Protein AF-0000000075197963 (afdb_homodimer)

Organism: Armillaria gallica (NCBI:txid47427)

Radius of gyration: 35.3 Å; Cα contacts (8 Å, |Δi|>4): 2672; chains: 2; bounding box: 124×117×90 Å

Structure (mmCIF, N/CA/C/O backbone):
data_AF-0000000075197963-model_v1
#
loop_
_entity.id
_entity.type
_entity.pdbx_description
1 polymer 'Beta-lactamase/transpeptidase-like protein'
#
loop_
_atom_site.group_PDB
_atom_site.id
_atom_site.type_symbol
_atom_site.label_atom_id
_atom_site.label_alt_id
_atom_site.label_comp_id
_atom_site.label_asym_id
_atom_site.label_entity_id
_atom_site.label_seq_id
_atom_site.pdbx_PDB_ins_code
_atom_site.Cartn_x
_atom_site.Cartn_y
_atom_site.Cartn_z
_atom_site.occupancy
_atom_site.B_iso_or_equiv
_atom_site.auth_seq_id
_atom_site.auth_comp_id
_atom_site.auth_asym_id
_atom_site.auth_atom_id
_atom_site.pdbx_PDB_model_num
ATOM 1 N N . MET A 1 1 ? -40.312 59.906 -47.188 1 19.64 1 MET A N 1
ATOM 2 C CA . MET A 1 1 ? -40.656 59.656 -48.594 1 19.64 1 MET A CA 1
ATOM 3 C C . MET A 1 1 ? -39.938 58.406 -49.094 1 19.64 1 MET A C 1
ATOM 5 O O . MET A 1 1 ? -40.5 57.625 -49.875 1 19.64 1 MET A O 1
ATOM 9 N N . VAL A 1 2 ? -38.625 58.688 -49.25 1 20 2 VAL A N 1
ATOM 10 C CA . VAL A 1 2 ? -37.906 58.031 -50.312 1 20 2 VAL A CA 1
ATOM 11 C C . VAL A 1 2 ? -38 56.5 -50.188 1 20 2 VAL A C 1
ATOM 13 O O . VAL A 1 2 ? -37.844 55.969 -49.094 1 20 2 VAL A O 1
ATOM 16 N N . GLY A 1 3 ? -38.219 55.844 -51.25 1 18.95 3 GLY A N 1
ATOM 17 C CA . GLY A 1 3 ? -38.781 54.75 -52 1 18.95 3 GLY A CA 1
ATOM 18 C C . GLY A 1 3 ? -37.969 53.469 -51.812 1 18.95 3 GLY A C 1
ATOM 19 O O . GLY A 1 3 ? -38.531 52.438 -51.375 1 18.95 3 GLY A O 1
ATOM 20 N N . GLY A 1 4 ? -37.25 53.125 -52.844 1 19.05 4 GLY A N 1
ATOM 21 C CA . GLY A 1 4 ? -37.375 52.031 -53.812 1 19.05 4 GLY A CA 1
ATOM 22 C C . GLY A 1 4 ? -36.656 50.781 -53.375 1 19.05 4 GLY A C 1
ATOM 23 O O . GLY A 1 4 ? -35.938 50.75 -52.375 1 19.05 4 GLY A O 1
ATOM 24 N N . LEU A 1 5 ? -36.031 50 -54.438 1 20.33 5 LEU A N 1
ATOM 25 C CA . LEU A 1 5 ? -36 48.75 -55.156 1 20.33 5 LEU A CA 1
ATOM 26 C C . LEU A 1 5 ? -34.906 47.844 -54.656 1 20.33 5 LEU A C 1
ATOM 28 O O . LEU A 1 5 ? -34.938 46.625 -54.875 1 20.33 5 LEU A O 1
ATOM 32 N N . VAL A 1 6 ? -33.656 48.312 -54.312 1 21.59 6 VAL A N 1
ATOM 33 C CA . VAL A 1 6 ? -32.531 47.562 -54.844 1 21.59 6 VAL A CA 1
ATOM 34 C C . VAL A 1 6 ? -32.5 46.188 -54.25 1 21.59 6 VAL A C 1
ATOM 36 O O . VAL A 1 6 ? -32.125 46.031 -53.062 1 21.59 6 VAL A O 1
ATOM 39 N N . ALA A 1 7 ? -33.531 45.25 -54.375 1 22.14 7 ALA A N 1
ATOM 40 C CA . ALA A 1 7 ? -33.719 43.875 -53.906 1 22.14 7 ALA A CA 1
ATOM 41 C C . ALA A 1 7 ? -32.625 42.969 -54.469 1 22.14 7 ALA A C 1
ATOM 43 O O . ALA A 1 7 ? -32.625 41.781 -54.156 1 22.14 7 ALA A O 1
ATOM 44 N N . PHE A 1 8 ? -32.094 43.406 -55.625 1 21.67 8 PHE A N 1
ATOM 45 C CA . PHE A 1 8 ? -31.797 42.344 -56.562 1 21.67 8 PHE A CA 1
ATOM 46 C C . PHE A 1 8 ? -30.938 41.281 -55.938 1 21.67 8 PHE A C 1
ATOM 48 O O . PHE A 1 8 ? -31.281 40.094 -55.969 1 21.67 8 PHE A O 1
ATOM 55 N N . PHE A 1 9 ? -29.703 41.062 -56.531 1 22.41 9 PHE A N 1
ATOM 56 C CA . PHE A 1 9 ? -29.062 40.031 -57.312 1 22.41 9 PHE A CA 1
ATOM 57 C C . PHE A 1 9 ? -28.266 39.094 -56.406 1 22.41 9 PHE A C 1
ATOM 59 O O . PHE A 1 9 ? -27.75 38.062 -56.844 1 22.41 9 PHE A O 1
ATOM 66 N N . LEU A 1 10 ? -27.703 39.531 -55.281 1 23.09 10 LEU A N 1
ATOM 67 C CA . LEU A 1 10 ? -26.422 38.844 -55.125 1 23.09 10 LEU A CA 1
ATOM 68 C C . LEU A 1 10 ? -26.641 37.344 -54.844 1 23.09 10 LEU A C 1
ATOM 70 O O . LEU A 1 10 ? -27.125 37 -53.75 1 23.09 10 LEU A O 1
ATOM 74 N N . VAL A 1 11 ? -27.031 36.5 -55.875 1 27.14 11 VAL A N 1
ATOM 75 C CA . VAL A 1 11 ? -27.109 35.062 -56 1 27.14 11 VAL A CA 1
ATOM 76 C C . VAL A 1 11 ? -25.766 34.438 -55.656 1 27.14 11 VAL A C 1
ATOM 78 O O . VAL A 1 11 ? -25.453 33.312 -56.062 1 27.14 11 VAL A O 1
ATOM 81 N N . TYR A 1 12 ? -24.781 35.156 -55.125 1 24.55 12 TYR A N 1
ATOM 82 C CA . TYR A 1 12 ? -23.5 34.438 -55.125 1 24.55 12 TYR A CA 1
ATOM 83 C C . TYR A 1 12 ? -23.672 33 -54.688 1 24.55 12 TYR A C 1
ATOM 85 O O . TYR A 1 12 ? -24.531 32.688 -53.844 1 24.55 12 TYR A O 1
ATOM 93 N N . LEU A 1 13 ? -22.938 32.062 -55.438 1 24.8 13 LEU A N 1
ATOM 94 C CA . LEU A 1 13 ? -22.5 30.672 -55.688 1 24.8 13 LEU A CA 1
ATOM 95 C C . LEU A 1 13 ? -22.047 30.016 -54.375 1 24.8 13 LEU A C 1
ATOM 97 O O . LEU A 1 13 ? -21.094 30.453 -53.75 1 24.8 13 LEU A O 1
ATOM 101 N N . CYS A 1 14 ? -22.969 29.422 -53.656 1 27.36 14 CYS A N 1
ATOM 102 C CA . CYS A 1 14 ? -22.859 28.391 -52.625 1 27.36 14 CYS A CA 1
ATOM 103 C C . CYS A 1 14 ? -21.969 27.25 -53.062 1 27.36 14 CYS A C 1
ATOM 105 O O . CYS A 1 14 ? -22.438 26.281 -53.656 1 27.36 14 CYS A O 1
ATOM 107 N N . ALA A 1 15 ? -20.891 27.531 -53.875 1 27.16 15 ALA A N 1
ATOM 108 C CA . ALA A 1 15 ? -20.094 26.328 -54.188 1 27.16 15 ALA A CA 1
ATOM 109 C C . ALA A 1 15 ? -19.875 25.5 -52.906 1 27.16 15 ALA A C 1
ATOM 111 O O . ALA A 1 15 ? -19.359 26.016 -51.906 1 27.16 15 ALA A O 1
ATOM 112 N N . LEU A 1 16 ? -20.656 24.453 -52.781 1 28.91 16 LEU A N 1
ATOM 113 C CA . LEU A 1 16 ? -20.562 23.266 -51.969 1 28.91 16 LEU A CA 1
ATOM 114 C C . LEU A 1 16 ? -19.141 22.688 -52 1 28.91 16 LEU A C 1
ATOM 116 O O . LEU A 1 16 ? -18.781 22.016 -53 1 28.91 16 LEU A O 1
ATOM 120 N N . ALA A 1 17 ? -18.031 23.391 -51.844 1 30.03 17 ALA A N 1
ATOM 121 C CA . ALA A 1 17 ? -16.781 22.656 -51.656 1 30.03 17 ALA A CA 1
ATOM 122 C C . ALA A 1 17 ? -16.984 21.453 -50.75 1 30.03 17 ALA A C 1
ATOM 124 O O . ALA A 1 17 ? -17.266 21.609 -49.562 1 30.03 17 ALA A O 1
ATOM 125 N N . SER A 1 18 ? -17.5 20.422 -51.344 1 29.03 18 SER A N 1
ATOM 126 C CA . SER A 1 18 ? -17.391 19.109 -50.719 1 29.03 18 SER A CA 1
ATOM 127 C C . SER A 1 18 ? -15.977 18.875 -50.156 1 29.03 18 SER A C 1
ATOM 129 O O . SER A 1 18 ? -15.023 18.734 -50.938 1 29.03 18 SER A O 1
ATOM 131 N N . ALA A 1 19 ? -15.461 19.641 -49.25 1 30.55 19 ALA A N 1
ATOM 132 C CA . ALA A 1 19 ? -14.281 19.141 -48.562 1 30.55 19 ALA A CA 1
ATOM 133 C C . ALA A 1 19 ? -14.336 17.609 -48.438 1 30.55 19 ALA A C 1
ATOM 135 O O . ALA A 1 19 ? -15.18 17.078 -47.719 1 30.55 19 ALA A O 1
ATOM 136 N N . GLU A 1 20 ? -14.172 16.938 -49.562 1 29.53 20 GLU A N 1
ATOM 137 C CA . GLU A 1 20 ? -13.719 15.578 -49.281 1 29.53 20 GLU A CA 1
ATOM 138 C C . GLU A 1 20 ? -12.75 15.555 -48.094 1 29.53 20 GLU A C 1
ATOM 140 O O . GLU A 1 20 ? -11.625 16.047 -48.219 1 29.53 20 GLU A O 1
ATOM 145 N N . GLN A 1 21 ? -13.211 15.789 -47 1 32.78 21 GLN A N 1
ATOM 146 C CA . GLN A 1 21 ? -12.406 15.336 -45.875 1 32.78 21 GLN A CA 1
ATOM 147 C C . GLN A 1 21 ? -11.641 14.062 -46.219 1 32.78 21 GLN A C 1
ATOM 149 O O . GLN A 1 21 ? -12.242 13 -46.375 1 32.78 21 GLN A O 1
ATOM 154 N N . ALA A 1 22 ? -10.711 14.156 -47.094 1 31.47 22 ALA A N 1
ATOM 155 C CA . ALA A 1 22 ? -9.789 13.023 -47.094 1 31.47 22 ALA A CA 1
ATOM 156 C C . ALA A 1 22 ? -9.656 12.422 -45.719 1 31.47 22 ALA A C 1
ATOM 158 O O . ALA A 1 22 ? -9.25 13.102 -44.781 1 31.47 22 ALA A O 1
ATOM 159 N N . LEU A 1 23 ? -10.57 11.57 -45.375 1 34.41 23 LEU A N 1
ATOM 160 C CA . LEU A 1 23 ? -10.195 10.578 -44.406 1 34.41 23 LEU A CA 1
ATOM 161 C C . LEU A 1 23 ? -8.727 10.172 -44.562 1 34.41 23 LEU A C 1
ATOM 163 O O . LEU A 1 23 ? -8.406 9.336 -45.406 1 34.41 23 LEU A O 1
ATOM 167 N N . LEU A 1 24 ? -7.883 11.07 -44.844 1 35.81 24 LEU A N 1
ATOM 168 C CA . LEU A 1 24 ? -6.512 10.609 -44.656 1 35.81 24 LEU A CA 1
ATOM 169 C C . LEU A 1 24 ? -6.445 9.562 -43.562 1 35.81 24 LEU A C 1
ATOM 171 O O . LEU A 1 24 ? -6.695 9.867 -42.375 1 35.81 24 LEU A O 1
ATOM 175 N N . GLY A 1 25 ? -6.895 8.438 -43.812 1 37.91 25 GLY A N 1
ATOM 176 C CA . GLY A 1 25 ? -6.625 7.293 -42.969 1 37.91 25 GLY A CA 1
ATOM 177 C C . GLY A 1 25 ? -5.281 7.371 -42.281 1 37.91 25 GLY A C 1
ATOM 178 O O . GLY A 1 25 ? -4.234 7.309 -42.938 1 37.91 25 GLY A O 1
ATOM 179 N N . LEU A 1 26 ? -4.91 8.211 -41.438 1 41.75 26 LEU A N 1
ATOM 180 C CA . LEU A 1 26 ? -3.736 8.109 -40.594 1 41.75 26 LEU A CA 1
ATOM 181 C C . LEU A 1 26 ? -3.285 6.664 -40.438 1 41.75 26 LEU A C 1
ATOM 183 O O . LEU A 1 26 ? -4.012 5.836 -39.875 1 41.75 26 LEU A O 1
ATOM 187 N N . THR A 1 27 ? -2.801 6.012 -41.438 1 46.75 27 THR A N 1
ATOM 188 C CA . THR A 1 27 ? -2.193 4.688 -41.344 1 46.75 27 THR A CA 1
ATOM 189 C C . THR A 1 27 ? -1.477 4.504 -40 1 46.75 27 THR A C 1
ATOM 191 O O . THR A 1 27 ? -0.467 5.164 -39.75 1 46.75 27 THR A O 1
ATOM 194 N N . ARG A 1 28 ? -2.145 4.172 -38.969 1 71 28 ARG A N 1
ATOM 195 C CA . ARG A 1 28 ? -1.627 3.838 -37.656 1 71 28 ARG A CA 1
ATOM 196 C C . ARG A 1 28 ? -0.656 2.664 -37.719 1 71 28 ARG A C 1
ATOM 198 O O . ARG A 1 28 ? -1.022 1.575 -38.188 1 71 28 ARG A O 1
ATOM 205 N N . ASN A 1 29 ? 0.62 2.881 -37.625 1 81.31 29 ASN A N 1
ATOM 206 C CA . ASN A 1 29 ? 1.65 1.849 -37.625 1 81.31 29 ASN A CA 1
ATOM 207 C C . ASN A 1 29 ? 1.387 0.767 -36.594 1 81.31 29 ASN A C 1
ATOM 209 O O . ASN A 1 29 ? 1.137 1.071 -35.438 1 81.31 29 ASN A O 1
ATOM 213 N N . PRO A 1 30 ? 1.293 -0.489 -37.188 1 92.88 30 PRO A N 1
ATOM 214 C CA . PRO A 1 30 ? 1.071 -1.576 -36.25 1 92.88 30 PRO A CA 1
ATOM 215 C C . PRO A 1 30 ? 2.207 -1.713 -35.219 1 92.88 30 PRO A C 1
ATOM 217 O O . PRO A 1 30 ? 3.363 -1.434 -35.562 1 92.88 30 PRO A O 1
ATOM 220 N N . VAL A 1 31 ? 1.819 -2.061 -34.062 1 96.62 31 VAL A N 1
ATOM 221 C CA . VAL A 1 31 ? 2.826 -2.391 -33.031 1 96.62 31 VAL A CA 1
ATOM 222 C C . VAL A 1 31 ? 3.537 -3.686 -33.438 1 96.62 31 VAL A C 1
ATOM 224 O O . VAL A 1 31 ? 4.766 -3.766 -33.375 1 96.62 31 VAL A O 1
ATOM 227 N N . LEU A 1 32 ? 2.764 -4.691 -33.844 1 98.06 32 LEU A N 1
ATOM 228 C CA . LEU A 1 32 ? 3.33 -5.961 -34.281 1 98.06 32 LEU A CA 1
ATOM 229 C C . LEU A 1 32 ? 3.855 -5.855 -35.719 1 98.06 32 LEU A C 1
ATOM 231 O O . LEU A 1 32 ? 3.365 -6.543 -36.625 1 98.06 32 LEU A O 1
ATOM 235 N N . SER A 1 33 ? 4.906 -5.109 -35.906 1 97.31 33 SER A N 1
ATOM 236 C CA . SER A 1 33 ? 5.602 -4.898 -37.156 1 97.31 33 SER A CA 1
ATOM 237 C C . SER A 1 33 ? 6.574 -6.035 -37.469 1 97.31 33 SER A C 1
ATOM 239 O O . SER A 1 33 ? 6.844 -6.867 -36.594 1 97.31 33 SER A O 1
ATOM 241 N N . PRO A 1 34 ? 7.121 -6.074 -38.656 1 96.75 34 PRO A N 1
ATOM 242 C CA . PRO A 1 34 ? 8.117 -7.102 -38.969 1 96.75 34 PRO A CA 1
ATOM 243 C C . PRO A 1 34 ? 9.328 -7.051 -38.031 1 96.75 34 PRO A C 1
ATOM 245 O O . PRO A 1 34 ? 9.914 -8.094 -37.719 1 96.75 34 PRO A O 1
ATOM 248 N N . HIS A 1 35 ? 9.633 -5.832 -37.656 1 96.5 35 HIS A N 1
ATOM 249 C CA . HIS A 1 35 ? 10.75 -5.695 -36.719 1 96.5 35 HIS A CA 1
ATOM 250 C C . HIS A 1 35 ? 10.414 -6.32 -35.375 1 96.5 35 HIS A C 1
ATOM 252 O O . HIS A 1 35 ? 11.266 -6.945 -34.75 1 96.5 35 HIS A O 1
ATOM 258 N N . VAL A 1 36 ? 9.227 -6.09 -34.969 1 98.12 36 VAL A N 1
ATOM 259 C CA . VAL A 1 36 ? 8.773 -6.684 -33.719 1 98.12 36 VAL A CA 1
ATOM 260 C C . VAL A 1 36 ? 8.688 -8.203 -33.844 1 98.12 36 VAL A C 1
ATOM 262 O O . VAL A 1 36 ? 9.078 -8.945 -32.938 1 98.12 36 VAL A O 1
ATOM 265 N N . ASP A 1 37 ? 8.25 -8.656 -35 1 98.25 37 ASP A N 1
ATOM 266 C CA . ASP A 1 37 ? 8.211 -10.094 -35.281 1 98.25 37 ASP A CA 1
ATOM 267 C C . ASP A 1 37 ? 9.594 -10.719 -35.156 1 98.25 37 ASP A C 1
ATOM 269 O O . ASP A 1 37 ? 9.75 -11.789 -34.562 1 98.25 37 ASP A O 1
ATOM 273 N N . ALA A 1 38 ? 10.531 -10.031 -35.75 1 98.06 38 ALA A N 1
ATOM 274 C CA . ALA A 1 38 ? 11.898 -10.531 -35.719 1 98.06 38 ALA A CA 1
ATOM 275 C C . ALA A 1 38 ? 12.438 -10.586 -34.281 1 98.06 38 ALA A C 1
ATOM 277 O O . ALA A 1 38 ? 13.117 -11.539 -33.906 1 98.06 38 ALA A O 1
ATOM 278 N N . PHE A 1 39 ? 12.164 -9.547 -33.562 1 98.19 39 PHE A N 1
ATOM 279 C CA . PHE A 1 39 ? 12.609 -9.5 -32.188 1 98.19 39 PHE A CA 1
ATOM 280 C C . PHE A 1 39 ? 12.062 -10.688 -31.406 1 98.19 39 PHE A C 1
ATOM 282 O O . PHE A 1 39 ? 12.805 -11.367 -30.703 1 98.19 39 PHE A O 1
ATOM 289 N N . ILE A 1 40 ? 10.734 -10.922 -31.484 1 98.81 40 ILE A N 1
ATOM 290 C CA . ILE A 1 40 ? 10.094 -11.992 -30.719 1 98.81 40 ILE A CA 1
ATOM 291 C C . ILE A 1 40 ? 10.656 -13.344 -31.141 1 98.81 40 ILE A C 1
ATOM 293 O O . ILE A 1 40 ? 10.984 -14.18 -30.297 1 98.81 40 ILE A O 1
ATOM 297 N N . SER A 1 41 ? 10.828 -13.531 -32.406 1 98.44 41 SER A N 1
ATOM 298 C CA . SER A 1 41 ? 11.391 -14.781 -32.906 1 98.44 41 SER A CA 1
ATOM 299 C C . SER A 1 41 ? 12.812 -15 -32.406 1 98.44 41 SER A C 1
ATOM 301 O O . SER A 1 41 ? 13.188 -16.109 -32.062 1 98.44 41 SER A O 1
ATOM 303 N N . ASP A 1 42 ? 13.578 -13.938 -32.406 1 98.31 42 ASP A N 1
ATOM 304 C CA . ASP A 1 42 ? 14.945 -14.016 -31.906 1 98.31 42 ASP A CA 1
ATOM 305 C C . ASP A 1 42 ? 14.984 -14.398 -30.422 1 98.31 42 ASP A C 1
ATOM 307 O O . ASP A 1 42 ? 15.828 -15.188 -30 1 98.31 42 ASP A O 1
ATOM 311 N N . ILE A 1 43 ? 14.102 -13.773 -29.656 1 98.62 43 ILE A N 1
ATOM 312 C CA . ILE A 1 43 ? 14.039 -14.07 -28.234 1 98.62 43 ILE A CA 1
ATOM 313 C C . ILE A 1 43 ? 13.703 -15.547 -28.016 1 98.62 43 ILE A C 1
ATOM 315 O O . ILE A 1 43 ? 14.328 -16.219 -27.188 1 98.62 43 ILE A O 1
ATOM 319 N N . LEU A 1 44 ? 12.727 -16.062 -28.781 1 98.44 44 LEU A N 1
ATOM 320 C CA . LEU A 1 44 ? 12.352 -17.469 -28.656 1 98.44 44 LEU A CA 1
ATOM 321 C C . LEU A 1 44 ? 13.523 -18.391 -29 1 98.44 44 LEU A C 1
ATOM 323 O O . LEU A 1 44 ? 13.758 -19.391 -28.312 1 98.44 44 LEU A O 1
ATOM 327 N N . ALA A 1 45 ? 14.273 -18.016 -29.969 1 97.69 45 ALA A N 1
ATOM 328 C CA . ALA A 1 45 ? 15.43 -18.797 -30.391 1 97.69 45 ALA A CA 1
ATOM 329 C C . ALA A 1 45 ? 16.531 -18.75 -29.344 1 97.69 45 ALA A C 1
ATOM 331 O O . ALA A 1 45 ? 17.141 -19.781 -29.031 1 97.69 45 ALA A O 1
ATOM 332 N N . GLU A 1 46 ? 16.75 -17.594 -28.828 1 97 46 GLU A N 1
ATOM 333 C CA . GLU A 1 46 ? 17.828 -17.391 -27.859 1 97 46 GLU A CA 1
ATOM 334 C C . GLU A 1 46 ? 17.562 -18.172 -26.578 1 97 46 GLU A C 1
ATOM 336 O O . GLU A 1 46 ? 18.5 -18.656 -25.938 1 97 46 GLU A O 1
ATOM 341 N N . TRP A 1 47 ? 16.328 -18.297 -26.25 1 97.88 47 TRP A N 1
ATOM 342 C CA . TRP A 1 47 ? 15.977 -19 -25.016 1 97.88 47 TRP A CA 1
ATOM 343 C C . TRP A 1 47 ? 15.719 -20.484 -25.281 1 97.88 47 TRP A C 1
ATOM 345 O O . TRP A 1 47 ? 15.375 -21.234 -24.375 1 97.88 47 TRP A O 1
ATOM 355 N N . ASN A 1 48 ? 15.852 -20.891 -26.531 1 97.31 48 ASN A N 1
ATOM 356 C CA . ASN A 1 48 ? 15.672 -22.281 -26.969 1 97.31 48 ASN A CA 1
ATOM 357 C C . ASN A 1 48 ? 14.32 -22.844 -26.516 1 97.31 48 ASN A C 1
ATOM 359 O O . ASN A 1 48 ? 14.25 -23.953 -25.984 1 97.31 48 ASN A O 1
ATOM 363 N N . THR A 1 49 ? 13.289 -22.078 -26.641 1 97.19 49 THR A N 1
ATOM 364 C CA . THR A 1 49 ? 11.992 -22.547 -26.188 1 97.19 49 THR A CA 1
ATOM 365 C C . THR A 1 49 ? 11.438 -23.609 -27.125 1 97.19 49 THR A C 1
ATOM 367 O O . THR A 1 49 ? 11.469 -23.438 -28.344 1 97.19 49 THR A O 1
ATOM 370 N N . PRO A 1 50 ? 10.969 -24.719 -26.594 1 96.19 50 PRO A N 1
ATOM 371 C CA . PRO A 1 50 ? 10.258 -25.672 -27.453 1 96.19 50 PRO A CA 1
ATOM 372 C C . PRO A 1 50 ? 8.859 -25.203 -27.828 1 96.19 50 PRO A C 1
ATOM 374 O O . PRO A 1 50 ? 8.242 -25.75 -28.75 1 96.19 50 PRO A O 1
ATOM 377 N N . GLY A 1 51 ? 8.312 -24.312 -27.109 1 97.5 51 GLY A N 1
ATOM 378 C CA . GLY A 1 51 ? 6.984 -23.766 -27.344 1 97.5 51 GLY A CA 1
ATOM 379 C C . GLY A 1 51 ? 7.004 -22.438 -28.062 1 97.5 51 GLY A C 1
ATOM 380 O O . GLY A 1 51 ? 7.703 -22.281 -29.062 1 97.5 51 GLY A O 1
ATOM 381 N N . GLY A 1 52 ? 6.176 -21.594 -27.578 1 98.44 52 GLY A N 1
ATOM 382 C CA . GLY A 1 52 ? 6.059 -20.266 -28.188 1 98.44 52 GLY A CA 1
ATOM 383 C C . GLY A 1 52 ? 5.234 -19.312 -27.344 1 98.44 52 GLY A C 1
ATOM 384 O O . GLY A 1 52 ? 5.156 -19.438 -26.125 1 98.44 52 GLY A O 1
ATOM 385 N N . VAL A 1 53 ? 4.828 -18.172 -28.109 1 98.88 53 VAL A N 1
ATOM 386 C CA . VAL A 1 53 ? 4.02 -17.156 -27.453 1 98.88 53 VAL A CA 1
ATOM 387 C C . VAL A 1 53 ? 2.887 -16.719 -28.375 1 98.88 53 VAL A C 1
ATOM 389 O O . VAL A 1 53 ? 3.018 -16.766 -29.594 1 98.88 53 VAL A O 1
ATOM 392 N N . SER A 1 54 ? 1.781 -16.438 -27.812 1 98.88 54 SER A N 1
ATOM 393 C CA . SER A 1 54 ? 0.668 -15.734 -28.438 1 98.88 54 SER A CA 1
ATOM 394 C C . SER A 1 54 ? 0.486 -14.344 -27.828 1 98.88 54 SER A C 1
ATOM 396 O O . SER A 1 54 ? 0.544 -14.18 -26.609 1 98.88 54 SER A O 1
ATOM 398 N N . VAL A 1 55 ? 0.329 -13.328 -28.719 1 98.88 55 VAL A N 1
ATOM 399 C CA . VAL A 1 55 ? 0.377 -11.945 -28.25 1 98.88 55 VAL A CA 1
ATOM 400 C C . VAL A 1 55 ? -0.875 -11.203 -28.703 1 98.88 55 VAL A C 1
ATOM 402 O O . VAL A 1 55 ? -1.412 -11.477 -29.781 1 98.88 55 VAL A O 1
ATOM 405 N N . ALA A 1 56 ? -1.337 -10.297 -27.875 1 98.88 56 ALA A N 1
ATOM 406 C CA . ALA A 1 56 ? -2.381 -9.336 -28.203 1 98.88 56 ALA A CA 1
ATOM 407 C C . ALA A 1 56 ? -1.961 -7.914 -27.828 1 98.88 56 ALA A C 1
ATOM 409 O O . ALA A 1 56 ? -1.354 -7.699 -26.781 1 98.88 56 ALA A O 1
ATOM 410 N N . VAL A 1 57 ? -2.188 -6.957 -28.703 1 98.81 57 VAL A N 1
ATOM 411 C CA . VAL A 1 57 ? -2.025 -5.531 -28.453 1 98.81 57 VAL A CA 1
ATOM 412 C C . VAL A 1 57 ? -3.295 -4.785 -28.859 1 98.81 57 VAL A C 1
ATOM 414 O O . VAL A 1 57 ? -3.783 -4.941 -29.984 1 98.81 57 VAL A O 1
ATOM 417 N N . VAL A 1 58 ? -3.854 -4.027 -27.938 1 98.75 58 VAL A N 1
ATOM 418 C CA . VAL A 1 58 ? -5.004 -3.191 -28.266 1 98.75 58 VAL A CA 1
ATOM 419 C C . VAL A 1 58 ? -4.707 -1.737 -27.906 1 98.75 58 VAL A C 1
ATOM 421 O O . VAL A 1 58 ? -4.027 -1.463 -26.922 1 98.75 58 VAL A O 1
ATOM 424 N N . LYS A 1 59 ? -5.172 -0.814 -28.688 1 97.94 59 LYS A N 1
ATOM 425 C CA . LYS A 1 59 ? -5.027 0.62 -28.453 1 97.94 59 LYS A CA 1
ATOM 426 C C . LYS A 1 59 ? -6.285 1.375 -28.875 1 97.94 59 LYS A C 1
ATOM 428 O O . LYS A 1 59 ? -6.797 1.18 -29.984 1 97.94 59 LYS A O 1
ATOM 433 N N . LYS A 1 60 ? -6.758 2.164 -27.969 1 96.75 60 LYS A N 1
ATOM 434 C CA . LYS A 1 60 ? -7.883 3.037 -28.297 1 96.75 60 LYS A CA 1
ATOM 435 C C . LYS A 1 60 ? -7.398 4.406 -28.766 1 96.75 60 LYS A C 1
ATOM 437 O O . LYS A 1 60 ? -6.523 5.012 -28.141 1 96.75 60 LYS A O 1
ATOM 442 N N . HIS A 1 61 ? -8.055 4.875 -29.828 1 94.38 61 HIS A N 1
ATOM 443 C CA . HIS A 1 61 ? -7.656 6.156 -30.406 1 94.38 61 HIS A CA 1
ATOM 444 C C . HIS A 1 61 ? -8.617 7.266 -30 1 94.38 61 HIS A C 1
ATOM 446 O O . HIS A 1 61 ? -9.703 6.992 -29.484 1 94.38 61 HIS A O 1
ATOM 452 N N . SER A 1 62 ? -8.195 8.5 -30.203 1 92.06 62 SER A N 1
ATOM 453 C CA . SER A 1 62 ? -8.938 9.68 -29.766 1 92.06 62 SER A CA 1
ATOM 454 C C . SER A 1 62 ? -10.32 9.727 -30.422 1 92.06 62 SER A C 1
ATOM 456 O O . SER A 1 62 ? -11.25 10.305 -29.859 1 92.06 62 SER A O 1
ATOM 458 N N . ASP A 1 63 ? -10.469 9.055 -31.594 1 92.88 63 ASP A N 1
ATOM 459 C CA . ASP A 1 63 ? -11.75 9.07 -32.281 1 92.88 63 ASP A CA 1
ATOM 460 C C . ASP A 1 63 ? -12.656 7.945 -31.797 1 92.88 63 ASP A C 1
ATOM 462 O O . ASP A 1 63 ? -13.75 7.734 -32.344 1 92.88 63 ASP A O 1
ATOM 466 N N . GLY A 1 64 ? -12.133 7.258 -30.844 1 90.88 64 GLY A N 1
ATOM 467 C CA . GLY A 1 64 ? -12.953 6.223 -30.234 1 90.88 64 GLY A CA 1
ATOM 468 C C . GLY A 1 64 ? -12.766 4.859 -30.875 1 90.88 64 GLY A C 1
ATOM 469 O O . GLY A 1 64 ? -13.266 3.855 -30.359 1 90.88 64 GLY A O 1
ATOM 470 N N . THR A 1 65 ? -11.977 4.742 -31.938 1 94.31 65 THR A N 1
ATOM 471 C CA . THR A 1 65 ? -11.75 3.473 -32.625 1 94.31 65 THR A CA 1
ATOM 472 C C . THR A 1 65 ? -10.625 2.689 -31.953 1 94.31 65 THR A C 1
ATOM 474 O O . THR A 1 65 ? -9.844 3.25 -31.188 1 94.31 65 THR A O 1
ATOM 477 N N . TRP A 1 66 ? -10.609 1.346 -32.312 1 96.06 66 TRP A N 1
ATOM 478 C CA . TRP A 1 66 ? -9.602 0.461 -31.719 1 96.06 66 TRP A CA 1
ATOM 479 C C . TRP A 1 66 ? -8.672 -0.086 -32.812 1 96.06 66 TRP A C 1
ATOM 481 O O . TRP A 1 66 ? -9.109 -0.401 -33.906 1 96.06 66 TRP A O 1
ATOM 491 N N . THR A 1 67 ? -7.398 -0.129 -32.5 1 97.19 67 THR A N 1
ATOM 492 C CA . THR A 1 67 ? -6.488 -1.049 -33.188 1 97.19 67 THR A CA 1
ATOM 493 C C . THR A 1 67 ? -6.293 -2.318 -32.344 1 97.19 67 THR A C 1
ATOM 495 O O . THR A 1 67 ? -5.969 -2.25 -31.156 1 97.19 67 THR A O 1
ATOM 498 N N . VAL A 1 68 ? -6.586 -3.445 -32.969 1 98.12 68 VAL A N 1
ATOM 499 C CA . VAL A 1 68 ? -6.445 -4.738 -32.312 1 98.12 68 VAL A CA 1
ATOM 500 C C . VAL A 1 68 ? -5.535 -5.645 -33.156 1 98.12 68 VAL A C 1
ATOM 502 O O . VAL A 1 68 ? -5.801 -5.895 -34.312 1 98.12 68 VAL A O 1
ATOM 505 N N . GLU A 1 69 ? -4.426 -6.078 -32.531 1 98.62 69 GLU A N 1
ATOM 506 C CA . GLU A 1 69 ? -3.465 -6.965 -33.188 1 98.62 69 GLU A CA 1
ATOM 507 C C . GLU A 1 69 ? -3.236 -8.227 -32.344 1 98.62 69 GLU A C 1
ATOM 509 O O . GLU A 1 69 ? -3.021 -8.156 -31.141 1 98.62 69 GLU A O 1
ATOM 514 N N . THR A 1 70 ? -3.342 -9.375 -32.969 1 98.62 70 THR A N 1
ATOM 515 C CA . THR A 1 70 ? -2.992 -10.648 -32.344 1 98.62 70 THR A CA 1
ATOM 516 C C . THR A 1 70 ? -2.123 -11.492 -33.281 1 98.62 70 THR A C 1
ATOM 518 O O . THR A 1 70 ? -2.316 -11.469 -34.5 1 98.62 70 THR A O 1
ATOM 521 N N . LYS A 1 71 ? 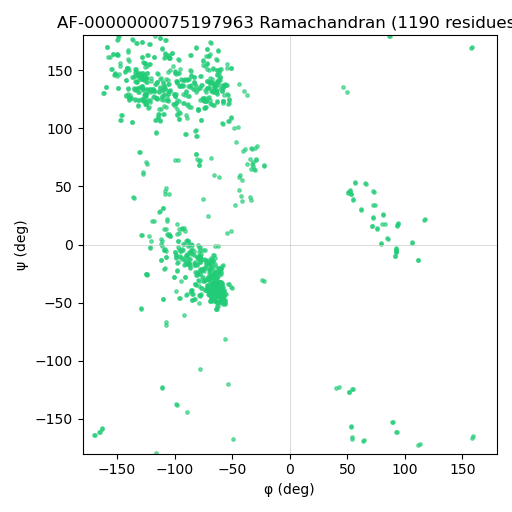-1.168 -12.141 -32.75 1 98.62 71 LYS A N 1
ATOM 522 C CA . LYS A 1 71 ? -0.257 -12.961 -33.531 1 98.62 71 LYS A CA 1
ATOM 523 C C . LYS A 1 71 ? 0.363 -14.062 -32.656 1 98.62 71 LYS A C 1
ATOM 525 O O . LYS A 1 71 ? 0.425 -13.945 -31.438 1 98.62 71 LYS A O 1
ATOM 530 N N . GLY A 1 72 ? 0.702 -15.172 -33.281 1 98.75 72 GLY A N 1
ATOM 531 C CA . GLY A 1 72 ? 1.417 -16.266 -32.625 1 98.75 72 GLY A CA 1
ATOM 532 C C . GLY A 1 72 ? 2.809 -16.484 -33.188 1 98.75 72 GLY A C 1
ATOM 533 O O . GLY A 1 72 ? 3.057 -16.219 -34.375 1 98.75 72 GLY A O 1
ATOM 534 N N . TYR A 1 73 ? 3.684 -16.875 -32.344 1 98.81 73 TYR A N 1
ATOM 535 C CA . TYR A 1 73 ? 5.07 -17.172 -32.688 1 98.81 73 TYR A CA 1
ATOM 536 C C . TYR A 1 73 ? 5.516 -18.5 -32.062 1 98.81 73 TYR A C 1
ATOM 538 O O . TYR A 1 73 ? 5.223 -18.766 -30.906 1 98.81 73 TYR A O 1
ATOM 546 N N . GLY A 1 74 ? 6.164 -19.328 -32.844 1 98.56 74 GLY A N 1
ATOM 547 C CA . GLY A 1 74 ? 6.656 -20.594 -32.312 1 98.56 74 GLY A CA 1
ATOM 548 C C . GLY A 1 74 ? 5.641 -21.719 -32.406 1 98.56 74 GLY A C 1
ATOM 549 O O . GLY A 1 74 ? 4.836 -21.75 -33.344 1 98.56 74 GLY A O 1
ATOM 550 N N . ASN A 1 75 ? 5.754 -22.703 -31.484 1 97.88 75 ASN A N 1
ATOM 551 C CA . ASN A 1 75 ? 4.977 -23.922 -31.594 1 97.88 75 ASN A CA 1
ATOM 552 C C . ASN A 1 75 ? 3.902 -24 -30.5 1 97.88 75 ASN A C 1
ATOM 554 O O . ASN A 1 75 ? 4.152 -23.641 -29.344 1 97.88 75 ASN A O 1
ATOM 558 N N . ALA A 1 76 ? 2.709 -24.469 -30.906 1 97.69 76 ALA A N 1
ATOM 559 C CA . ALA A 1 76 ? 1.618 -24.703 -29.953 1 97.69 76 ALA A CA 1
ATOM 560 C C . ALA A 1 76 ? 1.651 -26.125 -29.422 1 97.69 76 ALA A C 1
ATOM 562 O O . ALA A 1 76 ? 1.032 -26.422 -28.391 1 97.69 76 ALA A O 1
ATOM 563 N N . SER A 1 77 ? 2.381 -26.984 -30.109 1 94.44 77 SER A N 1
ATOM 564 C CA . SER A 1 77 ? 2.416 -28.391 -29.703 1 94.44 77 SER A CA 1
ATOM 565 C C . SER A 1 77 ? 3.715 -29.062 -30.141 1 94.44 77 SER A C 1
ATOM 567 O O . SER A 1 77 ? 4.438 -28.531 -30.984 1 94.44 77 SER A O 1
ATOM 569 N N . THR A 1 78 ? 3.943 -30.203 -29.531 1 90.19 78 THR A N 1
ATOM 570 C CA . THR A 1 78 ? 5.172 -30.938 -29.812 1 90.19 78 THR A CA 1
ATOM 571 C C . THR A 1 78 ? 5.145 -31.516 -31.219 1 90.19 78 THR A C 1
ATOM 573 O O . THR A 1 78 ? 6.195 -31.812 -31.797 1 90.19 78 THR A O 1
ATOM 576 N N . ASP A 1 79 ? 3.941 -31.688 -31.781 1 89.25 79 ASP A N 1
ATOM 577 C CA . ASP A 1 79 ? 3.82 -32.281 -33.125 1 89.25 79 ASP A CA 1
ATOM 578 C C . ASP A 1 79 ? 3.99 -31.219 -34.188 1 89.25 79 ASP A C 1
ATOM 580 O O . ASP A 1 79 ? 3.838 -31.516 -35.375 1 89.25 79 ASP A O 1
ATOM 584 N N . GLY A 1 80 ? 4.207 -30 -33.812 1 90.5 80 GLY A N 1
ATOM 585 C CA . GLY A 1 80 ? 4.59 -28.984 -34.781 1 90.5 80 GLY A CA 1
ATOM 586 C C . GLY A 1 80 ? 3.473 -28.016 -35.094 1 90.5 80 GLY A C 1
ATOM 587 O O . GLY A 1 80 ? 3.629 -27.141 -35.938 1 90.5 80 GLY A O 1
ATOM 588 N N . ARG A 1 81 ? 2.312 -28.141 -34.469 1 96.19 81 ARG A N 1
ATOM 589 C CA . ARG A 1 81 ? 1.294 -27.109 -34.688 1 96.19 81 ARG A CA 1
ATOM 590 C C . ARG A 1 81 ? 1.812 -25.734 -34.281 1 96.19 81 ARG A C 1
ATOM 592 O O . ARG A 1 81 ? 2.412 -25.578 -33.219 1 96.19 81 ARG A O 1
ATOM 599 N N . LYS A 1 82 ? 1.554 -24.75 -35.156 1 98.19 82 LYS A N 1
ATOM 600 C CA . LYS A 1 82 ? 2.1 -23.422 -34.938 1 98.19 82 LYS A CA 1
ATOM 601 C C . LYS A 1 82 ? 1.187 -22.594 -34.031 1 98.19 82 LYS A C 1
ATOM 603 O O . LYS A 1 82 ? -0.028 -22.812 -34 1 98.19 82 LYS A O 1
ATOM 608 N N . MET A 1 83 ? 1.806 -21.734 -33.312 1 98.56 83 MET A N 1
ATOM 609 C CA . MET A 1 83 ? 1.092 -20.797 -32.438 1 98.56 83 MET A CA 1
ATOM 610 C C . MET A 1 83 ? 0.333 -19.766 -33.25 1 98.56 83 MET A C 1
ATOM 612 O O . MET A 1 83 ? 0.837 -19.281 -34.281 1 98.56 83 MET A O 1
ATOM 616 N N . THR A 1 84 ? -0.837 -19.438 -32.875 1 98.56 84 THR A N 1
ATOM 617 C CA . THR A 1 84 ? -1.633 -18.375 -33.5 1 98.56 84 THR A CA 1
ATOM 618 C C . THR A 1 84 ? -2.314 -17.531 -32.406 1 98.56 84 THR A C 1
ATOM 620 O O . THR A 1 84 ? -2.203 -17.828 -31.219 1 98.56 84 THR A O 1
ATOM 623 N N . GLY A 1 85 ? -2.998 -16.5 -32.875 1 98.25 85 GLY A N 1
ATOM 624 C CA . GLY A 1 85 ? -3.785 -15.695 -31.938 1 98.25 85 GLY A CA 1
ATOM 625 C C . GLY A 1 85 ? -4.973 -16.453 -31.375 1 98.25 85 GLY A C 1
ATOM 626 O O . GLY A 1 85 ? -5.547 -16.031 -30.359 1 98.25 85 GLY A O 1
ATOM 627 N N . ASP A 1 86 ? -5.32 -17.594 -31.922 1 98.38 86 ASP A N 1
ATOM 628 C CA . ASP A 1 86 ? -6.473 -18.375 -31.5 1 98.38 86 ASP A CA 1
ATOM 629 C C . ASP A 1 86 ? -6.059 -19.516 -30.562 1 98.38 86 ASP A C 1
ATOM 631 O O . ASP A 1 86 ? -6.906 -20.156 -29.938 1 98.38 86 ASP A O 1
ATOM 635 N N . SER A 1 87 ? -4.762 -19.734 -30.484 1 98.62 87 SER A N 1
ATOM 636 C CA . SER A 1 87 ? -4.305 -20.797 -29.594 1 98.62 87 SER A CA 1
ATOM 637 C C . SER A 1 87 ? -4.785 -20.562 -28.156 1 98.62 87 SER A C 1
ATOM 639 O O . SER A 1 87 ? -4.789 -19.438 -27.672 1 98.62 87 SER A O 1
ATOM 641 N N . LEU A 1 88 ? -5.227 -21.688 -27.562 1 97.69 88 LEU A N 1
ATOM 642 C CA . LEU A 1 88 ? -5.801 -21.594 -26.219 1 97.69 88 LEU A CA 1
ATOM 643 C C . LEU A 1 88 ? -4.766 -21.969 -25.156 1 97.69 88 LEU A C 1
ATOM 645 O O . LEU A 1 88 ? -3.98 -22.906 -25.359 1 97.69 88 LEU A O 1
ATOM 649 N N . PHE A 1 89 ? -4.777 -21.219 -24.047 1 96.69 89 PHE A N 1
ATOM 650 C CA . PHE A 1 89 ? -3.869 -21.375 -22.922 1 96.69 89 PHE A CA 1
ATOM 651 C C . PHE A 1 89 ? -4.641 -21.438 -21.609 1 96.69 89 PHE A C 1
ATOM 653 O O . PHE A 1 89 ? -5.645 -20.75 -21.438 1 96.69 89 PHE A O 1
ATOM 660 N N . CYS A 1 90 ? -4.16 -22.297 -20.672 1 94.44 90 CYS A N 1
ATOM 661 C CA . CYS A 1 90 ? -4.555 -22.078 -19.281 1 94.44 90 CYS A CA 1
ATOM 662 C C . CYS A 1 90 ? -3.975 -20.781 -18.75 1 94.44 90 CYS A C 1
ATOM 664 O O . CYS A 1 90 ? -2.756 -20.625 -18.656 1 94.44 90 CYS A O 1
ATOM 666 N N . ILE A 1 91 ? -4.863 -19.891 -18.344 1 96.38 91 ILE A N 1
ATOM 667 C CA . ILE A 1 91 ? -4.32 -18.578 -18 1 96.38 91 ILE A CA 1
ATOM 668 C C . ILE A 1 91 ? -4.102 -18.484 -16.5 1 96.38 91 ILE A C 1
ATOM 670 O O . ILE A 1 91 ? -3.74 -17.422 -15.977 1 96.38 91 ILE A O 1
ATOM 674 N N . ALA A 1 92 ? -4.344 -19.516 -15.797 1 94.31 92 ALA A N 1
ATOM 675 C CA . ALA A 1 92 ? -4.004 -19.641 -14.383 1 94.31 92 ALA A CA 1
ATOM 676 C C . ALA A 1 92 ? -4.527 -18.453 -13.578 1 94.31 92 ALA A C 1
ATOM 678 O O . ALA A 1 92 ? -5.703 -18.094 -13.68 1 94.31 92 ALA A O 1
ATOM 679 N N . SER A 1 93 ? -3.727 -17.766 -12.82 1 96.81 93 SER A N 1
ATOM 680 C CA . SER A 1 93 ? -4.137 -16.75 -11.852 1 96.81 93 SER A CA 1
ATOM 681 C C . SER A 1 93 ? -4.77 -15.555 -12.547 1 96.81 93 SER A C 1
ATOM 683 O O . SER A 1 93 ? -5.434 -14.734 -11.906 1 96.81 93 SER A O 1
ATOM 685 N N . ASN A 1 94 ? -4.574 -15.375 -13.805 1 97.88 94 ASN A N 1
ATOM 686 C CA . ASN A 1 94 ? -5.336 -14.352 -14.508 1 97.88 94 ASN A CA 1
ATOM 687 C C . ASN A 1 94 ? -6.84 -14.586 -14.391 1 97.88 94 ASN A C 1
ATOM 689 O O . ASN A 1 94 ? -7.633 -13.672 -14.625 1 97.88 94 ASN A O 1
ATOM 693 N N . SER A 1 95 ? -7.215 -15.781 -14.023 1 96.81 95 SER A N 1
ATOM 694 C CA . SER A 1 95 ? -8.617 -16.141 -13.812 1 96.81 95 SER A CA 1
ATOM 695 C C . SER A 1 95 ? -9.211 -15.383 -12.641 1 96.81 95 SER A C 1
ATOM 697 O O . SER A 1 95 ? -10.422 -15.141 -12.594 1 96.81 95 SER A O 1
ATOM 699 N N . LYS A 1 96 ? -8.375 -14.961 -11.742 1 98.06 96 LYS A N 1
ATOM 700 C CA . LYS A 1 96 ? -8.844 -14.352 -10.492 1 98.06 96 LYS A CA 1
ATOM 701 C C . LYS A 1 96 ? -9.602 -13.062 -10.766 1 98.06 96 LYS A C 1
ATOM 703 O O . LYS A 1 96 ? -10.523 -12.711 -10.031 1 98.06 96 LYS A O 1
ATOM 708 N N . LEU A 1 97 ? -9.266 -12.406 -11.805 1 98.75 97 LEU A N 1
ATOM 709 C CA . LEU A 1 97 ? -9.977 -11.164 -12.094 1 98.75 97 LEU A CA 1
ATOM 710 C C . LEU A 1 97 ? -11.422 -11.445 -12.477 1 98.75 97 LEU A C 1
ATOM 712 O O . LEU A 1 97 ? -12.328 -10.703 -12.086 1 98.75 97 LEU A O 1
ATOM 716 N N . PHE A 1 98 ? -11.68 -12.523 -13.242 1 98.25 98 PHE A N 1
ATOM 717 C CA . PHE A 1 98 ? -13.062 -12.906 -13.523 1 98.25 98 PHE A CA 1
ATOM 718 C C . PHE A 1 98 ? -13.812 -13.219 -12.242 1 98.25 98 PHE A C 1
ATOM 720 O O . PHE A 1 98 ? -14.984 -12.875 -12.102 1 98.25 98 PHE A O 1
ATOM 727 N N . ASN A 1 99 ? -13.133 -13.828 -11.32 1 97.81 99 ASN A N 1
ATOM 728 C CA . ASN A 1 99 ? -13.703 -14.211 -10.031 1 97.81 99 ASN A CA 1
ATOM 729 C C . ASN A 1 99 ? -14.148 -12.992 -9.234 1 97.81 99 ASN A C 1
ATOM 731 O O . ASN A 1 99 ? -15.312 -12.898 -8.836 1 97.81 99 ASN A O 1
ATOM 735 N N . ILE A 1 100 ? -13.281 -12.039 -9.047 1 98.75 100 ILE A N 1
ATOM 736 C CA . ILE A 1 100 ? -13.602 -10.914 -8.18 1 98.75 100 ILE A CA 1
ATOM 737 C C . ILE A 1 100 ? -14.602 -9.992 -8.875 1 98.75 100 ILE A C 1
ATOM 739 O O . ILE A 1 100 ? -15.445 -9.375 -8.227 1 98.75 100 ILE A O 1
ATOM 743 N N . ILE A 1 101 ? -14.578 -9.898 -10.18 1 98.81 101 ILE A N 1
ATOM 744 C CA . ILE A 1 101 ? -15.586 -9.141 -10.914 1 98.81 101 ILE A CA 1
ATOM 745 C C . ILE A 1 101 ? -16.953 -9.812 -10.766 1 98.81 101 ILE A C 1
ATOM 747 O O . ILE A 1 101 ? -17.969 -9.141 -10.594 1 98.81 101 ILE A O 1
ATOM 751 N N . ALA A 1 102 ? -16.969 -11.156 -10.82 1 98.12 102 ALA A N 1
ATOM 752 C CA . ALA A 1 102 ? -18.203 -11.867 -10.547 1 98.12 102 ALA A CA 1
ATOM 753 C C . ALA A 1 102 ? -18.766 -11.5 -9.172 1 98.12 102 ALA A C 1
ATOM 755 O O . ALA A 1 102 ? -19.969 -11.297 -9.016 1 98.12 102 ALA A O 1
ATOM 756 N N . THR A 1 103 ? -17.906 -11.422 -8.195 1 98.5 103 THR A N 1
ATOM 757 C CA . THR A 1 103 ? -18.312 -10.969 -6.867 1 98.5 103 THR A CA 1
ATOM 758 C C . THR A 1 103 ? -18.859 -9.547 -6.922 1 98.5 103 THR A C 1
ATOM 760 O O . THR A 1 103 ? -19.875 -9.25 -6.289 1 98.5 103 THR A O 1
ATOM 763 N N . GLY A 1 104 ? -18.172 -8.68 -7.691 1 98.75 104 GLY A N 1
ATOM 764 C CA . GLY A 1 104 ? -18.672 -7.328 -7.875 1 98.75 104 GLY A CA 1
ATOM 765 C C . GLY A 1 104 ? -20.047 -7.273 -8.492 1 98.75 104 GLY A C 1
ATOM 766 O O . GLY A 1 104 ? -20.875 -6.43 -8.125 1 98.75 104 GLY A O 1
ATOM 767 N N . LEU A 1 105 ? -20.297 -8.203 -9.445 1 98.56 105 LEU A N 1
ATOM 768 C CA . LEU A 1 105 ? -21.625 -8.281 -10.07 1 98.56 105 LEU A CA 1
ATOM 769 C C . LEU A 1 105 ? -22.688 -8.68 -9.039 1 98.56 105 LEU A C 1
ATOM 771 O O . LEU A 1 105 ? -23.797 -8.156 -9.062 1 98.56 105 LEU A O 1
ATOM 775 N N . LEU A 1 106 ? -22.344 -9.562 -8.125 1 98.5 106 LEU A N 1
ATOM 776 C CA . LEU A 1 106 ? -23.266 -9.938 -7.059 1 98.5 106 LEU A CA 1
ATOM 777 C C . LEU A 1 106 ? -23.547 -8.758 -6.137 1 98.5 106 LEU A C 1
ATOM 779 O O . LEU A 1 106 ? -24.688 -8.539 -5.734 1 98.5 106 LEU A O 1
ATOM 783 N N . ILE A 1 107 ? -22.547 -7.992 -5.805 1 98.38 107 ILE A N 1
ATOM 784 C CA . ILE A 1 107 ? -22.672 -6.828 -4.938 1 98.38 107 ILE A CA 1
ATOM 785 C C . ILE A 1 107 ? -23.578 -5.793 -5.594 1 98.38 107 ILE A C 1
ATOM 787 O O . ILE A 1 107 ? -24.406 -5.164 -4.922 1 98.38 107 ILE A O 1
ATOM 791 N N . SER A 1 108 ? -23.453 -5.672 -6.898 1 97.62 108 SER A N 1
ATOM 792 C CA . SER A 1 108 ? -24.219 -4.684 -7.652 1 97.62 108 SER A CA 1
ATOM 793 C C . SER A 1 108 ? -25.641 -5.16 -7.898 1 97.62 108 SER A C 1
ATOM 795 O O . SER A 1 108 ? -26.5 -4.387 -8.336 1 97.62 108 SER A O 1
ATOM 797 N N . ASN A 1 109 ? -25.875 -6.438 -7.648 1 96 109 ASN A N 1
ATOM 798 C CA . ASN A 1 109 ? -27.203 -7.023 -7.891 1 96 109 ASN A CA 1
ATOM 799 C C . ASN A 1 109 ? -28.188 -6.641 -6.801 1 96 109 ASN A C 1
ATOM 801 O O . ASN A 1 109 ? -28.219 -7.258 -5.73 1 96 109 ASN A O 1
ATOM 805 N N . GLU A 1 110 ? -29.094 -5.812 -7.051 1 94.12 110 GLU A N 1
ATOM 806 C CA . GLU A 1 110 ? -30.031 -5.262 -6.09 1 94.12 110 GLU A CA 1
ATOM 807 C C . GLU A 1 110 ? -31.156 -6.258 -5.781 1 94.12 110 GLU A C 1
ATOM 809 O O . GLU A 1 110 ? -31.891 -6.09 -4.812 1 94.12 110 GLU A O 1
ATOM 814 N N . SER A 1 111 ? -31.25 -7.312 -6.52 1 93 111 SER A N 1
ATOM 815 C CA . SER A 1 111 ? -32.312 -8.281 -6.352 1 93 111 SER A CA 1
ATOM 816 C C . SER A 1 111 ? -31.906 -9.414 -5.426 1 93 111 SER A C 1
ATOM 818 O O . SER A 1 111 ? -32.719 -10.305 -5.129 1 93 111 SER A O 1
ATOM 820 N N . LEU A 1 112 ? -30.703 -9.414 -5.023 1 94.38 112 LEU A N 1
ATOM 821 C CA . LEU A 1 112 ? -30.25 -10.469 -4.121 1 94.38 112 LEU A CA 1
ATOM 822 C C . LEU A 1 112 ? -31.078 -10.477 -2.838 1 94.38 112 LEU A C 1
ATOM 824 O O . LEU A 1 112 ? -31.312 -9.422 -2.24 1 94.38 112 LEU A O 1
ATOM 828 N N . PRO A 1 113 ? -31.547 -11.617 -2.424 1 91.81 113 PRO A N 1
ATOM 829 C CA . PRO A 1 113 ? -32.281 -11.688 -1.159 1 91.81 113 PRO A CA 1
ATOM 830 C C . PRO A 1 113 ? -31.469 -11.188 0.03 1 91.81 113 PRO A C 1
ATOM 832 O O . PRO A 1 113 ? -32 -10.523 0.916 1 91.81 113 PRO A O 1
ATOM 835 N N . ARG A 1 114 ? -30.281 -11.57 0.012 1 93.12 114 ARG A N 1
ATOM 836 C CA . ARG A 1 114 ? -29.344 -11.062 1.003 1 93.12 114 ARG A CA 1
ATOM 837 C C . ARG A 1 114 ? -28.266 -10.211 0.343 1 93.12 114 ARG A C 1
ATOM 839 O O . ARG A 1 114 ? -27.344 -10.75 -0.286 1 93.12 114 ARG A O 1
ATOM 846 N N . ARG A 1 115 ? -28.328 -8.945 0.642 1 95.38 115 ARG A N 1
ATOM 847 C CA . ARG A 1 115 ? -27.359 -8.031 0.03 1 95.38 115 ARG A CA 1
ATOM 848 C C . ARG A 1 115 ? -26 -8.141 0.7 1 95.38 115 ARG A C 1
ATOM 850 O O . ARG A 1 115 ? -25.906 -8.398 1.901 1 95.38 115 ARG A O 1
ATOM 857 N N . ILE A 1 116 ? -25.016 -7.973 -0.156 1 97.44 116 ILE A N 1
ATOM 858 C CA . ILE A 1 116 ? -23.656 -7.91 0.356 1 97.44 116 ILE A CA 1
ATOM 859 C C . ILE A 1 116 ? -22.953 -6.664 -0.181 1 97.44 116 ILE A C 1
ATOM 861 O O . ILE A 1 116 ? -23.453 -6.016 -1.107 1 97.44 116 ILE A O 1
ATOM 865 N N . SER A 1 117 ? -21.891 -6.262 0.461 1 97.38 117 SER A N 1
ATOM 866 C CA . SER A 1 117 ? -21 -5.18 0.054 1 97.38 117 SER A CA 1
ATOM 867 C C . SER A 1 117 ? -19.531 -5.602 0.134 1 97.38 117 SER A C 1
ATOM 869 O O . SER A 1 117 ? -19.234 -6.703 0.592 1 97.38 117 SER A O 1
ATOM 871 N N . TRP A 1 118 ? -18.688 -4.766 -0.329 1 97.94 118 TRP A N 1
ATOM 872 C CA . TRP A 1 118 ? -17.25 -5.051 -0.29 1 97.94 118 TRP A CA 1
ATOM 873 C C . TRP A 1 118 ? -16.766 -5.207 1.147 1 97.94 118 TRP A C 1
ATOM 875 O O . TRP A 1 118 ? -15.742 -5.84 1.397 1 97.94 118 TRP A O 1
ATOM 885 N N . ASP A 1 119 ? -17.516 -4.676 2.133 1 96.31 119 ASP A N 1
ATOM 886 C CA . ASP A 1 119 ? -17.109 -4.672 3.535 1 96.31 119 ASP A CA 1
ATOM 887 C C . ASP A 1 119 ? -17.875 -5.727 4.332 1 96.31 119 ASP A C 1
ATOM 889 O O . ASP A 1 119 ? -17.781 -5.766 5.562 1 96.31 119 ASP A O 1
ATOM 893 N N . THR A 1 120 ? -18.625 -6.527 3.627 1 98 120 THR A N 1
ATOM 894 C CA . THR A 1 120 ? -19.328 -7.617 4.293 1 98 120 THR A CA 1
ATOM 895 C C . THR A 1 120 ? -18.344 -8.602 4.918 1 98 120 THR A C 1
ATOM 897 O O . THR A 1 120 ? -17.375 -9.016 4.273 1 98 120 THR A O 1
ATOM 900 N N . LYS A 1 121 ? -18.547 -8.945 6.23 1 98.56 121 LYS A N 1
ATOM 901 C CA . LYS A 1 121 ? -17.734 -9.953 6.902 1 98.56 121 LYS A CA 1
ATOM 902 C C . LYS A 1 121 ? -17.984 -11.344 6.324 1 98.56 121 LYS A C 1
ATOM 904 O O . LYS A 1 121 ? -19.141 -11.758 6.172 1 98.56 121 LYS A O 1
ATOM 909 N N . ILE A 1 122 ? -17 -12.062 6.027 1 98.62 122 ILE A N 1
ATOM 910 C CA . ILE A 1 122 ? -17.125 -13.367 5.395 1 98.62 122 ILE A CA 1
ATOM 911 C C . ILE A 1 122 ? -17.875 -14.32 6.32 1 98.62 122 ILE A C 1
ATOM 913 O 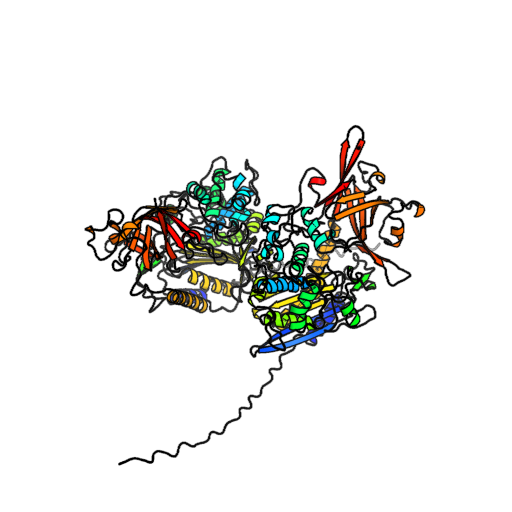O . ILE A 1 122 ? -18.703 -15.109 5.867 1 98.62 122 ILE A O 1
ATOM 917 N N . ALA A 1 123 ? -17.625 -14.25 7.645 1 98.25 123 ALA A N 1
ATOM 918 C CA . ALA A 1 123 ? -18.219 -15.141 8.641 1 98.25 123 ALA A CA 1
ATOM 919 C C . ALA A 1 123 ? -19.734 -15.039 8.625 1 98.25 123 ALA A C 1
ATOM 921 O O . ALA A 1 123 ? -20.438 -15.977 9.023 1 98.25 123 ALA A O 1
ATOM 922 N N . SER A 1 124 ? -20.25 -13.969 8.102 1 97.5 124 SER A N 1
ATOM 923 C CA . SER A 1 124 ? -21.703 -13.766 8.102 1 97.5 124 SER A CA 1
ATOM 924 C C . SER A 1 124 ? -22.344 -14.406 6.879 1 97.5 124 SER A C 1
ATOM 926 O O . SER A 1 124 ? -23.562 -14.586 6.84 1 97.5 124 SER A O 1
ATOM 928 N N . VAL A 1 125 ? -21.562 -14.812 5.898 1 97 125 VAL A N 1
ATOM 929 C CA . VAL A 1 125 ? -22.172 -15.227 4.645 1 97 125 VAL A CA 1
ATOM 930 C C . VAL A 1 125 ? -21.734 -16.641 4.289 1 97 125 VAL A C 1
ATOM 932 O O . VAL A 1 125 ? -22.453 -17.359 3.588 1 97 125 VAL A O 1
ATOM 935 N N . VAL A 1 126 ? -20.578 -17.078 4.766 1 97.12 126 VAL A N 1
ATOM 936 C CA . VAL A 1 126 ? -20.047 -18.391 4.426 1 97.12 126 VAL A CA 1
ATOM 937 C C . VAL A 1 126 ? -19.953 -19.25 5.684 1 97.12 126 VAL A C 1
ATOM 939 O O . VAL A 1 126 ? -18.984 -19.141 6.453 1 97.12 126 VAL A O 1
ATOM 942 N N . PRO A 1 127 ? -20.75 -20.172 5.855 1 95 127 PRO A N 1
ATOM 943 C CA . PRO A 1 127 ? -20.828 -20.969 7.086 1 95 127 PRO A CA 1
ATOM 944 C C . PRO A 1 127 ? -19.562 -21.797 7.32 1 95 127 PRO A C 1
ATOM 946 O O . PRO A 1 127 ? -19.172 -22.031 8.469 1 95 127 PRO A O 1
ATOM 949 N N . GLU A 1 128 ? -18.922 -22.203 6.254 1 95.62 128 GLU A N 1
ATOM 950 C CA . GLU A 1 128 ? -17.75 -23.078 6.352 1 95.62 128 GLU A CA 1
ATOM 951 C C . GLU A 1 128 ? -16.516 -22.266 6.734 1 95.62 128 GLU A C 1
ATOM 953 O O . GLU A 1 128 ? -15.477 -22.844 7.082 1 95.62 128 GLU A O 1
ATOM 958 N N . TRP A 1 129 ? -16.641 -20.984 6.711 1 97.5 129 TRP A N 1
ATOM 959 C CA . TRP A 1 129 ? -15.492 -20.094 6.887 1 97.5 129 TRP A CA 1
ATOM 960 C C . TRP A 1 129 ? -15.031 -20.094 8.344 1 97.5 129 TRP A C 1
ATOM 962 O O . TRP A 1 129 ? -15.82 -19.797 9.25 1 97.5 129 TRP A O 1
ATOM 972 N N . GLU A 1 130 ? -13.828 -20.406 8.57 1 98.31 130 GLU A N 1
ATOM 973 C CA . GLU A 1 130 ? -13.125 -20.266 9.844 1 98.31 130 GLU A CA 1
ATOM 974 C C . GLU A 1 130 ? -11.609 -20.312 9.641 1 98.31 130 GLU A C 1
ATOM 976 O O . GLU A 1 130 ? -11.109 -21.125 8.859 1 98.31 130 GLU A O 1
ATOM 981 N N . LEU A 1 131 ? -10.938 -19.391 10.188 1 98.62 131 LEU A N 1
ATOM 982 C CA . LEU A 1 131 ? -9.477 -19.422 10.219 1 98.62 131 LEU A CA 1
ATOM 983 C C . LEU A 1 131 ? -8.969 -19.703 11.633 1 98.62 131 LEU A C 1
ATOM 985 O O . LEU A 1 131 ? -9.711 -19.531 12.609 1 98.62 131 LEU A O 1
ATOM 989 N N . LYS A 1 132 ? -7.754 -20.125 11.695 1 98.12 132 LYS A N 1
ATOM 990 C CA . LYS A 1 132 ? -7.137 -20.391 12.984 1 98.12 132 LYS A CA 1
ATOM 991 C C . LYS A 1 132 ? -7.008 -19.125 13.812 1 98.12 132 LYS A C 1
ATOM 993 O O . LYS A 1 132 ? -7.211 -19.125 15.023 1 98.12 132 LYS A O 1
ATOM 998 N N . ASP A 1 133 ? -6.648 -18.016 13.195 1 97.88 133 ASP A N 1
ATOM 999 C CA . ASP A 1 133 ? -6.598 -16.719 13.859 1 97.88 133 ASP A CA 1
ATOM 1000 C C . ASP A 1 133 ? -8 -16.172 14.117 1 97.88 133 ASP A C 1
ATOM 1002 O O . ASP A 1 133 ? -8.742 -15.883 13.172 1 97.88 133 ASP A O 1
ATOM 1006 N N . PRO A 1 134 ? -8.328 -15.977 15.359 1 97.94 134 PRO A N 1
ATOM 1007 C CA . PRO A 1 134 ? -9.711 -15.594 15.656 1 97.94 134 PRO A CA 1
ATOM 1008 C C . PRO A 1 134 ? -10.062 -14.203 15.125 1 97.94 134 PRO A C 1
ATOM 1010 O O . PRO A 1 134 ? -11.211 -13.961 14.742 1 97.94 134 PRO A O 1
ATOM 1013 N N . ILE A 1 135 ? -9.141 -13.289 15.094 1 97.88 135 ILE A N 1
ATOM 1014 C CA . ILE A 1 135 ? -9.398 -11.945 14.586 1 97.88 135 ILE A CA 1
ATOM 1015 C C . ILE A 1 135 ? -9.664 -12.008 13.086 1 97.88 135 ILE A C 1
ATOM 1017 O O . ILE A 1 135 ? -10.672 -11.477 12.602 1 97.88 135 ILE A O 1
ATOM 1021 N N . ALA A 1 136 ? -8.82 -12.695 12.367 1 98.5 136 ALA A N 1
ATOM 1022 C CA . ALA A 1 136 ? -9.016 -12.844 10.922 1 98.5 136 ALA A CA 1
ATOM 1023 C C . ALA A 1 136 ? -10.32 -13.57 10.625 1 98.5 136 ALA A C 1
ATOM 1025 O O . ALA A 1 136 ? -11.039 -13.203 9.688 1 98.5 136 ALA A O 1
ATOM 1026 N N . SER A 1 137 ? -10.578 -14.586 11.398 1 98.56 137 SER A N 1
ATOM 1027 C CA . SER A 1 137 ? -11.789 -15.375 11.203 1 98.56 137 SER A CA 1
ATOM 1028 C C . SER A 1 137 ? -13.039 -14.516 11.32 1 98.56 137 SER A C 1
ATOM 1030 O O . SER A 1 137 ? -13.977 -14.648 10.531 1 98.56 137 SER A O 1
ATOM 1032 N N . SER A 1 138 ? -13.023 -13.609 12.258 1 98 138 SER A N 1
ATOM 1033 C CA . SER A 1 138 ? -14.234 -12.852 12.555 1 98 138 SER A CA 1
ATOM 1034 C C . SER A 1 138 ? -14.297 -11.57 11.727 1 98 138 SER A C 1
ATOM 1036 O O . SER A 1 138 ? -15.383 -11.094 11.398 1 98 138 SER A O 1
ATOM 1038 N N . GLN A 1 139 ? -13.141 -10.992 11.32 1 98.12 139 GLN A N 1
ATOM 1039 C CA . GLN A 1 139 ? -13.133 -9.617 10.844 1 98.12 139 GLN A CA 1
ATOM 1040 C C . GLN A 1 139 ? -12.938 -9.562 9.328 1 98.12 139 GLN A C 1
ATOM 1042 O O . GLN A 1 139 ? -13.156 -8.523 8.711 1 98.12 139 GLN A O 1
ATOM 1047 N N . SER A 1 140 ? -12.594 -10.641 8.688 1 98.75 140 SER A N 1
ATOM 1048 C CA . SER A 1 140 ? -12.273 -10.602 7.266 1 98.75 140 SER A CA 1
ATOM 1049 C C . SER A 1 140 ? -13.492 -10.203 6.438 1 98.75 140 SER A C 1
ATOM 1051 O O . SER A 1 140 ? -14.578 -10.75 6.625 1 98.75 140 SER A O 1
ATOM 1053 N N . THR A 1 141 ? -13.25 -9.258 5.539 1 98.69 141 THR A N 1
ATOM 1054 C CA . THR A 1 141 ? -14.258 -8.805 4.586 1 98.69 141 THR A CA 1
ATOM 1055 C C . THR A 1 141 ? -13.922 -9.289 3.178 1 98.69 141 THR A C 1
ATOM 1057 O O . THR A 1 141 ? -12.867 -9.891 2.955 1 98.69 141 THR A O 1
ATOM 1060 N N . ILE A 1 142 ? -14.805 -9.016 2.234 1 98.69 142 ILE A N 1
ATOM 1061 C CA . ILE A 1 142 ? -14.539 -9.328 0.834 1 98.69 142 ILE A CA 1
ATOM 1062 C C . ILE A 1 142 ? -13.312 -8.562 0.353 1 98.69 142 ILE A C 1
ATOM 1064 O O . ILE A 1 142 ? -12.477 -9.109 -0.369 1 98.69 142 ILE A O 1
ATOM 1068 N N . THR A 1 143 ? -13.133 -7.297 0.82 1 98.56 143 THR A N 1
ATOM 1069 C CA . THR A 1 143 ? -11.969 -6.504 0.458 1 98.56 143 THR A CA 1
ATOM 1070 C C . THR A 1 143 ? -10.688 -7.145 0.997 1 98.56 143 THR A C 1
ATOM 1072 O O . THR A 1 143 ? -9.672 -7.195 0.302 1 98.56 143 THR A O 1
ATOM 1075 N N . ASP A 1 144 ? -10.766 -7.68 2.201 1 98.69 144 ASP A N 1
ATOM 1076 C CA . ASP A 1 144 ? -9.594 -8.336 2.781 1 98.69 144 ASP A CA 1
ATOM 1077 C C . ASP A 1 144 ? -9.211 -9.578 1.99 1 98.69 144 ASP A C 1
ATOM 1079 O O . ASP A 1 144 ? -8.031 -9.812 1.723 1 98.69 144 ASP A O 1
ATOM 1083 N N . ILE A 1 145 ? -10.211 -10.281 1.576 1 97.75 145 ILE A N 1
ATOM 1084 C CA . ILE A 1 145 ? -10.039 -11.555 0.889 1 97.75 145 ILE A CA 1
ATOM 1085 C C . ILE A 1 145 ? -9.445 -11.32 -0.5 1 97.75 145 ILE A C 1
ATOM 1087 O O . ILE A 1 145 ? -8.5 -11.992 -0.904 1 97.75 145 ILE A O 1
ATOM 1091 N N . MET A 1 146 ? -9.914 -10.367 -1.141 1 98.38 146 MET A N 1
ATOM 1092 C CA . MET A 1 146 ? -9.469 -10.156 -2.516 1 98.38 146 MET A CA 1
ATOM 1093 C C . MET A 1 146 ? -8.078 -9.539 -2.553 1 98.38 146 MET A C 1
ATOM 1095 O O . MET A 1 146 ? -7.375 -9.648 -3.561 1 98.38 146 MET A O 1
ATOM 1099 N N . SER A 1 147 ? -7.66 -8.898 -1.45 1 98.38 147 SER A N 1
ATOM 1100 C CA . SER A 1 147 ? -6.418 -8.133 -1.468 1 98.38 147 SER A CA 1
ATOM 1101 C C . SER A 1 147 ? -5.309 -8.859 -0.719 1 98.38 147 SER A C 1
ATOM 1103 O O . SER A 1 147 ? -4.258 -8.281 -0.435 1 98.38 147 SER A O 1
ATOM 1105 N N . HIS A 1 148 ? -5.48 -10.078 -0.301 1 98.19 148 HIS A N 1
ATOM 1106 C CA . HIS A 1 148 ? -4.453 -10.992 0.19 1 98.19 148 HIS A CA 1
ATOM 1107 C C . HIS A 1 148 ? -3.85 -10.484 1.496 1 98.19 148 HIS A C 1
ATOM 1109 O O . HIS A 1 148 ? -2.627 -10.445 1.645 1 98.19 148 HIS A O 1
ATOM 1115 N N . ARG A 1 149 ? -4.734 -10.188 2.449 1 98.19 149 ARG A N 1
ATOM 1116 C CA . ARG A 1 149 ? -4.176 -9.664 3.691 1 98.19 149 ARG A CA 1
ATOM 1117 C C . ARG A 1 149 ? -4.828 -10.312 4.906 1 98.19 149 ARG A C 1
ATOM 1119 O O . ARG A 1 149 ? -5.082 -9.656 5.914 1 98.19 149 ARG A O 1
ATOM 1126 N N . THR A 1 150 ? -5.09 -11.609 4.91 1 98.12 150 THR A N 1
ATOM 1127 C CA . THR A 1 150 ? -5.742 -12.305 6.016 1 98.12 150 THR A CA 1
ATOM 1128 C C . THR A 1 150 ? -4.715 -12.773 7.043 1 98.12 150 THR A C 1
ATOM 1130 O O . THR A 1 150 ? -5.078 -13.164 8.156 1 98.12 150 THR A O 1
ATOM 1133 N N . GLY A 1 151 ? -3.453 -12.805 6.652 1 97.94 151 GLY A N 1
ATOM 1134 C CA . GLY A 1 151 ? -2.418 -13.336 7.523 1 97.94 151 GLY A CA 1
ATOM 1135 C C . GLY A 1 151 ? -2.156 -14.812 7.305 1 97.94 151 GLY A C 1
ATOM 1136 O O . GLY A 1 151 ? -1.206 -15.367 7.859 1 97.94 151 GLY A O 1
ATOM 1137 N N . LEU A 1 152 ? -2.943 -15.445 6.496 1 98.19 152 LEU A N 1
ATOM 1138 C CA . LEU A 1 152 ? -2.785 -16.859 6.184 1 98.19 152 LEU A CA 1
ATOM 1139 C C . LEU A 1 152 ? -1.917 -17.047 4.945 1 98.19 152 LEU A C 1
ATOM 1141 O O . LEU A 1 152 ? -2.225 -16.516 3.879 1 98.19 152 LEU A O 1
ATOM 1145 N N . PRO A 1 153 ? -0.818 -17.781 5.133 1 96.44 153 PRO A N 1
ATOM 1146 C CA . PRO A 1 153 ? -0.074 -18.141 3.926 1 96.44 153 PRO A CA 1
ATOM 1147 C C . PRO A 1 153 ? -0.89 -19.016 2.971 1 96.44 153 PRO A C 1
ATOM 1149 O O . PRO A 1 153 ? -1.939 -19.531 3.352 1 96.44 153 PRO A O 1
ATOM 1152 N N . ARG A 1 154 ? -0.426 -19.172 1.754 1 95.31 154 ARG A N 1
ATOM 1153 C CA . ARG A 1 154 ? -1.256 -19.75 0.708 1 95.31 154 ARG A CA 1
ATOM 1154 C C . ARG A 1 154 ? -1.464 -21.25 0.948 1 95.31 154 ARG A C 1
ATOM 1156 O O . ARG A 1 154 ? -2.525 -21.781 0.638 1 95.31 154 ARG A O 1
ATOM 1163 N N . HIS A 1 155 ? -0.438 -22.047 1.504 1 96.06 155 HIS A N 1
ATOM 1164 C CA . HIS A 1 155 ? -0.554 -23.469 1.773 1 96.06 155 HIS A CA 1
ATOM 1165 C C . HIS A 1 155 ? -1.068 -24.234 0.551 1 96.06 155 HIS A C 1
ATOM 1167 O O . HIS A 1 155 ? -1.958 -25.078 0.667 1 96.06 155 HIS A O 1
ATOM 1173 N N . ASP A 1 156 ? -0.574 -23.953 -0.558 1 91.88 156 ASP A N 1
ATOM 1174 C CA . ASP A 1 156 ? -1.077 -24.516 -1.801 1 91.88 156 ASP A CA 1
ATOM 1175 C C . ASP A 1 156 ? -0.894 -26.047 -1.816 1 91.88 156 ASP A C 1
ATOM 1177 O O . ASP A 1 156 ? -1.655 -26.75 -2.471 1 91.88 156 ASP A O 1
ATOM 1181 N N . LEU A 1 157 ? 0.042 -26.516 -1.068 1 91.38 157 LEU A N 1
ATOM 1182 C CA . LEU A 1 157 ? 0.336 -27.938 -1.089 1 91.38 157 LEU A CA 1
ATOM 1183 C C . LEU A 1 157 ? -0.745 -28.734 -0.357 1 91.38 157 LEU A C 1
ATOM 1185 O O . LEU A 1 157 ? -0.784 -29.969 -0.437 1 91.38 157 LEU A O 1
ATOM 1189 N N . MET A 1 158 ? -1.667 -28.109 0.232 1 93.69 158 MET A N 1
ATOM 1190 C CA . MET A 1 158 ? -2.73 -28.812 0.943 1 93.69 158 MET A CA 1
ATOM 1191 C C . MET A 1 158 ? -3.797 -29.312 -0.027 1 93.69 158 MET A C 1
ATOM 1193 O O . MET A 1 158 ? -4.602 -30.172 0.321 1 93.69 158 MET A O 1
ATOM 1197 N N . TYR A 1 159 ? -3.852 -28.797 -1.204 1 91.25 159 TYR A N 1
ATOM 1198 C CA . TYR A 1 159 ? -4.914 -29.141 -2.146 1 91.25 159 TYR A CA 1
ATOM 1199 C C . TYR A 1 159 ? -4.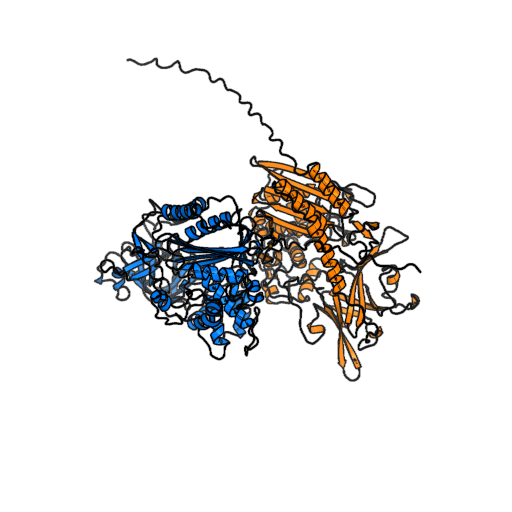828 -30.594 -2.568 1 91.25 159 TYR A C 1
ATOM 1201 O O . TYR A 1 159 ? -3.77 -31.062 -2.99 1 91.25 159 TYR A O 1
ATOM 1209 N N . GLY A 1 160 ? -5.914 -31.219 -2.488 1 87.81 160 GLY A N 1
ATOM 1210 C CA . GLY A 1 160 ? -6.055 -32.562 -3.029 1 87.81 160 GLY A CA 1
ATOM 1211 C C . GLY A 1 160 ? -6.664 -32.594 -4.418 1 87.81 160 GLY A C 1
ATOM 1212 O O . GLY A 1 160 ? -7.379 -31.656 -4.805 1 87.81 160 GLY A O 1
ATOM 1213 N N . ARG A 1 161 ? -6.461 -33.625 -5.094 1 81.44 161 ARG A N 1
ATOM 1214 C CA . ARG A 1 161 ? -6.957 -33.75 -6.457 1 81.44 161 ARG A CA 1
ATOM 1215 C C . ARG A 1 161 ? -8.484 -33.844 -6.48 1 81.44 161 ARG A C 1
ATOM 1217 O O . ARG A 1 161 ? -9.109 -33.375 -7.445 1 81.44 161 ARG A O 1
ATOM 1224 N N . THR A 1 162 ? -9.047 -34.312 -5.422 1 81.31 162 THR A N 1
ATOM 1225 C CA . THR A 1 162 ? -10.492 -34.5 -5.414 1 81.31 162 THR A CA 1
ATOM 1226 C C . THR A 1 162 ? -11.188 -33.438 -4.562 1 81.31 162 THR A C 1
ATOM 1228 O O . THR A 1 162 ? -12.375 -33.562 -4.254 1 81.31 162 THR A O 1
ATOM 1231 N N . ASP A 1 163 ? -10.438 -32.5 -4.176 1 87.75 163 ASP A N 1
ATOM 1232 C CA . ASP A 1 163 ? -11.008 -31.453 -3.348 1 87.75 163 ASP A CA 1
ATOM 1233 C C . ASP A 1 163 ? -12.094 -30.688 -4.105 1 87.75 163 ASP A C 1
ATOM 1235 O O . ASP A 1 163 ? -12.062 -30.625 -5.336 1 87.75 163 ASP A O 1
ATOM 1239 N N . ASN A 1 164 ? -13.102 -30.266 -3.371 1 86.12 164 ASN A N 1
ATOM 1240 C CA . ASN A 1 164 ? -14.016 -29.219 -3.803 1 86.12 164 ASN A CA 1
ATOM 1241 C C . ASN A 1 164 ? -13.93 -27.984 -2.904 1 86.12 164 ASN A C 1
ATOM 1243 O O . ASN A 1 164 ? -13.141 -27.953 -1.963 1 86.12 164 ASN A O 1
ATOM 1247 N N . VAL A 1 165 ? -14.711 -27.016 -3.219 1 90.06 165 VAL A N 1
ATOM 1248 C CA . VAL A 1 165 ? -14.594 -25.734 -2.514 1 90.06 165 VAL A CA 1
ATOM 1249 C C . VAL A 1 165 ? -14.898 -25.938 -1.03 1 90.06 165 VAL A C 1
ATOM 1251 O O . VAL A 1 165 ? -14.172 -25.438 -0.17 1 90.06 165 VAL A O 1
ATOM 1254 N N . THR A 1 166 ? -15.898 -26.703 -0.685 1 92 166 THR A N 1
ATOM 1255 C CA . THR A 1 166 ? -16.312 -26.875 0.704 1 92 166 THR A CA 1
ATOM 1256 C C . THR A 1 166 ? -15.25 -27.656 1.486 1 92 166 THR A C 1
ATOM 1258 O O . THR A 1 166 ? -14.969 -27.328 2.641 1 92 166 THR A O 1
ATOM 1261 N N . SER A 1 167 ? -14.695 -28.672 0.83 1 92.38 167 SER A N 1
ATOM 1262 C CA . SER A 1 167 ? -13.656 -29.422 1.519 1 92.38 167 SER A CA 1
ATOM 1263 C C . SER A 1 167 ? -12.43 -28.562 1.794 1 92.38 167 SER A C 1
ATOM 1265 O O . SER A 1 167 ? -11.773 -28.719 2.828 1 92.38 167 SER A O 1
ATOM 1267 N N . ILE A 1 168 ? -12.109 -27.703 0.875 1 93.94 168 ILE A N 1
ATOM 1268 C CA . ILE A 1 168 ? -10.977 -26.797 1.044 1 93.94 168 ILE A CA 1
ATOM 1269 C C . ILE A 1 168 ? -11.258 -25.812 2.186 1 93.94 168 ILE A C 1
ATOM 1271 O O . ILE A 1 168 ? -10.438 -25.656 3.094 1 93.94 168 ILE A O 1
ATOM 1275 N N . LEU A 1 169 ? -12.461 -25.219 2.188 1 95.62 169 LEU A N 1
ATOM 1276 C CA . LEU A 1 169 ? -12.812 -24.219 3.186 1 95.62 169 LEU A CA 1
ATOM 1277 C C . LEU A 1 169 ? -12.844 -24.828 4.582 1 95.62 169 LEU A C 1
ATOM 1279 O O . LEU A 1 169 ? -12.422 -24.188 5.551 1 95.62 169 LEU A O 1
ATOM 1283 N N . ASN A 1 170 ? -13.25 -26.062 4.699 1 96.31 170 ASN A N 1
ATOM 1284 C CA . ASN A 1 170 ? -13.359 -26.734 5.992 1 96.31 170 ASN A CA 1
ATOM 1285 C C . ASN A 1 170 ? -11.992 -26.984 6.617 1 96.31 170 ASN A C 1
ATOM 1287 O O . ASN A 1 170 ? -11.883 -27.172 7.828 1 96.31 170 ASN A O 1
ATOM 1291 N N . ARG A 1 171 ? -10.969 -26.922 5.867 1 96.75 171 ARG A N 1
ATOM 1292 C CA . ARG A 1 171 ? -9.641 -27.234 6.379 1 96.75 171 ARG A CA 1
ATOM 1293 C C . ARG A 1 171 ? -8.867 -25.969 6.738 1 96.75 171 ARG A C 1
ATOM 1295 O O . ARG A 1 171 ? -7.82 -26.031 7.387 1 96.75 171 ARG A O 1
ATOM 1302 N N . LEU A 1 172 ? -9.391 -24.812 6.375 1 98 172 LEU A N 1
ATOM 1303 C CA . LEU A 1 172 ? -8.672 -23.562 6.578 1 98 172 LEU A CA 1
ATOM 1304 C C . LEU A 1 172 ? -8.383 -23.328 8.055 1 98 172 LEU A C 1
ATOM 1306 O O . LEU A 1 172 ? -7.336 -22.781 8.414 1 98 172 LEU A O 1
ATOM 1310 N N . LYS A 1 173 ? -9.25 -23.781 8.922 1 98.12 173 LYS A N 1
ATOM 1311 C CA . LYS A 1 173 ? -9.133 -23.547 10.359 1 98.12 173 LYS A CA 1
ATOM 1312 C C . LYS A 1 173 ? -7.918 -24.281 10.93 1 98.12 173 LYS A C 1
ATOM 1314 O O . LYS A 1 173 ? -7.477 -24 12.039 1 98.12 173 LYS A O 1
ATOM 1319 N N . HIS A 1 174 ? -7.367 -25.219 10.141 1 98 174 HIS A N 1
ATOM 1320 C CA . HIS A 1 174 ? -6.262 -26.047 10.633 1 98 174 HIS A CA 1
ATOM 1321 C C . HIS A 1 174 ? -4.922 -25.516 10.117 1 98 174 HIS A C 1
ATOM 1323 O O . HIS A 1 174 ? -3.865 -26 10.516 1 98 174 HIS A O 1
ATOM 1329 N N . LEU A 1 175 ? -4.949 -24.547 9.258 1 97.94 175 LEU A N 1
ATOM 1330 C CA . LEU A 1 175 ? -3.725 -24.031 8.648 1 97.94 175 LEU A CA 1
ATOM 1331 C C . LEU A 1 175 ? -3.1 -22.953 9.516 1 97.94 175 LEU A C 1
ATOM 1333 O O . LEU A 1 175 ? -3.799 -22.047 9.992 1 97.94 175 LEU A O 1
ATOM 1337 N N . GLU A 1 176 ? -1.812 -23.031 9.688 1 96.81 176 GLU A N 1
ATOM 1338 C CA . GLU A 1 176 ? -1.087 -22.078 10.531 1 96.81 176 GLU A CA 1
ATOM 1339 C C . GLU A 1 176 ? -0.919 -20.734 9.844 1 96.81 176 GLU A C 1
ATOM 1341 O O . GLU A 1 176 ? -0.449 -20.672 8.703 1 96.81 176 GLU A O 1
ATOM 1346 N N . PRO A 1 177 ? -1.35 -19.594 10.531 1 97 177 PRO A N 1
ATOM 1347 C CA . PRO A 1 177 ? -1.02 -18.266 9.992 1 97 177 PRO A CA 1
ATOM 1348 C C . PRO A 1 177 ? 0.46 -17.922 10.148 1 97 177 PRO A C 1
ATOM 1350 O O . PRO A 1 177 ? 1.154 -18.531 10.977 1 97 177 PRO A O 1
ATOM 1353 N N . SER A 1 178 ? 0.942 -17.047 9.32 1 97 178 SER A N 1
ATOM 1354 C CA . SER A 1 178 ? 2.346 -16.656 9.383 1 97 178 SER A CA 1
ATOM 1355 C C . SER A 1 178 ? 2.484 -15.148 9.609 1 97 178 SER A C 1
ATOM 1357 O O . SER A 1 178 ? 3.598 -14.641 9.766 1 97 178 SER A O 1
ATOM 1359 N N . ALA A 1 179 ? 1.409 -14.406 9.648 1 96.94 179 ALA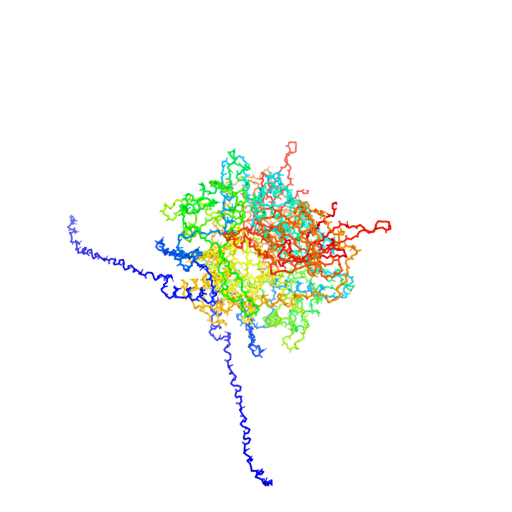 A N 1
ATOM 1360 C CA . ALA A 1 179 ? 1.379 -12.969 9.906 1 96.94 179 ALA A CA 1
ATOM 1361 C C . ALA A 1 179 ? 0.086 -12.562 10.609 1 96.94 179 ALA A C 1
ATOM 1363 O O . ALA A 1 179 ? -0.87 -13.344 10.656 1 96.94 179 ALA A O 1
ATOM 1364 N N . GLU A 1 180 ? 0.119 -11.406 11.172 1 96.94 180 GLU A N 1
ATOM 1365 C CA . GLU A 1 180 ? -1.101 -10.883 11.781 1 96.94 180 GLU A CA 1
ATOM 1366 C C . GLU A 1 180 ? -2.08 -10.391 10.719 1 96.94 180 GLU A C 1
ATOM 1368 O O . GLU A 1 180 ? -1.686 -10.109 9.586 1 96.94 180 GLU A O 1
ATOM 1373 N N . PHE A 1 181 ? -3.383 -10.328 11.133 1 97.81 181 PHE A N 1
ATOM 1374 C CA . PHE A 1 181 ? -4.465 -9.914 10.25 1 97.81 181 PHE A CA 1
ATOM 1375 C C . PHE A 1 181 ? -4.207 -8.516 9.703 1 97.81 181 PHE A C 1
ATOM 1377 O O . PHE A 1 181 ? -3.918 -7.586 10.461 1 97.81 181 PHE A O 1
ATOM 1384 N N . ARG A 1 182 ? -4.176 -8.297 8.305 1 98.44 182 ARG A N 1
ATOM 1385 C CA . ARG A 1 182 ? -4.07 -7.066 7.527 1 98.44 182 ARG A CA 1
ATOM 1386 C C . ARG A 1 182 ? -2.67 -6.469 7.637 1 98.44 182 ARG A C 1
ATOM 1388 O O . ARG A 1 182 ? -2.457 -5.309 7.285 1 98.44 182 ARG A O 1
ATOM 1395 N N . ASP A 1 183 ? -1.703 -7.25 8.094 1 97.12 183 ASP A N 1
ATOM 1396 C CA . ASP A 1 183 ? -0.371 -6.715 8.359 1 97.12 183 ASP A CA 1
ATOM 1397 C C . ASP A 1 183 ? 0.455 -6.641 7.074 1 97.12 183 ASP A C 1
ATOM 1399 O O . ASP A 1 183 ? 1.092 -5.621 6.801 1 97.12 183 ASP A O 1
ATOM 1403 N N . ILE A 1 184 ? 0.426 -7.727 6.34 1 96.56 184 ILE A N 1
ATOM 1404 C CA . ILE A 1 184 ? 1.253 -7.777 5.137 1 96.56 184 ILE A CA 1
ATOM 1405 C C . ILE A 1 184 ? 0.485 -8.469 4.012 1 96.56 184 ILE A C 1
ATOM 1407 O O . ILE A 1 184 ? -0.552 -9.086 4.25 1 96.56 184 ILE A O 1
ATOM 1411 N N . TYR A 1 185 ? 0.998 -8.328 2.797 1 97.56 185 TYR A N 1
ATOM 1412 C CA . TYR A 1 185 ? 0.514 -9.039 1.618 1 97.56 185 TYR A CA 1
ATOM 1413 C C . TYR A 1 185 ? 0.989 -10.484 1.622 1 97.56 185 TYR A C 1
ATOM 1415 O O . TYR A 1 185 ? 2.189 -10.75 1.71 1 97.56 185 TYR A O 1
ATOM 1423 N N . GLN A 1 186 ? 0.051 -11.391 1.521 1 97.38 186 GLN A N 1
ATOM 1424 C CA . GLN A 1 186 ? 0.356 -12.805 1.318 1 97.38 186 GLN A CA 1
ATOM 1425 C C . GLN A 1 186 ? -0.575 -13.422 0.281 1 97.38 186 GLN A C 1
ATOM 1427 O O . GLN A 1 186 ? -1.727 -13.742 0.584 1 97.38 186 GLN A O 1
ATOM 1432 N N . TYR A 1 187 ? -0.029 -13.648 -0.869 1 96.94 187 TYR A N 1
ATOM 1433 C CA . TYR A 1 187 ? -0.822 -14.227 -1.949 1 96.94 187 TYR A CA 1
ATOM 1434 C C . TYR A 1 187 ? -1.479 -15.531 -1.507 1 96.94 187 TYR A C 1
ATOM 1436 O O . TYR A 1 187 ? -0.818 -16.406 -0.95 1 96.94 187 TYR A O 1
ATOM 1444 N N . ASN A 1 188 ? -2.824 -15.68 -1.729 1 97.06 188 ASN A N 1
ATOM 1445 C CA . ASN A 1 188 ? -3.539 -16.828 -1.182 1 97.06 188 ASN A CA 1
ATOM 1446 C C . ASN A 1 188 ? -4.664 -17.281 -2.109 1 97.06 188 ASN A C 1
ATOM 1448 O O . ASN A 1 188 ? -5.691 -16.609 -2.223 1 97.06 188 ASN A O 1
ATOM 1452 N N . ASN A 1 189 ? -4.516 -18.422 -2.699 1 96.06 189 ASN A N 1
ATOM 1453 C CA . ASN A 1 189 ? -5.5 -18.984 -3.621 1 96.06 189 ASN A CA 1
ATOM 1454 C C . ASN A 1 189 ? -6.773 -19.406 -2.895 1 96.06 189 ASN A C 1
ATOM 1456 O O . ASN A 1 189 ? -7.859 -19.375 -3.473 1 96.06 189 ASN A O 1
ATOM 1460 N N . ASN A 1 190 ? -6.691 -19.766 -1.606 1 96.38 190 ASN A N 1
ATOM 1461 C CA . ASN A 1 190 ? -7.855 -20.219 -0.844 1 96.38 190 ASN A CA 1
ATOM 1462 C C . ASN A 1 190 ? -8.922 -19.125 -0.768 1 96.38 190 ASN A C 1
ATOM 1464 O O . ASN A 1 190 ? -10.117 -19.406 -0.752 1 96.38 190 ASN A O 1
ATOM 1468 N N . MET A 1 191 ? -8.469 -17.938 -0.743 1 97.56 191 MET A N 1
ATOM 1469 C CA . MET A 1 191 ? -9.398 -16.812 -0.643 1 97.56 191 MET A CA 1
ATOM 1470 C C . MET A 1 191 ? -10.211 -16.656 -1.924 1 97.56 191 MET A C 1
ATOM 1472 O O . MET A 1 191 ? -11.383 -16.297 -1.877 1 97.56 191 MET A O 1
ATOM 1476 N N . TYR A 1 192 ? -9.664 -16.938 -2.996 1 96.75 192 TYR A N 1
ATOM 1477 C CA . TYR A 1 192 ? -10.391 -16.875 -4.258 1 96.75 192 TYR A CA 1
ATOM 1478 C C . TYR A 1 192 ? -11.242 -18.125 -4.465 1 96.75 192 TYR A C 1
ATOM 1480 O O . TYR A 1 192 ? -12.273 -18.078 -5.141 1 96.75 192 TYR A O 1
ATOM 1488 N N . MET A 1 193 ? -10.812 -19.234 -3.846 1 95.19 193 MET A N 1
ATOM 1489 C CA . MET A 1 193 ? -11.727 -20.375 -3.795 1 95.19 193 MET A CA 1
ATOM 1490 C C . MET A 1 193 ? -13 -20.016 -3.035 1 95.19 193 MET A C 1
ATOM 1492 O O . MET A 1 193 ? -14.109 -20.344 -3.471 1 95.19 193 MET A O 1
ATOM 1496 N N . LEU A 1 194 ? -12.812 -19.359 -1.996 1 96.56 194 LEU A N 1
ATOM 1497 C CA . LEU A 1 194 ? -13.938 -18.906 -1.191 1 96.56 194 LEU A CA 1
ATOM 1498 C C . LEU A 1 194 ? -14.859 -18 -2.006 1 96.56 194 LEU A C 1
ATOM 1500 O O . LEU A 1 194 ? -16.078 -18.188 -2.002 1 96.56 194 LEU A O 1
ATOM 1504 N N . LEU A 1 195 ? -14.297 -17.016 -2.695 1 97.19 195 LEU A N 1
ATOM 1505 C CA . LEU A 1 195 ? -15.086 -16.062 -3.48 1 97.19 195 LEU A CA 1
ATOM 1506 C C . LEU A 1 195 ? -15.875 -16.797 -4.566 1 97.19 195 LEU A C 1
ATOM 1508 O O . LEU A 1 195 ? -16.984 -16.375 -4.906 1 97.19 195 LEU A O 1
ATOM 1512 N N . SER A 1 196 ? -15.32 -17.844 -5.078 1 95.62 196 SER A N 1
ATOM 1513 C CA . SER A 1 196 ? -15.992 -18.609 -6.129 1 95.62 196 SER A CA 1
ATOM 1514 C C . SER A 1 196 ? -17.219 -19.328 -5.586 1 95.62 196 SER A C 1
ATOM 1516 O O . SER A 1 196 ? -18.062 -19.781 -6.355 1 95.62 196 SER A O 1
ATOM 1518 N N . TYR A 1 197 ? -17.359 -19.422 -4.289 1 94.94 197 TYR A N 1
ATOM 1519 C CA . TYR A 1 197 ? -18.469 -20.109 -3.629 1 94.94 197 TYR A CA 1
ATOM 1520 C C . TYR A 1 197 ? -19.688 -19.203 -3.537 1 94.94 197 TYR A C 1
ATOM 1522 O O . TYR A 1 197 ? -20.797 -19.672 -3.322 1 94.94 197 TYR A O 1
ATOM 1530 N N . LEU A 1 198 ? -19.547 -17.938 -3.689 1 96.19 198 LEU A N 1
ATOM 1531 C CA . LEU A 1 198 ? -20.547 -16.938 -3.338 1 96.19 198 LEU A CA 1
ATOM 1532 C C . LEU A 1 198 ? -21.781 -17.062 -4.23 1 96.19 198 LEU A C 1
ATOM 1534 O O . LEU A 1 198 ? -22.906 -16.953 -3.75 1 96.19 198 LEU A O 1
ATOM 1538 N N . PRO A 1 199 ? -21.609 -17.297 -5.586 1 94.94 199 PRO A N 1
ATOM 1539 C CA . PRO A 1 199 ? -22.812 -17.453 -6.395 1 94.94 199 PRO A CA 1
ATOM 1540 C C . PRO A 1 199 ? -23.719 -18.578 -5.895 1 94.94 199 PRO A C 1
ATOM 1542 O O . PRO A 1 199 ? -24.938 -18.438 -5.859 1 94.94 199 PRO A O 1
ATOM 1545 N N . GLU A 1 200 ? -23.109 -19.656 -5.5 1 92.88 200 GLU A N 1
ATOM 1546 C CA . GLU A 1 200 ? -23.859 -20.797 -5.016 1 92.88 200 GLU A CA 1
ATOM 1547 C C . GLU A 1 200 ? -24.578 -20.484 -3.699 1 92.88 200 GLU A C 1
ATOM 1549 O O . GLU A 1 200 ? -25.703 -20.922 -3.473 1 92.88 200 GLU A O 1
ATOM 1554 N N . ILE A 1 201 ? -23.984 -19.688 -2.861 1 93.81 201 ILE A N 1
ATOM 1555 C CA . ILE A 1 201 ? -24.5 -19.406 -1.527 1 93.81 201 ILE A CA 1
ATOM 1556 C C . ILE A 1 201 ? -25.578 -18.328 -1.607 1 93.81 201 ILE A C 1
ATOM 1558 O O . ILE A 1 201 ? -26.531 -18.344 -0.834 1 93.81 201 ILE A O 1
ATOM 1562 N N . LEU A 1 202 ? -25.453 -17.406 -2.49 1 96.25 202 LEU A N 1
ATOM 1563 C CA . LEU A 1 202 ? -26.234 -16.172 -2.416 1 96.25 202 LEU A CA 1
ATOM 1564 C C . LEU A 1 202 ? -27.422 -16.234 -3.375 1 96.25 202 LEU A C 1
ATOM 1566 O O . LEU A 1 202 ? -28.422 -15.539 -3.176 1 96.25 202 LEU A O 1
ATOM 1570 N N . LEU A 1 203 ? -27.234 -17.016 -4.449 1 96.38 203 LEU A N 1
ATOM 1571 C CA . LEU A 1 203 ? -28.281 -17.047 -5.449 1 96.38 203 LEU A CA 1
ATOM 1572 C C . LEU A 1 203 ? -29.25 -18.203 -5.203 1 96.38 203 LEU A C 1
ATOM 1574 O O . LEU A 1 203 ? -28.812 -19.312 -4.855 1 96.38 203 LEU A O 1
ATOM 1578 N N . PRO A 1 204 ? -30.516 -18 -5.426 1 95 204 PRO A N 1
ATOM 1579 C CA . PRO A 1 204 ? -31.516 -19.031 -5.113 1 95 204 PRO A CA 1
ATOM 1580 C C . PRO A 1 204 ? -31.344 -20.297 -5.941 1 95 204 PRO A C 1
ATOM 1582 O O . PRO A 1 204 ? -31.594 -21.406 -5.449 1 95 204 PRO A O 1
ATOM 1585 N N . HIS A 1 205 ? -30.953 -20.203 -7.152 1 94.38 205 HIS A N 1
ATOM 1586 C CA . HIS A 1 205 ? -30.812 -21.375 -8.016 1 94.38 205 HIS A CA 1
ATOM 1587 C C . HIS A 1 205 ? -29.438 -22.016 -7.863 1 94.38 205 HIS A C 1
ATOM 1589 O O . HIS A 1 205 ? -29.172 -23.062 -8.477 1 94.38 205 HIS A O 1
ATOM 1595 N N . LYS A 1 206 ? -28.531 -21.484 -7.172 1 93.75 206 LYS A N 1
ATOM 1596 C CA . LYS A 1 206 ? -27.25 -22.016 -6.738 1 93.75 206 LYS A CA 1
ATOM 1597 C C . LYS A 1 206 ? -26.406 -22.469 -7.93 1 93.75 206 LYS A C 1
ATOM 1599 O O . LYS A 1 206 ? -25.922 -23.609 -7.953 1 93.75 206 LYS A O 1
ATOM 1604 N N . PRO A 1 207 ? -26.203 -21.656 -8.883 1 92.44 207 PRO A N 1
ATOM 1605 C CA . PRO A 1 207 ? -25.406 -22.062 -10.047 1 92.44 207 PRO A CA 1
ATOM 1606 C C . PRO A 1 207 ? -23.953 -22.391 -9.688 1 92.44 207 PRO A C 1
ATOM 1608 O O . PRO A 1 207 ? -23.391 -21.781 -8.781 1 92.44 207 PRO A O 1
ATOM 1611 N N . PRO A 1 208 ? -23.359 -23.344 -10.5 1 90.62 208 PRO A N 1
ATOM 1612 C CA . PRO A 1 208 ? -21.906 -23.469 -10.391 1 90.62 208 PRO A CA 1
ATOM 1613 C C . PRO A 1 208 ? -21.172 -22.188 -10.773 1 90.62 208 PRO A C 1
ATOM 1615 O O . PRO A 1 208 ? -21.641 -21.453 -11.648 1 90.62 208 PRO A O 1
ATOM 1618 N N . PHE A 1 209 ? -20.141 -22 -10.156 1 94 209 PHE A N 1
ATOM 1619 C CA . PHE A 1 209 ? -19.391 -20.766 -10.344 1 94 209 PHE A CA 1
ATOM 1620 C C . PHE A 1 209 ? -19.031 -20.578 -11.82 1 94 209 PHE A C 1
ATOM 1622 O O . PHE A 1 209 ? -19.25 -19.484 -12.367 1 94 209 PHE A O 1
ATOM 1629 N N . ALA A 1 210 ? -18.516 -21.594 -12.445 1 92.94 210 ALA A N 1
ATOM 1630 C CA . ALA A 1 210 ? -18.094 -21.5 -13.844 1 92.94 210 ALA A CA 1
ATOM 1631 C C . ALA A 1 210 ? -19.266 -21.094 -14.734 1 92.94 210 ALA A C 1
ATOM 1633 O O . ALA A 1 210 ? -19.094 -20.312 -15.68 1 92.94 210 ALA A O 1
ATOM 1634 N N . ARG A 1 211 ? -20.438 -21.578 -14.453 1 93.44 211 ARG A N 1
ATOM 1635 C CA . ARG A 1 211 ? -21.625 -21.219 -15.227 1 93.44 211 ARG A CA 1
ATOM 1636 C C . ARG A 1 211 ? -22 -19.75 -15.008 1 93.44 211 ARG A C 1
ATOM 1638 O O . ARG A 1 211 ? -22.375 -19.062 -15.961 1 93.44 211 ARG A O 1
ATOM 1645 N N . TYR A 1 212 ? -21.922 -19.375 -13.781 1 95.38 212 TYR A N 1
ATOM 1646 C CA . TYR A 1 212 ? -22.234 -17.969 -13.484 1 95.38 212 TYR A CA 1
ATOM 1647 C C . TYR A 1 212 ? -21.312 -17.031 -14.258 1 95.38 212 TYR A C 1
ATOM 1649 O O . TYR A 1 212 ? -21.781 -16.062 -14.844 1 95.38 212 TYR A O 1
ATOM 1657 N N . VAL A 1 213 ? -20.031 -17.312 -14.305 1 96.81 213 VAL A N 1
ATOM 1658 C CA . VAL A 1 213 ? -19.062 -16.469 -14.992 1 96.81 213 VAL A CA 1
ATOM 1659 C C . VAL A 1 213 ? -19.328 -16.5 -16.5 1 96.81 213 VAL A C 1
ATOM 1661 O O . VAL A 1 213 ? -19.281 -15.469 -17.172 1 96.81 213 VAL A O 1
ATOM 1664 N N . LYS A 1 214 ? -19.562 -17.656 -17 1 95.81 214 LYS A N 1
ATOM 1665 C CA . LYS A 1 214 ? -19.859 -17.797 -18.422 1 95.81 214 LYS A CA 1
ATOM 1666 C C . LYS A 1 214 ? -21.062 -16.953 -18.828 1 95.81 214 LYS A C 1
ATOM 1668 O O . LYS A 1 214 ? -21 -16.172 -19.781 1 95.81 214 LYS A O 1
ATOM 1673 N N . GLU A 1 215 ? -22.094 -16.984 -18.047 1 96.44 215 GLU A N 1
ATOM 1674 C CA . GLU A 1 215 ? -23.359 -16.359 -18.391 1 96.44 215 GLU A CA 1
ATOM 1675 C C . GLU A 1 215 ? -23.312 -14.859 -18.172 1 96.44 215 GLU A C 1
ATOM 1677 O O . GLU A 1 215 ? -24.016 -14.102 -18.844 1 96.44 215 GLU A O 1
ATOM 1682 N N . HIS A 1 216 ? -22.453 -14.422 -17.281 1 98 216 HIS A N 1
ATOM 1683 C CA . HIS A 1 216 ? -22.547 -13.023 -16.891 1 98 216 HIS A CA 1
ATOM 1684 C C . HIS A 1 216 ? -21.328 -12.234 -17.375 1 98 216 HIS A C 1
ATOM 1686 O O . HIS A 1 216 ? -21.344 -11 -17.375 1 98 216 HIS A O 1
ATOM 1692 N N . ILE A 1 217 ? -20.281 -12.93 -17.812 1 98.44 217 ILE A N 1
ATOM 1693 C CA . ILE A 1 217 ? -19.094 -12.203 -18.234 1 98.44 217 ILE A CA 1
ATOM 1694 C C . ILE A 1 217 ? -18.656 -12.68 -19.609 1 98.44 217 ILE A C 1
ATOM 1696 O O . ILE A 1 217 ? -18.656 -11.914 -20.578 1 98.44 217 ILE A O 1
ATOM 1700 N N . PHE A 1 218 ? -18.422 -13.992 -19.828 1 98 218 PHE A N 1
ATOM 1701 C CA . PHE A 1 218 ? -17.859 -14.484 -21.078 1 98 218 PHE A CA 1
ATOM 1702 C C . PHE A 1 218 ? -18.812 -14.211 -22.234 1 98 218 PHE A C 1
ATOM 1704 O O . PHE A 1 218 ? -18.453 -13.531 -23.203 1 98 218 PHE A O 1
ATOM 1711 N N . GLU A 1 219 ? -20.016 -14.672 -22.109 1 98.06 219 GLU A N 1
ATOM 1712 C CA . GLU A 1 219 ? -20.969 -14.602 -23.219 1 98.06 219 GLU A CA 1
ATOM 1713 C C . GLU A 1 219 ? -21.359 -13.156 -23.5 1 98.06 219 GLU A C 1
ATOM 1715 O O . GLU A 1 219 ? -21.297 -12.711 -24.656 1 98.06 219 GLU A O 1
ATOM 1720 N N . PRO A 1 220 ? -21.672 -12.438 -22.5 1 98.62 220 PRO A N 1
ATOM 1721 C CA . PRO A 1 220 ? -22.062 -11.055 -22.781 1 98.62 220 PRO A CA 1
ATOM 1722 C C . PRO A 1 220 ? -20.938 -10.242 -23.406 1 98.62 220 PRO A C 1
ATOM 1724 O O . PRO A 1 220 ? -21.188 -9.32 -24.188 1 98.62 220 PRO A O 1
ATOM 1727 N N . LEU A 1 221 ? -19.672 -10.562 -23.141 1 98.62 221 LEU A N 1
ATOM 1728 C CA . LEU A 1 221 ? -18.562 -9.812 -23.688 1 98.62 221 LEU A CA 1
ATOM 1729 C C . LEU A 1 221 ? -18.125 -10.383 -25.031 1 98.62 221 LEU A C 1
ATOM 1731 O O . LEU A 1 221 ? -17.281 -9.797 -25.719 1 98.62 221 LEU A O 1
ATOM 1735 N N . GLY A 1 222 ? -18.656 -11.516 -25.359 1 98.12 222 GLY A N 1
ATOM 1736 C CA . GLY A 1 222 ? -18.281 -12.148 -26.609 1 98.12 222 GLY A CA 1
ATOM 1737 C C . GLY A 1 222 ? -16.969 -12.906 -26.531 1 98.12 222 GLY A C 1
ATOM 1738 O O . GLY A 1 222 ? -16.266 -13.039 -27.531 1 98.12 222 GLY A O 1
ATOM 1739 N N . LEU A 1 223 ? -16.578 -13.367 -25.359 1 98.44 223 LEU A N 1
ATOM 1740 C CA . LEU A 1 223 ? -15.383 -14.195 -25.219 1 98.44 223 LEU A CA 1
ATOM 1741 C C . LEU A 1 223 ? -15.688 -15.648 -25.562 1 98.44 223 LEU A C 1
ATOM 1743 O O . LEU A 1 223 ? -15.656 -16.516 -24.688 1 98.44 223 LEU A O 1
ATOM 1747 N N . THR A 1 224 ? -15.773 -15.93 -26.734 1 94.69 224 THR A N 1
ATOM 1748 C CA . THR A 1 224 ? -16.406 -17.156 -27.203 1 94.69 224 THR A CA 1
ATOM 1749 C C . THR A 1 224 ? -15.445 -18.344 -27.078 1 94.69 224 THR A C 1
ATOM 1751 O O . THR A 1 224 ? -15.867 -19.5 -27.062 1 94.69 224 THR A O 1
ATOM 1754 N N . SER A 1 225 ? -14.164 -18.062 -27.078 1 96.88 225 SER A N 1
ATOM 1755 C CA . SER A 1 225 ? -13.203 -19.156 -26.953 1 96.88 225 SER A CA 1
ATOM 1756 C C . SER A 1 225 ? -12.82 -19.391 -25.484 1 96.88 225 SER A C 1
ATOM 1758 O O . SER A 1 225 ? -12.156 -20.375 -25.172 1 96.88 225 SER A O 1
ATOM 1760 N N . THR A 1 226 ? -13.18 -18.484 -24.625 1 97 226 THR A N 1
ATOM 1761 C CA . THR A 1 226 ? -12.812 -18.547 -23.219 1 97 226 THR A CA 1
ATOM 1762 C C . THR A 1 226 ? -13.75 -19.5 -22.469 1 97 226 THR A C 1
ATOM 1764 O O . THR A 1 226 ? -14.969 -19.422 -22.609 1 97 226 THR A O 1
ATOM 1767 N N . THR A 1 227 ? -13.164 -20.391 -21.656 1 94.12 227 THR A N 1
ATOM 1768 C CA . THR A 1 227 ? -13.961 -21.406 -20.984 1 94.12 227 THR A CA 1
ATOM 1769 C C . THR A 1 227 ? -13.242 -21.922 -19.75 1 94.12 227 THR A C 1
ATOM 1771 O O . THR A 1 227 ? -12.023 -21.75 -19.609 1 94.12 227 THR A O 1
ATOM 1774 N N . TYR A 1 228 ? -14.008 -22.562 -18.844 1 92.06 228 TYR A N 1
ATOM 1775 C CA . TYR A 1 228 ? -13.445 -23.312 -17.734 1 92.06 228 TYR A CA 1
ATOM 1776 C C . TYR A 1 228 ? -13.32 -24.797 -18.078 1 92.06 228 TYR A C 1
ATOM 1778 O O . TYR A 1 228 ? -12.734 -25.562 -17.312 1 92.06 228 TYR A O 1
ATOM 1786 N N . SER A 1 229 ? -13.805 -25.156 -19.188 1 90 229 SER A N 1
ATOM 1787 C CA . SER A 1 229 ? -13.906 -26.578 -19.547 1 90 229 SER A CA 1
ATOM 1788 C C . SER A 1 229 ? -12.758 -27 -20.453 1 90 229 SER A C 1
ATOM 1790 O O . SER A 1 229 ? -12.68 -26.578 -21.609 1 90 229 SER A O 1
ATOM 1792 N N . VAL A 1 230 ? -12.055 -27.953 -20 1 87.62 230 VAL A N 1
ATOM 1793 C CA . VAL A 1 230 ? -10.969 -28.484 -20.812 1 87.62 230 VAL A CA 1
ATOM 1794 C C . VAL A 1 230 ? -11.547 -29.266 -21.984 1 87.62 230 VAL A C 1
ATOM 1796 O O . VAL A 1 230 ? -10.977 -29.25 -23.078 1 87.62 230 VAL A O 1
ATOM 1799 N N . ASP A 1 231 ? -12.695 -29.828 -21.75 1 87.31 231 ASP A N 1
ATOM 1800 C CA . ASP A 1 231 ? -13.344 -30.562 -22.828 1 87.31 231 ASP A CA 1
ATOM 1801 C C . ASP A 1 231 ? -13.719 -29.641 -23.984 1 87.31 231 ASP A C 1
ATOM 1803 O O . ASP A 1 231 ? -13.484 -29.984 -25.141 1 87.31 231 ASP A O 1
ATOM 1807 N N . VAL A 1 232 ? -14.219 -28.578 -23.625 1 90.25 232 VAL A N 1
ATOM 1808 C CA . VAL A 1 232 ? -14.602 -27.594 -24.641 1 90.25 232 VAL A CA 1
ATOM 1809 C C . VAL A 1 232 ? -13.359 -27.062 -25.344 1 90.25 232 VAL A C 1
ATOM 1811 O O . VAL A 1 232 ? -13.336 -26.938 -26.578 1 90.25 232 VAL A O 1
ATOM 1814 N N . ALA A 1 233 ? -12.328 -26.75 -24.656 1 92.25 233 ALA A N 1
ATOM 1815 C CA . ALA A 1 233 ? -11.086 -26.234 -25.234 1 92.25 233 ALA A CA 1
ATOM 1816 C C . ALA A 1 233 ? -10.445 -27.25 -26.172 1 92.25 233 ALA A C 1
ATOM 1818 O O . ALA A 1 233 ? -9.984 -26.891 -27.25 1 92.25 233 ALA A O 1
ATOM 1819 N N . GLN A 1 234 ? -10.438 -28.5 -25.766 1 89.44 234 GLN A N 1
ATOM 1820 C CA . GLN A 1 234 ? -9.852 -29.562 -26.578 1 89.44 234 GLN A CA 1
ATOM 1821 C C . GLN A 1 234 ? -10.648 -29.766 -27.875 1 89.44 234 GLN A C 1
ATOM 1823 O O . GLN A 1 234 ? -10.062 -29.969 -28.938 1 89.44 234 GLN A O 1
ATOM 1828 N N . ALA A 1 235 ? -11.906 -29.719 -27.734 1 91.31 235 ALA A N 1
ATOM 1829 C CA . ALA A 1 235 ? -12.781 -29.953 -28.891 1 91.31 235 ALA A CA 1
ATOM 1830 C C . ALA A 1 235 ? -12.602 -28.859 -29.938 1 91.31 235 ALA A C 1
ATOM 1832 O O . ALA A 1 235 ? -12.852 -29.078 -31.125 1 91.31 235 ALA A O 1
ATOM 1833 N N . SER A 1 236 ? -12.133 -27.734 -29.516 1 94.69 236 SER A N 1
ATOM 1834 C CA . SER A 1 236 ? -11.938 -26.625 -30.438 1 94.69 236 SER A CA 1
ATOM 1835 C C . SER A 1 236 ? -10.773 -26.891 -31.391 1 94.69 236 SER A C 1
ATOM 1837 O O . SER A 1 236 ? -10.672 -26.281 -32.438 1 94.69 236 SER A O 1
ATOM 1839 N N . GLY A 1 237 ? -9.836 -27.672 -30.953 1 94.44 237 GLY A N 1
ATOM 1840 C CA . GLY A 1 237 ? -8.641 -27.938 -31.734 1 94.44 237 GLY A CA 1
ATOM 1841 C C . GLY A 1 237 ? -7.562 -26.891 -31.547 1 94.44 237 GLY A C 1
ATOM 1842 O O . GLY A 1 237 ? -6.492 -26.969 -32.156 1 94.44 237 GLY A O 1
ATOM 1843 N N . ASN A 1 238 ? -7.785 -25.953 -30.656 1 96.94 238 ASN A N 1
ATOM 1844 C CA . ASN A 1 238 ? -6.867 -24.828 -30.547 1 96.94 238 ASN A CA 1
ATOM 1845 C C . ASN A 1 238 ? -6.094 -24.875 -29.234 1 96.94 238 ASN A C 1
ATOM 1847 O O . ASN A 1 238 ? -5.254 -24.016 -28.969 1 96.94 238 ASN A O 1
ATOM 1851 N N . LEU A 1 239 ? -6.344 -25.891 -28.406 1 95 239 LEU A N 1
ATOM 1852 C CA . LEU A 1 239 ? -5.672 -25.953 -27.109 1 95 239 LEU A CA 1
ATOM 1853 C C . LEU A 1 239 ? -4.184 -26.234 -27.297 1 95 239 LEU A C 1
ATOM 1855 O O . LEU A 1 239 ? -3.805 -27.266 -27.859 1 95 239 LEU A O 1
ATOM 1859 N N . ALA A 1 240 ? -3.402 -25.344 -26.797 1 95.81 240 ALA A N 1
ATOM 1860 C CA . ALA A 1 240 ? -1.957 -25.547 -26.844 1 95.81 240 ALA A CA 1
ATOM 1861 C C . ALA A 1 240 ? -1.519 -26.578 -25.812 1 95.81 240 ALA A C 1
ATOM 1863 O O . ALA A 1 240 ? -2.213 -26.812 -24.828 1 95.81 240 ALA A O 1
ATOM 1864 N N . GLN A 1 241 ? -0.42 -27.188 -26.125 1 92.31 241 GLN A N 1
ATOM 1865 C CA . GLN A 1 241 ? 0.22 -28.078 -25.156 1 92.31 241 GLN A CA 1
ATOM 1866 C C . GLN A 1 241 ? 1.224 -27.297 -24.297 1 92.31 241 GLN A C 1
ATOM 1868 O O . GLN A 1 241 ? 1.98 -26.484 -24.812 1 92.31 241 GLN A O 1
ATOM 1873 N N . GLY A 1 242 ? 1.09 -27.516 -22.969 1 92.56 242 GLY A N 1
ATOM 1874 C CA . GLY A 1 242 ? 2.254 -27.109 -22.188 1 92.56 242 GLY A CA 1
ATOM 1875 C C . GLY A 1 242 ? 3.51 -27.875 -22.562 1 92.56 242 GLY A C 1
ATOM 1876 O O . GLY A 1 242 ? 3.457 -29.078 -22.812 1 92.56 242 GLY A O 1
ATOM 1877 N N . MET A 1 243 ? 4.633 -27.141 -22.594 1 92.19 243 MET A N 1
ATOM 1878 C CA . MET A 1 243 ? 5.84 -27.797 -23.078 1 92.19 243 MET A CA 1
ATOM 1879 C C . MET A 1 243 ? 6.984 -27.656 -22.078 1 92.19 243 MET A C 1
ATOM 1881 O O . MET A 1 243 ? 7.281 -26.562 -21.625 1 92.19 243 MET A O 1
ATOM 1885 N N . ALA A 1 244 ? 7.57 -28.75 -21.75 1 88.62 244 ALA A N 1
ATOM 1886 C CA . ALA A 1 244 ? 8.789 -28.812 -20.953 1 88.62 244 ALA A CA 1
ATOM 1887 C C . ALA A 1 244 ? 9.977 -29.281 -21.781 1 88.62 244 ALA A C 1
ATOM 1889 O O . ALA A 1 244 ? 9.828 -29.578 -22.969 1 88.62 244 ALA A O 1
ATOM 1890 N N . ARG A 1 245 ? 11.141 -29.141 -21.203 1 89.56 245 ARG A N 1
ATOM 1891 C CA . ARG A 1 245 ? 12.359 -29.641 -21.828 1 89.56 245 ARG A CA 1
ATOM 1892 C C . ARG A 1 245 ? 13.062 -30.656 -20.922 1 89.56 245 ARG A C 1
ATOM 1894 O O . ARG A 1 245 ? 13.453 -30.328 -19.797 1 89.56 245 ARG A O 1
ATOM 1901 N N . ASP A 1 246 ? 13.266 -31.75 -21.438 1 83.56 246 ASP A N 1
ATOM 1902 C CA . ASP A 1 246 ? 13.914 -32.812 -20.672 1 83.56 246 ASP A CA 1
ATOM 1903 C C . ASP A 1 246 ? 15.406 -32.906 -21.016 1 83.56 246 ASP A C 1
ATOM 1905 O O . ASP A 1 246 ? 15.805 -32.625 -22.141 1 83.56 246 ASP A O 1
ATOM 1909 N N . GLY A 1 247 ? 16.125 -33.281 -20.031 1 85.12 247 GLY A N 1
ATOM 1910 C CA . GLY A 1 247 ? 17.516 -33.688 -20.25 1 85.12 247 GLY A CA 1
ATOM 1911 C C . GLY A 1 247 ? 18.453 -32.5 -20.375 1 85.12 247 GLY A C 1
ATOM 1912 O O . GLY A 1 247 ? 19.531 -32.625 -20.953 1 85.12 247 GLY A O 1
ATOM 1913 N N . VAL A 1 248 ? 18.062 -31.344 -19.953 1 89.88 248 VAL A N 1
ATOM 1914 C CA . VAL A 1 248 ? 18.953 -30.188 -20 1 89.88 248 VAL A CA 1
ATOM 1915 C C . VAL A 1 248 ? 20 -30.312 -18.891 1 89.88 248 VAL A C 1
ATOM 1917 O O . VAL A 1 248 ? 19.656 -30.516 -17.719 1 89.88 248 VAL A O 1
ATOM 1920 N N . ASN A 1 249 ? 21.297 -30.266 -19.25 1 91.94 249 ASN A N 1
ATOM 1921 C CA . ASN A 1 249 ? 22.359 -30.125 -18.281 1 91.94 249 ASN A CA 1
ATOM 1922 C C . ASN A 1 249 ? 22.547 -28.672 -17.859 1 91.94 249 ASN A C 1
ATOM 1924 O O . ASN A 1 249 ? 23.359 -27.953 -18.438 1 91.94 249 ASN A O 1
ATOM 1928 N N . LYS A 1 250 ? 21.953 -28.297 -16.859 1 89.12 250 LYS A N 1
ATOM 1929 C CA . LYS A 1 250 ? 21.859 -26.891 -16.469 1 89.12 250 LYS A CA 1
ATOM 1930 C C . LYS A 1 250 ? 23.203 -26.359 -15.984 1 89.12 250 LYS A C 1
ATOM 1932 O O . LYS A 1 250 ? 23.484 -25.156 -16.078 1 89.12 250 LYS A O 1
ATOM 1937 N N . THR A 1 251 ? 24.062 -27.219 -15.406 1 89.56 251 THR A N 1
ATOM 1938 C CA . THR A 1 251 ? 25.375 -26.766 -14.961 1 89.56 251 THR A CA 1
ATOM 1939 C C . THR A 1 251 ? 26.219 -26.297 -16.141 1 89.56 251 THR A C 1
ATOM 1941 O O . THR A 1 251 ? 27.016 -25.375 -16.016 1 89.56 251 THR A O 1
ATOM 1944 N N . GLU A 1 252 ? 25.984 -27 -17.188 1 92.62 252 GLU A N 1
ATOM 1945 C CA . GLU A 1 252 ? 26.75 -26.656 -18.391 1 92.62 252 GLU A CA 1
ATOM 1946 C C . GLU A 1 252 ? 26.078 -25.516 -19.156 1 92.62 252 GLU A C 1
ATOM 1948 O O . GLU A 1 252 ? 26.75 -24.578 -19.609 1 92.62 252 GLU A O 1
ATOM 1953 N N . ASN A 1 253 ? 24.828 -25.688 -19.328 1 93.94 253 ASN A N 1
ATOM 1954 C CA . ASN A 1 253 ? 24.047 -24.672 -20.031 1 93.94 253 ASN A CA 1
ATOM 1955 C C . ASN A 1 253 ? 22.625 -24.578 -19.484 1 93.94 253 ASN A C 1
ATOM 1957 O O . ASN A 1 253 ? 21.734 -25.328 -19.891 1 93.94 253 ASN A O 1
ATOM 1961 N N . LEU A 1 254 ? 22.391 -23.516 -18.781 1 91.94 254 LEU A N 1
ATOM 1962 C CA . LEU A 1 254 ? 21.109 -23.312 -18.094 1 91.94 254 LEU A CA 1
ATOM 1963 C C . LEU A 1 254 ? 19.984 -23.156 -19.109 1 91.94 254 LEU A C 1
ATOM 1965 O O . LEU A 1 254 ? 18.828 -23.469 -18.812 1 91.94 254 LEU A O 1
ATOM 1969 N N . PHE A 1 255 ? 20.297 -22.734 -20.266 1 94.75 255 PHE A N 1
ATOM 1970 C CA . PHE A 1 255 ? 19.281 -22.438 -21.266 1 94.75 255 PHE A CA 1
ATOM 1971 C C . PHE A 1 255 ? 19.359 -23.422 -22.422 1 94.75 255 PHE A C 1
ATOM 1973 O O . PHE A 1 255 ? 19.016 -23.078 -23.562 1 94.75 255 PHE A O 1
ATOM 1980 N N . GLY A 1 256 ? 19.812 -24.625 -22.125 1 95.25 256 GLY A N 1
ATOM 1981 C CA . GLY A 1 256 ? 19.938 -25.641 -23.141 1 95.25 256 GLY A CA 1
ATOM 1982 C C . GLY A 1 256 ? 18.609 -26.047 -23.75 1 95.25 256 GLY A C 1
ATOM 1983 O O . GLY A 1 256 ? 17.547 -25.812 -23.156 1 95.25 256 GLY A O 1
ATOM 1984 N N . MET A 1 257 ? 18.609 -26.625 -24.922 1 93.44 257 MET A N 1
ATOM 1985 C CA . MET A 1 257 ? 17.406 -26.938 -25.703 1 93.44 257 MET A CA 1
ATOM 1986 C C . MET A 1 257 ? 16.672 -28.125 -25.094 1 93.44 257 MET A C 1
ATOM 1988 O O . MET A 1 257 ? 15.438 -28.156 -25.062 1 93.44 257 MET A O 1
ATOM 1992 N N . GLY A 1 258 ? 17.469 -29.156 -24.609 1 92.56 258 GLY A N 1
ATOM 1993 C CA . GLY A 1 258 ? 16.859 -30.391 -24.125 1 92.56 258 GLY A CA 1
ATOM 1994 C C . GLY A 1 258 ? 15.938 -31.031 -25.141 1 92.56 258 GLY A C 1
ATOM 1995 O O . GLY A 1 258 ? 16.047 -30.781 -26.344 1 92.56 258 GLY A O 1
ATOM 1996 N N . THR A 1 259 ? 15.109 -32 -24.688 1 90.25 259 THR A N 1
ATOM 1997 C CA . THR A 1 259 ? 14.102 -32.656 -25.516 1 90.25 259 THR A CA 1
ATOM 1998 C C . THR A 1 259 ? 12.703 -32.188 -25.125 1 90.25 259 THR A C 1
ATOM 2000 O O . THR A 1 259 ? 12.289 -32.312 -23.984 1 90.25 259 THR A O 1
ATOM 2003 N N . PRO A 1 260 ? 11.977 -31.672 -26.156 1 90.62 260 PRO A N 1
ATOM 2004 C CA . PRO A 1 260 ? 10.633 -31.203 -25.844 1 90.62 260 PRO A CA 1
ATOM 2005 C C . PRO A 1 260 ? 9.719 -32.312 -25.344 1 90.62 260 PRO A C 1
ATOM 2007 O O . PRO A 1 260 ? 9.766 -33.438 -25.859 1 90.62 260 PRO A O 1
ATOM 2010 N N . ARG A 1 261 ? 8.922 -31.938 -24.359 1 85.38 261 ARG A N 1
ATOM 2011 C CA . ARG A 1 261 ? 7.934 -32.875 -23.812 1 85.38 261 ARG A CA 1
ATOM 2012 C C . ARG A 1 261 ? 6.621 -32.156 -23.516 1 85.38 261 ARG A C 1
ATOM 2014 O O . ARG A 1 261 ? 6.609 -31.094 -22.859 1 85.38 261 ARG A O 1
ATOM 2021 N N . ALA A 1 262 ? 5.551 -32.75 -24.031 1 86.94 262 ALA A N 1
ATOM 2022 C CA . ALA A 1 262 ? 4.23 -32.219 -23.719 1 86.94 262 ALA A CA 1
ATOM 2023 C C . ALA A 1 262 ? 3.865 -32.469 -22.266 1 86.94 262 ALA A C 1
ATOM 2025 O O . ALA A 1 262 ? 4.148 -33.562 -21.734 1 86.94 262 ALA A O 1
ATOM 2026 N N . MET A 1 263 ? 3.336 -31.469 -21.672 1 81.25 263 MET A N 1
ATOM 2027 C CA . MET A 1 263 ? 2.852 -31.609 -20.297 1 81.25 263 MET A CA 1
ATOM 2028 C C . MET A 1 263 ? 1.328 -31.656 -20.25 1 81.25 263 MET A C 1
ATOM 2030 O O . MET A 1 263 ? 0.663 -31.109 -21.141 1 81.25 263 MET A O 1
ATOM 2034 N N . ARG A 1 264 ? 0.836 -32.344 -19.344 1 70.44 264 ARG A N 1
ATOM 2035 C CA . ARG A 1 264 ? -0.601 -32.344 -19.094 1 70.44 264 ARG A CA 1
ATOM 2036 C C . ARG A 1 264 ? -0.913 -31.641 -17.766 1 70.44 264 ARG A C 1
ATOM 2038 O O . ARG A 1 264 ? -0.289 -31.938 -16.734 1 70.44 264 ARG A O 1
ATOM 2045 N N . HIS A 1 265 ? -1.791 -30.641 -17.922 1 68.5 265 HIS A N 1
ATOM 2046 C CA . HIS A 1 265 ? -2.209 -30 -16.688 1 68.5 265 HIS A CA 1
ATOM 2047 C C . HIS A 1 265 ? -2.922 -30.984 -15.758 1 68.5 265 HIS A C 1
ATOM 2049 O O . HIS A 1 265 ? -3.754 -31.766 -16.219 1 68.5 265 HIS A O 1
ATOM 2055 N N . PRO A 1 266 ? -2.67 -30.844 -14.5 1 61.91 266 PRO A N 1
ATOM 2056 C CA . PRO A 1 266 ? -3.188 -31.859 -13.578 1 61.91 266 PRO A CA 1
ATOM 2057 C C . PRO A 1 266 ? -4.715 -31.906 -13.547 1 61.91 266 PRO A C 1
ATOM 2059 O O . PRO A 1 266 ? -5.297 -33 -13.406 1 61.91 266 PRO A O 1
ATOM 2062 N N . ASN A 1 267 ? -5.25 -30.781 -13.68 1 62.09 267 ASN A N 1
ATOM 2063 C CA . ASN A 1 267 ? -6.703 -30.734 -13.555 1 62.09 267 ASN A CA 1
ATOM 2064 C C . ASN A 1 267 ? -7.387 -31.25 -14.82 1 62.09 267 ASN A C 1
ATOM 2066 O O . ASN A 1 267 ? -8.609 -31.438 -14.844 1 62.09 267 ASN A O 1
ATOM 2070 N N . TRP A 1 268 ? -6.637 -31.469 -15.766 1 58.12 268 TRP A N 1
ATOM 2071 C CA . TRP A 1 268 ? -7.223 -31.891 -17.031 1 58.12 268 TRP A CA 1
ATOM 2072 C C . TRP A 1 268 ? -7.602 -33.375 -16.984 1 58.12 268 TRP A C 1
ATOM 2074 O O . TRP A 1 268 ? -8.32 -33.844 -17.859 1 58.12 268 TRP A O 1
ATOM 2084 N N . PHE A 1 269 ? -7.227 -33.844 -15.922 1 53.88 269 PHE A N 1
ATOM 2085 C CA . PHE A 1 269 ? -7.57 -35.25 -15.773 1 53.88 269 PHE A CA 1
ATOM 2086 C C . PHE A 1 269 ? -8.945 -35.406 -15.133 1 53.88 269 PHE A C 1
ATOM 2088 O O . PHE A 1 269 ? -9.484 -36.5 -15.07 1 53.88 269 PHE A O 1
ATOM 2095 N N . LEU A 1 270 ? -9.406 -34.281 -14.719 1 57.62 270 LEU A N 1
ATOM 2096 C CA . LEU A 1 270 ? -10.703 -34.375 -14.062 1 57.62 270 LEU A CA 1
ATOM 2097 C C . LEU A 1 270 ? -11.828 -34.031 -15.031 1 57.62 270 LEU A C 1
ATOM 2099 O O . LEU A 1 270 ? -11.703 -33.094 -15.828 1 57.62 270 LEU A O 1
ATOM 2103 N N . ALA A 1 271 ? -12.664 -35.062 -15.391 1 58.16 271 ALA A N 1
ATOM 2104 C CA . ALA A 1 271 ? -13.828 -34.781 -16.219 1 58.16 271 ALA A CA 1
ATOM 2105 C C . ALA A 1 271 ? -14.656 -33.625 -15.648 1 58.16 271 ALA A C 1
ATOM 2107 O O . ALA A 1 271 ? -14.93 -33.594 -14.445 1 58.16 271 ALA A O 1
ATOM 2108 N N . GLY A 1 272 ? -14.688 -32.438 -16.25 1 62.88 272 GLY A N 1
ATOM 2109 C CA . GLY A 1 272 ? -15.461 -31.359 -15.648 1 62.88 272 GLY A CA 1
ATOM 2110 C C . GLY A 1 272 ? -16.688 -30.969 -16.469 1 62.88 272 GLY A C 1
ATOM 2111 O O . GLY A 1 272 ? -17.484 -30.141 -16.031 1 62.88 272 GLY A O 1
ATOM 2112 N N . GLY A 1 273 ? -16.953 -31.688 -17.531 1 69 273 GLY A N 1
ATOM 2113 C CA . GLY A 1 273 ? -18.078 -31.312 -18.375 1 69 273 GLY A CA 1
ATOM 2114 C C . GLY A 1 273 ? -18.031 -29.859 -18.828 1 69 273 GLY A C 1
ATOM 2115 O O . GLY A 1 273 ? -16.953 -29.281 -18.953 1 69 273 GLY A O 1
ATOM 2116 N N . GLU A 1 274 ? -19.203 -29.375 -19.156 1 71.31 274 GLU A N 1
ATOM 2117 C CA . GLU A 1 274 ? -19.297 -28.031 -19.703 1 71.31 274 GLU A CA 1
ATOM 2118 C C . GLU A 1 274 ? -18.922 -26.984 -18.656 1 71.31 274 GLU A C 1
ATOM 2120 O O . GLU A 1 274 ? -18.422 -25.906 -19 1 71.31 274 GLU A O 1
ATOM 2125 N N . ASP A 1 275 ? -19.156 -27.375 -17.469 1 72 275 ASP A N 1
ATOM 2126 C CA . ASP A 1 275 ? -18.922 -26.391 -16.422 1 72 275 ASP A CA 1
ATOM 2127 C C . ASP A 1 275 ? -17.547 -26.562 -15.789 1 72 275 ASP A C 1
ATOM 2129 O O . ASP A 1 275 ? -17.172 -25.828 -14.875 1 72 275 ASP A O 1
ATOM 2133 N N . GLY A 1 276 ? -16.828 -27.359 -16.406 1 64.44 276 GLY A N 1
ATOM 2134 C CA . GLY A 1 276 ? -15.492 -27.547 -15.859 1 64.44 276 GLY A CA 1
ATOM 2135 C C . GLY A 1 276 ? -15.5 -28.156 -14.469 1 64.44 276 GLY A C 1
ATOM 2136 O O . GLY A 1 276 ? -16.469 -28.812 -14.078 1 64.44 276 GLY A O 1
ATOM 2137 N N . ASN A 1 277 ? -14.266 -28.078 -13.922 1 61.91 277 ASN A N 1
ATOM 2138 C CA . ASN A 1 277 ? -14.141 -28.703 -12.617 1 61.91 277 ASN A CA 1
ATOM 2139 C C . ASN A 1 277 ? -14.312 -27.688 -11.484 1 61.91 277 ASN A C 1
ATOM 2141 O O . ASN A 1 277 ? -14.141 -26.484 -11.695 1 61.91 277 ASN A O 1
ATOM 2145 N N . TYR A 1 278 ? -14.797 -28.078 -10.297 1 56.62 278 TYR A N 1
ATOM 2146 C CA . TYR A 1 278 ? -15.273 -27.344 -9.117 1 56.62 278 TYR A CA 1
ATOM 2147 C C . TYR A 1 278 ? -14.156 -26.5 -8.516 1 56.62 278 TYR A C 1
ATOM 2149 O O . TYR A 1 278 ? -14.414 -25.656 -7.645 1 56.62 278 TYR A O 1
ATOM 2157 N N . LYS A 1 279 ? -12.977 -26.469 -8.969 1 64.38 279 LYS A N 1
ATOM 2158 C CA . LYS A 1 279 ? -11.906 -25.766 -8.273 1 64.38 279 LYS A CA 1
ATOM 2159 C C . LYS A 1 279 ? -11.508 -24.5 -9.031 1 64.38 279 LYS A C 1
ATOM 2161 O O . LYS A 1 279 ? -10.328 -24.125 -9.062 1 64.38 279 LYS A O 1
ATOM 2166 N N . SER A 1 280 ? -12.555 -23.812 -9.469 1 73.38 280 SER A N 1
ATOM 2167 C CA . SER A 1 280 ? -12.18 -22.828 -10.469 1 73.38 280 SER A CA 1
ATOM 2168 C C . SER A 1 280 ? -12.023 -21.453 -9.859 1 73.38 280 SER A C 1
ATOM 2170 O O . SER A 1 280 ? -11.922 -20.453 -10.57 1 73.38 280 SER A O 1
ATOM 2172 N N . GLY A 1 281 ? -11.883 -21.297 -8.656 1 85.75 281 GLY A N 1
ATOM 2173 C CA . GLY A 1 281 ? -11.875 -19.969 -8.102 1 85.75 281 GLY A CA 1
ATOM 2174 C C . GLY A 1 281 ? -10.555 -19.234 -8.289 1 85.75 281 GLY A C 1
ATOM 2175 O O . GLY A 1 281 ? -10.516 -18.141 -8.852 1 85.75 281 GLY A O 1
ATOM 2176 N N . ALA A 1 282 ? -9.453 -19.922 -8.055 1 92.5 282 ALA A N 1
ATOM 2177 C CA . ALA A 1 282 ? -8.133 -19.312 -8.086 1 92.5 282 ALA A CA 1
ATOM 2178 C C . ALA A 1 282 ? -7.523 -19.391 -9.484 1 92.5 282 ALA A C 1
ATOM 2180 O O . ALA A 1 282 ? -6.547 -18.703 -9.789 1 92.5 282 ALA A O 1
ATOM 2181 N N . GLY A 1 283 ? -8.086 -20.203 -10.344 1 92.12 283 GLY A N 1
ATOM 2182 C CA . GLY A 1 283 ? -7.637 -20.453 -11.703 1 92.12 283 GLY A CA 1
ATOM 2183 C C . GLY A 1 283 ? -8.68 -21.141 -12.555 1 92.12 283 GLY A C 1
ATOM 2184 O O . GLY A 1 283 ? -9.883 -20.922 -12.383 1 92.12 283 GLY A O 1
ATOM 2185 N N . GLY A 1 284 ? -8.266 -21.703 -13.594 1 89.94 284 GLY A N 1
ATOM 2186 C CA . GLY A 1 284 ? -9.109 -22.625 -14.336 1 89.94 284 GLY A CA 1
ATOM 2187 C C . GLY A 1 284 ? -9.539 -22.094 -15.688 1 89.94 284 GLY A C 1
ATOM 2188 O O . GLY A 1 284 ? -9.977 -22.859 -16.562 1 89.94 284 GLY A O 1
ATOM 2189 N N . VAL A 1 285 ? -9.352 -20.844 -15.891 1 94.69 285 VAL A N 1
ATOM 2190 C CA . VAL A 1 285 ? -9.805 -20.297 -17.156 1 94.69 285 VAL A CA 1
ATOM 2191 C C . VAL A 1 285 ? -8.805 -20.641 -18.266 1 94.69 285 VAL A C 1
ATOM 2193 O O . VAL A 1 285 ? -7.594 -20.594 -18.062 1 94.69 285 VAL A O 1
ATOM 2196 N N . ILE A 1 286 ? -9.352 -21.062 -19.359 1 94.88 286 ILE A N 1
ATOM 2197 C CA . ILE A 1 286 ? -8.625 -21.25 -20.609 1 94.88 286 ILE A CA 1
ATOM 2198 C C . ILE A 1 286 ? -9.039 -20.188 -21.625 1 94.88 286 ILE A C 1
ATOM 2200 O O . ILE A 1 286 ? -10.234 -19.938 -21.828 1 94.88 286 ILE A O 1
ATOM 2204 N N . SER A 1 287 ? -8.062 -19.531 -22.203 1 97.88 287 SER A N 1
ATOM 2205 C CA . SER A 1 287 ? -8.383 -18.422 -23.094 1 97.88 287 SER A CA 1
ATOM 2206 C C . SER A 1 287 ? -7.328 -18.281 -24.188 1 97.88 287 SER A C 1
ATOM 2208 O O . SER A 1 287 ? -6.418 -19.094 -24.297 1 97.88 287 SER A O 1
ATOM 2210 N N . SER A 1 288 ? -7.574 -17.281 -25.141 1 98.81 288 SER A N 1
ATOM 2211 C CA . SER A 1 288 ? -6.684 -16.984 -26.25 1 98.81 288 SER A CA 1
ATOM 2212 C C . SER A 1 288 ? -6.254 -15.523 -26.25 1 98.81 288 SER A C 1
ATOM 2214 O O . SER A 1 288 ? -6.844 -14.703 -25.547 1 98.81 288 SER A O 1
ATOM 2216 N N . ALA A 1 289 ? -5.191 -15.281 -27 1 98.81 289 ALA A N 1
ATOM 2217 C CA . ALA A 1 289 ? -4.773 -13.891 -27.156 1 98.81 289 ALA A CA 1
ATOM 2218 C C . ALA A 1 289 ? -5.887 -13.055 -27.766 1 98.81 289 ALA A C 1
ATOM 2220 O O . ALA A 1 289 ? -6.066 -11.883 -27.422 1 98.81 289 ALA A O 1
ATOM 2221 N N . LYS A 1 290 ? -6.652 -13.633 -28.672 1 98.69 290 LYS A N 1
ATOM 2222 C CA . LYS A 1 290 ? -7.754 -12.914 -29.312 1 98.69 290 LYS A CA 1
ATOM 2223 C C . LYS A 1 290 ? -8.82 -12.523 -28.281 1 98.69 290 LYS A C 1
ATOM 2225 O O . LYS A 1 290 ? -9.281 -11.383 -28.266 1 98.69 290 LYS A O 1
ATOM 2230 N N . ASP A 1 291 ? -9.227 -13.469 -27.469 1 98.88 291 ASP A N 1
ATOM 2231 C CA . ASP A 1 291 ? -10.203 -13.148 -26.438 1 98.88 291 ASP A CA 1
ATOM 2232 C C . ASP A 1 291 ? -9.609 -12.195 -25.406 1 98.88 291 ASP A C 1
ATOM 2234 O O . ASP A 1 291 ? -10.32 -11.352 -24.844 1 98.88 291 ASP A O 1
ATOM 2238 N N . ALA A 1 292 ? -8.289 -12.359 -25.141 1 98.88 292 ALA A N 1
ATOM 2239 C CA . ALA A 1 292 ? -7.641 -11.438 -24.219 1 98.88 292 ALA A CA 1
ATOM 2240 C C . ALA A 1 292 ? -7.703 -10.008 -24.75 1 98.88 292 ALA A C 1
ATOM 2242 O O . ALA A 1 292 ? -7.824 -9.055 -23.969 1 98.88 292 ALA A O 1
ATOM 2243 N N . ALA A 1 293 ? -7.586 -9.836 -26.016 1 98.81 293 ALA A N 1
ATOM 2244 C CA . ALA A 1 293 ? -7.723 -8.516 -26.609 1 98.81 293 ALA A CA 1
ATOM 2245 C C . ALA A 1 293 ? -9.094 -7.918 -26.312 1 98.81 293 ALA A C 1
ATOM 2247 O O . ALA A 1 293 ? -9.203 -6.758 -25.906 1 98.81 293 ALA A O 1
ATOM 2248 N N . THR A 1 294 ? -10.117 -8.711 -26.484 1 98.81 294 THR A N 1
ATOM 2249 C CA . THR A 1 294 ? -11.477 -8.266 -26.188 1 98.81 294 THR A CA 1
ATOM 2250 C C . THR A 1 294 ? -11.633 -7.934 -24.719 1 98.81 294 THR A C 1
ATOM 2252 O O . THR A 1 294 ? -12.25 -6.926 -24.359 1 98.81 294 THR A O 1
ATOM 2255 N N . TRP A 1 295 ? -11.094 -8.805 -23.906 1 98.88 295 TRP A N 1
ATOM 2256 C CA . TRP A 1 295 ? -11.125 -8.609 -22.453 1 98.88 295 TRP A CA 1
ATOM 2257 C C . TRP A 1 295 ? -10.453 -7.293 -22.078 1 98.88 295 TRP A C 1
ATOM 2259 O O . TRP A 1 295 ? -11.008 -6.52 -21.281 1 98.88 295 TRP A O 1
ATOM 2269 N N . LEU A 1 296 ? -9.32 -6.984 -22.656 1 98.88 296 LEU A N 1
ATOM 2270 C CA . LEU A 1 296 ? -8.586 -5.754 -22.406 1 98.88 296 LEU A CA 1
ATOM 2271 C C . LEU A 1 296 ? -9.375 -4.539 -22.875 1 98.88 296 LEU A C 1
ATOM 2273 O O . LEU A 1 296 ? -9.414 -3.514 -22.188 1 98.88 296 LEU A O 1
ATOM 2277 N N . GLN A 1 297 ? -10.023 -4.625 -24.031 1 98.75 297 GLN A N 1
ATOM 2278 C CA . GLN A 1 297 ? -10.875 -3.539 -24.5 1 98.75 297 GLN A CA 1
ATOM 2279 C C . GLN A 1 297 ? -12 -3.242 -23.516 1 98.75 297 GLN A C 1
ATOM 2281 O O . GLN A 1 297 ? -12.258 -2.082 -23.188 1 98.75 297 GLN A O 1
ATOM 2286 N N . ALA A 1 298 ? -12.594 -4.281 -23.031 1 98.75 298 ALA A N 1
ATOM 2287 C CA . ALA A 1 298 ? -13.688 -4.121 -22.078 1 98.75 298 ALA A CA 1
ATOM 2288 C C . ALA A 1 298 ? -13.219 -3.441 -20.797 1 98.75 298 ALA A C 1
ATOM 2290 O O . ALA A 1 298 ? -13.883 -2.541 -20.281 1 98.75 298 ALA A O 1
ATOM 2291 N N . LEU A 1 299 ? -12.086 -3.834 -20.297 1 98.69 299 LEU A N 1
ATOM 2292 C CA . LEU A 1 299 ? -11.555 -3.27 -19.062 1 98.69 299 LEU A CA 1
ATOM 2293 C C . LEU A 1 299 ? -11.172 -1.806 -19.266 1 98.69 299 LEU A C 1
ATOM 2295 O O . LEU A 1 299 ? -11.32 -0.998 -18.344 1 98.69 299 LEU A O 1
ATOM 2299 N N . LEU A 1 300 ? -10.68 -1.464 -20.406 1 98.31 300 LEU A N 1
ATOM 2300 C CA . LEU A 1 300 ? -10.25 -0.101 -20.703 1 98.31 300 LEU A CA 1
ATOM 2301 C C . LEU A 1 300 ? -11.445 0.794 -21 1 98.31 300 LEU A C 1
ATOM 2303 O O . LEU A 1 300 ? -11.359 2.018 -20.875 1 98.31 300 LEU A O 1
ATOM 2307 N N . ASP A 1 301 ? -12.555 0.125 -21.391 1 96.81 301 ASP A N 1
ATOM 2308 C CA . ASP A 1 301 ? -13.719 0.9 -21.812 1 96.81 301 ASP A CA 1
ATOM 2309 C C . ASP A 1 301 ? -14.852 0.788 -20.812 1 96.81 301 ASP A C 1
ATOM 2311 O O . ASP A 1 301 ? -16.031 0.747 -21.188 1 96.81 301 ASP A O 1
ATOM 2315 N N . GLY A 1 302 ? -14.578 0.636 -19.609 1 96 302 GLY A N 1
ATOM 2316 C CA . GLY A 1 302 ? -15.547 0.73 -18.531 1 96 302 GLY A CA 1
ATOM 2317 C C . GLY A 1 302 ? -16.5 -0.45 -18.469 1 96 302 GLY A C 1
ATOM 2318 O O . GLY A 1 302 ? -17.656 -0.3 -18.094 1 96 302 GLY A O 1
ATOM 2319 N N . GLY A 1 303 ? -16.109 -1.621 -19.031 1 98.19 303 GLY A N 1
ATOM 2320 C CA . GLY A 1 303 ? -16.859 -2.857 -18.859 1 98.19 303 GLY A CA 1
ATOM 2321 C C . GLY A 1 303 ? -17.844 -3.117 -19.984 1 98.19 303 GLY A C 1
ATOM 2322 O O . GLY A 1 303 ? -18.75 -3.941 -19.844 1 98.19 303 GLY A O 1
ATOM 2323 N N . ARG A 1 304 ? -17.656 -2.453 -21.094 1 97.75 304 ARG A N 1
ATOM 2324 C CA . ARG A 1 304 ? -18.578 -2.578 -22.219 1 97.75 304 ARG A CA 1
ATOM 2325 C C . ARG A 1 304 ? -18.078 -3.598 -23.234 1 97.75 304 ARG A C 1
ATOM 2327 O O . ARG A 1 304 ? -16.875 -3.795 -23.375 1 97.75 304 ARG A O 1
ATOM 2334 N N . ASN A 1 305 ? -19.016 -4.262 -23.859 1 98 305 ASN A N 1
ATOM 2335 C CA . ASN A 1 305 ? -18.672 -5.055 -25.047 1 98 305 ASN A CA 1
ATOM 2336 C C . ASN A 1 305 ? -18.156 -4.176 -26.188 1 98 305 ASN A C 1
ATOM 2338 O O . ASN A 1 305 ? -18.859 -3.271 -26.641 1 98 305 ASN A O 1
ATOM 2342 N N . PRO A 1 306 ? -17 -4.473 -26.641 1 95.81 306 PRO A N 1
ATOM 2343 C CA . PRO A 1 306 ? -16.391 -3.553 -27.609 1 95.81 306 PRO A CA 1
ATOM 2344 C C . PRO A 1 306 ? -17.094 -3.586 -28.969 1 95.81 306 PRO A C 1
ATOM 2346 O O . PRO A 1 306 ? -16.922 -2.676 -29.781 1 95.81 306 PRO A O 1
ATOM 2349 N N . VAL A 1 307 ? -17.906 -4.57 -29.234 1 95.31 307 VAL A N 1
ATOM 2350 C CA . VAL A 1 307 ? -18.594 -4.703 -30.516 1 95.31 307 VAL A CA 1
ATOM 2351 C C . VAL A 1 307 ? -20 -4.113 -30.406 1 95.31 307 VAL A C 1
ATOM 2353 O O . VAL A 1 307 ? -20.375 -3.248 -31.203 1 95.31 307 VAL A O 1
ATOM 2356 N N . THR A 1 308 ? -20.703 -4.441 -29.359 1 96.56 308 THR A N 1
ATOM 2357 C CA . THR A 1 308 ? -22.109 -4.047 -29.25 1 96.56 308 THR A CA 1
ATOM 2358 C C . THR A 1 308 ? -22.25 -2.793 -28.391 1 96.56 308 THR A C 1
ATOM 2360 O O . THR A 1 308 ? -23.312 -2.154 -28.391 1 96.56 308 THR A O 1
ATOM 2363 N N . ASN A 1 309 ? -21.312 -2.49 -27.531 1 95.69 309 ASN A N 1
ATOM 2364 C CA . ASN A 1 309 ? -21.281 -1.35 -26.625 1 95.69 309 ASN A CA 1
ATOM 2365 C C . ASN A 1 309 ? -22.219 -1.562 -25.438 1 95.69 309 ASN A C 1
ATOM 2367 O O . ASN A 1 309 ? -22.516 -0.622 -24.703 1 95.69 309 ASN A O 1
ATOM 2371 N N . ASP A 1 310 ? -22.641 -2.76 -25.266 1 97.44 310 ASP A N 1
ATOM 2372 C CA . ASP A 1 310 ? -23.484 -3.072 -24.109 1 97.44 310 ASP A CA 1
ATOM 2373 C C . ASP A 1 310 ? -22.688 -3.01 -22.812 1 97.44 310 ASP A C 1
ATOM 2375 O O . ASP A 1 310 ? -21.531 -3.428 -22.766 1 97.44 310 ASP A O 1
ATOM 2379 N N . SER A 1 311 ? -23.359 -2.451 -21.781 1 97.69 311 SER A N 1
ATOM 2380 C CA . SER A 1 311 ? -22.75 -2.467 -20.453 1 97.69 311 SER A CA 1
ATOM 2381 C C . SER A 1 311 ? -22.812 -3.857 -19.844 1 97.69 311 SER A C 1
ATOM 2383 O O . SER A 1 311 ? -23.906 -4.402 -19.641 1 97.69 311 SER A O 1
ATOM 2385 N N . VAL A 1 312 ? -21.703 -4.461 -19.578 1 98.5 312 VAL A N 1
ATOM 2386 C CA . VAL A 1 312 ? -21.641 -5.816 -19.031 1 98.5 312 VAL A CA 1
ATOM 2387 C C . VAL A 1 312 ? -21.156 -5.777 -17.594 1 98.5 312 VAL A C 1
ATOM 2389 O O . VAL A 1 312 ? -21.75 -6.398 -16.703 1 98.5 312 VAL A O 1
ATOM 2392 N N . ILE A 1 313 ? -20.125 -5.07 -17.312 1 98.75 313 ILE A N 1
ATOM 2393 C CA . ILE A 1 313 ? -19.562 -4.895 -15.977 1 98.75 313 ILE A CA 1
ATOM 2394 C C . ILE A 1 313 ? -19.688 -3.438 -15.547 1 98.75 313 ILE A C 1
ATOM 2396 O O . ILE A 1 313 ? -19.25 -2.529 -16.266 1 98.75 313 ILE A O 1
ATOM 2400 N N . PRO A 1 314 ? -20.281 -3.172 -14.391 1 98.44 314 PRO A N 1
ATOM 2401 C CA . PRO A 1 314 ? -20.359 -1.783 -13.93 1 98.44 314 PRO A CA 1
ATOM 2402 C C . PRO A 1 314 ? -18.984 -1.143 -13.766 1 98.44 314 PRO A C 1
ATOM 2404 O O . PRO A 1 314 ? -18.078 -1.758 -13.195 1 98.44 314 PRO A O 1
ATOM 2407 N N . PRO A 1 315 ? -18.875 0.101 -14.219 1 97.94 315 PRO A N 1
ATOM 2408 C CA . PRO A 1 315 ? -17.562 0.769 -14.125 1 97.94 315 PRO A CA 1
ATOM 2409 C C . PRO A 1 315 ? -17.062 0.881 -12.688 1 97.94 315 PRO A C 1
ATOM 2411 O O . PRO A 1 315 ? -15.852 0.844 -12.453 1 97.94 315 PRO A O 1
ATOM 2414 N N . ASP A 1 316 ? -17.922 1.031 -11.727 1 97.56 316 ASP A N 1
ATOM 2415 C CA . ASP A 1 316 ? -17.516 1.154 -10.336 1 97.56 316 ASP A CA 1
ATOM 2416 C C . ASP A 1 316 ? -16.875 -0.138 -9.828 1 97.56 316 ASP A C 1
ATOM 2418 O O . ASP A 1 316 ? -16 -0.108 -8.961 1 97.56 316 ASP A O 1
ATOM 2422 N N . VAL A 1 317 ? -17.344 -1.277 -10.336 1 98.56 317 VAL A N 1
ATOM 2423 C CA . VAL A 1 317 ? -16.734 -2.559 -9.984 1 98.56 317 VAL A CA 1
ATOM 2424 C C . VAL A 1 317 ? -15.312 -2.633 -10.531 1 98.56 317 VAL A C 1
ATOM 2426 O O . VAL A 1 317 ? -14.391 -3.031 -9.82 1 98.56 317 VAL A O 1
ATOM 2429 N N . ILE A 1 318 ? -15.125 -2.217 -11.773 1 98.5 318 ILE A N 1
ATOM 2430 C CA . ILE A 1 318 ? -13.805 -2.227 -12.406 1 98.5 318 ILE A CA 1
ATOM 2431 C C . ILE A 1 318 ? -12.852 -1.324 -11.625 1 98.5 318 ILE A C 1
ATOM 2433 O O . ILE A 1 318 ? -11.719 -1.706 -11.352 1 98.5 318 ILE A O 1
ATOM 2437 N N . GLN A 1 319 ? -13.352 -0.18 -11.242 1 97.62 319 GLN A N 1
ATOM 2438 C CA . GLN A 1 319 ? -12.523 0.765 -10.492 1 97.62 319 GLN A CA 1
ATOM 2439 C C . GLN A 1 319 ? -12.164 0.216 -9.117 1 97.62 319 GLN A C 1
ATOM 2441 O O . GLN A 1 319 ? -11.016 0.315 -8.68 1 97.62 319 GLN A O 1
ATOM 2446 N N . LYS A 1 320 ? -13.125 -0.357 -8.453 1 97.88 320 LYS A N 1
ATOM 2447 C CA . LYS A 1 320 ? -12.906 -0.885 -7.113 1 97.88 320 LYS A CA 1
ATOM 2448 C C . LYS A 1 320 ? -11.82 -1.955 -7.117 1 97.88 320 LYS A C 1
ATOM 2450 O O . LYS A 1 320 ? -10.891 -1.909 -6.301 1 97.88 320 LYS A O 1
ATOM 2455 N N . VAL A 1 321 ? -11.898 -2.869 -8.031 1 98.62 321 VAL A N 1
ATOM 2456 C CA . VAL A 1 321 ? -10.977 -4 -7.996 1 98.62 321 VAL A CA 1
ATOM 2457 C C . VAL A 1 321 ? -9.602 -3.561 -8.484 1 98.62 321 VAL A C 1
ATOM 2459 O O . VAL A 1 321 ? -8.578 -4.141 -8.102 1 98.62 321 VAL A O 1
ATOM 2462 N N . ALA A 1 322 ? -9.531 -2.467 -9.258 1 98.5 322 ALA A N 1
ATOM 2463 C CA . ALA A 1 322 ? -8.266 -1.972 -9.797 1 98.5 322 ALA A CA 1
ATOM 2464 C C . ALA A 1 322 ? -7.574 -1.039 -8.805 1 98.5 322 ALA A C 1
ATOM 2466 O O . ALA A 1 322 ? -6.445 -0.602 -9.039 1 98.5 322 ALA A O 1
ATOM 2467 N N . THR A 1 323 ? -8.219 -0.695 -7.754 1 98.12 323 THR A N 1
ATOM 2468 C CA . THR A 1 323 ? -7.641 0.2 -6.754 1 98.12 323 THR A CA 1
ATOM 2469 C C . THR A 1 323 ? -6.832 -0.585 -5.727 1 98.12 323 THR A C 1
ATOM 2471 O O . THR A 1 323 ? -7.336 -1.542 -5.133 1 98.12 323 THR A O 1
ATOM 2474 N N . GLY A 1 324 ? -5.566 -0.154 -5.512 1 98.38 324 GLY A N 1
ATOM 2475 C CA . GLY A 1 324 ? -4.703 -0.829 -4.555 1 98.38 324 GLY A CA 1
ATOM 2476 C C . GLY A 1 324 ? -5.203 -0.729 -3.125 1 98.38 324 GLY A C 1
ATOM 2477 O O . GLY A 1 324 ? -5.664 0.33 -2.695 1 98.38 324 GLY A O 1
ATOM 2478 N N . LYS A 1 325 ? -5.121 -1.874 -2.381 1 98.19 325 LYS A N 1
ATOM 2479 C CA . LYS A 1 325 ? -5.574 -1.941 -0.994 1 98.19 325 LYS A CA 1
ATOM 2480 C C . LYS A 1 325 ? -4.461 -2.43 -0.075 1 98.19 325 LYS A C 1
ATOM 2482 O O . LYS A 1 325 ? -4.453 -2.127 1.12 1 98.19 325 LYS A O 1
ATOM 2487 N N . THR A 1 326 ? -3.531 -3.178 -0.629 1 98.38 326 THR A N 1
ATOM 2488 C CA . THR A 1 326 ? -2.412 -3.744 0.115 1 98.38 326 THR A CA 1
ATOM 2489 C C . THR A 1 326 ? -1.087 -3.424 -0.572 1 98.38 326 THR A C 1
ATOM 2491 O O . THR A 1 326 ? -1.011 -3.398 -1.803 1 98.38 326 THR A O 1
ATOM 2494 N N . VAL A 1 327 ? -0.098 -3.168 0.213 1 98.38 327 VAL A N 1
ATOM 2495 C CA . VAL A 1 327 ? 1.234 -2.93 -0.332 1 98.38 327 VAL A CA 1
ATOM 2496 C C . VAL A 1 327 ? 1.897 -4.262 -0.678 1 98.38 327 VAL A C 1
ATOM 2498 O O . VAL A 1 327 ? 2.119 -5.098 0.2 1 98.38 327 VAL A O 1
ATOM 2501 N N . GLN A 1 328 ? 2.158 -4.465 -1.896 1 97.81 328 GLN A N 1
ATOM 2502 C CA . GLN A 1 328 ? 2.875 -5.668 -2.314 1 97.81 328 GLN A CA 1
ATOM 2503 C C . GLN A 1 328 ? 4.383 -5.434 -2.318 1 97.81 328 GLN A C 1
ATOM 2505 O O . GLN A 1 328 ? 5.152 -6.301 -1.903 1 97.81 328 GLN A O 1
ATOM 2510 N N . ALA A 1 329 ? 4.801 -4.312 -2.816 1 97.06 329 ALA A N 1
ATOM 2511 C CA . ALA A 1 329 ? 6.176 -3.828 -2.73 1 97.06 329 ALA A CA 1
ATOM 2512 C C . ALA A 1 329 ? 6.219 -2.377 -2.256 1 97.06 329 ALA A C 1
ATOM 2514 O O . ALA A 1 329 ? 5.66 -1.489 -2.902 1 97.06 329 ALA A O 1
ATOM 2515 N N . GLY A 1 330 ? 6.961 -2.152 -1.174 1 96.88 330 GLY A N 1
ATOM 2516 C CA . GLY A 1 330 ? 6.949 -0.838 -0.549 1 96.88 330 GLY A CA 1
ATOM 2517 C C . GLY A 1 330 ? 7.98 0.109 -1.138 1 96.88 330 GLY A C 1
ATOM 2518 O O . GLY A 1 330 ? 8.125 1.242 -0.674 1 96.88 330 GLY A O 1
ATOM 2519 N N . PHE A 1 331 ? 8.742 -0.371 -2.094 1 94.69 331 PHE A N 1
ATOM 2520 C CA . PHE A 1 331 ? 9.727 0.384 -2.855 1 94.69 331 PHE A CA 1
ATOM 2521 C C . PHE A 1 331 ? 9.875 -0.181 -4.266 1 94.69 331 PHE A C 1
ATOM 2523 O O . PHE A 1 331 ? 9.406 -1.285 -4.547 1 94.69 331 PHE A O 1
ATOM 2530 N N . ALA A 1 332 ? 10.461 0.554 -5.184 1 93.38 332 ALA A N 1
ATOM 2531 C CA . ALA A 1 332 ? 10.648 0.096 -6.559 1 93.38 332 ALA A CA 1
ATOM 2532 C C . ALA A 1 332 ? 11.695 -1.016 -6.629 1 93.38 332 ALA A C 1
ATOM 2534 O O . ALA A 1 332 ? 12.836 -0.829 -6.207 1 93.38 332 ALA A O 1
ATOM 2535 N N . LEU A 1 333 ? 11.328 -2.084 -7.223 1 88 333 LEU A N 1
ATOM 2536 C CA . LEU A 1 333 ? 12.234 -3.223 -7.332 1 88 333 LEU A CA 1
ATOM 2537 C C . LEU A 1 333 ? 13.305 -2.969 -8.398 1 88 333 LEU A C 1
ATOM 2539 O O . LEU A 1 333 ? 14.375 -3.568 -8.359 1 88 333 LEU A O 1
ATOM 2543 N N . TYR A 1 334 ? 12.93 -2.207 -9.414 1 88.25 334 TYR A N 1
ATOM 2544 C CA . TYR A 1 334 ? 13.828 -1.674 -10.438 1 88.25 334 TYR A CA 1
ATOM 2545 C C . TYR A 1 334 ? 13.664 -0.165 -10.578 1 88.25 334 TYR A C 1
ATOM 2547 O O . TYR A 1 334 ? 12.602 0.381 -10.258 1 88.25 334 TYR A O 1
ATOM 2555 N N . PRO A 1 335 ? 14.68 0.473 -11.078 1 88.25 335 PRO A N 1
ATOM 2556 C CA . PRO A 1 335 ? 14.586 1.93 -11.203 1 88.25 335 PRO A CA 1
ATOM 2557 C C . PRO A 1 335 ? 13.461 2.365 -12.141 1 88.25 335 PRO A C 1
ATOM 2559 O O . PRO A 1 335 ? 12.977 3.498 -12.047 1 88.25 335 PRO A O 1
ATOM 2562 N N . GLU A 1 336 ? 13.031 1.445 -13 1 91.5 336 GLU A N 1
ATOM 2563 C CA . GLU A 1 336 ? 12.008 1.763 -13.992 1 91.5 336 GLU A CA 1
ATOM 2564 C C . GLU A 1 336 ? 10.609 1.629 -13.398 1 91.5 336 GLU A C 1
ATOM 2566 O O . GLU A 1 336 ? 9.625 2.061 -14.008 1 91.5 336 GLU A O 1
ATOM 2571 N N . LEU A 1 337 ? 10.562 1.098 -12.203 1 94.94 337 LEU A N 1
ATOM 2572 C CA . LEU A 1 337 ? 9.266 0.756 -11.617 1 94.94 337 LEU A CA 1
ATOM 2573 C C . LEU A 1 337 ? 8.961 1.638 -10.414 1 94.94 337 LEU A C 1
ATOM 2575 O O . LEU A 1 337 ? 9.68 2.609 -10.156 1 94.94 337 LEU A O 1
ATOM 2579 N N . SER A 1 338 ? 7.832 1.527 -9.758 1 97.19 338 SER A N 1
ATOM 2580 C CA . SER A 1 338 ? 7.395 2.189 -8.531 1 97.19 338 SER A CA 1
ATOM 2581 C C . SER A 1 338 ? 7.043 1.175 -7.449 1 97.19 338 SER A C 1
ATOM 2583 O O . SER A 1 338 ? 7.102 -0.034 -7.684 1 97.19 338 SER A O 1
ATOM 2585 N N . PRO A 1 339 ? 6.777 1.676 -6.238 1 96.81 339 PRO A N 1
ATOM 2586 C CA . PRO A 1 339 ? 6.086 0.742 -5.344 1 96.81 339 PRO A CA 1
ATOM 2587 C C . PRO A 1 339 ? 4.852 0.117 -5.988 1 96.81 339 PRO A C 1
ATOM 2589 O O . PRO A 1 339 ? 4.289 0.68 -6.934 1 96.81 339 PRO A O 1
ATOM 2592 N N . MET A 1 340 ? 4.57 -1.035 -5.527 1 98.19 340 MET A N 1
ATOM 2593 C CA . MET A 1 340 ? 3.482 -1.806 -6.125 1 98.19 340 MET A CA 1
ATOM 2594 C C . MET A 1 340 ? 2.4 -2.107 -5.094 1 98.19 340 MET A C 1
ATOM 2596 O O . MET A 1 340 ? 2.705 -2.488 -3.961 1 98.19 340 MET A O 1
ATOM 2600 N N . VAL A 1 341 ? 1.153 -1.873 -5.473 1 98.62 341 VAL A N 1
ATOM 2601 C CA . VAL A 1 341 ? 0.013 -2.172 -4.609 1 98.62 341 VAL A CA 1
ATOM 2602 C C . VAL A 1 341 ? -0.881 -3.213 -5.281 1 98.62 341 VAL A C 1
ATOM 2604 O O . VAL A 1 341 ? -0.739 -3.484 -6.477 1 98.62 341 VAL A O 1
ATOM 2607 N N . TYR A 1 342 ? -1.722 -3.85 -4.445 1 98.62 342 TYR A N 1
ATOM 2608 C CA . TYR A 1 342 ? -2.611 -4.902 -4.93 1 98.62 342 TYR A CA 1
ATOM 2609 C C . TYR A 1 342 ? -4.051 -4.625 -4.52 1 98.62 342 TYR A C 1
ATOM 2611 O O . TYR A 1 342 ? -4.312 -4.191 -3.395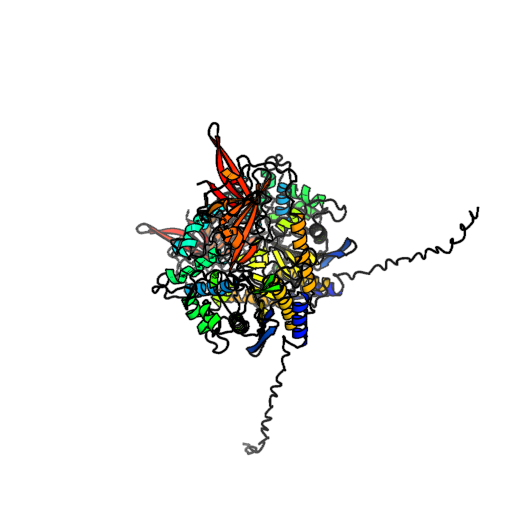 1 98.62 342 TYR A O 1
ATOM 2619 N N . GLY A 1 343 ? -5 -4.77 -5.512 1 98.25 343 GLY A N 1
ATOM 2620 C CA . GLY A 1 343 ? -6.434 -4.695 -5.266 1 98.25 343 GLY A CA 1
ATOM 2621 C C . GLY A 1 343 ? -7.141 -6.023 -5.441 1 98.25 343 GLY A C 1
ATOM 2622 O O . GLY A 1 343 ? -6.789 -7.012 -4.793 1 98.25 343 GLY A O 1
ATOM 2623 N N . GLY A 1 344 ? -8.086 -6.008 -6.301 1 98.44 344 GLY A N 1
ATOM 2624 C CA . GLY A 1 344 ? -8.766 -7.242 -6.652 1 98.44 344 GLY A CA 1
ATOM 2625 C C . GLY A 1 344 ? -8.141 -7.961 -7.828 1 98.44 344 GLY A C 1
ATOM 2626 O O . GLY A 1 344 ? -8.492 -7.699 -8.984 1 98.44 344 GLY A O 1
ATOM 2627 N N . ALA A 1 345 ? -7.32 -8.852 -7.504 1 98.38 345 ALA A N 1
ATOM 2628 C CA . ALA A 1 345 ? -6.672 -9.719 -8.484 1 98.38 345 ALA A CA 1
ATOM 2629 C C . ALA A 1 345 ? -5.816 -8.906 -9.453 1 98.38 345 ALA A C 1
ATOM 2631 O O . ALA A 1 345 ? -5.688 -9.266 -10.625 1 98.38 345 ALA A O 1
ATOM 2632 N N . GLN A 1 346 ? -5.293 -7.789 -8.977 1 97.88 346 GLN A N 1
ATOM 2633 C CA . GLN A 1 346 ? -4.512 -6.957 -9.883 1 97.88 346 GLN A CA 1
ATOM 2634 C C . GLN A 1 346 ? -3.414 -6.207 -9.133 1 97.88 346 GLN A C 1
ATOM 2636 O O . GLN A 1 346 ? -3.67 -5.605 -8.086 1 97.88 346 GLN A O 1
ATOM 2641 N N . PHE A 1 347 ? -2.248 -6.262 -9.758 1 98.5 347 PHE A N 1
ATOM 2642 C CA . PHE A 1 347 ? -1.148 -5.387 -9.367 1 98.5 347 PHE A CA 1
ATOM 2643 C C . PHE A 1 347 ? -1.286 -4.02 -10.016 1 98.5 347 PHE A C 1
ATOM 2645 O O . PHE A 1 347 ? -1.733 -3.914 -11.164 1 98.5 347 PHE A O 1
ATOM 2652 N N . ARG A 1 348 ? -0.896 -3.004 -9.289 1 98.62 348 ARG A N 1
ATOM 2653 C CA . ARG A 1 348 ? -0.909 -1.656 -9.844 1 98.62 348 ARG A CA 1
ATOM 2654 C C . ARG A 1 348 ? 0.347 -0.888 -9.445 1 98.62 348 ARG A C 1
ATOM 2656 O O . ARG A 1 348 ? 0.697 -0.83 -8.266 1 98.62 348 ARG A O 1
ATOM 2663 N N . TYR A 1 349 ? 1.051 -0.347 -10.414 1 98.25 349 TYR A N 1
ATOM 2664 C CA . TYR A 1 349 ? 2.301 0.394 -10.281 1 98.25 349 TYR A CA 1
ATOM 2665 C C . TYR A 1 349 ? 2.596 1.195 -11.539 1 98.25 349 TYR A C 1
ATOM 2667 O O . TYR A 1 349 ? 1.678 1.585 -12.266 1 98.25 349 TYR A O 1
ATOM 2675 N N . THR A 1 350 ? 3.885 1.578 -11.789 1 97.75 350 THR A N 1
ATOM 2676 C CA . THR A 1 350 ? 4.227 2.264 -13.031 1 97.75 350 THR A CA 1
ATOM 2677 C C . THR A 1 350 ? 5.453 1.627 -13.68 1 97.75 350 THR A C 1
ATOM 2679 O O . THR A 1 350 ? 6.262 0.989 -13 1 97.75 350 THR A O 1
ATOM 2682 N N . TYR A 1 351 ? 5.5 1.642 -14.914 1 97.06 351 TYR A N 1
ATOM 2683 C CA . TYR A 1 351 ? 6.668 1.355 -15.734 1 97.06 351 TYR A CA 1
ATOM 2684 C C . TYR A 1 351 ? 7.109 2.596 -16.5 1 97.06 351 TYR A C 1
ATOM 2686 O O . TYR A 1 351 ? 6.41 3.053 -17.406 1 97.06 351 TYR A O 1
ATOM 2694 N N . ARG A 1 352 ? 8.273 3.146 -16.094 1 95.06 352 ARG A N 1
ATOM 2695 C CA . ARG A 1 352 ? 8.852 4.332 -16.719 1 95.06 352 ARG A CA 1
ATOM 2696 C C . ARG A 1 352 ? 7.859 5.488 -16.719 1 95.06 352 ARG A C 1
ATOM 2698 O O . ARG A 1 352 ? 7.703 6.168 -17.734 1 95.06 352 ARG A O 1
ATOM 2705 N N . GLY A 1 353 ? 7.133 5.594 -15.664 1 95.19 353 GLY A N 1
ATOM 2706 C CA . GLY A 1 353 ? 6.238 6.719 -15.453 1 95.19 353 GLY A CA 1
ATOM 2707 C C . GLY A 1 353 ? 4.828 6.469 -15.961 1 95.19 353 GLY A C 1
ATOM 2708 O O . GLY A 1 353 ? 3.936 7.297 -15.766 1 95.19 353 GLY A O 1
ATOM 2709 N N . HIS A 1 354 ? 4.543 5.352 -16.609 1 96.94 354 HIS A N 1
ATOM 2710 C CA . HIS A 1 354 ? 3.211 5.008 -17.094 1 96.94 354 HIS A CA 1
ATOM 2711 C C . HIS A 1 354 ? 2.531 4.008 -16.156 1 96.94 354 HIS A C 1
ATOM 2713 O O . HIS A 1 354 ? 3.049 2.912 -15.93 1 96.94 354 HIS A O 1
ATOM 2719 N N . GLU A 1 355 ? 1.423 4.379 -15.648 1 97.44 355 GLU A N 1
ATOM 2720 C CA . GLU A 1 355 ? 0.715 3.496 -14.727 1 97.44 355 GLU A CA 1
ATOM 2721 C C . GLU A 1 355 ? 0.249 2.225 -15.43 1 97.44 355 GLU A C 1
ATOM 2723 O O . GLU A 1 355 ? -0.271 2.279 -16.547 1 97.44 355 GLU A O 1
ATOM 2728 N N . ILE A 1 356 ? 0.435 1.08 -14.805 1 98.31 356 ILE A N 1
ATOM 2729 C CA . ILE A 1 356 ? 0.093 -0.23 -15.344 1 98.31 356 ILE A CA 1
ATOM 2730 C C . ILE A 1 356 ? -0.746 -1.005 -14.336 1 98.31 356 ILE A C 1
ATOM 2732 O O . ILE A 1 356 ? -0.508 -0.919 -13.125 1 98.31 356 ILE A O 1
ATOM 2736 N N . ILE A 1 357 ? -1.774 -1.655 -14.781 1 98.75 357 ILE A N 1
ATOM 2737 C CA . ILE A 1 357 ? -2.594 -2.615 -14.047 1 98.75 357 ILE A CA 1
ATOM 2738 C C . ILE A 1 357 ? -2.471 -3.994 -14.688 1 98.75 357 ILE A C 1
ATOM 2740 O O . ILE A 1 357 ? -2.711 -4.152 -15.891 1 98.75 357 ILE A O 1
ATOM 2744 N N . GLU A 1 358 ? -2.098 -4.992 -13.844 1 98.75 358 GLU A N 1
ATOM 2745 C CA . GLU A 1 358 ? -1.872 -6.277 -14.5 1 98.75 358 GLU A CA 1
ATOM 2746 C C . GLU A 1 358 ? -1.984 -7.43 -13.508 1 98.75 358 GLU A C 1
ATOM 2748 O O . GLU A 1 358 ? -2.139 -7.207 -12.305 1 98.75 358 GLU A O 1
ATOM 2753 N N . HIS A 1 359 ? -2 -8.586 -14.039 1 98.69 359 HIS A N 1
ATOM 2754 C CA . HIS A 1 359 ? -1.839 -9.836 -13.312 1 98.69 359 HIS A CA 1
ATOM 2755 C C . HIS A 1 359 ? -1.219 -10.914 -14.195 1 98.69 359 HIS A C 1
ATOM 2757 O O . HIS A 1 359 ? -1.464 -10.945 -15.398 1 98.69 359 HIS A O 1
ATOM 2763 N N . GLY A 1 360 ? -0.447 -11.75 -13.609 1 98.31 360 GLY A N 1
ATOM 2764 C CA . GLY A 1 360 ? 0.12 -12.891 -14.297 1 98.31 360 GLY A CA 1
ATOM 2765 C C . GLY A 1 360 ? -0.548 -14.203 -13.93 1 98.31 360 GLY A C 1
ATOM 2766 O O . GLY A 1 360 ? -1.354 -14.258 -13 1 98.31 360 GLY A O 1
ATOM 2767 N N . GLY A 1 361 ? -0.306 -15.164 -14.766 1 97.19 361 GLY A N 1
ATOM 2768 C CA . GLY A 1 361 ? -0.735 -16.531 -14.523 1 97.19 361 GLY A CA 1
ATOM 2769 C C . GLY A 1 361 ? 0.364 -17.562 -14.758 1 97.19 361 GLY A C 1
ATOM 2770 O O . GLY A 1 361 ? 1.132 -17.438 -15.711 1 97.19 361 GLY A O 1
ATOM 2771 N N . SER A 1 362 ? 0.431 -18.469 -13.805 1 94.5 362 SER A N 1
ATOM 2772 C CA . SER A 1 362 ? 1.4 -19.547 -13.945 1 94.5 362 SER A CA 1
ATOM 2773 C C . SER A 1 362 ? 0.812 -20.875 -13.484 1 94.5 362 SER A C 1
ATOM 2775 O O . SER A 1 362 ? 0.229 -20.969 -12.398 1 94.5 362 SER A O 1
ATOM 2777 N N . THR A 1 363 ? 0.861 -21.797 -14.305 1 90.44 363 THR A N 1
ATOM 2778 C CA . THR A 1 363 ? 0.52 -23.172 -14.008 1 90.44 363 THR A CA 1
ATOM 2779 C C . THR A 1 363 ? 1.339 -24.141 -14.867 1 90.44 363 THR A C 1
ATOM 2781 O O . THR A 1 363 ? 2.23 -23.703 -15.602 1 90.44 363 THR A O 1
ATOM 2784 N N . THR A 1 364 ? 1.145 -25.391 -14.695 1 86.44 364 THR A N 1
ATOM 2785 C CA . THR A 1 364 ? 1.921 -26.406 -15.391 1 86.44 364 THR A CA 1
ATOM 2786 C C . THR A 1 364 ? 1.886 -26.172 -16.891 1 86.44 364 THR A C 1
ATOM 2788 O O . THR A 1 364 ? 0.838 -26.328 -17.531 1 86.44 364 THR A O 1
ATOM 2791 N N . GLY A 1 365 ? 2.998 -25.703 -17.422 1 90.25 365 GLY A N 1
ATOM 2792 C CA . GLY A 1 365 ? 3.174 -25.609 -18.859 1 90.25 365 GLY A CA 1
ATOM 2793 C C . GLY A 1 365 ? 2.754 -24.266 -19.438 1 90.25 365 GLY A C 1
ATOM 2794 O O . GLY A 1 365 ? 3.016 -23.984 -20.594 1 90.25 365 GLY A O 1
ATOM 2795 N N . PHE A 1 366 ? 2.109 -23.438 -18.656 1 94.88 366 PHE A N 1
ATOM 2796 C CA . PHE A 1 366 ? 1.567 -22.203 -19.203 1 94.88 366 PHE A CA 1
ATOM 2797 C C . PHE A 1 366 ? 1.948 -21.016 -18.312 1 94.88 366 PHE A C 1
ATOM 2799 O O . PHE A 1 366 ? 1.897 -21.109 -17.094 1 94.88 366 PHE A O 1
ATOM 2806 N N . MET A 1 367 ? 2.449 -19.969 -18.922 1 97.88 367 MET A N 1
ATOM 2807 C CA . MET A 1 367 ? 2.754 -18.672 -18.312 1 97.88 367 MET A CA 1
ATOM 2808 C C . MET A 1 367 ? 2.1 -17.531 -19.094 1 97.88 367 MET A C 1
ATOM 2810 O O . MET A 1 367 ? 2.326 -17.391 -20.297 1 97.88 367 MET A O 1
ATOM 2814 N N . THR A 1 368 ? 1.268 -16.719 -18.375 1 98.69 368 THR A N 1
ATOM 2815 C CA . THR A 1 368 ? 0.492 -15.711 -19.078 1 98.69 368 THR A CA 1
ATOM 2816 C C . THR A 1 368 ? 0.564 -14.375 -18.359 1 98.69 368 THR A C 1
ATOM 2818 O O . THR A 1 368 ? 0.798 -14.328 -17.141 1 98.69 368 THR A O 1
ATOM 2821 N N . GLN A 1 369 ? 0.457 -13.32 -19.078 1 98.88 369 GLN A N 1
ATOM 2822 C CA . GLN A 1 369 ? 0.457 -11.953 -18.562 1 98.88 369 GLN A CA 1
ATOM 2823 C C . GLN A 1 369 ? -0.579 -11.102 -19.297 1 98.88 369 GLN A C 1
ATOM 2825 O O . GLN A 1 369 ? -0.655 -11.117 -20.531 1 98.88 369 GLN A O 1
ATOM 2830 N N . ILE A 1 370 ? -1.438 -10.453 -18.562 1 98.94 370 ILE A N 1
ATOM 2831 C CA . ILE A 1 370 ? -2.406 -9.508 -19.094 1 98.94 370 ILE A CA 1
ATOM 2832 C C . ILE A 1 370 ? -2.23 -8.148 -18.422 1 98.94 370 ILE A C 1
ATOM 2834 O O . ILE A 1 370 ? -2.377 -8.031 -17.203 1 98.94 370 ILE A O 1
ATOM 2838 N N . SER A 1 371 ? -1.883 -7.141 -19.234 1 98.88 371 SER A N 1
ATOM 2839 C CA . SER A 1 371 ? -1.531 -5.816 -18.734 1 98.88 371 SER A CA 1
ATOM 2840 C C . SER A 1 371 ? -2.297 -4.723 -19.469 1 98.88 371 SER A C 1
ATOM 2842 O O . SER A 1 371 ? -2.561 -4.844 -20.672 1 98.88 371 SER A O 1
ATOM 2844 N N . ARG A 1 372 ? -2.639 -3.654 -18.734 1 98.69 372 ARG A N 1
ATOM 2845 C CA . ARG A 1 372 ? -3.205 -2.49 -19.406 1 98.69 372 ARG A CA 1
ATOM 2846 C C . ARG A 1 372 ? -2.684 -1.195 -18.797 1 98.69 372 ARG A C 1
ATOM 2848 O O . ARG A 1 372 ? -2.305 -1.164 -17.625 1 98.69 372 ARG A O 1
ATOM 2855 N N . PHE A 1 373 ? -2.643 -0.167 -19.625 1 98 373 PHE A N 1
ATOM 2856 C CA . PHE A 1 373 ? -2.223 1.193 -19.312 1 98 373 PHE A CA 1
ATOM 2857 C C . PHE A 1 373 ? -3.381 2.17 -19.469 1 98 373 PHE A C 1
ATOM 2859 O O . PHE A 1 373 ? -3.57 2.74 -20.547 1 98 373 PHE A O 1
ATOM 2866 N N . PRO A 1 374 ? -4.051 2.471 -18.344 1 96.31 374 PRO A N 1
ATOM 2867 C CA . PRO A 1 374 ? -5.301 3.221 -18.469 1 96.31 374 PRO A CA 1
ATOM 2868 C C . PRO A 1 374 ? -5.094 4.617 -19.062 1 96.31 374 PRO A C 1
ATOM 2870 O O . PRO A 1 374 ? -5.895 5.07 -19.875 1 96.31 374 PRO A O 1
ATOM 2873 N N . SER A 1 375 ? -4.027 5.301 -18.656 1 94.81 375 SER A N 1
ATOM 2874 C CA . SER A 1 375 ? -3.814 6.668 -19.125 1 94.81 375 SER A CA 1
ATOM 2875 C C . SER A 1 375 ? -3.355 6.699 -20.578 1 94.81 375 SER A C 1
ATOM 2877 O O . SER A 1 375 ? -3.385 7.75 -21.219 1 94.81 375 SER A O 1
ATOM 2879 N N . ASN A 1 376 ? -2.951 5.562 -21.125 1 96.31 376 ASN A N 1
ATOM 2880 C CA . ASN A 1 376 ? -2.477 5.477 -22.5 1 96.31 376 ASN A CA 1
ATOM 2881 C C . ASN A 1 376 ? -3.479 4.75 -23.391 1 96.31 376 ASN A C 1
ATOM 2883 O O . ASN A 1 376 ? -3.256 4.613 -24.594 1 96.31 376 ASN A O 1
ATOM 2887 N N . ASP A 1 377 ? -4.551 4.234 -22.812 1 97.25 377 ASP A N 1
ATOM 2888 C CA . ASP A 1 377 ? -5.543 3.432 -23.531 1 97.25 377 ASP A CA 1
ATOM 2889 C C . ASP A 1 377 ? -4.879 2.289 -24.297 1 97.25 377 ASP A C 1
ATOM 2891 O O . ASP A 1 377 ? -5.148 2.096 -25.484 1 97.25 377 ASP A O 1
ATOM 2895 N N . LEU A 1 378 ? -4 1.612 -23.625 1 98.38 378 LEU A N 1
ATOM 2896 C CA . LEU A 1 378 ? -3.193 0.54 -24.203 1 98.38 378 LEU A CA 1
ATOM 2897 C C . LEU A 1 378 ? -3.357 -0.749 -23.406 1 98.38 378 LEU A C 1
ATOM 2899 O O . LEU A 1 378 ? -3.375 -0.723 -22.172 1 98.38 378 LEU A O 1
ATOM 2903 N N . GLY A 1 379 ? -3.562 -1.866 -24.078 1 98.81 379 GLY A N 1
ATOM 2904 C CA . GLY A 1 379 ? -3.574 -3.191 -23.484 1 98.81 379 GLY A CA 1
ATOM 2905 C C . GLY A 1 379 ? -2.658 -4.172 -24.188 1 98.81 379 GLY A C 1
ATOM 2906 O O . GLY A 1 379 ? -2.527 -4.137 -25.406 1 98.81 379 GLY A O 1
ATOM 2907 N N . ILE A 1 380 ? -2.002 -5.066 -23.422 1 98.88 380 ILE A N 1
ATOM 2908 C CA . ILE A 1 380 ? -1.081 -6.066 -23.953 1 98.88 380 ILE A CA 1
ATOM 2909 C C . ILE A 1 380 ? -1.274 -7.387 -23.203 1 98.88 380 ILE A C 1
ATOM 2911 O O . ILE A 1 380 ? -1.356 -7.414 -21.984 1 98.88 380 ILE A O 1
ATOM 2915 N N . ALA A 1 381 ? -1.339 -8.453 -23.922 1 98.94 381 ALA A N 1
ATOM 2916 C CA . ALA A 1 381 ? -1.329 -9.805 -23.375 1 98.94 381 ALA A CA 1
ATOM 2917 C C . ALA A 1 381 ? -0.271 -10.664 -24.062 1 98.94 381 ALA A C 1
ATOM 2919 O O . ALA A 1 381 ? -0.084 -10.586 -25.266 1 98.94 381 ALA A O 1
ATOM 2920 N N . VAL A 1 382 ? 0.474 -11.406 -23.281 1 98.94 382 VAL A N 1
ATOM 2921 C CA . VAL A 1 382 ? 1.459 -12.352 -23.797 1 98.94 382 VAL A CA 1
ATOM 2922 C C . VAL A 1 382 ? 1.288 -13.695 -23.094 1 98.94 382 VAL A C 1
ATOM 2924 O O . VAL A 1 382 ? 1.413 -13.789 -21.859 1 98.94 382 VAL A O 1
ATOM 2927 N N . PHE A 1 383 ? 0.994 -14.734 -23.859 1 98.88 383 PHE A N 1
ATOM 2928 C CA . PHE A 1 383 ? 0.795 -16.094 -23.359 1 98.88 383 PHE A CA 1
ATOM 2929 C C . PHE A 1 383 ? 1.892 -17.016 -23.875 1 98.88 383 PHE A C 1
ATOM 2931 O O . PHE A 1 383 ? 2.199 -17.031 -25.062 1 98.88 383 PHE A O 1
ATOM 2938 N N . SER A 1 384 ? 2.467 -17.781 -22.953 1 98.81 384 SER A N 1
ATOM 2939 C CA . SER A 1 384 ? 3.502 -18.734 -23.328 1 98.81 384 SER A CA 1
ATOM 2940 C C . SER A 1 384 ? 3.152 -20.141 -22.844 1 98.81 384 SER A C 1
ATOM 2942 O O . SER A 1 384 ? 2.551 -20.297 -21.781 1 98.81 384 SER A O 1
ATOM 2944 N N . ASN A 1 385 ? 3.506 -21.125 -23.656 1 97.25 385 ASN A N 1
ATOM 2945 C CA . ASN A 1 385 ? 3.324 -22.516 -23.25 1 97.25 385 ASN A CA 1
ATOM 2946 C C . ASN A 1 385 ? 4.656 -23.188 -22.906 1 97.25 385 ASN A C 1
ATOM 2948 O O . ASN A 1 385 ? 4.797 -24.406 -23.031 1 97.25 385 ASN A O 1
ATOM 2952 N N . ASP A 1 386 ? 5.668 -22.344 -22.609 1 96.81 386 ASP A N 1
ATOM 2953 C CA . ASP A 1 386 ? 6.945 -22.828 -22.094 1 96.81 386 ASP A CA 1
ATOM 2954 C C . ASP A 1 386 ? 6.93 -22.938 -20.578 1 96.81 386 ASP A C 1
ATOM 2956 O O . ASP A 1 386 ? 6.828 -21.938 -19.875 1 96.81 386 ASP A O 1
ATOM 2960 N N . ASN A 1 387 ? 7.156 -24.125 -20.094 1 92.06 387 ASN A N 1
ATOM 2961 C CA . ASN A 1 387 ? 7.055 -24.391 -18.656 1 92.06 387 ASN A CA 1
ATOM 2962 C C . ASN A 1 387 ? 8.219 -23.766 -17.891 1 92.06 387 ASN A C 1
ATOM 2964 O O . ASN A 1 387 ? 8.047 -23.266 -16.781 1 92.06 387 ASN A O 1
ATOM 2968 N N . GLU A 1 388 ? 9.406 -23.781 -18.438 1 92.12 388 GLU A N 1
ATOM 2969 C CA . GLU A 1 388 ? 10.617 -23.422 -17.703 1 92.12 388 GLU A CA 1
ATOM 2970 C C . GLU A 1 388 ? 10.836 -21.906 -17.719 1 92.12 388 GLU A C 1
ATOM 2972 O O . GLU A 1 388 ? 11.141 -21.312 -16.688 1 92.12 388 GLU A O 1
ATOM 2977 N N . TYR A 1 389 ? 10.617 -21.328 -18.891 1 96.25 389 TYR A N 1
ATOM 2978 C CA . TYR A 1 389 ? 11.055 -19.938 -19 1 96.25 389 TYR A CA 1
ATOM 2979 C C . TYR A 1 389 ? 9.93 -19.062 -19.531 1 96.25 389 TYR A C 1
ATOM 2981 O O . TYR A 1 389 ? 10.156 -17.891 -19.859 1 96.25 389 TYR A O 1
ATOM 2989 N N . GLY A 1 390 ? 8.727 -19.625 -19.641 1 97.75 390 GLY A N 1
ATOM 2990 C CA . GLY A 1 390 ? 7.609 -18.844 -20.156 1 97.75 390 GLY A CA 1
ATOM 2991 C C . GLY A 1 390 ? 7.398 -17.531 -19.406 1 97.75 390 GLY A C 1
ATOM 2992 O O . GLY A 1 390 ? 6.977 -16.547 -20 1 97.75 390 GLY A O 1
ATOM 2993 N N . GLY A 1 391 ? 7.672 -17.547 -18.094 1 97.75 391 GLY A N 1
ATOM 2994 C CA . GLY A 1 391 ? 7.543 -16.328 -17.297 1 97.75 391 GLY A CA 1
ATOM 2995 C C . GLY A 1 391 ? 8.508 -15.234 -17.719 1 97.75 391 GLY A C 1
ATOM 2996 O O . GLY A 1 391 ? 8.141 -14.062 -17.766 1 97.75 391 GLY A O 1
ATOM 2997 N N . MET A 1 392 ? 9.703 -15.547 -18.016 1 97.56 392 MET A N 1
ATOM 2998 C CA . MET A 1 392 ? 10.695 -14.578 -18.484 1 97.56 392 MET A CA 1
ATOM 2999 C C . MET A 1 392 ? 10.359 -14.102 -19.906 1 97.56 392 MET A C 1
ATOM 3001 O O . MET A 1 392 ? 10.477 -12.914 -20.203 1 97.56 392 MET A O 1
ATOM 3005 N N . LEU A 1 393 ? 9.914 -15.055 -20.703 1 98.25 393 LEU A N 1
ATOM 3006 C CA . LEU A 1 393 ? 9.594 -14.742 -22.094 1 98.25 393 LEU A CA 1
ATOM 3007 C C . LEU A 1 393 ? 8.477 -13.703 -22.172 1 98.25 393 LEU A C 1
ATOM 3009 O O . LEU A 1 393 ? 8.602 -12.711 -22.891 1 98.25 393 LEU A O 1
ATOM 3013 N N . HIS A 1 394 ? 7.41 -13.969 -21.422 1 98.44 394 HIS A N 1
ATOM 3014 C CA . HIS A 1 394 ? 6.309 -13.023 -21.562 1 98.44 394 HIS A CA 1
ATOM 3015 C C . HIS A 1 394 ? 6.672 -11.664 -20.984 1 98.44 394 HIS A C 1
ATOM 3017 O O . HIS A 1 394 ? 6.191 -10.633 -21.453 1 98.44 394 HIS A O 1
ATOM 3023 N N . GLU A 1 395 ? 7.57 -11.602 -19.984 1 98.12 395 GLU A N 1
ATOM 3024 C CA . GLU A 1 395 ? 7.996 -10.312 -19.438 1 98.12 395 GLU A CA 1
ATOM 3025 C C . GLU A 1 395 ? 8.836 -9.539 -20.453 1 98.12 395 GLU A C 1
ATOM 3027 O O . GLU A 1 395 ? 8.609 -8.344 -20.672 1 98.12 395 GLU A O 1
ATOM 3032 N N . ILE A 1 396 ? 9.82 -10.18 -21.047 1 98.44 396 ILE A N 1
ATOM 3033 C CA . ILE A 1 396 ? 10.695 -9.547 -22.031 1 98.44 396 ILE A CA 1
ATOM 3034 C C . ILE A 1 396 ? 9.867 -9 -23.188 1 98.44 396 ILE A C 1
ATOM 3036 O O . ILE A 1 396 ? 10.023 -7.84 -23.578 1 98.44 396 ILE A O 1
ATOM 3040 N N . ILE A 1 397 ? 8.992 -9.82 -23.641 1 98.81 397 ILE A N 1
ATOM 3041 C CA . ILE A 1 397 ? 8.195 -9.469 -24.812 1 98.81 397 ILE A CA 1
ATOM 3042 C C . ILE A 1 397 ? 7.211 -8.359 -24.453 1 98.81 397 ILE A C 1
ATOM 3044 O O . ILE A 1 397 ? 7.031 -7.402 -25.203 1 98.81 397 ILE A O 1
ATOM 3048 N N . LYS A 1 398 ? 6.578 -8.469 -23.312 1 98.75 398 LYS A N 1
ATOM 3049 C CA . LYS A 1 398 ? 5.637 -7.445 -22.859 1 98.75 398 LYS A CA 1
ATOM 3050 C C . LYS A 1 398 ? 6.301 -6.074 -22.812 1 98.75 398 LYS A C 1
ATOM 3052 O O . LYS A 1 398 ? 5.773 -5.102 -23.359 1 98.75 398 LYS A O 1
ATOM 3057 N N . TRP A 1 399 ? 7.441 -6.008 -22.188 1 98.38 399 TRP A N 1
ATOM 3058 C CA . TRP A 1 399 ? 8.094 -4.711 -22.031 1 98.38 399 TRP A CA 1
ATOM 3059 C C . TRP A 1 399 ? 8.531 -4.16 -23.391 1 98.38 399 TRP A C 1
ATOM 3061 O O . TRP A 1 399 ? 8.461 -2.951 -23.625 1 98.38 399 TRP A O 1
ATOM 3071 N N . TYR A 1 400 ? 8.984 -5.012 -24.281 1 98.44 400 TYR A N 1
ATOM 3072 C CA . TYR A 1 400 ? 9.352 -4.566 -25.609 1 98.44 400 TYR A CA 1
ATOM 3073 C C . TYR A 1 400 ? 8.148 -4.004 -26.359 1 98.44 400 TYR A C 1
ATOM 3075 O O . TYR A 1 400 ? 8.242 -2.973 -27.016 1 98.44 400 TYR A O 1
ATOM 3083 N N . LEU A 1 401 ? 7.023 -4.672 -26.234 1 98.69 401 LEU A N 1
ATOM 3084 C CA . LEU A 1 401 ? 5.797 -4.219 -26.891 1 98.69 401 LEU A CA 1
ATOM 3085 C C . LEU A 1 401 ? 5.332 -2.891 -26.297 1 98.69 401 LEU A C 1
ATOM 3087 O O . LEU A 1 401 ? 4.871 -2.01 -27.031 1 98.69 401 LEU A O 1
ATOM 3091 N N . VAL A 1 402 ? 5.449 -2.717 -25 1 98.25 402 VAL A N 1
ATOM 3092 C CA . VAL A 1 402 ? 5.074 -1.479 -24.328 1 98.25 402 VAL A CA 1
ATOM 3093 C C . VAL A 1 402 ? 5.945 -0.331 -24.828 1 98.25 402 VAL A C 1
ATOM 3095 O O . VAL A 1 402 ? 5.434 0.727 -25.203 1 98.25 402 VAL A O 1
ATOM 3098 N N . ASP A 1 403 ? 7.254 -0.57 -24.812 1 97.56 403 ASP A N 1
ATOM 3099 C CA . ASP A 1 403 ? 8.18 0.461 -25.281 1 97.56 403 ASP A CA 1
ATOM 3100 C C . ASP A 1 403 ? 7.883 0.854 -26.734 1 97.56 403 ASP A C 1
ATOM 3102 O O . ASP A 1 403 ? 7.895 2.039 -27.062 1 97.56 403 ASP A O 1
ATOM 3106 N N . THR A 1 404 ? 7.594 -0.126 -27.547 1 97.56 404 THR A N 1
ATOM 3107 C CA . THR A 1 404 ? 7.281 0.114 -28.938 1 97.56 404 THR A CA 1
ATOM 3108 C C . THR A 1 404 ? 5.984 0.908 -29.078 1 97.56 404 THR A C 1
ATOM 3110 O O . THR A 1 404 ? 5.934 1.907 -29.797 1 97.56 404 THR A O 1
ATOM 3113 N N . ALA A 1 405 ? 4.98 0.488 -28.391 1 97.44 405 ALA A N 1
ATOM 3114 C CA . ALA A 1 405 ? 3.666 1.118 -28.484 1 97.44 405 ALA A CA 1
ATOM 3115 C C . ALA A 1 405 ? 3.711 2.559 -27.984 1 97.44 405 ALA A C 1
ATOM 3117 O O . ALA A 1 405 ? 2.994 3.422 -28.5 1 97.44 405 ALA A O 1
ATOM 3118 N N . LEU A 1 406 ? 4.551 2.822 -27 1 95.56 406 LEU A N 1
ATOM 3119 C CA . LEU A 1 406 ? 4.605 4.145 -26.375 1 95.56 406 LEU A CA 1
ATOM 3120 C C . LEU A 1 406 ? 5.711 4.988 -27 1 95.56 406 LEU A C 1
ATOM 3122 O O . LEU A 1 406 ? 5.922 6.137 -26.594 1 95.56 406 LEU A O 1
ATOM 3126 N N . GLY A 1 407 ? 6.492 4.434 -27.922 1 95.25 407 GLY A N 1
ATOM 3127 C CA . GLY A 1 407 ? 7.559 5.156 -28.609 1 95.25 407 GLY A CA 1
ATOM 3128 C C . GLY A 1 407 ? 8.766 5.398 -27.719 1 95.25 407 GLY A C 1
ATOM 3129 O O . GLY A 1 407 ? 9.406 6.453 -27.812 1 95.25 407 GLY A O 1
ATOM 3130 N N . LEU A 1 408 ? 9.062 4.48 -26.828 1 95.25 408 LEU A N 1
ATOM 3131 C CA . LEU A 1 408 ? 10.195 4.578 -25.922 1 95.25 408 LEU A CA 1
ATOM 3132 C C . LEU A 1 408 ? 11.375 3.754 -26.422 1 95.25 408 LEU A C 1
ATOM 3134 O O . LEU A 1 408 ? 11.18 2.721 -27.078 1 95.25 408 LEU A O 1
ATOM 3138 N N . PRO A 1 409 ? 12.648 4.227 -26.109 1 95 409 PRO A N 1
ATOM 3139 C CA . PRO A 1 409 ? 13.773 3.355 -26.438 1 95 409 PRO A CA 1
ATOM 3140 C C . PRO A 1 409 ? 13.742 2.029 -25.688 1 95 409 PRO A C 1
ATOM 3142 O O . PRO A 1 409 ? 13.453 2.006 -24.484 1 95 409 PRO A O 1
ATOM 3145 N N . PRO A 1 410 ? 14.031 0.986 -26.391 1 94 410 PRO A N 1
ATOM 3146 C CA . PRO A 1 410 ? 13.93 -0.317 -25.734 1 94 410 PRO A CA 1
ATOM 3147 C C . PRO A 1 410 ? 14.984 -0.505 -24.641 1 94 410 PRO A C 1
ATOM 3149 O O . PRO A 1 410 ? 16.125 -0.056 -24.797 1 94 410 PRO A O 1
ATOM 3152 N N . ILE A 1 411 ? 14.609 -1.127 -23.594 1 95 411 ILE A N 1
ATOM 3153 C CA . ILE A 1 411 ? 15.5 -1.58 -22.516 1 95 411 ILE A CA 1
ATOM 3154 C C . ILE A 1 411 ? 15.836 -3.055 -22.719 1 95 411 ILE A C 1
ATOM 3156 O O . ILE A 1 411 ? 14.969 -3.852 -23.094 1 95 411 ILE A O 1
ATOM 3160 N N . ASP A 1 412 ? 17.062 -3.5 -22.469 1 96.12 412 ASP A N 1
ATOM 3161 C CA . ASP A 1 412 ? 17.5 -4.875 -22.672 1 96.12 412 ASP A CA 1
ATOM 3162 C C . ASP A 1 412 ? 17.031 -5.777 -21.547 1 96.12 412 ASP A C 1
ATOM 3164 O O . ASP A 1 412 ? 17.844 -6.297 -20.766 1 96.12 412 ASP A O 1
ATOM 3168 N N . TRP A 1 413 ? 15.805 -6.031 -21.531 1 97 413 TRP A N 1
ATOM 3169 C CA . TRP A 1 413 ? 15.219 -6.895 -20.516 1 97 413 TRP A CA 1
ATOM 3170 C C . TRP A 1 413 ? 15.656 -8.344 -20.703 1 97 413 TRP A C 1
ATOM 3172 O O . TRP A 1 413 ? 15.641 -9.133 -19.766 1 97 413 TRP A O 1
ATOM 3182 N N . ASN A 1 414 ? 16.016 -8.711 -21.906 1 97.19 414 ASN A N 1
ATOM 3183 C CA . ASN A 1 414 ? 16.516 -10.055 -22.172 1 97.19 414 ASN A CA 1
ATOM 3184 C C . ASN A 1 414 ? 17.75 -10.383 -21.344 1 97.19 414 ASN A C 1
ATOM 3186 O O . ASN A 1 414 ? 17.766 -11.383 -20.625 1 97.19 414 ASN A O 1
ATOM 3190 N N . THR A 1 415 ? 18.703 -9.508 -21.375 1 96.25 415 THR A N 1
ATOM 3191 C CA . THR A 1 415 ? 19.922 -9.695 -20.609 1 96.25 415 THR A CA 1
ATOM 3192 C C . THR A 1 415 ? 19.625 -9.656 -19.109 1 96.25 415 THR A C 1
ATOM 3194 O O . THR A 1 415 ? 20.172 -10.453 -18.344 1 96.25 415 THR A O 1
ATOM 3197 N N . LYS A 1 416 ? 18.781 -8.727 -18.734 1 93.94 416 LYS A N 1
ATOM 3198 C CA . LYS A 1 416 ? 18.422 -8.609 -17.328 1 93.94 416 LYS A CA 1
ATOM 3199 C C . LYS A 1 416 ? 17.797 -9.891 -16.797 1 93.94 416 LYS A C 1
ATOM 3201 O O . LYS A 1 416 ? 18.141 -10.367 -15.719 1 93.94 416 LYS A O 1
ATOM 3206 N N . MET A 1 417 ? 16.859 -10.453 -17.578 1 95.88 417 MET A N 1
ATOM 3207 C CA . MET A 1 417 ? 16.141 -11.656 -17.141 1 95.88 417 MET A CA 1
ATOM 3208 C C . MET A 1 417 ? 17.062 -12.867 -17.141 1 95.88 417 MET A C 1
ATOM 3210 O O . MET A 1 417 ? 17 -13.703 -16.234 1 95.88 417 MET A O 1
ATOM 3214 N N . LYS A 1 418 ? 17.938 -13 -18.125 1 95.69 418 LYS A N 1
ATOM 3215 C CA . LYS A 1 418 ? 18.891 -14.102 -18.141 1 95.69 418 LYS A CA 1
ATOM 3216 C C . LYS A 1 418 ? 19.844 -14.031 -16.938 1 95.69 418 LYS A C 1
ATOM 3218 O O . LYS A 1 418 ? 20.156 -15.062 -16.344 1 95.69 418 LYS A O 1
ATOM 3223 N N . SER A 1 419 ? 20.234 -12.812 -16.641 1 94.94 419 SER A N 1
ATOM 3224 C CA . SER A 1 419 ? 21.109 -12.617 -15.492 1 94.94 419 SER A CA 1
ATOM 3225 C C . SER A 1 419 ? 20.406 -13.016 -14.195 1 94.94 419 SER A C 1
ATOM 3227 O O . SER A 1 419 ? 21.031 -13.602 -13.305 1 94.94 419 SER A O 1
ATOM 3229 N N . GLU A 1 420 ? 19.203 -12.703 -14.156 1 93.12 420 GLU A N 1
ATOM 3230 C CA . GLU A 1 420 ? 18.453 -13.039 -12.961 1 93.12 420 GLU A CA 1
ATOM 3231 C C . GLU A 1 420 ? 18.297 -14.555 -12.805 1 93.12 420 GLU A C 1
ATOM 3233 O O . GLU A 1 420 ? 18.469 -15.086 -11.711 1 93.12 420 GLU A O 1
ATOM 3238 N N . VAL A 1 421 ? 17.953 -15.219 -13.883 1 93.62 421 VAL A N 1
ATOM 3239 C CA . VAL A 1 421 ? 17.812 -16.672 -13.859 1 93.62 421 VAL A CA 1
ATOM 3240 C C . VAL A 1 421 ? 19.141 -17.312 -13.461 1 93.62 421 VAL A C 1
ATOM 3242 O O . VAL A 1 421 ? 19.172 -18.219 -12.625 1 93.62 421 VAL A O 1
ATOM 3245 N N . THR A 1 422 ? 20.203 -16.797 -13.977 1 94.06 422 THR A N 1
ATOM 3246 C CA . THR A 1 422 ? 21.547 -17.312 -13.695 1 94.06 422 THR A CA 1
ATOM 3247 C C . THR A 1 422 ? 21.906 -17.094 -12.227 1 94.06 422 THR A C 1
ATOM 3249 O O . THR A 1 422 ? 22.391 -18.016 -11.562 1 94.06 422 THR A O 1
ATOM 3252 N N . ARG A 1 423 ? 21.656 -15.938 -11.805 1 93.38 423 ARG A N 1
ATOM 3253 C CA . ARG A 1 423 ? 21.969 -15.609 -10.414 1 93.38 423 ARG A CA 1
ATOM 3254 C C . ARG A 1 423 ? 21.188 -16.516 -9.461 1 93.38 423 ARG A C 1
ATOM 3256 O O . ARG A 1 423 ? 21.75 -17.016 -8.484 1 93.38 423 ARG A O 1
ATOM 3263 N N . GLN A 1 424 ? 19.953 -16.703 -9.734 1 91 424 GLN A N 1
ATOM 3264 C CA . GLN A 1 424 ? 19.125 -17.531 -8.867 1 91 424 GLN A CA 1
ATOM 3265 C C . GLN A 1 424 ? 19.594 -18.969 -8.859 1 91 424 GLN A C 1
ATOM 3267 O O . GLN A 1 424 ? 19.625 -19.625 -7.805 1 91 424 GLN A O 1
ATOM 3272 N N . TYR A 1 425 ? 19.922 -19.453 -9.992 1 90.12 425 TYR A N 1
ATOM 3273 C CA . TYR A 1 425 ? 20.406 -20.828 -10.102 1 90.12 425 TYR A CA 1
ATOM 3274 C C . TYR A 1 425 ? 21.672 -21.031 -9.281 1 90.12 425 TYR A C 1
ATOM 3276 O O . TYR A 1 425 ? 21.766 -21.984 -8.508 1 90.12 425 TYR A O 1
ATOM 3284 N N . TRP A 1 426 ? 22.547 -20.141 -9.352 1 90.62 426 TRP A N 1
ATOM 3285 C CA . TRP A 1 426 ? 23.828 -20.312 -8.68 1 90.62 426 TRP A CA 1
ATOM 3286 C C . TRP A 1 426 ? 23.719 -20.016 -7.191 1 90.62 426 TRP A C 1
ATOM 3288 O O . TRP A 1 426 ? 24.438 -20.578 -6.375 1 90.62 426 TRP A O 1
ATOM 3298 N N . ALA A 1 427 ? 22.828 -19.125 -6.914 1 90.25 427 ALA A N 1
ATOM 3299 C CA . ALA A 1 427 ? 22.578 -18.875 -5.496 1 90.25 427 ALA A CA 1
ATOM 3300 C C . ALA A 1 427 ? 22.047 -20.141 -4.812 1 90.25 427 ALA A C 1
ATOM 3302 O O . ALA A 1 427 ? 22.469 -20.469 -3.701 1 90.25 427 ALA A O 1
ATOM 3303 N N . LEU A 1 428 ? 21.172 -20.781 -5.418 1 88.06 428 LEU A N 1
ATOM 3304 C CA . LEU A 1 428 ? 20.625 -22.016 -4.875 1 88.06 428 LEU A CA 1
ATOM 3305 C C . LEU A 1 428 ? 21.703 -23.078 -4.754 1 88.06 428 LEU A C 1
ATOM 3307 O O . LEU A 1 428 ? 21.766 -23.812 -3.762 1 88.06 428 LEU A O 1
ATOM 3311 N N . ALA A 1 429 ? 22.516 -23.156 -5.742 1 85.75 429 ALA A N 1
ATOM 3312 C CA . ALA A 1 429 ? 23.625 -24.125 -5.727 1 85.75 429 ALA A CA 1
ATOM 3313 C C . ALA A 1 429 ? 24.578 -23.844 -4.566 1 85.75 429 ALA A C 1
ATOM 3315 O O . ALA A 1 429 ? 25.047 -24.781 -3.922 1 85.75 429 ALA A O 1
ATOM 3316 N N . ARG A 1 430 ? 24.734 -22.625 -4.34 1 87.38 430 ARG A N 1
ATOM 3317 C CA . ARG A 1 430 ? 25.625 -22.234 -3.26 1 87.38 430 ARG A CA 1
ATOM 3318 C C . ARG A 1 430 ? 25.016 -22.547 -1.897 1 87.38 430 ARG A C 1
ATOM 3320 O O . ARG A 1 430 ? 25.734 -22.969 -0.98 1 87.38 430 ARG A O 1
ATOM 3327 N N . ASP A 1 431 ? 23.781 -22.391 -1.819 1 86.38 431 ASP A N 1
ATOM 3328 C CA . ASP A 1 431 ? 23.109 -22.531 -0.532 1 86.38 431 ASP A CA 1
ATOM 3329 C C . ASP A 1 431 ? 22.812 -24 -0.235 1 86.38 431 ASP A C 1
ATOM 3331 O O . ASP A 1 431 ? 22.516 -24.375 0.904 1 86.38 431 ASP A O 1
ATOM 3335 N N . SER A 1 432 ? 22.906 -24.766 -1.266 1 84.88 432 SER A N 1
ATOM 3336 C CA . SER A 1 432 ? 22.688 -26.203 -1.086 1 84.88 432 SER A CA 1
ATOM 3337 C C . SER A 1 432 ? 23.938 -26.875 -0.523 1 84.88 432 SER A C 1
ATOM 3339 O O . SER A 1 432 ? 25.016 -26.766 -1.098 1 84.88 432 SER A O 1
ATOM 3341 N N . HIS A 1 433 ? 23.766 -27.375 0.625 1 84.56 433 HIS A N 1
ATOM 3342 C CA . HIS A 1 433 ? 24.859 -28.094 1.254 1 84.56 433 HIS A CA 1
ATOM 3343 C C . HIS A 1 433 ? 24.766 -29.594 0.981 1 84.56 433 HIS A C 1
ATOM 3345 O O . HIS A 1 433 ? 23.688 -30.172 1.089 1 84.56 433 HIS A O 1
ATOM 3351 N N . PRO A 1 434 ? 25.938 -30.109 0.664 1 87.25 434 PRO A N 1
ATOM 3352 C CA . PRO A 1 434 ? 25.922 -31.578 0.485 1 87.25 434 PRO A CA 1
ATOM 3353 C C . PRO A 1 434 ? 25.734 -32.312 1.801 1 87.25 434 PRO A C 1
ATOM 3355 O O . PRO A 1 434 ? 26.047 -31.797 2.869 1 87.25 434 PRO A O 1
ATOM 3358 N N . ARG A 1 435 ? 25.094 -33.469 1.576 1 91.81 435 ARG A N 1
ATOM 3359 C CA . ARG A 1 435 ? 25.047 -34.375 2.717 1 91.81 435 ARG A CA 1
ATOM 3360 C C . ARG A 1 435 ? 26.438 -34.656 3.26 1 91.81 435 ARG A C 1
ATOM 3362 O O . ARG A 1 435 ? 27.375 -34.906 2.492 1 91.81 435 ARG A O 1
ATOM 3369 N N . PRO A 1 436 ? 26.578 -34.656 4.598 1 93.5 436 PRO A N 1
ATOM 3370 C CA . PRO A 1 436 ? 27.891 -34.969 5.176 1 93.5 436 PRO A CA 1
ATOM 3371 C C . PRO A 1 436 ? 28.406 -36.344 4.805 1 93.5 436 PRO A C 1
ATOM 3373 O O . PRO A 1 436 ? 27.609 -37.281 4.609 1 93.5 436 PRO A O 1
ATOM 3376 N N . SER A 1 437 ? 29.734 -36.469 4.762 1 92.69 437 SER A N 1
ATOM 3377 C CA . SER A 1 437 ? 30.375 -37.719 4.43 1 92.69 437 SER A CA 1
ATOM 3378 C C . SER A 1 437 ? 30.109 -38.781 5.516 1 92.69 437 SER A C 1
ATOM 3380 O O . SER A 1 437 ? 30 -39.969 5.227 1 92.69 437 SER A O 1
ATOM 3382 N N . ASN A 1 438 ? 30.016 -38.312 6.719 1 94 438 ASN A N 1
ATOM 3383 C CA . ASN A 1 438 ? 29.688 -39.188 7.855 1 94 438 ASN A CA 1
ATOM 3384 C C . ASN A 1 438 ? 28.453 -38.656 8.602 1 94 438 ASN A C 1
ATOM 3386 O O . ASN A 1 438 ? 28.562 -38.25 9.75 1 94 438 ASN A O 1
ATOM 3390 N N . PRO A 1 439 ? 27.281 -38.812 7.898 1 95.94 439 PRO A N 1
ATOM 3391 C CA . PRO A 1 439 ? 26.078 -38.281 8.547 1 95.94 439 PRO A CA 1
ATOM 3392 C C . PRO A 1 439 ? 25.734 -39.031 9.828 1 95.94 439 PRO A C 1
ATOM 3394 O O . PRO A 1 439 ? 25.891 -40.25 9.891 1 95.94 439 PRO A O 1
ATOM 3397 N N . ARG A 1 440 ? 25.391 -38.281 10.859 1 94.25 440 ARG A N 1
ATOM 3398 C CA . ARG A 1 440 ? 24.891 -38.906 12.086 1 94.25 440 ARG A CA 1
ATOM 3399 C C . ARG A 1 440 ? 23.484 -39.469 11.891 1 94.25 440 ARG A C 1
ATOM 3401 O O . ARG A 1 440 ? 22.656 -38.844 11.234 1 94.25 440 ARG A O 1
ATOM 3408 N N . PRO A 1 441 ? 23.156 -40.625 12.445 1 94.5 441 PRO A N 1
ATOM 3409 C CA . PRO A 1 441 ? 21.812 -41.219 12.305 1 94.5 441 PRO A CA 1
ATOM 3410 C C . PRO A 1 441 ? 20.766 -40.469 13.125 1 94.5 441 PRO A C 1
ATOM 3412 O O . PRO A 1 441 ? 21.109 -39.719 14.047 1 94.5 441 PRO A O 1
ATOM 3415 N N . PRO A 1 442 ? 19.516 -40.75 12.711 1 95.62 442 PRO A N 1
ATOM 3416 C CA . PRO A 1 442 ? 18.438 -40.188 13.539 1 95.62 442 PRO A CA 1
ATOM 3417 C C . PRO A 1 442 ? 18.359 -40.844 14.922 1 95.62 442 PRO A C 1
ATOM 3419 O O . PRO A 1 442 ? 19.062 -41.812 15.195 1 95.62 442 PRO A O 1
ATOM 3422 N N . SER A 1 443 ? 17.484 -40.25 15.727 1 93.56 443 SER A N 1
ATOM 3423 C CA . SER A 1 443 ? 17.375 -40.656 17.125 1 93.56 443 SER A CA 1
ATOM 3424 C C . SER A 1 443 ? 16.734 -42.031 17.234 1 93.56 443 SER A C 1
ATOM 3426 O O . SER A 1 443 ? 16.797 -42.688 18.297 1 93.56 443 SER A O 1
ATOM 3428 N N . VAL A 1 444 ? 16.109 -42.5 16.219 1 93.81 444 VAL A N 1
ATOM 3429 C CA . VAL A 1 444 ? 15.57 -43.844 16.109 1 93.81 444 VAL A CA 1
ATOM 3430 C C . VAL A 1 444 ? 16.047 -44.5 14.812 1 93.81 444 VAL A C 1
ATOM 3432 O O . VAL A 1 444 ? 16.672 -43.844 13.977 1 93.81 444 VAL A O 1
ATOM 3435 N N . SER A 1 445 ? 15.68 -45.781 14.719 1 92.5 445 SER A N 1
ATOM 3436 C CA . SER A 1 445 ? 16.047 -46.438 13.469 1 92.5 445 SER A CA 1
ATOM 3437 C C . SER A 1 445 ? 15.289 -45.844 12.289 1 92.5 445 SER A C 1
ATOM 3439 O O . SER A 1 445 ? 14.172 -45.344 12.453 1 92.5 445 SER A O 1
ATOM 3441 N N . PHE A 1 446 ? 15.875 -45.906 11.156 1 93.62 446 PHE A N 1
ATOM 3442 C CA . PHE A 1 446 ? 15.219 -45.406 9.953 1 93.62 446 PHE A CA 1
ATOM 3443 C C . PHE A 1 446 ? 13.898 -46.125 9.711 1 93.62 446 PHE A C 1
ATOM 3445 O O . PHE A 1 446 ? 12.922 -45.531 9.266 1 93.62 446 PHE A O 1
ATOM 3452 N N . GLU A 1 447 ? 13.875 -47.375 9.992 1 91.69 447 GLU A N 1
ATOM 3453 C CA . GLU A 1 447 ? 12.672 -48.188 9.82 1 91.69 447 GLU A CA 1
ATOM 3454 C C . GLU A 1 447 ? 11.555 -47.688 10.734 1 91.69 447 GLU A C 1
ATOM 3456 O O . GLU A 1 447 ? 10.383 -47.719 10.352 1 91.69 447 GLU A O 1
ATOM 3461 N N . ALA A 1 448 ? 11.945 -47.281 11.781 1 92.75 448 ALA A N 1
ATOM 3462 C CA . ALA A 1 448 ? 10.953 -46.812 12.758 1 92.75 448 ALA A CA 1
ATOM 3463 C C . ALA A 1 448 ? 10.281 -45.531 12.289 1 92.75 448 ALA A C 1
ATOM 3465 O O . ALA A 1 448 ? 9.18 -45.219 12.734 1 92.75 448 ALA A O 1
ATOM 3466 N N . LEU A 1 449 ? 10.906 -44.844 11.422 1 95.56 449 LEU A N 1
ATOM 3467 C CA . LEU A 1 449 ? 10.367 -43.562 10.922 1 95.56 449 LEU A CA 1
ATOM 3468 C C . LEU A 1 449 ? 9.258 -43.812 9.906 1 95.56 449 LEU A C 1
ATOM 3470 O O . LEU A 1 449 ? 8.508 -42.906 9.562 1 95.56 449 LEU A O 1
ATOM 3474 N N . SER A 1 450 ? 9.102 -45 9.422 1 94.06 450 SER A N 1
ATOM 3475 C CA . SER A 1 450 ? 8.062 -45.344 8.453 1 94.06 450 SER A CA 1
ATOM 3476 C C . SER A 1 450 ? 6.68 -45.312 9.102 1 94.06 450 SER A C 1
ATOM 3478 O O . SER A 1 450 ? 6.562 -45.281 10.328 1 94.06 450 SER A O 1
ATOM 3480 N N . GLY A 1 451 ? 5.637 -45.25 8.219 1 94.12 451 GLY A N 1
ATOM 3481 C CA . GLY A 1 451 ? 4.266 -45.312 8.703 1 94.12 451 GLY A CA 1
ATOM 3482 C C . GLY A 1 451 ? 3.521 -44 8.492 1 94.12 451 GLY A C 1
ATOM 3483 O O . GLY A 1 451 ? 4.004 -43.094 7.789 1 94.12 451 GLY A O 1
ATOM 3484 N N . PRO A 1 452 ? 2.338 -43.906 9.055 1 95.81 452 PRO A N 1
ATOM 3485 C CA . PRO A 1 452 ? 1.46 -42.781 8.781 1 95.81 452 PRO A CA 1
ATOM 3486 C C . PRO A 1 452 ? 1.737 -41.594 9.695 1 95.81 452 PRO A C 1
ATOM 3488 O O . PRO A 1 452 ? 1.99 -41.75 10.883 1 95.81 452 PRO A O 1
ATOM 3491 N N . TYR A 1 453 ? 1.767 -40.469 9.203 1 97.5 453 TYR A N 1
ATOM 3492 C CA . TYR A 1 453 ? 1.769 -39.156 9.852 1 97.5 453 TYR A CA 1
ATOM 3493 C C . TYR A 1 453 ? 0.614 -38.281 9.344 1 97.5 453 TYR A C 1
ATOM 3495 O O . TYR A 1 453 ? 0.24 -38.375 8.172 1 97.5 453 TYR A O 1
ATOM 3503 N N . GLU A 1 454 ? 0.074 -37.406 10.242 1 97.5 454 GLU A N 1
ATOM 3504 C CA . GLU A 1 454 ? -1.143 -36.688 9.852 1 97.5 454 GLU A CA 1
ATOM 3505 C C . GLU A 1 454 ? -1.041 -35.219 10.172 1 97.5 454 GLU A C 1
ATOM 3507 O O . GLU A 1 454 ? -0.482 -34.812 11.195 1 97.5 454 GLU A O 1
ATOM 3512 N N . ASN A 1 455 ? -1.51 -34.406 9.328 1 97.5 455 ASN A N 1
ATOM 3513 C CA . ASN A 1 455 ? -1.844 -33 9.477 1 97.5 455 ASN A CA 1
ATOM 3514 C C . ASN A 1 455 ? -3.277 -32.719 9.039 1 97.5 455 ASN A C 1
ATOM 3516 O O . ASN A 1 455 ? -3.645 -32.969 7.895 1 97.5 455 ASN A O 1
ATOM 3520 N N . PRO A 1 456 ? -4.062 -32.156 9.883 1 96.81 456 PRO A N 1
ATOM 3521 C CA . PRO A 1 456 ? -5.48 -32 9.547 1 96.81 456 PRO A CA 1
ATOM 3522 C C . PRO A 1 456 ? -5.703 -31.125 8.312 1 96.81 456 PRO A C 1
ATOM 3524 O O . PRO A 1 456 ? -6.742 -31.25 7.652 1 96.81 456 PRO A O 1
ATOM 3527 N N . GLY A 1 457 ? -4.859 -30.312 8.008 1 96.5 457 GLY A N 1
ATOM 3528 C CA . GLY A 1 457 ? -4.961 -29.5 6.809 1 96.5 457 GLY A CA 1
ATOM 3529 C C . GLY A 1 457 ? -4.406 -30.172 5.574 1 96.5 457 GLY A C 1
ATOM 3530 O O . GLY A 1 457 ? -5.059 -30.219 4.531 1 96.5 457 GLY A O 1
ATOM 3531 N N . TYR A 1 458 ? -3.295 -30.859 5.691 1 96.31 458 TYR A N 1
ATOM 3532 C CA . TYR A 1 458 ? -2.561 -31.422 4.566 1 96.31 458 TYR A CA 1
ATOM 3533 C C . TYR A 1 458 ? -2.912 -32.906 4.367 1 96.31 458 TYR A C 1
ATOM 3535 O O . TYR A 1 458 ? -2.609 -33.469 3.324 1 96.31 458 TYR A O 1
ATOM 3543 N N . GLY A 1 459 ? -3.527 -33.5 5.371 1 95.06 459 GLY A N 1
ATOM 3544 C CA . GLY A 1 459 ? -3.893 -34.906 5.246 1 95.06 459 GLY A CA 1
ATOM 3545 C C . GLY A 1 459 ? -2.836 -35.844 5.789 1 95.06 459 GLY A C 1
ATOM 3546 O O . GLY A 1 459 ? -2.006 -35.438 6.609 1 95.06 459 GLY A O 1
ATOM 3547 N N . THR A 1 460 ? -2.939 -37.094 5.352 1 95.19 460 THR A N 1
ATOM 3548 C CA . THR A 1 460 ? -2.084 -38.156 5.895 1 95.19 460 THR A CA 1
ATOM 3549 C C . THR A 1 460 ? -0.994 -38.531 4.895 1 95.19 460 THR A C 1
ATOM 3551 O O . THR A 1 460 ? -1.25 -38.625 3.691 1 95.19 460 THR A O 1
ATOM 3554 N N . VAL A 1 461 ? 0.182 -38.719 5.422 1 95 461 VAL A N 1
ATOM 3555 C CA . VAL A 1 461 ? 1.305 -39.25 4.66 1 95 461 VAL A CA 1
ATOM 3556 C C . VAL A 1 461 ? 1.759 -40.562 5.273 1 95 461 VAL A C 1
ATOM 3558 O O . VAL A 1 461 ? 1.99 -40.656 6.48 1 95 461 VAL A O 1
ATOM 3561 N N . ASN A 1 462 ? 1.842 -41.562 4.465 1 94.88 462 ASN A N 1
ATOM 3562 C CA . ASN A 1 462 ? 2.297 -42.875 4.91 1 94.88 462 ASN A CA 1
ATOM 3563 C C . ASN A 1 462 ? 3.648 -43.25 4.301 1 94.88 462 ASN A C 1
ATOM 3565 O O . ASN A 1 462 ? 3.711 -43.719 3.168 1 94.88 462 ASN A O 1
ATOM 3569 N N . PHE A 1 463 ? 4.703 -43.219 5.117 1 95 463 PHE A N 1
ATOM 3570 C CA . PHE A 1 463 ? 6.062 -43.344 4.602 1 95 463 PHE A CA 1
ATOM 3571 C C . PHE A 1 463 ? 6.473 -44.812 4.516 1 95 463 PHE A C 1
ATOM 3573 O O . PHE A 1 463 ? 6.156 -45.594 5.402 1 95 463 PHE A O 1
ATOM 3580 N N . CYS A 1 464 ? 7.195 -45.094 3.475 1 92.75 464 CYS A N 1
ATOM 3581 C CA . CYS A 1 464 ? 7.98 -46.312 3.35 1 92.75 464 CYS A CA 1
ATOM 3582 C C . CYS A 1 464 ? 9.477 -46 3.375 1 92.75 464 CYS A C 1
ATOM 3584 O O . CYS A 1 464 ? 9.914 -45 2.812 1 92.75 464 CYS A O 1
ATOM 3586 N N . PHE A 1 465 ? 10.211 -46.844 3.977 1 92 465 PHE A N 1
ATOM 3587 C CA . PHE A 1 465 ? 11.656 -46.656 4.066 1 92 465 PHE A CA 1
ATOM 3588 C C . PHE A 1 465 ? 12.359 -47.375 2.914 1 92 465 PHE A C 1
ATOM 3590 O O . PHE A 1 465 ? 12.094 -48.562 2.646 1 92 465 PHE A O 1
ATOM 3597 N N . ILE A 1 466 ? 13.211 -46.625 2.248 1 89.44 466 ILE A N 1
ATOM 3598 C CA . ILE A 1 466 ? 13.977 -47.125 1.121 1 89.44 466 ILE A CA 1
ATOM 3599 C C . ILE A 1 466 ? 15.469 -46.906 1.363 1 89.44 466 ILE A C 1
ATOM 3601 O O . ILE A 1 466 ? 15.906 -45.781 1.59 1 89.44 466 ILE A O 1
ATOM 3605 N N . PHE A 1 467 ? 16.219 -47.938 1.365 1 87.5 467 PHE A N 1
ATOM 3606 C CA . PHE A 1 467 ? 17.672 -47.875 1.483 1 87.5 467 PHE A CA 1
ATOM 3607 C C . PHE A 1 467 ? 18.312 -49.094 0.803 1 87.5 467 PHE A C 1
ATOM 3609 O O . PHE A 1 467 ? 17.844 -50.219 0.937 1 87.5 467 PHE A O 1
ATOM 3616 N N . LYS A 1 468 ? 19.562 -48.781 0.203 1 76 468 LYS A N 1
ATOM 3617 C CA . LYS A 1 468 ? 20.391 -49.781 -0.465 1 76 468 LYS A CA 1
ATOM 3618 C C . LYS A 1 468 ? 19.562 -50.594 -1.456 1 76 468 LYS A C 1
ATOM 3620 O O . LYS A 1 468 ? 18.328 -50.688 -1.327 1 76 468 LYS A O 1
ATOM 3625 N N . ASN A 1 469 ? 20.047 -50.781 -2.75 1 58.28 469 ASN A N 1
ATOM 3626 C CA . ASN A 1 469 ? 19.391 -51.469 -3.846 1 58.28 469 ASN A CA 1
ATOM 3627 C C . ASN A 1 469 ? 18.719 -52.75 -3.369 1 58.28 469 ASN A C 1
ATOM 3629 O O . ASN A 1 469 ? 19.328 -53.812 -3.426 1 58.28 469 ASN A O 1
ATOM 3633 N N . LYS A 1 470 ? 18.094 -52.688 -2.252 1 53.16 470 LYS A N 1
ATOM 3634 C CA . LYS A 1 470 ? 17.422 -53.938 -2.014 1 53.16 470 LYS A CA 1
ATOM 3635 C C . LYS A 1 470 ? 16.391 -54.25 -3.113 1 53.16 470 LYS A C 1
ATOM 3637 O O . LYS A 1 470 ? 15.852 -53.312 -3.721 1 53.16 470 LYS A O 1
ATOM 3642 N N . SER A 1 471 ? 16.375 -55.375 -3.586 1 47.88 471 SER A N 1
ATOM 3643 C CA . SER A 1 471 ? 15.469 -55.875 -4.613 1 47.88 471 SER A CA 1
ATOM 3644 C C . SER A 1 471 ? 14.047 -55.344 -4.398 1 47.88 471 SER A C 1
ATOM 3646 O O . SER A 1 471 ? 13.656 -55.031 -3.271 1 47.88 471 SER A O 1
ATOM 3648 N N . THR A 1 472 ? 13.406 -54.812 -5.484 1 49 472 THR A N 1
ATOM 3649 C CA . THR A 1 472 ? 12 -54.438 -5.566 1 49 472 THR A CA 1
ATOM 3650 C C . THR A 1 472 ? 11.164 -55.219 -4.555 1 49 472 THR A C 1
ATOM 3652 O O . THR A 1 472 ? 10.109 -54.75 -4.129 1 49 472 THR A O 1
ATOM 3655 N N . SER A 1 473 ? 11.688 -56.406 -4.34 1 47.91 473 SER A N 1
ATOM 3656 C CA . SER A 1 473 ? 10.875 -57.344 -3.584 1 47.91 473 SER A CA 1
ATOM 3657 C C . SER A 1 473 ? 10.805 -56.969 -2.109 1 47.91 473 SER A C 1
ATOM 3659 O O . SER A 1 473 ? 9.93 -57.438 -1.379 1 47.91 473 SER A O 1
ATOM 3661 N N . ASP A 1 474 ? 11.695 -56.062 -1.765 1 50.75 474 ASP A N 1
ATOM 3662 C CA . ASP A 1 474 ? 11.742 -55.844 -0.324 1 50.75 474 ASP A CA 1
ATOM 3663 C C . ASP A 1 474 ? 11.133 -54.469 0.04 1 50.75 474 ASP A C 1
ATOM 3665 O O . ASP A 1 474 ? 11.234 -54.031 1.187 1 50.75 474 ASP A O 1
ATOM 3669 N N . ILE A 1 475 ? 10.781 -53.75 -0.964 1 54.53 475 ILE A N 1
ATOM 3670 C CA . ILE A 1 475 ? 10.117 -52.5 -0.643 1 54.53 475 ILE A CA 1
ATOM 3671 C C . ILE A 1 475 ? 8.695 -52.781 -0.161 1 54.53 475 ILE A C 1
ATOM 3673 O O . ILE A 1 475 ? 7.945 -53.5 -0.809 1 54.53 475 ILE A O 1
ATOM 3677 N N . PRO A 1 476 ? 8.383 -52.281 0.973 1 57.31 476 PRO A N 1
ATOM 3678 C CA . PRO A 1 476 ? 7.023 -52.5 1.467 1 57.31 476 PRO A CA 1
ATOM 3679 C C . PRO A 1 476 ? 5.953 -52.062 0.474 1 57.31 476 PRO A C 1
ATOM 3681 O O . PRO A 1 476 ? 6.191 -51.188 -0.342 1 57.31 476 PRO A O 1
ATOM 3684 N N . SER A 1 477 ? 4.789 -52.656 0.498 1 56.28 477 SER A N 1
ATOM 3685 C CA . SER A 1 477 ? 3.619 -52.656 -0.376 1 56.28 477 SER A CA 1
ATOM 3686 C C . SER A 1 477 ? 3.184 -51.219 -0.695 1 56.28 477 SER A C 1
ATOM 3688 O O . SER A 1 477 ? 2.959 -50.875 -1.858 1 56.28 477 SER A O 1
ATOM 3690 N N . PRO A 1 478 ? 3.238 -50.281 0.185 1 59.41 478 PRO A N 1
ATOM 3691 C CA . PRO A 1 478 ? 2.639 -49 -0.175 1 59.41 478 PRO A CA 1
ATOM 3692 C C . PRO A 1 478 ? 3.467 -48.219 -1.199 1 59.41 478 PRO A C 1
ATOM 3694 O O . PRO A 1 478 ? 2.957 -47.312 -1.843 1 59.41 478 PRO A O 1
ATOM 3697 N N . CYS A 1 479 ? 4.699 -48.625 -1.322 1 69.56 479 CYS A N 1
ATOM 3698 C CA . CYS A 1 479 ? 5.555 -47.875 -2.242 1 69.56 479 CYS A CA 1
ATOM 3699 C C . CYS A 1 479 ? 6.078 -48.781 -3.352 1 69.56 479 CYS A C 1
ATOM 3701 O O . CYS A 1 479 ? 7.047 -48.438 -4.035 1 69.56 479 CYS A O 1
ATOM 3703 N N . ASP A 1 480 ? 5.41 -49.875 -3.555 1 66.94 480 ASP A N 1
ATOM 3704 C CA . ASP A 1 480 ? 5.895 -50.938 -4.441 1 66.94 480 ASP A CA 1
ATOM 3705 C C . ASP A 1 480 ? 6.039 -50.438 -5.875 1 66.94 480 ASP A C 1
ATOM 3707 O O . ASP A 1 480 ? 7.008 -50.75 -6.562 1 66.94 480 ASP A O 1
ATOM 3711 N N . ASP A 1 481 ? 5.129 -49.594 -6.297 1 74.06 481 ASP A N 1
ATOM 3712 C CA . ASP A 1 481 ? 5.152 -49.188 -7.703 1 74.06 481 ASP A CA 1
ATOM 3713 C C . ASP A 1 481 ? 5.98 -47.938 -7.906 1 74.06 481 ASP A C 1
ATOM 3715 O O . ASP A 1 481 ? 6.031 -47.375 -9.008 1 74.06 481 ASP A O 1
ATOM 3719 N N . SER A 1 482 ? 6.719 -47.562 -6.91 1 72.06 482 SER A N 1
ATOM 3720 C CA . SER A 1 482 ? 7.367 -46.25 -6.969 1 72.06 482 SER A CA 1
ATOM 3721 C C . SER A 1 482 ? 8.555 -46.281 -7.922 1 72.06 482 SER A C 1
ATOM 3723 O O . SER A 1 482 ? 8.898 -45.25 -8.516 1 72.06 482 SER A O 1
ATOM 3725 N N . TRP A 1 483 ? 9.125 -47.344 -8.07 1 66.69 483 TRP A N 1
ATOM 3726 C CA . TRP A 1 483 ? 10.25 -47.438 -9 1 66.69 483 TRP A CA 1
ATOM 3727 C C . TRP A 1 483 ? 9.789 -47.188 -10.43 1 66.69 483 TRP A C 1
ATOM 3729 O O . TRP A 1 483 ? 10.539 -46.594 -11.227 1 66.69 483 TRP A O 1
ATOM 3739 N N . THR A 1 484 ? 8.648 -47.625 -10.594 1 67.44 484 THR A N 1
ATOM 3740 C CA . THR A 1 484 ? 8.094 -47.438 -11.93 1 67.44 484 THR A CA 1
ATOM 3741 C C . THR A 1 484 ? 7.531 -46.031 -12.078 1 67.44 484 THR A C 1
ATOM 3743 O O . THR A 1 484 ? 7.715 -45.375 -13.125 1 67.44 484 THR A O 1
ATOM 3746 N N . THR A 1 485 ? 7.027 -45.562 -11.086 1 78.69 485 THR A N 1
ATOM 3747 C CA . THR A 1 485 ? 6.297 -44.312 -11.203 1 78.69 485 THR A CA 1
ATOM 3748 C C . THR A 1 485 ? 7.23 -43.125 -11.008 1 78.69 485 THR A C 1
ATOM 3750 O O . THR A 1 485 ? 6.891 -42 -11.375 1 78.69 485 THR A O 1
ATOM 3753 N N . LEU A 1 486 ? 8.375 -43.438 -10.438 1 84.75 486 LEU A N 1
ATOM 3754 C CA . LEU A 1 486 ? 9.344 -42.344 -10.203 1 84.75 486 LEU A CA 1
ATOM 3755 C C . LEU A 1 486 ? 10.703 -42.719 -10.797 1 84.75 486 LEU A C 1
ATOM 3757 O O . LEU A 1 486 ? 11.711 -42.719 -10.094 1 84.75 486 LEU A O 1
ATOM 3761 N N . PRO A 1 487 ? 10.656 -42.875 -12.047 1 76.12 487 PRO A N 1
ATOM 3762 C CA . PRO A 1 487 ? 11.922 -43.312 -12.641 1 76.12 487 PRO A CA 1
ATOM 3763 C C . PRO A 1 487 ? 13.062 -42.344 -12.367 1 76.12 487 PRO A C 1
ATOM 3765 O O . PRO A 1 487 ? 12.961 -41.156 -12.703 1 76.12 487 PRO A O 1
ATOM 3768 N N . GLY A 1 488 ? 14.125 -42.875 -11.758 1 77.12 488 GLY A N 1
ATOM 3769 C CA . GLY A 1 488 ? 15.367 -42.156 -11.602 1 77.12 488 GLY A CA 1
ATOM 3770 C C . GLY A 1 488 ? 15.328 -41.156 -10.461 1 77.12 488 GLY A C 1
ATOM 3771 O O . GLY A 1 488 ? 16.312 -40.438 -10.211 1 77.12 488 GLY A O 1
ATOM 3772 N N . ALA A 1 489 ? 14.234 -41.094 -9.805 1 83.81 489 ALA A N 1
ATOM 3773 C CA . ALA A 1 489 ? 14.094 -40.031 -8.812 1 83.81 489 ALA A CA 1
ATOM 3774 C C . ALA A 1 489 ? 14.625 -40.469 -7.457 1 83.81 489 ALA A C 1
ATOM 3776 O O . ALA A 1 489 ? 14.938 -39.656 -6.602 1 83.81 489 ALA A O 1
ATOM 3777 N N . ILE A 1 490 ? 14.812 -41.688 -7.246 1 86.19 490 ILE A N 1
ATOM 3778 C CA . ILE A 1 490 ? 15.164 -42.188 -5.926 1 86.19 490 ILE A CA 1
ATOM 3779 C C . ILE A 1 490 ? 16.609 -42.656 -5.918 1 86.19 490 ILE A C 1
ATOM 3781 O O . ILE A 1 490 ? 17 -43.562 -6.68 1 86.19 490 ILE A O 1
ATOM 3785 N N . ASP A 1 491 ? 17.391 -42.062 -5.109 1 86.06 491 ASP A N 1
ATOM 3786 C CA . ASP A 1 491 ? 18.75 -42.5 -4.82 1 86.06 491 ASP A CA 1
ATOM 3787 C C . ASP A 1 491 ? 18.766 -43.5 -3.648 1 86.06 491 ASP A C 1
ATOM 3789 O O . ASP A 1 491 ? 18.719 -43.062 -2.488 1 86.06 491 ASP A O 1
ATOM 3793 N N . THR A 1 492 ? 19.016 -44.719 -3.9 1 86.5 492 THR A N 1
ATOM 3794 C CA . THR A 1 492 ? 18.875 -45.75 -2.877 1 86.5 492 THR A CA 1
ATOM 3795 C C . THR A 1 492 ? 20.141 -45.812 -2.012 1 86.5 492 THR A C 1
ATOM 3797 O O . THR A 1 492 ? 20.172 -46.531 -1.019 1 86.5 492 THR A O 1
ATOM 3800 N N . SER A 1 493 ? 21.094 -45.062 -2.4 1 88.56 493 SER A N 1
ATOM 3801 C CA . SER A 1 493 ? 22.312 -45.062 -1.604 1 88.56 493 SER A CA 1
ATOM 3802 C C . SER A 1 493 ? 22.156 -44.219 -0.344 1 88.56 493 SER A C 1
ATOM 3804 O O . SER A 1 493 ? 22.969 -44.281 0.57 1 88.56 493 SER A O 1
ATOM 3806 N N . VAL A 1 494 ? 21.125 -43.5 -0.283 1 93.12 494 VAL A N 1
ATOM 3807 C CA . VAL A 1 494 ? 20.828 -42.656 0.878 1 93.12 494 VAL A CA 1
ATOM 3808 C C . VAL A 1 494 ? 19.516 -43.125 1.521 1 93.12 494 VAL A C 1
ATOM 3810 O O . VAL A 1 494 ? 18.516 -43.312 0.829 1 93.12 494 VAL A O 1
ATOM 3813 N N . PRO A 1 495 ? 19.516 -43.281 2.816 1 93.94 495 PRO A N 1
ATOM 3814 C CA . PRO A 1 495 ? 18.25 -43.594 3.459 1 93.94 495 PRO A CA 1
ATOM 3815 C C . PRO A 1 495 ? 17.141 -42.625 3.115 1 93.94 495 PRO A C 1
ATOM 3817 O O . PRO A 1 495 ? 17.312 -41.406 3.312 1 93.94 495 PRO A O 1
ATOM 3820 N N . THR A 1 496 ? 16.047 -43.156 2.602 1 94.44 496 THR A N 1
ATOM 3821 C CA . THR A 1 496 ? 14.984 -42.312 2.064 1 94.44 496 THR A CA 1
ATOM 3822 C C . THR A 1 496 ? 13.617 -42.781 2.545 1 94.44 496 THR A C 1
ATOM 3824 O O . THR A 1 496 ? 13.344 -43.969 2.598 1 94.44 496 THR A O 1
ATOM 3827 N N . LEU A 1 497 ? 12.859 -41.844 2.986 1 94.94 497 LEU A N 1
ATOM 3828 C CA . LEU A 1 497 ? 11.438 -42.094 3.227 1 94.94 497 LEU A CA 1
ATOM 3829 C C . LEU A 1 497 ? 10.594 -41.562 2.066 1 94.94 497 LEU A C 1
ATOM 3831 O O . LEU A 1 497 ? 10.727 -40.406 1.663 1 94.94 497 LEU A O 1
ATOM 3835 N N . LEU A 1 498 ? 9.742 -42.438 1.55 1 93.94 498 LEU A N 1
ATOM 3836 C CA . LEU A 1 498 ? 8.898 -42.094 0.404 1 93.94 498 LEU A CA 1
ATOM 3837 C C . LEU A 1 498 ? 7.426 -42.312 0.722 1 93.94 498 LEU A C 1
ATOM 3839 O O . LEU A 1 498 ? 7.078 -43.344 1.352 1 93.94 498 LEU A O 1
ATOM 3843 N N . ALA A 1 499 ? 6.621 -41.438 0.283 1 93.44 499 ALA A N 1
ATOM 3844 C CA . ALA A 1 499 ? 5.18 -41.594 0.433 1 93.44 499 ALA A CA 1
ATOM 3845 C C . ALA A 1 499 ? 4.434 -41.094 -0.799 1 93.44 499 ALA A C 1
ATOM 3847 O O . ALA A 1 499 ? 4.809 -40.094 -1.383 1 93.44 499 ALA A O 1
ATOM 3848 N N . LYS A 1 500 ? 3.416 -41.844 -1.107 1 90.62 500 LYS A N 1
ATOM 3849 C CA . LYS A 1 500 ? 2.439 -41.344 -2.074 1 90.62 500 LYS A CA 1
ATOM 3850 C C . LYS A 1 500 ? 1.409 -40.438 -1.401 1 90.62 500 LYS A C 1
ATOM 3852 O O . LYS A 1 500 ? 1.004 -40.688 -0.264 1 90.62 500 LYS A O 1
ATOM 3857 N N . TRP A 1 501 ? 1.074 -39.406 -2.057 1 86.69 501 TRP A N 1
ATOM 3858 C CA . TRP A 1 501 ? -0.05 -38.625 -1.589 1 86.69 501 TRP A CA 1
ATOM 3859 C C . TRP A 1 501 ? -0.801 -38 -2.762 1 86.69 501 TRP A C 1
ATOM 3861 O O . TRP A 1 501 ? -0.307 -38 -3.891 1 86.69 501 TRP A O 1
ATOM 3871 N N . ASP A 1 502 ? -2.049 -37.688 -2.547 1 83.12 502 ASP A N 1
ATOM 3872 C CA . ASP A 1 502 ? -2.961 -37.219 -3.58 1 83.12 502 ASP A CA 1
ATOM 3873 C C . ASP A 1 502 ? -3.096 -35.688 -3.535 1 83.12 502 ASP A C 1
ATOM 3875 O O . ASP A 1 502 ? -4.152 -35.188 -3.188 1 83.12 502 ASP A O 1
ATOM 3879 N N . LYS A 1 503 ? -2.035 -35.062 -3.98 1 87.44 503 LYS A N 1
ATOM 3880 C CA . LYS A 1 503 ? -2.074 -33.625 -4.008 1 87.44 503 LYS A CA 1
ATOM 3881 C C . LYS A 1 503 ? -2.262 -33.094 -5.43 1 87.44 503 LYS A C 1
ATOM 3883 O O . LYS A 1 503 ? -2.027 -33.812 -6.395 1 87.44 503 LYS A O 1
ATOM 3888 N N . ALA A 1 504 ? -2.689 -31.875 -5.543 1 81.81 504 ALA A N 1
ATOM 3889 C CA . ALA A 1 504 ? -3.012 -31.281 -6.84 1 81.81 504 ALA A CA 1
ATOM 3890 C C . ALA A 1 504 ? -1.773 -31.188 -7.727 1 81.81 504 ALA A C 1
ATOM 3892 O O . ALA A 1 504 ? -1.856 -31.406 -8.938 1 81.81 504 ALA A O 1
ATOM 3893 N N . TRP A 1 505 ? -0.624 -30.938 -7.109 1 81.94 505 TRP A N 1
ATOM 3894 C CA . TRP A 1 505 ? 0.555 -30.688 -7.93 1 81.94 505 TRP A CA 1
ATOM 3895 C C . TRP A 1 505 ? 1.669 -31.672 -7.602 1 81.94 505 TRP A C 1
ATOM 3897 O O . TRP A 1 505 ? 2.807 -31.516 -8.047 1 81.94 505 TRP A O 1
ATOM 3907 N N . SER A 1 506 ? 1.4 -32.625 -6.801 1 85.88 506 SER A N 1
ATOM 3908 C CA . SER A 1 506 ? 2.41 -33.625 -6.422 1 85.88 506 SER A CA 1
ATOM 3909 C C . SER A 1 506 ? 1.778 -34.969 -6.117 1 85.88 506 SER A C 1
ATOM 3911 O O . SER A 1 506 ? 0.684 -35.031 -5.555 1 85.88 506 SER A O 1
ATOM 3913 N N . THR A 1 507 ? 2.551 -35.969 -6.5 1 87.5 507 THR A N 1
ATOM 3914 C CA . THR A 1 507 ? 2.035 -37.312 -6.297 1 87.5 507 THR A CA 1
ATOM 3915 C C . THR A 1 507 ? 2.791 -38.031 -5.172 1 87.5 507 THR A C 1
ATOM 3917 O O . THR A 1 507 ? 2.33 -39.031 -4.645 1 87.5 507 THR A O 1
ATOM 3920 N N . HIS A 1 508 ? 3.99 -37.5 -4.895 1 91.25 508 HIS A N 1
ATOM 3921 C CA . HIS A 1 508 ? 4.828 -38.125 -3.869 1 91.25 508 HIS A CA 1
ATOM 3922 C C . HIS A 1 508 ? 5.555 -37.062 -3.045 1 91.25 508 HIS A C 1
ATOM 3924 O O . HIS A 1 508 ? 5.781 -35.938 -3.52 1 91.25 508 HIS A O 1
ATOM 3930 N N . ILE A 1 509 ? 5.824 -37.406 -1.871 1 93.56 509 ILE A N 1
ATOM 3931 C CA . ILE A 1 509 ? 6.762 -36.656 -1.038 1 93.56 509 ILE A CA 1
ATOM 3932 C C . ILE A 1 509 ? 7.906 -37.594 -0.606 1 93.56 509 ILE A C 1
ATOM 3934 O O . ILE A 1 509 ? 7.688 -38.75 -0.287 1 93.56 509 ILE A O 1
ATOM 3938 N N . MET A 1 510 ? 9.094 -37.062 -0.742 1 94.25 510 MET A N 1
ATOM 3939 C CA . MET A 1 510 ? 10.297 -37.812 -0.449 1 94.25 510 MET A CA 1
ATOM 3940 C C . MET A 1 510 ? 11.172 -37.094 0.561 1 94.25 510 MET A C 1
ATOM 3942 O O . MET A 1 510 ? 11.453 -35.906 0.4 1 94.25 510 MET A O 1
ATOM 3946 N N . LEU A 1 511 ? 11.555 -37.812 1.641 1 96.69 511 LEU A N 1
ATOM 3947 C CA . LEU A 1 511 ? 12.5 -37.312 2.635 1 96.69 511 LEU A CA 1
ATOM 3948 C C . LEU A 1 511 ? 13.828 -38.062 2.551 1 96.69 511 LEU A C 1
ATOM 3950 O O . LEU A 1 511 ? 13.898 -39.219 2.896 1 96.69 511 LEU A O 1
ATOM 3954 N N . THR A 1 512 ? 14.82 -37.344 2.146 1 95.5 512 THR A N 1
ATOM 3955 C CA . THR A 1 512 ? 16.156 -37.938 2.08 1 95.5 512 THR A CA 1
ATOM 3956 C C . THR A 1 512 ? 16.984 -37.531 3.287 1 95.5 512 THR A C 1
ATOM 3958 O O . THR A 1 512 ? 17.125 -36.344 3.576 1 95.5 512 THR A O 1
ATOM 3961 N N . HIS A 1 513 ? 17.578 -38.562 3.926 1 97 513 HIS A N 1
ATOM 3962 C CA . HIS A 1 513 ? 18.281 -38.281 5.168 1 97 513 HIS A CA 1
ATOM 3963 C C . HIS A 1 513 ? 19.484 -37.344 4.922 1 97 513 HIS A C 1
ATOM 3965 O O . HIS A 1 513 ? 20.25 -37.562 3.979 1 97 513 HIS A O 1
ATOM 3971 N N . PHE A 1 514 ? 19.594 -36.344 5.703 1 96.56 514 PHE A N 1
ATOM 3972 C CA . PHE A 1 514 ? 20.719 -35.438 5.633 1 96.56 514 PHE A CA 1
ATOM 3973 C C . PHE A 1 514 ? 21.672 -35.625 6.805 1 96.56 514 PHE A C 1
ATOM 3975 O O . PHE A 1 514 ? 22.719 -36.281 6.652 1 96.56 514 PHE A O 1
ATOM 3982 N N . ASP A 1 515 ? 21.172 -35.281 7.988 1 96.88 515 ASP A N 1
ATOM 3983 C CA . ASP A 1 515 ? 21.953 -35.438 9.203 1 96.88 515 ASP A CA 1
ATOM 3984 C C . ASP A 1 515 ? 21.062 -35.469 10.445 1 96.88 515 ASP A C 1
ATOM 3986 O O . ASP A 1 515 ? 20.109 -34.688 10.531 1 96.88 515 ASP A O 1
ATOM 3990 N N . GLU A 1 516 ? 21.391 -36.406 11.305 1 97 516 GLU A N 1
ATOM 3991 C CA . GLU A 1 516 ? 20.594 -36.531 12.523 1 97 516 GLU A CA 1
ATOM 3992 C C . GLU A 1 516 ? 19.109 -36.688 12.203 1 97 516 GLU A C 1
ATOM 3994 O O . GLU A 1 516 ? 18.719 -37.562 11.43 1 97 516 GLU A O 1
ATOM 3999 N N . ASN A 1 517 ? 18.297 -35.781 12.781 1 97.12 517 ASN A N 1
ATOM 4000 C CA . ASN A 1 517 ? 16.859 -35.906 12.594 1 97.12 517 ASN A CA 1
ATOM 4001 C C . ASN A 1 517 ? 16.375 -35.062 11.414 1 97.12 517 ASN A C 1
ATOM 4003 O O . ASN A 1 517 ? 15.18 -34.844 11.266 1 97.12 517 ASN A O 1
ATOM 4007 N N . LEU A 1 518 ? 17.344 -34.625 10.617 1 97.31 518 LEU A N 1
ATOM 4008 C CA . LEU A 1 518 ? 17.062 -33.688 9.523 1 97.31 518 LEU A CA 1
ATOM 4009 C C . LEU A 1 518 ? 17.062 -34.406 8.18 1 97.31 518 LEU A C 1
ATOM 4011 O O . LEU A 1 518 ? 17.984 -35.188 7.891 1 97.31 518 LEU A O 1
ATOM 4015 N N . PHE A 1 519 ? 16.078 -34.156 7.414 1 97.62 519 PHE A N 1
ATOM 4016 C CA . PHE A 1 519 ? 15.922 -34.719 6.082 1 97.62 519 PHE A CA 1
ATOM 4017 C C . PHE A 1 519 ? 15.688 -33.625 5.043 1 97.62 519 PHE A C 1
ATOM 4019 O O . PHE A 1 519 ? 15.094 -32.594 5.348 1 97.62 519 PHE A O 1
ATOM 4026 N N . ASN A 1 520 ? 16.172 -33.844 3.799 1 94.88 520 ASN A N 1
ATOM 4027 C CA . ASN A 1 520 ? 15.781 -33 2.66 1 94.88 520 ASN A CA 1
ATOM 4028 C C . ASN A 1 520 ? 14.438 -33.438 2.078 1 94.88 520 ASN A C 1
ATOM 4030 O O . ASN A 1 520 ? 14.18 -34.625 1.941 1 94.88 520 ASN A O 1
ATOM 4034 N N . VAL A 1 521 ? 13.656 -32.469 1.773 1 95.5 521 VAL A N 1
ATOM 4035 C CA . VAL A 1 521 ? 12.312 -32.75 1.281 1 95.5 521 VAL A CA 1
ATOM 4036 C C . VAL A 1 521 ? 12.25 -32.5 -0.223 1 95.5 521 VAL A C 1
ATOM 4038 O O . VAL A 1 521 ? 12.711 -31.469 -0.704 1 95.5 521 VAL A O 1
ATOM 4041 N N . SER A 1 522 ? 11.695 -33.438 -0.956 1 92.31 522 SER A N 1
ATOM 4042 C CA . SER A 1 522 ? 11.32 -33.281 -2.357 1 92.31 522 SER A CA 1
ATOM 4043 C C . SER A 1 522 ? 9.859 -33.625 -2.586 1 92.31 522 SER A C 1
ATOM 4045 O O . SER A 1 522 ? 9.398 -34.688 -2.133 1 92.31 522 SER A O 1
ATOM 4047 N N . THR A 1 523 ? 9.18 -32.781 -3.207 1 91.38 523 THR A N 1
ATOM 4048 C CA . THR A 1 523 ? 7.859 -33.125 -3.719 1 91.38 523 THR A CA 1
ATOM 4049 C C . THR A 1 523 ? 7.926 -33.469 -5.207 1 91.38 523 THR A C 1
ATOM 4051 O O . THR A 1 523 ? 8.523 -32.719 -5.984 1 91.38 523 THR A O 1
ATOM 4054 N N . LEU A 1 524 ? 7.34 -34.625 -5.547 1 88.94 524 LEU A N 1
ATOM 4055 C CA . LEU A 1 524 ? 7.492 -35.125 -6.902 1 88.94 524 LEU A CA 1
ATOM 4056 C C . LEU A 1 524 ? 6.137 -35.281 -7.582 1 88.94 524 LEU A C 1
ATOM 4058 O O . LEU A 1 524 ? 5.148 -35.625 -6.934 1 88.94 524 LEU A O 1
ATOM 4062 N N . GLU A 1 525 ? 6.145 -35 -8.766 1 84.12 525 GLU A N 1
ATOM 4063 C CA . GLU A 1 525 ? 4.988 -35.25 -9.617 1 84.12 525 GLU A CA 1
ATOM 4064 C C . GLU A 1 525 ? 5.301 -36.312 -10.656 1 84.12 525 GLU A C 1
ATOM 4066 O O . GLU A 1 525 ? 6.266 -36.188 -11.414 1 84.12 525 GLU A O 1
ATOM 4071 N N . SER A 1 526 ? 4.57 -37.406 -10.539 1 82.75 526 SER A N 1
ATOM 4072 C CA . SER A 1 526 ? 4.68 -38.5 -11.523 1 82.75 526 SER A CA 1
ATOM 4073 C C . SER A 1 526 ? 3.463 -38.531 -12.438 1 82.75 526 SER A C 1
ATOM 4075 O O . SER A 1 526 ? 2.324 -38.5 -11.961 1 82.75 526 SER A O 1
ATOM 4077 N N . ARG A 1 527 ? 3.715 -38.469 -13.727 1 74.75 527 ARG A N 1
ATOM 4078 C CA . ARG A 1 527 ? 2.621 -38.5 -14.695 1 74.75 527 ARG A CA 1
ATOM 4079 C C . ARG A 1 527 ? 2.883 -39.531 -15.781 1 74.75 527 ARG A C 1
ATOM 4081 O O . ARG A 1 527 ? 4.035 -39.781 -16.125 1 74.75 527 ARG A O 1
ATOM 4088 N N . HIS A 1 528 ? 1.763 -40.062 -16.203 1 73.25 528 HIS A N 1
ATOM 4089 C CA . HIS A 1 528 ? 1.862 -41 -17.312 1 73.25 528 HIS A CA 1
ATOM 4090 C C . HIS A 1 528 ? 2.27 -40.281 -18.609 1 73.25 528 HIS A C 1
ATOM 4092 O O . HIS A 1 528 ? 1.882 -39.125 -18.828 1 73.25 528 HIS A O 1
ATOM 4098 N N . THR A 1 529 ? 3.113 -40.906 -19.328 1 66.25 529 THR A N 1
ATOM 4099 C CA . THR A 1 529 ? 3.49 -40.375 -20.641 1 66.25 529 THR A CA 1
ATOM 4100 C C . THR A 1 529 ? 2.805 -41.156 -21.766 1 66.25 529 THR A C 1
ATOM 4102 O O . THR A 1 529 ? 2.119 -42.156 -21.5 1 66.25 529 THR A O 1
ATOM 4105 N N . ILE A 1 530 ? 2.713 -40.594 -22.938 1 60.31 530 ILE A N 1
ATOM 4106 C CA . ILE A 1 530 ? 2.166 -41.281 -24.094 1 60.31 530 ILE A CA 1
ATOM 4107 C C . ILE A 1 530 ? 3.213 -42.25 -24.688 1 60.31 530 ILE A C 1
ATOM 4109 O O . ILE A 1 530 ? 2.947 -42.938 -25.656 1 60.31 530 ILE A O 1
ATOM 4113 N N . ASN A 1 531 ? 4.297 -42.219 -24.094 1 62.03 531 ASN A N 1
ATOM 4114 C CA . ASN A 1 531 ? 5.395 -43.062 -24.562 1 62.03 531 ASN A CA 1
ATOM 4115 C C . ASN A 1 531 ? 5.449 -44.375 -23.781 1 62.03 531 ASN A C 1
ATOM 4117 O O . ASN A 1 531 ? 5.781 -44.375 -22.594 1 62.03 531 ASN A O 1
ATOM 4121 N N . ASP A 1 532 ? 5.199 -45.344 -24.438 1 64.5 532 ASP A N 1
ATOM 4122 C CA . ASP A 1 532 ? 5.152 -46.656 -23.797 1 64.5 532 ASP A CA 1
ATOM 4123 C C . ASP A 1 532 ? 6.508 -47 -23.203 1 64.5 532 ASP A C 1
ATOM 4125 O O . ASP A 1 532 ? 6.582 -47.75 -22.219 1 64.5 532 ASP A O 1
ATOM 4129 N N . THR A 1 533 ? 7.574 -46.531 -23.875 1 65 533 THR A N 1
ATOM 4130 C CA . THR A 1 533 ? 8.906 -46.875 -23.391 1 65 533 THR A CA 1
ATOM 4131 C C . THR A 1 533 ? 9.266 -46.094 -22.141 1 65 533 THR A C 1
ATOM 4133 O O . THR A 1 533 ? 10.164 -46.469 -21.391 1 65 533 THR A O 1
ATOM 4136 N N . GLN A 1 534 ? 8.633 -45 -21.969 1 67.38 534 GLN A N 1
ATOM 4137 C CA . GLN A 1 534 ? 8.75 -44.156 -20.781 1 67.38 534 GLN A CA 1
ATOM 4138 C C . GLN A 1 534 ? 7.375 -43.812 -20.234 1 67.38 534 GLN A C 1
ATOM 4140 O O . GLN A 1 534 ? 6.926 -42.656 -20.391 1 67.38 534 GLN A O 1
ATOM 4145 N N . PRO A 1 535 ? 6.895 -44.719 -19.578 1 72 535 PRO A N 1
ATOM 4146 C CA . PRO A 1 535 ? 5.477 -44.594 -19.25 1 72 535 PRO A CA 1
ATOM 4147 C C . PRO A 1 535 ? 5.207 -43.469 -18.25 1 72 535 PRO A C 1
ATOM 4149 O O . PRO A 1 535 ? 4.07 -43 -18.125 1 72 535 PRO A O 1
ATOM 4152 N N . PHE A 1 536 ? 6.387 -43.156 -17.562 1 78.25 536 PHE A N 1
ATOM 4153 C CA . PHE A 1 536 ? 6.156 -42.125 -16.562 1 78.25 536 PHE A CA 1
ATOM 4154 C C . PHE A 1 536 ? 7.211 -41.031 -16.688 1 78.25 536 PHE A C 1
ATOM 4156 O O . PHE A 1 536 ? 8.344 -41.281 -17.094 1 78.25 536 PHE A O 1
ATOM 4163 N N . TRP A 1 537 ? 6.699 -39.875 -16.438 1 74.81 537 TRP A N 1
ATOM 4164 C CA . TRP A 1 537 ? 7.559 -38.719 -16.25 1 74.81 537 TRP A CA 1
ATOM 4165 C C . TRP A 1 537 ? 7.496 -38.219 -14.812 1 74.81 537 TRP A C 1
ATOM 4167 O O . TRP A 1 537 ? 6.453 -38.312 -14.156 1 74.81 537 TRP A O 1
ATOM 4177 N N . THR A 1 538 ? 8.75 -37.938 -14.297 1 79.81 538 THR A N 1
ATOM 4178 C CA . THR A 1 538 ? 8.82 -37.438 -12.93 1 79.81 538 THR A CA 1
ATOM 4179 C C . THR A 1 538 ? 9.516 -36.062 -12.891 1 79.81 538 THR A C 1
ATOM 4181 O O . THR A 1 538 ? 10.5 -35.844 -13.594 1 79.81 538 THR A O 1
ATOM 4184 N N . ALA A 1 539 ? 8.883 -35.125 -12.195 1 77 539 ALA A N 1
ATOM 4185 C CA . ALA A 1 539 ? 9.5 -33.812 -11.977 1 77 539 ALA A CA 1
ATOM 4186 C C . ALA A 1 539 ? 9.367 -33.375 -10.516 1 77 539 ALA A C 1
ATOM 4188 O O . ALA A 1 539 ? 8.43 -33.781 -9.828 1 77 539 ALA A O 1
ATOM 4189 N N . GLU A 1 540 ? 10.398 -32.625 -10.117 1 78.81 540 GLU A N 1
ATOM 4190 C CA . GLU A 1 540 ? 10.305 -32 -8.797 1 78.81 540 GLU A CA 1
ATOM 4191 C C . GLU A 1 540 ? 9.523 -30.703 -8.852 1 78.81 540 GLU A C 1
ATOM 4193 O O . GLU A 1 540 ? 9.758 -29.875 -9.727 1 78.81 540 GLU A O 1
ATOM 4198 N N . VAL A 1 541 ? 8.633 -30.453 -8.008 1 73.06 541 VAL A N 1
ATOM 4199 C CA . VAL A 1 541 ? 7.715 -29.328 -8 1 73.06 541 VAL A CA 1
ATOM 4200 C C . VAL A 1 541 ? 8.375 -28.125 -7.328 1 73.06 541 VAL A C 1
ATOM 4202 O O . VAL A 1 541 ? 8.211 -26.984 -7.777 1 73.06 541 VAL A O 1
ATOM 4205 N N . HIS A 1 542 ? 9.141 -28.234 -6.273 1 68.06 542 HIS A N 1
ATOM 4206 C CA . HIS A 1 542 ? 9.766 -27.141 -5.535 1 68.06 542 HIS A CA 1
ATOM 4207 C C . HIS A 1 542 ? 11.273 -27.094 -5.781 1 68.06 542 HIS A C 1
ATOM 4209 O O . HIS A 1 542 ? 12.055 -26.953 -4.844 1 68.06 542 HIS A O 1
ATOM 4215 N N . GLU A 1 543 ? 11.664 -27.156 -6.98 1 66.44 543 GLU A N 1
ATOM 4216 C CA . GLU A 1 543 ? 13.086 -27.203 -7.312 1 66.44 543 GLU A CA 1
ATOM 4217 C C . GLU A 1 543 ? 13.781 -25.906 -6.957 1 66.44 543 GLU A C 1
ATOM 4219 O O . GLU A 1 543 ? 14.992 -25.891 -6.707 1 66.44 543 GLU A O 1
ATOM 4224 N N . GLY A 1 544 ? 13.195 -24.922 -6.609 1 73.31 544 GLY A N 1
ATOM 4225 C CA . GLY A 1 544 ? 13.852 -23.641 -6.387 1 73.31 544 GLY A CA 1
ATOM 4226 C C . GLY A 1 544 ? 13.93 -23.25 -4.922 1 73.31 544 GLY A C 1
ATOM 4227 O O . GLY A 1 544 ? 14.344 -22.141 -4.59 1 73.31 544 GLY A O 1
ATOM 4228 N N . THR A 1 545 ? 13.672 -24.172 -4.078 1 82.06 545 THR A N 1
ATOM 4229 C CA . THR A 1 545 ? 13.695 -23.891 -2.645 1 82.06 545 THR A CA 1
ATOM 4230 C C . THR A 1 545 ? 14.25 -25.078 -1.872 1 82.06 545 THR A C 1
ATOM 4232 O O . THR A 1 545 ? 14.148 -26.219 -2.326 1 82.06 545 THR A O 1
ATOM 4235 N N . ILE A 1 546 ? 14.875 -24.781 -0.791 1 87.56 546 ILE A N 1
ATOM 4236 C CA . ILE A 1 546 ? 15.352 -25.812 0.108 1 87.56 546 ILE A CA 1
ATOM 4237 C C . ILE A 1 546 ? 14.344 -26.031 1.229 1 87.56 546 ILE A C 1
ATOM 4239 O O . ILE A 1 546 ? 14.172 -25.172 2.096 1 87.56 546 ILE A O 1
ATOM 4243 N N . VAL A 1 547 ? 13.703 -27.141 1.129 1 92.88 547 VAL A N 1
ATOM 4244 C CA . VAL A 1 547 ? 12.742 -27.531 2.154 1 92.88 547 VAL A CA 1
ATOM 4245 C C . VAL A 1 547 ? 13.305 -28.703 2.963 1 92.88 547 VAL A C 1
ATOM 4247 O O . VAL A 1 547 ? 13.898 -29.625 2.402 1 92.88 547 VAL A O 1
ATOM 4250 N N . THR A 1 548 ? 13.125 -28.594 4.27 1 95.69 548 THR A N 1
ATOM 4251 C CA . THR A 1 548 ? 13.633 -29.641 5.145 1 95.69 548 THR A CA 1
ATOM 4252 C C . THR A 1 548 ? 12.523 -30.188 6.039 1 95.69 548 THR A C 1
ATOM 4254 O O . THR A 1 548 ? 11.492 -29.547 6.219 1 95.69 548 THR A O 1
ATOM 4257 N N . ALA A 1 549 ? 12.75 -31.375 6.461 1 97.94 549 ALA A N 1
ATOM 4258 C CA . ALA A 1 549 ? 11.922 -32.031 7.473 1 97.94 549 ALA A CA 1
ATOM 4259 C C . ALA A 1 549 ? 12.75 -32.375 8.703 1 97.94 549 ALA A C 1
ATOM 4261 O O . ALA A 1 549 ? 13.852 -32.938 8.594 1 97.94 549 ALA A O 1
ATOM 4262 N N . GLU A 1 550 ? 12.211 -32.062 9.82 1 98.19 550 GLU A N 1
ATOM 4263 C CA . GLU A 1 550 ? 12.867 -32.406 11.086 1 98.19 550 GLU A CA 1
ATOM 4264 C C . GLU A 1 550 ? 11.945 -33.25 11.977 1 98.19 550 GLU A C 1
ATOM 4266 O O . GLU A 1 550 ? 10.844 -32.812 12.312 1 98.19 550 GLU A O 1
ATOM 4271 N N . PHE A 1 551 ? 12.422 -34.406 12.367 1 97.75 551 PHE A N 1
ATOM 4272 C CA . PHE A 1 551 ? 11.648 -35.281 13.242 1 97.75 551 PHE A CA 1
ATOM 4273 C C . PHE A 1 551 ? 11.867 -34.906 14.711 1 97.75 551 PHE A C 1
ATOM 4275 O O . PHE A 1 551 ? 12.961 -34.5 15.086 1 97.75 551 PHE A O 1
ATOM 4282 N N . SER A 1 552 ? 10.82 -35.062 15.453 1 96.38 552 SER A N 1
ATOM 4283 C CA . SER A 1 552 ? 10.867 -34.844 16.891 1 96.38 552 SER A CA 1
ATOM 4284 C C . SER A 1 552 ? 10.406 -36.062 17.672 1 96.38 552 SER A C 1
ATOM 4286 O O . SER A 1 552 ? 9.562 -36.812 17.203 1 96.38 552 SER A O 1
ATOM 4288 N N . PHE A 1 553 ? 10.969 -36.125 18.938 1 93.62 553 PHE A N 1
ATOM 4289 C CA . PHE A 1 553 ? 10.727 -37.312 19.734 1 93.62 553 PHE A CA 1
ATOM 4290 C C . PHE A 1 553 ? 10.352 -36.938 21.172 1 93.62 553 PHE A C 1
ATOM 4292 O O . PHE A 1 553 ? 10.703 -35.844 21.641 1 93.62 553 PHE A O 1
ATOM 4299 N N . ARG A 1 554 ? 9.492 -37.719 21.734 1 88.5 554 ARG A N 1
ATOM 4300 C CA . ARG A 1 554 ? 9.156 -37.594 23.156 1 88.5 554 ARG A CA 1
ATOM 4301 C C . ARG A 1 554 ? 9.742 -38.781 23.953 1 88.5 554 ARG A C 1
ATOM 4303 O O . ARG A 1 554 ? 9.812 -39.906 23.453 1 88.5 554 ARG A O 1
ATOM 4310 N N . GLN A 1 555 ? 10.367 -38.375 25.094 1 79.62 555 GLN A N 1
ATOM 4311 C CA . GLN A 1 555 ? 10.875 -39.406 26 1 79.62 555 GLN A CA 1
ATOM 4312 C C . GLN A 1 555 ? 9.766 -39.969 26.891 1 79.62 555 GLN A C 1
ATOM 4314 O O . GLN A 1 555 ? 9.133 -39.188 27.625 1 79.62 555 GLN A O 1
ATOM 4319 N N . GLU A 1 556 ? 9.211 -41 26.641 1 69.94 556 GLU A N 1
ATOM 4320 C CA . GLU A 1 556 ? 8.305 -41.656 27.578 1 69.94 556 GLU A CA 1
ATOM 4321 C C . GLU A 1 556 ? 9.016 -42.781 28.312 1 69.94 556 GLU A C 1
ATOM 4323 O O . GLU A 1 556 ? 9.172 -43.875 27.766 1 69.94 556 GLU A O 1
ATOM 4328 N N . LYS A 1 557 ? 9.203 -42.906 29.391 1 65.31 557 LYS A N 1
ATOM 4329 C CA . LYS A 1 557 ? 9.953 -43.844 30.234 1 65.31 557 LYS A CA 1
ATOM 4330 C C . LYS A 1 557 ? 11.281 -44.188 29.578 1 65.31 557 LYS A C 1
ATOM 4332 O O . LYS A 1 557 ? 12.078 -43.312 29.25 1 65.31 557 LYS A O 1
ATOM 4337 N N . SER A 1 558 ? 11.594 -45.531 29.328 1 67.06 558 SER A N 1
ATOM 4338 C CA . SER A 1 558 ? 12.875 -46 28.828 1 67.06 558 SER A CA 1
ATOM 4339 C C . SER A 1 558 ? 12.898 -46.031 27.312 1 67.06 558 SER A C 1
ATOM 4341 O O . SER A 1 558 ? 13.922 -46.375 26.703 1 67.06 558 SER A O 1
ATOM 4343 N N . GLN A 1 559 ? 11.648 -45.5 26.547 1 68.94 559 GLN A N 1
ATOM 4344 C CA . GLN A 1 559 ? 11.648 -45.594 25.078 1 68.94 559 GLN A CA 1
ATOM 4345 C C . GLN A 1 559 ? 11.359 -44.25 24.438 1 68.94 559 GLN A C 1
ATOM 4347 O O . GLN A 1 559 ? 10.594 -43.469 24.969 1 68.94 559 GLN A O 1
ATOM 4352 N N . ARG A 1 560 ? 12.016 -44.031 23.406 1 79.38 560 ARG A N 1
ATOM 4353 C CA . ARG A 1 560 ? 11.789 -42.844 22.594 1 79.38 560 ARG A CA 1
ATOM 4354 C C . ARG A 1 560 ? 10.672 -43.062 21.578 1 79.38 560 ARG A C 1
ATOM 4356 O O . ARG A 1 560 ? 10.688 -44.062 20.859 1 79.38 560 ARG A O 1
ATOM 4363 N N . SER A 1 561 ? 9.625 -42.281 21.703 1 88.75 561 SER A N 1
ATOM 4364 C CA . SER A 1 561 ? 8.531 -42.375 20.75 1 88.75 561 SER A CA 1
ATOM 4365 C C . SER A 1 561 ? 8.531 -41.156 19.812 1 88.75 561 SER A C 1
ATOM 4367 O O . SER A 1 561 ? 8.961 -40.062 20.219 1 88.75 561 SER A O 1
ATOM 4369 N N . ILE A 1 562 ? 8.203 -41.406 18.547 1 94.69 562 ILE A N 1
ATOM 4370 C CA . ILE A 1 562 ? 8.188 -40.344 17.547 1 94.69 562 ILE A CA 1
ATOM 4371 C C . ILE A 1 562 ? 6.973 -39.438 17.781 1 94.69 562 ILE A C 1
ATOM 4373 O O . ILE A 1 562 ? 5.836 -39.938 17.812 1 94.69 562 ILE A O 1
ATOM 4377 N N . SER A 1 563 ? 7.129 -38.156 17.969 1 95.62 563 SER A N 1
ATOM 4378 C CA . SER A 1 563 ? 6.051 -37.188 18.062 1 95.62 563 SER A CA 1
ATOM 4379 C C . SER A 1 563 ? 5.504 -36.812 16.688 1 95.62 563 SER A C 1
ATOM 4381 O O . SER A 1 563 ? 4.289 -36.75 16.5 1 95.62 563 SER A O 1
ATOM 4383 N N . GLY A 1 564 ? 6.383 -36.594 15.766 1 97.81 564 GLY A N 1
ATOM 4384 C CA . GLY A 1 564 ? 6.059 -36.188 14.414 1 97.81 564 GLY A CA 1
ATOM 4385 C C . GLY A 1 564 ? 7.23 -35.531 13.695 1 97.81 564 GLY A C 1
ATOM 4386 O O . GLY A 1 564 ? 8.383 -35.688 14.102 1 97.81 564 GLY A O 1
ATOM 4387 N N . PHE A 1 565 ? 6.969 -34.875 12.625 1 98.12 565 PHE A N 1
ATOM 4388 C CA . PHE A 1 565 ? 7.992 -34.125 11.914 1 98.12 565 PHE A CA 1
ATOM 4389 C C . PHE A 1 565 ? 7.43 -32.812 11.391 1 98.12 565 PHE A C 1
ATOM 4391 O O . PHE A 1 565 ? 6.223 -32.688 11.188 1 98.12 565 PHE A O 1
ATOM 4398 N N . GLY A 1 566 ? 8.328 -31.875 11.305 1 98.12 566 GLY A N 1
ATOM 4399 C CA . GLY A 1 566 ? 7.969 -30.562 10.812 1 98.12 566 GLY A CA 1
ATOM 4400 C C . GLY A 1 566 ? 8.656 -30.203 9.508 1 98.12 566 GLY A C 1
ATOM 4401 O O . GLY A 1 566 ? 9.836 -30.531 9.312 1 98.12 566 GLY A O 1
ATOM 4402 N N . LEU A 1 567 ? 7.895 -29.562 8.602 1 97 567 LEU A N 1
ATOM 4403 C CA . LEU A 1 567 ? 8.453 -29.047 7.359 1 97 567 LEU A CA 1
ATOM 4404 C C . LEU A 1 567 ? 8.797 -27.562 7.5 1 97 567 LEU A C 1
ATOM 4406 O O . LEU A 1 567 ? 8.047 -26.797 8.109 1 97 567 LEU A O 1
ATOM 4410 N N . THR A 1 568 ? 9.969 -27.188 6.996 1 95.25 568 THR A N 1
ATOM 4411 C CA . THR A 1 568 ? 10.422 -25.812 6.984 1 95.25 568 THR A CA 1
ATOM 4412 C C . THR A 1 568 ? 11.125 -25.484 5.668 1 95.25 568 THR A C 1
ATOM 4414 O O . THR A 1 568 ? 11.555 -26.375 4.945 1 95.25 568 THR A O 1
ATOM 4417 N N . GLY A 1 569 ? 11.164 -24.219 5.387 1 92.38 569 GLY A N 1
ATOM 4418 C CA . GLY A 1 569 ? 11.852 -23.781 4.184 1 92.38 569 GLY A CA 1
ATOM 4419 C C . GLY A 1 569 ? 10.938 -23.094 3.191 1 92.38 569 GLY A C 1
ATOM 4420 O O . GLY A 1 569 ? 11.188 -23.125 1.983 1 92.38 569 GLY A O 1
ATOM 4421 N N . GLY A 1 570 ? 9.828 -22.578 3.65 1 92.38 570 GLY A N 1
ATOM 4422 C CA . GLY A 1 570 ? 8.922 -21.812 2.818 1 92.38 570 GLY A CA 1
ATOM 4423 C C . GLY A 1 570 ? 7.816 -22.641 2.199 1 92.38 570 GLY A C 1
ATOM 4424 O O . GLY A 1 570 ? 7.133 -22.188 1.279 1 92.38 570 GLY A O 1
ATOM 4425 N N . ILE A 1 571 ? 7.605 -23.781 2.691 1 92.06 571 ILE A N 1
ATOM 4426 C CA . ILE A 1 571 ? 6.684 -24.734 2.088 1 92.06 571 ILE A CA 1
ATOM 4427 C C . ILE A 1 571 ? 5.25 -24.219 2.219 1 92.06 571 ILE A C 1
ATOM 4429 O O . ILE A 1 571 ? 4.391 -24.531 1.395 1 92.06 571 ILE A O 1
ATOM 4433 N N . TRP A 1 572 ? 4.977 -23.422 3.25 1 93.25 572 TRP A N 1
ATOM 4434 C CA . TRP A 1 572 ? 3.625 -22.922 3.469 1 93.25 572 TRP A CA 1
ATOM 4435 C C . TRP A 1 572 ? 3.334 -21.719 2.572 1 93.25 572 TRP A C 1
ATOM 4437 O O . TRP A 1 572 ? 2.188 -21.266 2.471 1 93.25 572 TRP A O 1
ATOM 4447 N N . GLY A 1 573 ? 4.355 -21.109 1.877 1 93.81 573 GLY A N 1
ATOM 4448 C CA . GLY A 1 573 ? 4.141 -20.031 0.92 1 93.81 573 GLY A CA 1
ATOM 4449 C C . GLY A 1 573 ? 3.779 -18.719 1.575 1 93.81 573 GLY A C 1
ATOM 4450 O O . GLY A 1 573 ? 2.854 -18.031 1.136 1 93.81 573 GLY A O 1
ATOM 4451 N N . ALA A 1 574 ? 4.441 -18.312 2.6 1 93.69 574 ALA A N 1
ATOM 4452 C CA . ALA A 1 574 ? 4.113 -17.125 3.393 1 93.69 574 ALA A CA 1
ATOM 4453 C C . ALA A 1 574 ? 4.566 -15.852 2.688 1 93.69 574 ALA A C 1
ATOM 4455 O O . ALA A 1 574 ? 4.109 -14.75 3.025 1 93.69 574 ALA A O 1
ATOM 4456 N N . GLY A 1 575 ? 5.41 -15.961 1.699 1 89.19 575 GLY A N 1
ATOM 4457 C CA . GLY A 1 575 ? 5.977 -14.781 1.065 1 89.19 575 GLY A CA 1
ATOM 4458 C C . GLY A 1 575 ? 7.215 -14.266 1.769 1 89.19 575 GLY A C 1
ATOM 4459 O O . GLY A 1 575 ? 7.602 -14.781 2.818 1 89.19 575 GLY A O 1
ATOM 4460 N N . THR A 1 576 ? 7.84 -13.203 1.284 1 83.12 576 THR A N 1
ATOM 4461 C CA . THR A 1 576 ? 9.156 -12.758 1.721 1 83.12 576 THR A CA 1
ATOM 4462 C C . THR A 1 576 ? 9.047 -11.844 2.941 1 83.12 576 THR A C 1
ATOM 4464 O O . THR A 1 576 ? 10.016 -11.656 3.672 1 83.12 576 THR A O 1
ATOM 4467 N N . GLU A 1 577 ? 7.91 -11.312 3.146 1 86.69 577 GLU A N 1
ATOM 4468 C CA . GLU A 1 577 ? 7.785 -10.352 4.23 1 86.69 577 GLU A CA 1
ATOM 4469 C C . GLU A 1 577 ? 7.457 -11.039 5.551 1 86.69 577 GLU A C 1
ATOM 4471 O O . GLU A 1 577 ? 7.59 -10.438 6.621 1 86.69 577 GLU A O 1
ATOM 4476 N N . ALA A 1 578 ? 7.043 -12.273 5.336 1 89.62 578 ALA A N 1
ATOM 4477 C CA . ALA A 1 578 ? 6.703 -13 6.559 1 89.62 578 ALA A CA 1
ATOM 4478 C C . ALA A 1 578 ? 7.957 -13.477 7.277 1 89.62 578 ALA A C 1
ATOM 4480 O O . ALA A 1 578 ? 8.93 -13.883 6.641 1 89.62 578 ALA A O 1
ATOM 4481 N N . GLY A 1 579 ? 8.078 -13.391 8.5 1 83.62 579 GLY A N 1
ATOM 4482 C CA . GLY A 1 579 ? 9.203 -13.891 9.273 1 83.62 579 GLY A CA 1
ATOM 4483 C C . GLY A 1 579 ? 9.227 -15.406 9.367 1 83.62 579 GLY A C 1
ATOM 4484 O O . GLY A 1 579 ? 8.328 -16.078 8.867 1 83.62 579 GLY A O 1
ATOM 4485 N N . THR A 1 580 ? 10.289 -15.914 9.82 1 88.06 580 THR A N 1
ATOM 4486 C CA . THR A 1 580 ? 10.453 -17.344 10.055 1 88.06 580 THR A CA 1
ATOM 4487 C C . THR A 1 580 ? 10.016 -17.719 11.469 1 88.06 580 THR A C 1
ATOM 4489 O O . THR A 1 580 ? 10.195 -16.938 12.406 1 88.06 580 THR A O 1
ATOM 4492 N N . ARG A 1 581 ? 9.414 -18.828 11.531 1 91.62 581 ARG A N 1
ATOM 4493 C CA . ARG A 1 581 ? 9.062 -19.328 12.859 1 91.62 581 ARG A CA 1
ATOM 4494 C C . ARG A 1 581 ? 10.312 -19.656 13.664 1 91.62 581 ARG A C 1
ATOM 4496 O O . ARG A 1 581 ? 11.289 -20.172 13.125 1 91.62 581 ARG A O 1
ATOM 4503 N N . LYS A 1 582 ? 10.266 -19.297 14.969 1 86.25 582 LYS A N 1
ATOM 4504 C CA . LYS A 1 582 ? 11.383 -19.516 15.875 1 86.25 582 LYS A CA 1
ATOM 4505 C C . LYS A 1 582 ? 10.961 -20.375 17.062 1 86.25 582 LYS A C 1
ATOM 4507 O O . LYS A 1 582 ? 9.773 -20.562 17.312 1 86.25 582 LYS A O 1
ATOM 4512 N N . GLY A 1 583 ? 11.898 -21 17.594 1 90.31 583 GLY A N 1
ATOM 4513 C CA . GLY A 1 583 ? 11.648 -21.797 18.781 1 90.31 583 GLY A CA 1
ATOM 4514 C C . GLY A 1 583 ? 12.688 -22.891 18.984 1 90.31 583 GLY A C 1
ATOM 4515 O O . GLY A 1 583 ? 13.531 -23.125 18.125 1 90.31 583 GLY A O 1
ATOM 4516 N N . GLY A 1 584 ? 12.562 -23.422 20.141 1 90.56 584 GLY A N 1
ATOM 4517 C CA . GLY A 1 584 ? 13.57 -24.375 20.547 1 90.56 584 GLY A CA 1
ATOM 4518 C C . GLY A 1 584 ? 13.344 -25.766 19.969 1 90.56 584 GLY A C 1
ATOM 4519 O O . GLY A 1 584 ? 14.289 -26.562 19.844 1 90.56 584 GLY A O 1
ATOM 4520 N N . THR A 1 585 ? 12.117 -26.156 19.609 1 92.38 585 THR A N 1
ATOM 4521 C CA . THR A 1 585 ? 11.812 -27.5 19.125 1 92.38 585 THR A CA 1
ATOM 4522 C C . THR A 1 585 ? 11.508 -27.469 17.625 1 92.38 585 THR A C 1
ATOM 4524 O O . THR A 1 585 ? 11.266 -26.406 17.062 1 92.38 585 THR A O 1
ATOM 4527 N N . ALA A 1 586 ? 11.531 -28.672 17.016 1 94.5 586 ALA A N 1
ATOM 4528 C CA . ALA A 1 586 ? 11.156 -28.797 15.609 1 94.5 586 ALA A CA 1
ATOM 4529 C C . ALA A 1 586 ? 9.711 -28.344 15.391 1 94.5 586 ALA A C 1
ATOM 4531 O O . ALA A 1 586 ? 9.391 -27.734 14.367 1 94.5 586 ALA A O 1
ATOM 4532 N N . GLN A 1 587 ? 8.898 -28.688 16.344 1 95 587 GLN A N 1
ATOM 4533 C CA . GLN A 1 587 ? 7.492 -28.328 16.234 1 95 587 GLN A CA 1
ATOM 4534 C C . GLN A 1 587 ? 7.301 -26.812 16.281 1 95 587 GLN A C 1
ATOM 4536 O O . GLN A 1 587 ? 6.477 -26.266 15.539 1 95 587 GLN A O 1
ATOM 4541 N N . ASP A 1 588 ? 8.078 -26.125 17.094 1 94.81 588 ASP A N 1
ATOM 4542 C CA . ASP A 1 588 ? 8.016 -24.672 17.188 1 94.81 588 ASP A CA 1
ATOM 4543 C C . ASP A 1 588 ? 8.406 -24.016 15.875 1 94.81 588 ASP A C 1
ATOM 4545 O O . ASP A 1 588 ? 7.84 -22.984 15.5 1 94.81 588 ASP A O 1
ATOM 4549 N N . ARG A 1 589 ? 9.266 -24.594 15.156 1 95.94 589 ARG A N 1
ATOM 4550 C CA . ARG A 1 589 ? 9.852 -23.984 13.969 1 95.94 589 ARG A CA 1
ATOM 4551 C C . ARG A 1 589 ? 9.109 -24.406 12.711 1 95.94 589 ARG A C 1
ATOM 4553 O O . ARG A 1 589 ? 9.312 -23.844 11.633 1 95.94 589 ARG A O 1
ATOM 4560 N N . ALA A 1 590 ? 8.211 -25.406 12.883 1 97.38 590 ALA A N 1
ATOM 4561 C CA . ALA A 1 590 ? 7.582 -26.031 11.719 1 97.38 590 ALA A CA 1
ATOM 4562 C C . ALA A 1 590 ? 6.566 -25.078 11.078 1 97.38 590 ALA A C 1
ATOM 4564 O O . ALA A 1 590 ? 5.758 -24.469 11.781 1 97.38 590 ALA A O 1
ATOM 4565 N N . GLU A 1 591 ? 6.625 -24.984 9.758 1 96.94 591 GLU A N 1
ATOM 4566 C CA . GLU A 1 591 ? 5.582 -24.344 8.977 1 96.94 591 GLU A CA 1
ATOM 4567 C C . GLU A 1 591 ? 4.355 -25.234 8.836 1 96.94 591 GLU A C 1
ATOM 4569 O O . GLU A 1 591 ? 3.221 -24.75 8.898 1 96.94 591 GLU A O 1
ATOM 4574 N N . VAL A 1 592 ? 4.613 -26.453 8.703 1 97.56 592 VAL A N 1
ATOM 4575 C CA . VAL A 1 592 ? 3.607 -27.516 8.695 1 97.56 592 VAL A CA 1
ATOM 4576 C C . VAL A 1 592 ? 4.062 -28.672 9.578 1 97.56 592 VAL A C 1
ATOM 4578 O O . VAL A 1 592 ? 5.152 -29.219 9.391 1 97.56 592 VAL A O 1
ATOM 4581 N N . TRP A 1 593 ? 3.275 -29.047 10.523 1 98.06 593 TRP A N 1
ATOM 4582 C CA . TRP A 1 593 ? 3.602 -30.125 11.453 1 98.06 593 TRP A CA 1
ATOM 4583 C C . TRP A 1 593 ? 2.713 -31.344 11.211 1 98.06 593 TRP A C 1
ATOM 4585 O O . TRP A 1 593 ? 1.485 -31.234 11.18 1 98.06 593 TRP A O 1
ATOM 4595 N N . PHE A 1 594 ? 3.357 -32.469 11.055 1 98.19 594 PHE A N 1
ATOM 4596 C CA . PHE A 1 594 ? 2.674 -33.781 10.961 1 98.19 594 PHE A CA 1
ATOM 4597 C C . PHE A 1 594 ? 2.865 -34.562 12.242 1 98.19 594 PHE A C 1
ATOM 4599 O O . PHE A 1 594 ? 3.998 -34.844 12.648 1 98.19 594 PHE A O 1
ATOM 4606 N N . HIS A 1 595 ? 1.797 -35.062 12.812 1 97.44 595 HIS A N 1
ATOM 4607 C CA . HIS A 1 595 ? 1.855 -35.906 14 1 97.44 595 HIS A CA 1
ATOM 4608 C C . HIS A 1 595 ? 1.934 -37.375 13.625 1 97.44 595 HIS A C 1
ATOM 4610 O O . HIS A 1 595 ? 1.284 -37.812 12.672 1 97.44 595 HIS A O 1
ATOM 4616 N N . LYS A 1 596 ? 2.713 -38.062 14.391 1 96.44 596 LYS A N 1
ATOM 4617 C CA . LYS A 1 596 ? 2.721 -39.5 14.234 1 96.44 596 LYS A CA 1
ATOM 4618 C C . LYS A 1 596 ? 1.381 -40.094 14.641 1 96.44 596 LYS A C 1
ATOM 4620 O O . LYS A 1 596 ? 0.802 -39.719 15.656 1 96.44 596 LYS A O 1
ATOM 4625 N N . VAL A 1 597 ? 0.841 -41 13.7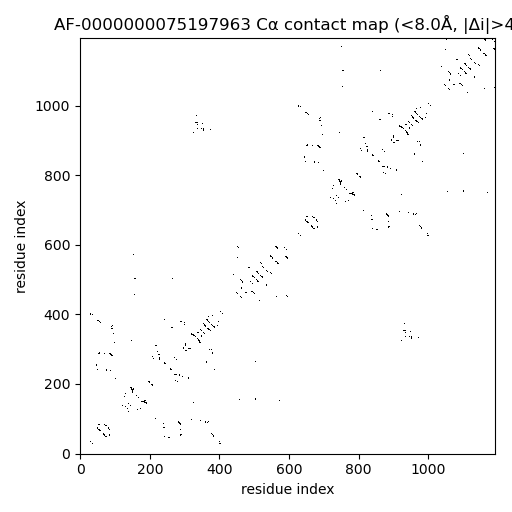97 1 93 597 VAL A N 1
ATOM 4626 C CA . VAL A 1 597 ? -0.418 -41.688 14.078 1 93 597 VAL A CA 1
ATOM 4627 C C . VAL A 1 597 ? -0.14 -43.031 14.734 1 93 597 VAL A C 1
ATOM 4629 O O . VAL A 1 597 ? 0.801 -43.719 14.352 1 93 597 VAL A O 1
ATOM 4632 N N . MET B 1 1 ? 79.375 -22.875 -21.516 1 21.53 1 MET B N 1
ATOM 4633 C CA . MET B 1 1 ? 79.875 -21.75 -20.766 1 21.53 1 MET B CA 1
ATOM 4634 C C . MET B 1 1 ? 79.062 -20.469 -21.078 1 21.53 1 MET B C 1
ATOM 4636 O O . MET B 1 1 ? 79.438 -19.391 -20.625 1 21.53 1 MET B O 1
ATOM 4640 N N . VAL B 1 2 ? 78.438 -20.547 -22.188 1 23.78 2 VAL B N 1
ATOM 4641 C CA . VAL B 1 2 ? 77.875 -19.438 -23 1 23.78 2 VAL B CA 1
ATOM 4642 C C . VAL B 1 2 ? 76.812 -18.688 -22.203 1 23.78 2 VAL B C 1
ATOM 4644 O O . VAL B 1 2 ? 75.688 -19.156 -22.062 1 23.78 2 VAL B O 1
ATOM 4647 N N . GLY B 1 3 ? 77.25 -18.172 -21.031 1 20.73 3 GLY B N 1
ATOM 4648 C CA . GLY B 1 3 ? 76.688 -17.578 -19.844 1 20.73 3 GLY B CA 1
ATOM 4649 C C . GLY B 1 3 ? 75.812 -16.344 -20.156 1 20.73 3 GLY B C 1
ATOM 4650 O O . GLY B 1 3 ? 74.688 -16.25 -19.75 1 20.73 3 GLY B O 1
ATOM 4651 N N . GLY B 1 4 ? 76.5 -15.219 -20.344 1 20.44 4 GLY B N 1
ATOM 4652 C CA . GLY B 1 4 ? 76.375 -14.039 -19.5 1 20.44 4 GLY B CA 1
ATOM 4653 C C . GLY B 1 4 ? 75.375 -13.047 -19.969 1 20.44 4 GLY B C 1
ATOM 4654 O O . GLY B 1 4 ? 74.625 -12.492 -19.156 1 20.44 4 GLY B O 1
ATOM 4655 N N . LEU B 1 5 ? 75.562 -12.492 -21.172 1 22.39 5 LEU B N 1
ATOM 4656 C CA . LEU B 1 5 ? 75.625 -11.047 -21.375 1 22.39 5 LEU B CA 1
ATOM 4657 C C . LEU B 1 5 ? 74.25 -10.453 -21.547 1 22.39 5 LEU B C 1
ATOM 4659 O O . LEU B 1 5 ? 74.062 -9.305 -21.969 1 22.39 5 LEU B O 1
ATOM 4663 N N . VAL B 1 6 ? 73.125 -11.258 -21.609 1 25.25 6 VAL B N 1
ATOM 4664 C CA . VAL B 1 6 ? 72.062 -10.719 -22.391 1 25.25 6 VAL B CA 1
ATOM 4665 C C . VAL B 1 6 ? 71.438 -9.539 -21.656 1 25.25 6 VAL B C 1
ATOM 4667 O O . VAL B 1 6 ? 70.438 -9.703 -20.938 1 25.25 6 VAL B O 1
ATOM 4670 N N . ALA B 1 7 ? 72.25 -8.82 -20.672 1 22.27 7 ALA B N 1
ATOM 4671 C CA . ALA B 1 7 ? 71.688 -7.977 -19.609 1 22.27 7 ALA B CA 1
ATOM 4672 C C . ALA B 1 7 ? 70.938 -6.773 -20.203 1 22.27 7 ALA B C 1
ATOM 4674 O O . ALA B 1 7 ? 69.875 -6.391 -19.719 1 22.27 7 ALA B O 1
ATOM 4675 N N . PHE B 1 8 ? 71.625 -6.027 -21.016 1 23.06 8 PHE B N 1
ATOM 4676 C CA . PHE B 1 8 ? 71.75 -4.602 -20.734 1 23.06 8 PHE B CA 1
ATOM 4677 C C . PHE B 1 8 ? 70.5 -3.861 -21.156 1 23.06 8 PHE B C 1
ATOM 4679 O O . PHE B 1 8 ? 70.188 -2.811 -20.609 1 23.06 8 PHE B O 1
ATOM 4686 N N . PHE B 1 9 ? 70.062 -4.102 -22.406 1 23.53 9 PHE B N 1
ATOM 4687 C CA . PHE B 1 9 ? 69.75 -2.908 -23.172 1 23.53 9 PHE B CA 1
ATOM 4688 C C . PHE B 1 9 ? 68.5 -2.252 -22.672 1 23.53 9 PHE B C 1
ATOM 4690 O O . PHE B 1 9 ? 68.125 -1.149 -23.094 1 23.53 9 PHE B O 1
ATOM 4697 N N . LEU B 1 10 ? 67.438 -3.02 -22.234 1 26.03 10 LEU B N 1
ATOM 4698 C CA . LEU B 1 10 ? 66.125 -2.473 -22.625 1 26.03 10 LEU B CA 1
ATOM 4699 C C . LEU B 1 10 ? 65.75 -1.271 -21.766 1 26.03 10 LEU B C 1
ATOM 4701 O O . LEU B 1 10 ? 65.25 -1.429 -20.672 1 26.03 10 LEU B O 1
ATOM 4705 N N . VAL B 1 11 ? 66.688 -0.352 -21.406 1 27.2 11 VAL B N 1
ATOM 4706 C CA . VAL B 1 11 ? 66.5 0.77 -20.5 1 27.2 11 VAL B CA 1
ATOM 4707 C C . VAL B 1 11 ? 65.5 1.733 -21.109 1 27.2 11 VAL B C 1
ATOM 4709 O O . VAL B 1 11 ? 65.25 2.84 -20.594 1 27.2 11 VAL B O 1
ATOM 4712 N N . TYR B 1 12 ? 65.125 1.59 -22.406 1 25.03 12 TYR B N 1
ATOM 4713 C CA . TYR B 1 12 ? 64.688 2.867 -22.969 1 25.03 12 TYR B CA 1
ATOM 4714 C C . TYR B 1 12 ? 63.688 3.549 -22.047 1 25.03 12 TYR B C 1
ATOM 4716 O O . TYR B 1 12 ? 63.094 2.902 -21.188 1 25.03 12 TYR B O 1
ATOM 4724 N N . LEU B 1 13 ? 62.969 4.684 -22.641 1 25.98 13 LEU B N 1
ATOM 4725 C CA . LEU B 1 13 ? 62.406 6.02 -22.516 1 25.98 13 LEU B CA 1
ATOM 4726 C C . LEU B 1 13 ? 61.031 5.961 -21.828 1 25.98 13 LEU B C 1
ATOM 4728 O O . LEU B 1 13 ? 60.062 5.438 -22.391 1 25.98 13 LEU B O 1
ATOM 4732 N N . CYS B 1 14 ? 60.969 5.73 -20.547 1 27.66 14 CYS B N 1
ATOM 4733 C CA . CYS B 1 14 ? 59.906 5.93 -19.562 1 27.66 14 CYS B CA 1
ATOM 4734 C C . CYS B 1 14 ? 59.344 7.355 -19.625 1 27.66 14 CYS B C 1
ATOM 4736 O O . CYS B 1 14 ? 59.625 8.164 -18.734 1 27.66 14 CYS B O 1
ATOM 4738 N N . ALA B 1 15 ? 59.688 8.148 -20.672 1 29.67 15 ALA B N 1
ATOM 4739 C CA . ALA B 1 15 ? 59.156 9.492 -20.438 1 29.67 15 ALA B CA 1
ATOM 4740 C C . ALA B 1 15 ? 57.688 9.438 -20.031 1 29.67 15 ALA B C 1
ATOM 4742 O O . ALA B 1 15 ? 56.875 8.867 -20.734 1 29.67 15 ALA B O 1
ATOM 4743 N N . LEU B 1 16 ? 57.469 9.555 -18.75 1 29.5 16 LEU B N 1
ATOM 4744 C CA . LEU B 1 16 ? 56.312 9.805 -17.891 1 29.5 16 LEU B CA 1
ATOM 4745 C C . LEU B 1 16 ? 55.438 10.93 -18.469 1 29.5 16 LEU B C 1
ATOM 4747 O O . LEU B 1 16 ? 55.844 12.094 -18.469 1 29.5 16 LEU B O 1
ATOM 4751 N N . ALA B 1 17 ? 54.906 10.883 -19.672 1 29.91 17 ALA B N 1
ATOM 4752 C CA . ALA B 1 17 ? 53.844 11.836 -19.984 1 29.91 17 ALA B CA 1
ATOM 4753 C C . ALA B 1 17 ? 52.906 12.039 -18.797 1 29.91 17 ALA B C 1
ATOM 4755 O O . ALA B 1 17 ? 52.25 11.094 -18.359 1 29.91 17 ALA B O 1
ATOM 4756 N N . SER B 1 18 ? 53.375 12.898 -17.906 1 29.64 18 SER B N 1
ATOM 4757 C CA . SER B 1 18 ? 52.438 13.469 -16.938 1 29.64 18 SER B CA 1
ATOM 4758 C C . SER B 1 18 ? 51.125 13.844 -17.578 1 29.64 18 SER B C 1
ATOM 4760 O O . SER B 1 18 ? 51.031 14.82 -18.328 1 29.64 18 SER B O 1
ATOM 4762 N N . ALA B 1 19 ? 50.406 13.008 -18.25 1 30.31 19 ALA B N 1
ATOM 4763 C CA . ALA B 1 19 ? 49.031 13.422 -18.516 1 30.31 19 AL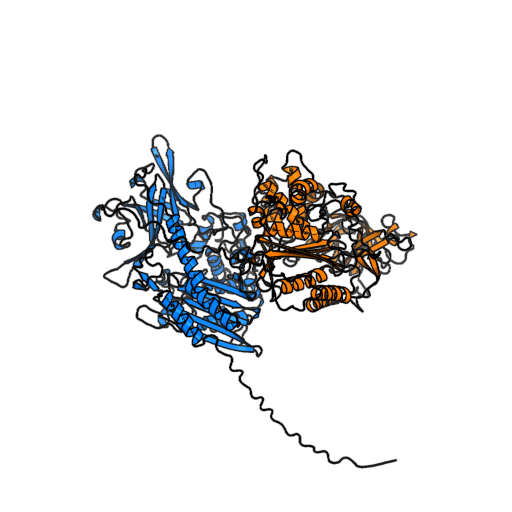A B CA 1
ATOM 4764 C C . ALA B 1 19 ? 48.469 14.242 -17.359 1 30.31 19 ALA B C 1
ATOM 4766 O O . ALA B 1 19 ? 48.312 13.727 -16.25 1 30.31 19 ALA B O 1
ATOM 4767 N N . GLU B 1 20 ? 48.938 15.492 -17.234 1 30.56 20 GLU B N 1
ATOM 4768 C CA . GLU B 1 20 ? 48.031 16.359 -16.5 1 30.56 20 GLU B CA 1
ATOM 4769 C C . GLU B 1 20 ? 46.562 15.961 -16.75 1 30.56 20 GLU B C 1
ATOM 4771 O O . GLU B 1 20 ? 46.062 16.125 -17.859 1 30.56 20 GLU B O 1
ATOM 4776 N N . GLN B 1 21 ? 46.219 14.891 -16.266 1 33.44 21 GLN B N 1
ATOM 4777 C CA . GLN B 1 21 ? 44.781 14.773 -16.141 1 33.44 21 GLN B CA 1
ATOM 4778 C C . GLN B 1 21 ? 44.125 16.125 -15.828 1 33.44 21 GLN B C 1
ATOM 4780 O O . GLN B 1 21 ? 44.312 16.672 -14.734 1 33.44 21 GLN B O 1
ATOM 4785 N N . ALA B 1 22 ? 44.219 17.031 -16.734 1 31.92 22 ALA B N 1
ATOM 4786 C CA . ALA B 1 22 ? 43.312 18.141 -16.562 1 31.92 22 ALA B CA 1
ATOM 4787 C C . ALA B 1 22 ? 42.031 17.688 -15.828 1 31.92 22 ALA B C 1
ATOM 4789 O O . ALA B 1 22 ? 41.312 16.828 -16.312 1 31.92 22 ALA B O 1
ATOM 4790 N N . LEU B 1 23 ? 42.125 17.672 -14.547 1 34.69 23 LEU B N 1
ATOM 4791 C CA . LEU B 1 23 ? 40.875 17.812 -13.844 1 34.69 23 LEU B CA 1
ATOM 4792 C C . LEU B 1 23 ? 39.938 18.734 -14.602 1 34.69 23 LEU B C 1
ATOM 4794 O O . LEU B 1 23 ? 40.031 19.969 -14.516 1 34.69 23 LEU B O 1
ATOM 4798 N N . LEU B 1 24 ? 39.875 18.641 -15.859 1 35.72 24 LEU B N 1
ATOM 4799 C CA . LEU B 1 24 ? 38.719 19.328 -16.406 1 35.72 24 LEU B CA 1
ATOM 4800 C C . LEU B 1 24 ? 37.562 19.344 -15.414 1 35.72 24 LEU B C 1
ATOM 4802 O O . LEU B 1 24 ? 37 18.297 -15.102 1 35.72 24 LEU B O 1
ATOM 4806 N N . GLY B 1 25 ? 37.688 20.125 -14.438 1 38.38 25 GLY B N 1
ATOM 4807 C CA . GLY B 1 25 ? 36.531 20.438 -13.602 1 38.38 25 GLY B CA 1
ATOM 4808 C C . GLY B 1 25 ? 35.219 20.406 -14.359 1 38.38 25 GLY B C 1
ATOM 4809 O O . GLY B 1 25 ? 35 21.234 -15.234 1 38.38 25 GLY B O 1
ATOM 4810 N N . LEU B 1 26 ? 34.688 19.438 -14.883 1 41.81 26 LEU B N 1
ATOM 4811 C CA . LEU B 1 26 ? 33.312 19.359 -15.367 1 41.81 26 LEU B CA 1
ATOM 4812 C C . LEU B 1 26 ? 32.469 20.406 -14.672 1 41.81 26 LEU B C 1
ATOM 4814 O O . LEU B 1 26 ? 32.25 20.328 -13.461 1 41.81 26 LEU B O 1
ATOM 4818 N N . THR B 1 27 ? 32.625 21.656 -14.875 1 46.94 27 THR B N 1
ATOM 4819 C CA . THR B 1 27 ? 31.75 22.703 -14.398 1 46.94 27 THR B CA 1
ATOM 4820 C C . THR B 1 27 ? 30.297 22.219 -14.375 1 46.94 27 THR B C 1
ATOM 4822 O O . THR B 1 27 ? 29.703 21.953 -15.422 1 46.94 27 THR B O 1
ATOM 4825 N N . ARG B 1 28 ? 29.891 21.547 -13.359 1 71.75 28 ARG B N 1
ATOM 4826 C CA . ARG B 1 28 ? 28.531 21.094 -13.094 1 71.75 28 ARG B CA 1
ATOM 4827 C C . ARG B 1 28 ? 27.562 22.266 -13.031 1 71.75 28 ARG B C 1
ATOM 4829 O O . ARG B 1 28 ? 27.719 23.172 -12.203 1 71.75 28 ARG B O 1
ATOM 4836 N N . ASN B 1 29 ? 26.766 22.484 -14.016 1 81.62 29 ASN B N 1
ATOM 4837 C CA . ASN B 1 29 ? 25.766 23.547 -14.062 1 81.62 29 ASN B CA 1
ATOM 4838 C C . ASN B 1 29 ? 24.844 23.516 -12.852 1 81.62 29 ASN B C 1
ATOM 4840 O O . ASN B 1 29 ? 24.297 22.453 -12.516 1 81.62 29 ASN B O 1
ATOM 4844 N N . PRO B 1 30 ? 24.891 24.703 -12.133 1 92.94 30 PRO B N 1
ATOM 4845 C CA . PRO B 1 30 ? 24 24.734 -10.977 1 92.94 30 PRO B CA 1
ATOM 4846 C C . PRO B 1 30 ? 22.531 24.562 -11.367 1 92.94 30 PRO B C 1
ATOM 4848 O O . PRO B 1 30 ? 22.125 25 -12.445 1 92.94 30 PRO B O 1
ATOM 4851 N N . VAL B 1 31 ? 21.828 23.891 -10.516 1 96.69 31 VAL B N 1
ATOM 4852 C CA . VAL B 1 31 ? 20.391 23.812 -10.688 1 96.69 31 VAL B CA 1
ATOM 4853 C C . VAL B 1 31 ? 19.75 25.188 -10.461 1 96.69 31 VAL B C 1
ATOM 4855 O O . VAL B 1 31 ? 18.906 25.625 -11.242 1 96.69 31 VAL B O 1
ATOM 4858 N N . LEU B 1 32 ? 20.188 25.875 -9.391 1 98.12 32 LEU B N 1
ATOM 4859 C CA . LEU B 1 32 ? 19.703 27.203 -9.094 1 98.12 32 LEU B CA 1
ATOM 4860 C C . LEU B 1 32 ? 20.391 28.25 -9.969 1 98.12 32 LEU B C 1
ATOM 4862 O O . LEU B 1 32 ? 21.078 29.141 -9.453 1 98.12 32 LEU B O 1
ATOM 4866 N N . SER B 1 33 ? 20.125 28.234 -11.242 1 97.31 33 SER B N 1
ATOM 4867 C CA . SER B 1 33 ? 20.625 29.141 -12.258 1 97.31 33 SER B CA 1
ATOM 4868 C C . SER B 1 33 ? 19.828 30.438 -12.281 1 97.31 33 SER B C 1
ATOM 4870 O O . SER B 1 33 ? 18.766 30.531 -11.664 1 97.31 33 SER B O 1
ATOM 4872 N N . PRO B 1 34 ? 20.297 31.438 -13 1 96.75 34 PRO B N 1
ATOM 4873 C CA . PRO B 1 34 ? 19.531 32.688 -13.125 1 96.75 34 PRO B CA 1
ATOM 4874 C C . PRO B 1 34 ? 18.141 32.469 -13.719 1 96.75 34 PRO B C 1
ATOM 4876 O O . PRO B 1 34 ? 17.188 33.156 -13.352 1 96.75 34 PRO B O 1
ATOM 4879 N N . HIS B 1 35 ? 18.094 31.484 -14.602 1 96.5 35 HIS B N 1
ATOM 4880 C CA . HIS B 1 35 ? 16.797 31.156 -15.18 1 96.5 35 HIS B CA 1
ATOM 4881 C C . HIS B 1 35 ? 15.852 30.594 -14.125 1 96.5 35 HIS B C 1
ATOM 4883 O O . HIS B 1 35 ? 14.656 30.891 -14.125 1 96.5 35 HIS B O 1
ATOM 4889 N N . VAL B 1 36 ? 16.406 29.766 -13.328 1 98.12 36 VAL B N 1
ATOM 4890 C CA . VAL B 1 36 ? 15.609 29.203 -12.242 1 98.12 36 VAL B CA 1
ATOM 4891 C C . VAL B 1 36 ? 15.242 30.297 -11.242 1 98.12 36 VAL B C 1
ATOM 4893 O O . VAL B 1 36 ? 14.109 30.344 -10.75 1 98.12 36 VAL B O 1
ATOM 4896 N N . ASP B 1 37 ? 16.156 31.203 -10.992 1 98.25 37 ASP B N 1
ATOM 4897 C CA . ASP B 1 37 ? 15.883 32.344 -10.125 1 98.25 37 ASP B CA 1
ATOM 4898 C C . ASP B 1 37 ? 14.703 33.156 -10.641 1 98.25 37 ASP B C 1
ATOM 4900 O O . ASP B 1 37 ? 13.828 33.562 -9.875 1 98.25 37 ASP B O 1
ATOM 4904 N N . ALA B 1 38 ? 14.75 33.375 -11.914 1 98.06 38 ALA B N 1
ATOM 4905 C CA . ALA B 1 38 ? 13.688 34.188 -12.531 1 98.06 38 ALA B CA 1
ATOM 4906 C C . ALA B 1 38 ? 12.344 33.469 -12.438 1 98.06 38 ALA B C 1
ATOM 4908 O O . ALA B 1 38 ? 11.32 34.094 -12.164 1 98.06 38 ALA B O 1
ATOM 4909 N N . PHE B 1 39 ? 12.375 32.219 -12.711 1 98.25 39 PHE B N 1
ATOM 4910 C CA . PHE B 1 39 ? 11.148 31.422 -12.617 1 98.25 39 PHE B CA 1
ATOM 4911 C C . PHE B 1 39 ? 10.539 31.531 -11.227 1 98.25 39 PHE B C 1
ATOM 4913 O O . PHE B 1 39 ? 9.344 31.797 -11.078 1 98.25 39 PHE B O 1
ATOM 4920 N N . ILE B 1 40 ? 11.352 31.297 -10.172 1 98.81 40 ILE B N 1
ATOM 4921 C CA . ILE B 1 40 ? 10.859 31.312 -8.797 1 98.81 40 ILE B CA 1
ATOM 4922 C C . ILE B 1 40 ? 10.328 32.688 -8.445 1 98.81 40 ILE B C 1
ATOM 4924 O O . ILE B 1 40 ? 9.25 32.812 -7.863 1 98.81 40 ILE B O 1
ATOM 4928 N N . SER B 1 41 ? 11.031 33.688 -8.836 1 98.44 41 SER B N 1
ATOM 4929 C CA . SER B 1 41 ? 10.594 35.062 -8.57 1 98.44 41 SER B CA 1
ATOM 4930 C C . SER B 1 41 ? 9.273 35.375 -9.266 1 98.44 41 SER B C 1
ATOM 4932 O O . SER B 1 41 ? 8.398 36.031 -8.695 1 98.44 41 SER B O 1
ATOM 4934 N N . ASP B 1 42 ? 9.148 34.906 -10.484 1 98.31 42 ASP B N 1
ATOM 4935 C CA . ASP B 1 42 ? 7.914 35.094 -11.234 1 98.31 42 ASP B CA 1
ATOM 4936 C C . ASP B 1 42 ? 6.734 34.406 -10.562 1 98.31 42 ASP B C 1
ATOM 4938 O O . ASP B 1 42 ? 5.633 34.969 -10.508 1 98.31 42 ASP B O 1
ATOM 4942 N N . ILE B 1 43 ? 6.977 33.188 -10.102 1 98.62 43 ILE B N 1
ATOM 4943 C CA . ILE B 1 43 ? 5.922 32.438 -9.43 1 98.62 43 ILE B CA 1
ATOM 4944 C C . ILE B 1 43 ? 5.477 33.188 -8.18 1 98.62 43 ILE B C 1
ATOM 4946 O O . ILE B 1 43 ? 4.277 33.312 -7.918 1 98.62 43 ILE B O 1
ATOM 4950 N N . LEU B 1 44 ? 6.438 33.688 -7.387 1 98.44 44 LEU B N 1
ATOM 4951 C CA . LEU B 1 44 ? 6.102 34.438 -6.18 1 98.44 44 LEU B CA 1
ATOM 4952 C C . LEU B 1 44 ? 5.281 35.688 -6.512 1 98.44 44 LEU B C 1
ATOM 4954 O O . LEU B 1 44 ? 4.312 36 -5.816 1 98.44 44 LEU B O 1
ATOM 4958 N N . ALA B 1 45 ? 5.621 36.312 -7.582 1 97.69 45 ALA B N 1
ATOM 4959 C CA . ALA B 1 45 ? 4.91 37.531 -8.008 1 97.69 45 ALA B CA 1
ATOM 4960 C C . ALA B 1 45 ? 3.5 37.188 -8.484 1 97.69 45 ALA B C 1
ATOM 4962 O O . ALA B 1 45 ? 2.539 37.875 -8.141 1 97.69 45 ALA B O 1
ATOM 4963 N N . GLU B 1 46 ? 3.402 36.125 -9.227 1 97 46 GLU B N 1
ATOM 4964 C CA . GLU B 1 46 ? 2.119 35.75 -9.797 1 97 46 GLU B CA 1
ATOM 4965 C C . GLU B 1 46 ? 1.124 35.344 -8.711 1 97 46 GLU B C 1
ATOM 4967 O O . GLU B 1 46 ? -0.081 35.562 -8.852 1 97 46 GLU B O 1
ATOM 4972 N N . TRP B 1 47 ? 1.63 34.781 -7.66 1 97.88 47 TRP B N 1
ATOM 4973 C CA . TRP B 1 47 ? 0.759 34.344 -6.578 1 97.88 47 TRP B CA 1
ATOM 4974 C C . TRP B 1 47 ? 0.598 35.438 -5.523 1 97.88 47 TRP B C 1
ATOM 4976 O O . TRP B 1 47 ? -0.085 35.25 -4.516 1 97.88 47 TRP B O 1
ATOM 4986 N N . ASN B 1 48 ? 1.24 36.594 -5.73 1 97.31 48 ASN B N 1
ATOM 4987 C CA . ASN B 1 48 ? 1.169 37.75 -4.84 1 97.31 48 ASN B CA 1
ATOM 4988 C C . ASN B 1 48 ? 1.513 37.344 -3.402 1 97.31 48 ASN B C 1
ATOM 4990 O O . ASN B 1 48 ? 0.81 37.75 -2.469 1 97.31 48 ASN B O 1
ATOM 4994 N N . THR B 1 49 ? 2.52 36.562 -3.227 1 97.19 49 THR B N 1
ATOM 4995 C CA . THR B 1 49 ? 2.854 36.156 -1.871 1 97.19 49 THR B CA 1
ATOM 4996 C C . THR B 1 49 ? 3.498 37.312 -1.093 1 97.19 49 THR B C 1
ATOM 4998 O O . THR B 1 49 ? 4.383 37.969 -1.607 1 97.19 49 THR B O 1
ATOM 5001 N N . PRO B 1 50 ? 3.051 37.562 0.119 1 96.25 50 PRO B N 1
ATOM 5002 C CA . PRO B 1 50 ? 3.766 38.5 0.961 1 96.25 50 PRO B CA 1
ATOM 5003 C C . PRO B 1 50 ? 5.074 37.969 1.515 1 96.25 50 PRO B C 1
ATOM 5005 O O . PRO B 1 50 ? 5.914 38.719 2.01 1 96.25 50 PRO B O 1
ATOM 5008 N N . GLY B 1 51 ? 5.219 36.688 1.54 1 97.5 51 GLY B N 1
ATOM 5009 C CA . GLY B 1 51 ? 6.41 36 2.039 1 97.5 51 GLY B CA 1
ATOM 5010 C C . GLY B 1 51 ? 7.363 35.594 0.937 1 97.5 51 GLY B C 1
ATOM 5011 O O . GLY B 1 51 ? 7.688 36.375 0.051 1 97.5 51 GLY B O 1
ATOM 5012 N N . GLY B 1 52 ? 7.836 34.406 1.113 1 98.44 52 GLY B N 1
ATOM 5013 C CA . GLY B 1 52 ? 8.789 33.875 0.155 1 98.44 52 GLY B CA 1
ATOM 5014 C C . GLY B 1 52 ? 9.062 32.406 0.355 1 98.44 52 GLY B C 1
ATOM 5015 O O . GLY B 1 52 ? 8.211 31.672 0.871 1 98.44 52 GLY B O 1
ATOM 5016 N N . VAL B 1 53 ? 10.25 31.984 -0.328 1 98.88 53 VAL B N 1
ATOM 5017 C CA . VAL B 1 53 ? 10.641 30.578 -0.217 1 98.88 53 VAL B CA 1
ATOM 5018 C C . VAL B 1 53 ? 12.148 30.484 -0 1 98.88 53 VAL B C 1
ATOM 5020 O O . VAL B 1 53 ? 12.906 31.375 -0.431 1 98.88 53 VAL B O 1
ATOM 5023 N N . SER B 1 54 ? 12.555 29.562 0.768 1 98.88 54 SER B N 1
ATOM 5024 C CA . SER B 1 54 ? 13.938 29.109 0.893 1 98.88 54 SER B CA 1
ATOM 5025 C C . SER B 1 54 ? 14.109 27.719 0.303 1 98.88 54 SER B C 1
ATOM 5027 O O . SER B 1 54 ? 13.273 26.828 0.517 1 98.88 54 SER B O 1
ATOM 5029 N N . VAL B 1 55 ? 15.18 27.547 -0.523 1 98.88 55 VAL B N 1
ATOM 5030 C CA . VAL B 1 55 ? 15.305 26.328 -1.315 1 98.88 55 VAL B CA 1
ATOM 5031 C C . VAL B 1 55 ? 16.672 25.688 -1.071 1 98.88 55 VAL B C 1
ATOM 5033 O O . VAL B 1 55 ? 17.656 26.391 -0.851 1 98.88 55 VAL B O 1
ATOM 5036 N N . ALA B 1 56 ? 16.688 24.375 -1.067 1 98.88 56 ALA B N 1
ATOM 5037 C CA . ALA B 1 56 ? 17.906 23.578 -1.073 1 98.88 56 ALA B CA 1
ATOM 5038 C C . ALA B 1 56 ? 17.875 22.516 -2.168 1 98.88 56 ALA B C 1
ATOM 5040 O O . ALA B 1 56 ? 16.844 21.906 -2.406 1 98.88 56 ALA B O 1
ATOM 5041 N N . VAL B 1 57 ? 18.953 22.359 -2.902 1 98.81 57 VAL B N 1
ATOM 5042 C CA . VAL B 1 57 ? 19.172 21.281 -3.865 1 98.81 57 VAL B CA 1
ATOM 5043 C C . VAL B 1 57 ? 20.516 20.609 -3.588 1 98.81 57 VAL B C 1
ATOM 5045 O O . VAL B 1 57 ? 21.547 21.281 -3.494 1 98.81 57 VAL B O 1
ATOM 5048 N N . VAL B 1 58 ? 20.5 19.312 -3.412 1 98.75 58 VAL B N 1
ATOM 5049 C CA . VAL B 1 58 ? 21.734 18.562 -3.258 1 98.75 58 VAL B CA 1
ATOM 5050 C C . VAL B 1 58 ? 21.812 17.438 -4.297 1 98.75 58 VAL B C 1
ATOM 5052 O O . VAL B 1 58 ? 20.781 16.844 -4.637 1 98.75 58 VAL B O 1
ATOM 5055 N N . LYS B 1 59 ? 22.953 17.156 -4.809 1 98 59 LYS B N 1
ATOM 5056 C CA . LYS B 1 59 ? 23.203 16.094 -5.766 1 98 59 LYS B CA 1
ATOM 5057 C C . LYS B 1 59 ? 24.547 15.414 -5.512 1 98 59 LYS B C 1
ATOM 5059 O O . LYS B 1 59 ? 25.562 16.094 -5.371 1 98 59 LYS B O 1
ATOM 5064 N N . LYS B 1 60 ? 24.484 14.148 -5.418 1 96.75 60 LYS B N 1
ATOM 5065 C CA . LYS B 1 60 ? 25.719 13.375 -5.301 1 96.75 60 LYS B CA 1
ATOM 5066 C C . LYS B 1 60 ? 26.219 12.922 -6.668 1 96.75 60 LYS B C 1
ATOM 5068 O O . LYS B 1 60 ? 25.438 12.406 -7.48 1 96.75 60 LYS B O 1
ATOM 5073 N N . HIS B 1 61 ? 27.531 13.07 -6.848 1 94.38 61 HIS B N 1
ATOM 5074 C CA . HIS B 1 61 ? 28.125 12.711 -8.133 1 94.38 61 HIS B CA 1
ATOM 5075 C C . HIS B 1 61 ? 28.828 11.359 -8.055 1 94.38 61 HIS B C 1
ATOM 5077 O O . HIS B 1 61 ? 29.047 10.836 -6.961 1 94.38 61 HIS B O 1
ATOM 5083 N N . SER B 1 62 ? 29.125 10.781 -9.219 1 92.19 62 SER B N 1
ATOM 5084 C CA . SER B 1 62 ? 29.703 9.445 -9.336 1 92.19 62 SER B CA 1
ATOM 5085 C C . SER B 1 62 ? 31.047 9.359 -8.609 1 92.19 62 SER B C 1
ATOM 5087 O O . SER B 1 62 ? 31.438 8.281 -8.164 1 92.19 62 SER B O 1
ATOM 5089 N N . ASP B 1 63 ? 31.719 10.539 -8.438 1 92.88 63 ASP B N 1
ATOM 5090 C CA . ASP B 1 63 ? 33.031 10.531 -7.773 1 92.88 63 ASP B CA 1
ATOM 5091 C C . ASP B 1 63 ? 32.875 10.664 -6.258 1 92.88 63 ASP B C 1
ATOM 5093 O O . ASP B 1 63 ? 33.844 10.781 -5.531 1 92.88 63 ASP B O 1
ATOM 5097 N N . GLY B 1 64 ? 31.641 10.695 -5.875 1 90.81 64 GLY B N 1
ATOM 5098 C CA . GLY B 1 64 ? 31.375 10.719 -4.445 1 90.81 64 GLY B CA 1
ATOM 5099 C C . GLY B 1 64 ? 31.234 12.125 -3.889 1 90.81 64 GLY B C 1
ATOM 5100 O O . GLY B 1 64 ? 30.844 12.305 -2.73 1 90.81 64 GLY B O 1
ATOM 5101 N N . THR B 1 65 ? 31.422 13.172 -4.695 1 94.31 65 THR B N 1
ATOM 5102 C CA . THR B 1 65 ? 31.328 14.555 -4.238 1 94.31 65 THR B CA 1
ATOM 5103 C C . THR B 1 65 ? 29.875 15.039 -4.316 1 94.31 65 THR B C 1
ATOM 5105 O O . THR B 1 65 ? 29.047 14.422 -4.98 1 94.31 65 THR B O 1
ATOM 5108 N N . TRP B 1 66 ? 29.656 16.188 -3.568 1 96.06 66 TRP B N 1
ATOM 5109 C CA . TRP B 1 66 ? 28.312 16.75 -3.514 1 96.06 66 TRP B CA 1
ATOM 5110 C C . TRP B 1 66 ? 28.281 18.141 -4.141 1 96.06 66 TRP B C 1
ATOM 5112 O O . TRP B 1 66 ? 29.219 18.922 -3.977 1 96.06 66 TRP B O 1
ATOM 5122 N N . THR B 1 67 ? 27.25 18.406 -4.898 1 97.12 67 THR B N 1
ATOM 5123 C CA . THR B 1 67 ? 26.812 19.781 -5.141 1 97.12 67 THR B CA 1
ATOM 5124 C C . THR B 1 67 ? 25.688 20.172 -4.195 1 97.12 67 THR B C 1
ATOM 5126 O O . THR B 1 67 ? 24.688 19.469 -4.102 1 97.12 67 THR B O 1
ATOM 5129 N N . VAL B 1 68 ? 25.922 21.25 -3.451 1 98.12 68 VAL B N 1
ATOM 5130 C CA . VAL B 1 68 ? 24.922 21.734 -2.506 1 98.12 68 VAL B CA 1
ATOM 5131 C C . VAL B 1 68 ? 24.609 23.203 -2.805 1 98.12 68 VAL B C 1
ATOM 5133 O O . VAL B 1 68 ? 25.516 24.047 -2.826 1 98.12 68 VAL B O 1
ATOM 5136 N N . GLU B 1 69 ? 23.344 23.484 -3.096 1 98.62 69 GLU B N 1
ATOM 5137 C CA . GLU B 1 69 ? 22.875 24.844 -3.389 1 98.62 69 GLU B CA 1
ATOM 5138 C C . GLU B 1 69 ? 21.719 25.234 -2.475 1 98.62 69 GLU B C 1
ATOM 5140 O O . GLU B 1 69 ? 20.766 24.469 -2.299 1 98.62 69 GLU B O 1
ATOM 5145 N N . THR B 1 70 ? 21.812 26.375 -1.847 1 98.56 70 THR B N 1
ATOM 5146 C CA . THR B 1 70 ? 20.719 26.953 -1.072 1 98.56 70 THR B CA 1
ATOM 5147 C C . THR B 1 70 ? 20.531 28.438 -1.419 1 98.56 70 THR B C 1
ATOM 5149 O O . THR B 1 70 ? 21.516 29.141 -1.671 1 98.56 70 THR B O 1
ATOM 5152 N N . LYS B 1 71 ? 19.312 28.844 -1.499 1 98.62 71 LYS B N 1
ATOM 5153 C CA . LYS B 1 71 ? 19 30.219 -1.835 1 98.62 71 LYS B CA 1
ATOM 5154 C C . LYS B 1 71 ? 17.641 30.625 -1.281 1 98.62 71 LYS B C 1
ATOM 5156 O O . LYS B 1 71 ? 16.797 29.766 -1.014 1 98.62 71 LYS B O 1
ATOM 5161 N N . GLY B 1 72 ? 17.469 31.891 -0.99 1 98.75 72 GLY B N 1
ATOM 5162 C CA . GLY B 1 72 ? 16.188 32.438 -0.58 1 98.75 72 GLY B CA 1
ATOM 5163 C C . GLY B 1 72 ? 15.625 33.438 -1.579 1 98.75 72 GLY B C 1
ATOM 5164 O O . GLY B 1 72 ? 16.375 34.125 -2.285 1 98.75 72 GLY B O 1
ATOM 5165 N N . TYR B 1 73 ? 14.352 33.469 -1.66 1 98.81 73 TYR B N 1
ATOM 5166 C CA . TYR B 1 73 ? 13.602 34.375 -2.539 1 98.81 73 TYR B CA 1
ATOM 5167 C C . TYR B 1 73 ? 12.438 35 -1.799 1 98.81 73 TYR B C 1
ATOM 5169 O O . TYR B 1 73 ? 11.719 34.344 -1.049 1 98.81 73 TYR B O 1
ATOM 5177 N N . GLY B 1 74 ? 12.266 36.312 -1.952 1 98.56 74 GLY B N 1
ATOM 5178 C CA . GLY B 1 74 ? 11.156 36.969 -1.311 1 98.56 74 GLY B CA 1
ATOM 5179 C C . GLY B 1 74 ? 11.477 37.469 0.091 1 98.56 74 GLY B C 1
ATOM 5180 O O . GLY B 1 74 ? 12.625 37.812 0.384 1 98.56 74 GLY B O 1
ATOM 5181 N N . ASN B 1 75 ? 10.422 37.562 0.932 1 97.88 75 ASN B N 1
ATOM 5182 C CA . ASN B 1 75 ? 10.562 38.188 2.24 1 97.88 75 ASN B CA 1
ATOM 5183 C C . ASN B 1 75 ? 10.469 37.156 3.369 1 97.88 75 ASN B C 1
ATOM 5185 O O . ASN B 1 75 ? 9.641 36.25 3.32 1 97.88 75 ASN B O 1
ATOM 5189 N N . ALA B 1 76 ? 11.328 37.344 4.379 1 97.69 76 ALA B N 1
ATOM 5190 C CA . ALA B 1 76 ? 11.281 36.5 5.578 1 97.69 76 ALA B CA 1
ATOM 5191 C C . ALA B 1 76 ? 10.391 37.125 6.648 1 97.69 76 ALA B C 1
ATOM 5193 O O . ALA B 1 76 ? 9.961 36.438 7.586 1 97.69 76 ALA B O 1
ATOM 5194 N N . SER B 1 77 ? 10.117 38.438 6.484 1 94.56 77 SER B N 1
ATOM 5195 C CA . SER B 1 77 ? 9.336 39.125 7.496 1 94.56 77 SER B CA 1
ATOM 5196 C C . SER B 1 77 ? 8.586 40.312 6.891 1 94.56 77 SER B C 1
ATOM 5198 O O . SER B 1 77 ? 8.898 40.75 5.781 1 94.56 77 SER B O 1
ATOM 5200 N N . THR B 1 78 ? 7.629 40.75 7.66 1 90.38 78 THR B N 1
ATOM 5201 C CA . THR B 1 78 ? 6.789 41.844 7.195 1 90.38 78 THR B CA 1
ATOM 5202 C C . THR B 1 78 ? 7.578 43.156 7.164 1 90.38 78 THR B C 1
ATOM 5204 O O . THR B 1 78 ? 7.211 44.094 6.449 1 90.38 78 THR B O 1
ATOM 5207 N N . ASP B 1 79 ? 8.672 43.219 7.93 1 89.44 79 ASP B N 1
ATOM 5208 C CA . ASP B 1 79 ? 9.461 44.438 7.992 1 89.44 79 ASP B CA 1
ATOM 5209 C C . ASP B 1 79 ? 10.484 44.5 6.855 1 89.44 79 ASP B C 1
ATOM 5211 O O . ASP B 1 79 ? 11.305 45.406 6.797 1 89.44 79 ASP B O 1
ATOM 5215 N N . GLY B 1 80 ? 10.5 43.5 6.027 1 90.38 80 GLY B N 1
ATOM 5216 C CA . GLY B 1 80 ? 11.281 43.562 4.805 1 90.38 80 GLY B CA 1
ATOM 5217 C C . GLY B 1 80 ? 12.547 42.719 4.852 1 90.38 80 GLY B C 1
ATOM 5218 O O . GLY B 1 80 ? 13.344 42.75 3.918 1 90.38 80 GLY B O 1
ATOM 5219 N N . ARG B 1 81 ? 12.781 42 5.945 1 96.12 81 ARG B N 1
ATOM 5220 C CA . ARG B 1 81 ? 13.922 41.094 5.926 1 96.12 81 ARG B CA 1
ATOM 5221 C C . ARG B 1 81 ? 13.797 40.094 4.789 1 96.12 81 ARG B C 1
ATOM 5223 O O . ARG B 1 81 ? 12.734 39.5 4.59 1 96.12 81 ARG B O 1
ATOM 5230 N N . LYS B 1 82 ? 14.914 39.906 4.07 1 98.19 82 LYS B N 1
ATOM 5231 C CA . LYS B 1 82 ? 14.875 39.031 2.891 1 98.19 82 LYS B CA 1
ATOM 5232 C C . LYS B 1 82 ? 15.117 37.562 3.27 1 98.19 82 LYS B C 1
ATOM 5234 O O . LYS B 1 82 ? 15.789 37.281 4.262 1 98.19 82 LYS B O 1
ATOM 5239 N N . MET B 1 83 ? 14.523 36.719 2.494 1 98.56 83 MET B N 1
ATOM 5240 C CA . MET B 1 83 ? 14.695 35.281 2.654 1 98.56 83 MET B CA 1
ATOM 5241 C C . MET B 1 83 ? 16.109 34.875 2.256 1 98.56 83 MET B C 1
ATOM 5243 O O . MET B 1 83 ? 16.656 35.375 1.281 1 98.56 83 MET B O 1
ATOM 5247 N N . THR B 1 84 ? 16.703 34 2.975 1 98.5 84 THR B N 1
ATOM 5248 C CA . THR B 1 84 ? 17.984 33.375 2.65 1 98.5 84 THR B CA 1
ATOM 5249 C C . THR B 1 84 ? 17.953 31.891 2.912 1 98.5 84 THR B C 1
ATOM 5251 O O . THR B 1 84 ? 16.953 31.359 3.398 1 98.5 84 THR B O 1
ATOM 5254 N N . GLY B 1 85 ? 19.062 31.25 2.566 1 98.25 85 GLY B N 1
ATOM 5255 C CA . GLY B 1 85 ? 19.188 29.844 2.881 1 98.25 85 GLY B CA 1
ATOM 5256 C C . GLY B 1 85 ? 19.281 29.562 4.371 1 98.25 85 GLY B C 1
ATOM 5257 O O . GLY B 1 85 ? 19.078 28.422 4.809 1 98.25 85 GLY B O 1
ATOM 5258 N N . ASP B 1 86 ? 19.484 30.578 5.184 1 98.31 86 ASP B N 1
ATOM 5259 C CA . ASP B 1 86 ? 19.656 30.438 6.629 1 98.31 86 ASP B CA 1
ATOM 5260 C C . ASP B 1 86 ? 18.344 30.734 7.359 1 98.31 86 ASP B C 1
ATOM 5262 O O . ASP B 1 86 ? 18.219 30.469 8.555 1 98.31 86 ASP B O 1
ATOM 5266 N N . SER B 1 87 ? 17.391 31.281 6.629 1 98.62 87 SER B N 1
ATOM 5267 C CA . SER B 1 87 ? 16.109 31.578 7.277 1 98.62 87 SER B CA 1
ATOM 5268 C C . SER B 1 87 ? 15.508 30.328 7.902 1 98.62 87 SER B C 1
ATOM 5270 O O . SER B 1 87 ? 15.562 29.25 7.32 1 98.62 87 SER B O 1
ATOM 5272 N N . LEU B 1 88 ? 14.977 30.531 9.117 1 97.62 88 LEU B N 1
ATOM 5273 C CA . LEU B 1 88 ? 14.43 29.406 9.875 1 97.62 88 LEU B CA 1
ATOM 5274 C C . LEU B 1 88 ? 12.914 29.328 9.727 1 97.62 88 LEU B C 1
ATOM 5276 O O . LEU B 1 88 ? 12.234 30.359 9.719 1 97.62 88 LEU B O 1
ATOM 5280 N N . PHE B 1 89 ? 12.422 28.109 9.578 1 96.69 89 PHE B N 1
ATOM 5281 C CA . PHE B 1 89 ? 11.008 27.781 9.398 1 96.69 89 PHE B CA 1
ATOM 5282 C C . PHE B 1 89 ? 10.57 26.719 10.383 1 96.69 89 PHE B C 1
ATOM 5284 O O . PHE B 1 89 ? 11.328 25.781 10.68 1 96.69 89 PHE B O 1
ATOM 5291 N N . CYS B 1 90 ? 9.305 26.844 10.898 1 94.62 90 CYS B N 1
ATOM 5292 C CA . CYS B 1 90 ? 8.664 25.656 11.453 1 94.62 90 CYS B CA 1
ATOM 5293 C C . CYS B 1 90 ? 8.391 24.625 10.359 1 94.62 90 CYS B C 1
ATOM 5295 O O . CYS B 1 90 ? 7.621 24.891 9.438 1 94.62 90 CYS B O 1
ATOM 5297 N N . ILE B 1 91 ? 8.977 23.453 10.539 1 96.44 91 ILE B N 1
ATOM 5298 C CA . ILE B 1 91 ? 8.852 22.531 9.414 1 96.44 91 ILE B CA 1
ATOM 5299 C C . ILE B 1 91 ? 7.699 21.562 9.664 1 96.44 91 ILE B C 1
ATOM 5301 O O . ILE B 1 91 ? 7.48 20.625 8.883 1 96.44 91 ILE B O 1
ATOM 5305 N N . ALA B 1 92 ? 7.012 21.719 10.703 1 94.38 92 ALA B N 1
ATOM 5306 C CA . ALA B 1 92 ? 5.77 21 10.984 1 94.38 92 ALA B CA 1
ATOM 5307 C C . ALA B 1 92 ? 5.953 19.5 10.82 1 94.38 92 ALA B C 1
ATOM 5309 O O . ALA B 1 92 ? 6.883 18.922 11.383 1 94.38 92 ALA B O 1
ATOM 5310 N N . SER B 1 93 ? 5.156 18.828 10.062 1 96.81 93 SER B N 1
ATOM 5311 C CA . SER B 1 93 ? 5.098 17.375 9.992 1 96.81 93 SER B CA 1
ATOM 5312 C C . SER B 1 93 ? 6.391 16.781 9.43 1 96.81 93 SER B C 1
ATOM 5314 O O . SER B 1 93 ? 6.648 15.586 9.562 1 96.81 93 SER B O 1
ATOM 5316 N N . ASN B 1 94 ? 7.199 17.547 8.805 1 97.88 94 ASN B N 1
ATOM 5317 C CA . ASN B 1 94 ? 8.523 17.047 8.453 1 97.88 94 ASN B CA 1
ATOM 5318 C C . ASN B 1 94 ? 9.305 16.609 9.688 1 97.88 94 ASN B C 1
ATOM 5320 O O . ASN B 1 94 ? 10.281 15.867 9.57 1 97.88 94 ASN B O 1
ATOM 5324 N N . SER B 1 95 ? 8.891 17.062 10.836 1 96.88 95 SER B N 1
ATOM 5325 C CA . SER B 1 95 ? 9.5 16.688 12.109 1 96.88 95 SER B CA 1
ATOM 5326 C C . SER B 1 95 ? 9.32 15.203 12.398 1 96.88 95 SER B C 1
ATOM 5328 O O . SER B 1 95 ? 10.141 14.602 13.102 1 96.88 95 SER B O 1
ATOM 5330 N N . LYS B 1 96 ? 8.312 14.617 11.82 1 98.12 96 LYS B N 1
ATOM 5331 C CA . LYS B 1 96 ? 7.953 13.242 12.133 1 98.12 96 LYS B CA 1
ATOM 5332 C C . LYS B 1 96 ? 9.07 12.273 11.734 1 98.12 96 LYS B C 1
ATOM 5334 O O . LYS B 1 96 ? 9.258 11.242 12.383 1 98.12 96 LYS B O 1
ATOM 5339 N N . LEU B 1 97 ? 9.805 12.633 10.758 1 98.75 97 LEU B N 1
ATOM 5340 C CA . LEU B 1 97 ? 10.875 11.727 10.359 1 98.75 97 LEU B CA 1
ATOM 5341 C C . LEU B 1 97 ? 11.961 11.664 11.43 1 98.75 97 LEU B C 1
ATOM 5343 O O . LEU B 1 97 ? 12.516 10.602 11.695 1 98.75 97 LEU B O 1
ATOM 5347 N N . PHE B 1 98 ? 12.289 12.812 12.078 1 98.25 98 PHE B N 1
ATOM 5348 C CA . PHE B 1 98 ? 13.219 12.781 13.195 1 98.25 98 PHE B CA 1
ATOM 5349 C C . PHE B 1 98 ? 12.688 11.898 14.32 1 98.25 98 PHE B C 1
ATOM 5351 O O . PHE B 1 98 ? 13.453 11.172 14.961 1 98.25 98 PHE B O 1
ATOM 5358 N N . ASN B 1 99 ? 11.406 11.945 14.523 1 97.81 99 ASN B N 1
ATOM 5359 C CA . ASN B 1 99 ? 10.742 11.172 15.562 1 97.81 99 ASN B CA 1
ATOM 5360 C C . ASN B 1 99 ? 10.891 9.672 15.328 1 97.81 99 ASN B C 1
ATOM 5362 O O . ASN B 1 99 ? 11.383 8.953 16.203 1 97.81 99 ASN B O 1
ATOM 5366 N N . ILE B 1 100 ? 10.547 9.203 14.156 1 98.75 100 ILE B N 1
ATOM 5367 C CA . ILE B 1 100 ? 10.539 7.766 13.922 1 98.75 100 ILE B CA 1
ATOM 5368 C C . ILE B 1 100 ? 11.969 7.254 13.805 1 98.75 100 ILE B C 1
ATOM 5370 O O . ILE B 1 100 ? 12.266 6.117 14.188 1 98.75 100 ILE B O 1
ATOM 5374 N N . ILE B 1 101 ? 12.898 8.047 13.32 1 98.81 101 ILE B N 1
ATOM 5375 C CA . ILE B 1 101 ? 14.305 7.664 13.305 1 98.81 101 ILE B CA 1
ATOM 5376 C C . ILE B 1 101 ? 14.82 7.551 14.734 1 98.81 101 ILE B C 1
ATOM 5378 O O . ILE B 1 101 ? 15.578 6.629 15.055 1 98.81 101 ILE B O 1
ATOM 5382 N N . ALA B 1 102 ? 14.414 8.492 15.602 1 98.19 102 ALA B N 1
ATOM 5383 C CA . ALA B 1 102 ? 14.758 8.367 17.016 1 98.19 102 ALA B CA 1
ATOM 5384 C C . ALA B 1 102 ? 14.281 7.035 17.578 1 98.19 102 ALA B C 1
ATOM 5386 O O . ALA B 1 102 ? 15 6.375 18.328 1 98.19 102 ALA B O 1
ATOM 5387 N N . THR B 1 103 ? 13.094 6.637 17.234 1 98.5 103 THR B N 1
ATOM 5388 C CA . THR B 1 103 ? 12.578 5.332 17.625 1 98.5 103 THR B CA 1
ATOM 5389 C C . THR B 1 103 ? 13.453 4.215 17.062 1 98.5 103 THR B C 1
ATOM 5391 O O . THR B 1 103 ? 13.758 3.248 17.766 1 98.5 103 THR B O 1
ATOM 5394 N N . GLY B 1 104 ? 13.852 4.363 15.789 1 98.81 104 GLY B N 1
ATOM 5395 C CA . GLY B 1 104 ? 14.758 3.395 15.195 1 98.81 104 GLY B CA 1
ATOM 5396 C C . GLY B 1 104 ? 16.078 3.287 15.93 1 98.81 104 GLY B C 1
ATOM 5397 O O . GLY B 1 104 ? 16.641 2.195 16.062 1 98.81 104 GLY B O 1
ATOM 5398 N N . LEU B 1 105 ? 16.594 4.445 16.422 1 98.62 105 LEU B N 1
ATOM 5399 C CA . LEU B 1 105 ? 17.828 4.449 17.203 1 98.62 105 LEU B CA 1
ATOM 5400 C C . LEU B 1 105 ? 17.641 3.684 18.5 1 98.62 105 LEU B C 1
ATOM 5402 O O . LEU B 1 105 ? 18.547 2.959 18.938 1 98.62 105 LEU B O 1
ATOM 5406 N N . LEU B 1 106 ? 16.484 3.803 19.125 1 98.5 106 LEU B N 1
ATOM 5407 C CA . LEU B 1 106 ? 16.203 3.049 20.344 1 98.5 106 LEU B CA 1
ATOM 5408 C C . LEU B 1 106 ? 16.141 1.553 20.047 1 98.5 106 LEU B C 1
ATOM 5410 O O . LEU B 1 106 ? 16.656 0.745 20.828 1 98.5 106 LEU B O 1
ATOM 5414 N N . ILE B 1 107 ? 15.539 1.165 18.969 1 98.38 107 ILE B N 1
ATOM 5415 C CA . ILE B 1 107 ? 15.422 -0.233 18.562 1 98.38 107 ILE B CA 1
ATOM 5416 C C . ILE B 1 107 ? 16.812 -0.821 18.328 1 98.38 107 ILE B C 1
ATOM 5418 O O . ILE B 1 107 ? 17.078 -1.967 18.688 1 98.38 107 ILE B O 1
ATOM 5422 N N . SER B 1 108 ? 17.688 -0.008 17.75 1 97.69 108 SER B N 1
ATOM 5423 C CA . SER B 1 108 ? 19.031 -0.451 17.406 1 97.69 108 SER B CA 1
ATOM 5424 C C . SER B 1 108 ? 19.938 -0.457 18.641 1 97.69 108 SER B C 1
ATOM 5426 O O . SER B 1 108 ? 21.047 -0.985 18.594 1 97.69 108 SER B O 1
ATOM 5428 N N . ASN B 1 109 ? 19.469 0.16 19.719 1 96 109 ASN B N 1
ATOM 5429 C CA . ASN B 1 109 ? 20.266 0.263 20.938 1 96 109 ASN B CA 1
ATOM 5430 C C . ASN B 1 109 ? 20.266 -1.048 21.719 1 96 109 ASN B C 1
ATOM 5432 O O . ASN B 1 109 ? 19.312 -1.334 22.453 1 96 109 ASN B O 1
ATOM 5436 N N . GLU B 1 110 ? 21.281 -1.746 21.734 1 94.12 110 GLU B N 1
ATOM 5437 C CA . GLU B 1 110 ? 21.406 -3.07 22.328 1 94.12 110 GLU B CA 1
ATOM 5438 C C . GLU B 1 110 ? 21.547 -2.979 23.844 1 94.12 110 GLU B C 1
ATOM 5440 O O . GLU B 1 110 ? 21.406 -3.979 24.547 1 94.12 110 GLU B O 1
ATOM 5445 N N . SER B 1 111 ? 21.75 -1.803 24.359 1 93.06 111 SER B N 1
ATOM 5446 C CA . SER B 1 111 ? 21.984 -1.628 25.797 1 93.06 111 SER B CA 1
ATOM 5447 C C . SER B 1 111 ? 20.688 -1.316 26.531 1 93.06 111 SER B C 1
ATOM 5449 O O . SER B 1 111 ? 20.688 -1.191 27.766 1 93.06 111 SER B O 1
ATOM 5451 N N . LEU B 1 112 ? 19.641 -1.171 25.812 1 94.44 112 LEU B N 1
ATOM 5452 C CA . LEU B 1 112 ? 18.375 -0.891 26.453 1 94.44 112 LEU B CA 1
ATOM 5453 C C . LEU B 1 112 ? 18 -2.004 27.438 1 94.44 112 LEU B C 1
ATOM 5455 O O . LEU B 1 112 ? 18.109 -3.186 27.094 1 94.44 112 LEU B O 1
ATOM 5459 N N . PRO B 1 113 ? 17.609 -1.666 28.625 1 91.94 113 PRO B N 1
ATOM 5460 C CA . PRO B 1 113 ? 17.172 -2.691 29.578 1 91.94 113 PRO B CA 1
ATOM 5461 C C . PRO B 1 113 ? 16.016 -3.529 29.047 1 91.94 113 PRO B C 1
ATOM 5463 O O . PRO B 1 113 ? 15.969 -4.742 29.266 1 91.94 113 PRO B O 1
ATOM 5466 N N . ARG B 1 114 ? 15.141 -2.855 28.469 1 93.19 114 ARG B N 1
ATOM 5467 C CA . ARG B 1 114 ? 14.039 -3.521 27.797 1 93.19 114 ARG B CA 1
ATOM 5468 C C . ARG B 1 114 ? 14.109 -3.295 26.281 1 93.19 114 ARG B C 1
ATOM 5470 O O . ARG B 1 114 ? 13.773 -2.211 25.797 1 93.19 114 ARG B O 1
ATOM 5477 N N . ARG B 1 115 ? 14.367 -4.363 25.594 1 95.44 115 ARG B N 1
ATOM 5478 C CA . ARG B 1 115 ? 14.508 -4.254 24.141 1 95.44 115 ARG B CA 1
ATOM 5479 C C . ARG B 1 115 ? 13.141 -4.145 23.469 1 95.44 115 ARG B C 1
ATOM 5481 O O . ARG B 1 115 ? 12.164 -4.719 23.938 1 95.44 115 ARG B O 1
ATOM 5488 N N . ILE B 1 116 ? 13.188 -3.365 22.422 1 97.44 116 ILE B N 1
ATOM 5489 C CA . ILE B 1 116 ? 11.992 -3.266 21.594 1 97.44 116 ILE B CA 1
ATOM 5490 C C . ILE B 1 116 ? 12.359 -3.52 20.125 1 97.44 116 ILE B C 1
ATOM 5492 O O . ILE B 1 116 ? 13.539 -3.523 19.766 1 97.44 116 ILE B O 1
ATOM 5496 N N . SER B 1 117 ? 11.375 -3.836 19.312 1 97.38 117 SER B N 1
ATOM 5497 C CA . SER B 1 117 ? 11.477 -4 17.875 1 97.38 117 SER B CA 1
ATOM 5498 C C . SER B 1 117 ? 10.352 -3.268 17.156 1 97.38 117 SER B C 1
ATOM 5500 O O . SER B 1 117 ? 9.453 -2.713 17.797 1 97.38 117 SER B O 1
ATOM 5502 N N . TRP B 1 118 ? 10.422 -3.244 15.875 1 97.94 118 TRP B N 1
ATOM 5503 C CA . TRP B 1 118 ? 9.391 -2.584 15.078 1 97.94 118 TRP B CA 1
ATOM 5504 C C . TRP B 1 118 ? 8.039 -3.246 15.289 1 97.94 118 TRP B C 1
ATOM 5506 O O . TRP B 1 118 ? 6.996 -2.627 15.062 1 97.94 118 TRP B O 1
ATOM 5516 N N . ASP B 1 119 ? 8.016 -4.504 15.758 1 96.44 119 ASP B N 1
ATOM 5517 C CA . ASP B 1 119 ? 6.785 -5.277 15.906 1 96.44 119 ASP B CA 1
ATOM 5518 C C . ASP B 1 119 ? 6.352 -5.348 17.359 1 96.44 119 ASP B C 1
ATOM 5520 O O . ASP B 1 119 ? 5.434 -6.094 17.703 1 96.44 119 ASP B O 1
ATOM 5524 N N . THR B 1 120 ? 7.031 -4.602 18.188 1 98 120 THR B N 1
ATOM 5525 C CA . THR B 1 120 ? 6.637 -4.543 19.594 1 98 120 THR B CA 1
ATOM 5526 C C . THR B 1 120 ? 5.242 -3.945 19.734 1 98 120 THR B C 1
ATOM 5528 O O . THR B 1 120 ? 4.938 -2.914 19.141 1 98 120 THR B O 1
ATOM 5531 N N . LYS B 1 121 ? 4.34 -4.637 20.516 1 98.56 121 LYS B N 1
ATOM 5532 C CA . LYS B 1 121 ? 3.01 -4.113 20.812 1 98.56 121 LYS B CA 1
ATOM 5533 C C . LYS B 1 121 ? 3.09 -2.889 21.719 1 98.56 121 LYS B C 1
ATOM 5535 O O . LYS B 1 121 ? 3.779 -2.91 22.734 1 98.56 121 LYS B O 1
ATOM 5540 N N . ILE B 1 122 ? 2.432 -1.868 21.406 1 98.62 122 ILE B N 1
ATOM 5541 C CA . ILE B 1 122 ? 2.488 -0.612 22.141 1 98.62 122 ILE B CA 1
ATOM 5542 C C . ILE B 1 122 ? 1.989 -0.83 23.562 1 98.62 122 ILE B C 1
ATOM 5544 O O . ILE B 1 122 ? 2.557 -0.288 24.516 1 98.62 122 ILE B O 1
ATOM 5548 N N . ALA B 1 123 ? 0.942 -1.654 23.75 1 98.25 123 ALA B N 1
ATOM 5549 C CA . ALA B 1 123 ? 0.315 -1.903 25.047 1 98.25 123 ALA B CA 1
ATOM 5550 C C . ALA B 1 123 ? 1.317 -2.484 26.047 1 98.25 123 ALA B C 1
ATOM 5552 O O . ALA B 1 123 ? 1.15 -2.346 27.25 1 98.25 123 ALA B O 1
ATOM 5553 N N . SER B 1 124 ? 2.381 -3.049 25.531 1 97.5 124 SER B N 1
ATOM 5554 C CA . SER B 1 124 ? 3.361 -3.684 26.406 1 97.5 124 SER B CA 1
ATOM 5555 C C . SER B 1 124 ? 4.395 -2.678 26.906 1 97.5 124 SER B C 1
ATOM 5557 O O . SER B 1 124 ? 5.129 -2.951 27.859 1 97.5 124 SER B O 1
ATOM 5559 N N . VAL B 1 125 ? 4.441 -1.494 26.328 1 96.94 125 VAL B N 1
ATOM 5560 C CA . VAL B 1 125 ? 5.562 -0.611 26.641 1 96.94 125 VAL B CA 1
ATOM 5561 C C . VAL B 1 125 ? 5.035 0.732 27.141 1 96.94 125 VAL B C 1
ATOM 5563 O O . VAL B 1 125 ? 5.719 1.432 27.891 1 96.94 125 VAL B O 1
ATOM 5566 N N . VAL B 1 126 ? 3.822 1.111 26.766 1 97.12 126 VAL B N 1
ATOM 5567 C CA . VAL B 1 126 ? 3.264 2.406 27.141 1 97.12 126 VAL B CA 1
ATOM 5568 C C . VAL B 1 126 ? 2.033 2.207 28.016 1 97.12 126 VAL B C 1
ATOM 5570 O O . VAL B 1 126 ? 0.933 1.968 27.516 1 97.12 126 VAL B O 1
ATOM 5573 N N . PRO B 1 127 ? 2.105 2.451 29.234 1 94.94 127 PRO B N 1
ATOM 5574 C CA . PRO B 1 127 ? 1.019 2.162 30.172 1 94.94 127 PRO B CA 1
ATOM 5575 C C . PRO B 1 127 ? -0.225 3.01 29.906 1 94.94 127 PRO B C 1
ATOM 5577 O O . PRO B 1 127 ? -1.347 2.555 30.141 1 94.94 127 PRO B O 1
ATOM 5580 N N . GLU B 1 128 ? -0.025 4.203 29.406 1 95.62 128 GLU B N 1
ATOM 5581 C CA . GLU B 1 128 ? -1.13 5.129 29.172 1 95.62 128 GLU B CA 1
ATOM 5582 C C . GLU B 1 128 ? -1.901 4.766 27.906 1 95.62 128 GLU B C 1
ATOM 5584 O O . GLU B 1 128 ? -2.996 5.281 27.672 1 95.62 128 GLU B O 1
ATOM 5589 N N . TRP B 1 129 ? -1.37 3.857 27.156 1 97.5 129 TRP B N 1
ATOM 5590 C CA . TRP B 1 129 ? -1.909 3.541 25.828 1 97.5 129 TRP B CA 1
ATOM 5591 C C . TRP B 1 129 ? -3.205 2.744 25.953 1 97.5 129 TRP B C 1
ATOM 5593 O O . TRP B 1 129 ? -3.234 1.686 26.594 1 97.5 129 TRP B O 1
ATOM 5603 N N . GLU B 1 130 ? -4.219 3.229 25.391 1 98.31 130 GLU B N 1
ATOM 5604 C CA . GLU B 1 130 ? -5.5 2.551 25.203 1 98.31 130 GLU B CA 1
ATOM 5605 C C . GLU B 1 130 ? -6.336 3.238 24.125 1 98.31 130 GLU B C 1
ATOM 5607 O O . GLU B 1 130 ? -6.387 4.469 24.062 1 98.31 130 GLU B O 1
ATOM 5612 N N . LEU B 1 131 ? -6.824 2.482 23.219 1 98.62 131 LEU B N 1
ATOM 5613 C CA . LEU B 1 131 ? -7.781 2.99 22.234 1 98.62 131 LEU B CA 1
ATOM 5614 C C . LEU B 1 131 ? -9.172 2.432 22.5 1 98.62 131 LEU B C 1
ATOM 5616 O O . LEU B 1 131 ? -9.328 1.428 23.203 1 98.62 131 LEU B O 1
ATOM 5620 N N . LYS B 1 132 ? -10.133 3.107 21.953 1 98.12 132 LYS B N 1
ATOM 5621 C CA . LYS B 1 132 ? -11.516 2.654 22.094 1 98.12 132 LYS B CA 1
ATOM 5622 C C . LYS B 1 132 ? -11.719 1.299 21.422 1 98.12 132 LYS B C 1
ATOM 5624 O O . LYS B 1 132 ? -12.438 0.445 21.953 1 98.12 132 LYS B O 1
ATOM 5629 N N . ASP B 1 133 ? -11.141 1.069 20.266 1 97.88 133 ASP B N 1
ATOM 5630 C CA . ASP B 1 133 ? -11.188 -0.226 19.594 1 97.88 133 ASP B CA 1
ATOM 5631 C C . ASP B 1 133 ? -10.289 -1.242 20.297 1 97.88 133 ASP B C 1
ATOM 5633 O O . ASP B 1 133 ? -9.07 -1.085 20.328 1 97.88 133 ASP B O 1
ATOM 5637 N N . PRO B 1 134 ? -10.875 -2.287 20.781 1 97.94 134 PRO B N 1
ATOM 5638 C CA . PRO B 1 134 ? -10.078 -3.217 21.594 1 97.94 134 PRO B CA 1
ATOM 5639 C C . PRO B 1 134 ? -9.008 -3.939 20.781 1 97.94 134 PRO B C 1
ATOM 5641 O O . PRO B 1 134 ? -7.934 -4.25 21.297 1 97.94 134 PRO B O 1
ATOM 5644 N N . ILE B 1 135 ? -9.25 -4.223 19.531 1 97.88 135 ILE B N 1
ATOM 5645 C CA . ILE B 1 135 ? -8.266 -4.891 18.688 1 97.88 135 ILE B CA 1
ATOM 5646 C C . ILE B 1 135 ? -7.078 -3.963 18.438 1 97.88 135 ILE B C 1
ATOM 5648 O O . ILE B 1 135 ? -5.926 -4.355 18.641 1 97.88 135 ILE B O 1
ATOM 5652 N N . ALA B 1 136 ? -7.359 -2.736 18.078 1 98.5 136 ALA B N 1
ATOM 5653 C CA . ALA B 1 136 ? -6.289 -1.769 17.859 1 98.5 136 ALA B CA 1
ATOM 5654 C C . ALA B 1 136 ? -5.504 -1.531 19.156 1 98.5 136 ALA B C 1
ATOM 5656 O O . ALA B 1 136 ? -4.273 -1.419 19.125 1 98.5 136 ALA B O 1
ATOM 5657 N N . SER B 1 137 ? -6.227 -1.436 20.234 1 98.62 137 SER B N 1
ATOM 5658 C CA . SER B 1 137 ? -5.598 -1.187 21.516 1 98.62 137 SER B CA 1
ATOM 5659 C C . SER B 1 137 ? -4.598 -2.283 21.875 1 98.62 137 SER B C 1
ATOM 5661 O O . SER B 1 137 ? -3.504 -1.998 22.359 1 98.62 137 SER B O 1
ATOM 5663 N N . SER B 1 138 ? -4.945 -3.492 21.562 1 98 138 SER B N 1
ATOM 5664 C CA . SER B 1 138 ? -4.125 -4.617 22 1 98 138 SER B CA 1
ATOM 5665 C C . SER B 1 138 ? -3.066 -4.969 20.969 1 98 138 SER B C 1
ATOM 5667 O O . SER B 1 138 ? -1.986 -5.453 21.312 1 98 138 SER B O 1
ATOM 5669 N N . GLN B 1 139 ? -3.318 -4.699 19.656 1 98.12 139 GLN B N 1
ATOM 5670 C CA . GLN B 1 139 ? -2.512 -5.316 18.609 1 98.12 139 GLN B CA 1
ATOM 5671 C C . GLN B 1 139 ? -1.565 -4.305 17.969 1 98.12 139 GLN B C 1
ATOM 5673 O O . GLN B 1 139 ? -0.636 -4.68 17.25 1 98.12 139 GLN B O 1
ATOM 5678 N N . SER B 1 140 ? -1.716 -3.037 18.234 1 98.75 140 SER B N 1
ATOM 5679 C CA . SER B 1 140 ? -0.917 -2.031 17.547 1 98.75 140 SER B CA 1
ATOM 5680 C C . SER B 1 140 ? 0.564 -2.176 17.875 1 98.75 140 SER B C 1
ATOM 5682 O O . SER B 1 140 ? 0.934 -2.293 19.047 1 98.75 140 SER B O 1
ATOM 5684 N N . THR B 1 141 ? 1.363 -2.156 16.812 1 98.69 141 THR B N 1
ATOM 5685 C CA . THR B 1 141 ? 2.816 -2.186 16.922 1 98.69 141 THR B CA 1
ATOM 5686 C C . THR B 1 141 ? 3.414 -0.827 16.578 1 98.69 141 THR B C 1
ATOM 5688 O O . THR B 1 141 ? 2.695 0.087 16.172 1 98.69 141 THR B O 1
ATOM 5691 N N . ILE B 1 142 ? 4.727 -0.703 16.719 1 98.69 142 ILE B N 1
ATOM 5692 C CA . ILE B 1 142 ? 5.418 0.514 16.312 1 98.69 142 ILE B CA 1
ATOM 5693 C C . ILE B 1 142 ? 5.242 0.728 14.812 1 98.69 142 ILE B C 1
ATOM 5695 O O . ILE B 1 142 ? 5.023 1.854 14.367 1 98.69 142 ILE B O 1
ATOM 5699 N N . THR B 1 143 ? 5.254 -0.369 14.016 1 98.56 143 THR B N 1
ATOM 5700 C CA . THR B 1 143 ? 5.039 -0.27 12.57 1 98.56 143 THR B CA 1
ATOM 5701 C C . THR B 1 143 ? 3.641 0.251 12.266 1 98.56 143 THR B C 1
ATOM 5703 O O . THR B 1 143 ? 3.463 1.082 11.375 1 98.56 143 THR B O 1
ATOM 5706 N N . ASP B 1 144 ? 2.664 -0.19 13.047 1 98.69 144 ASP B N 1
ATOM 5707 C CA . ASP B 1 144 ? 1.297 0.277 12.836 1 98.69 144 ASP B CA 1
ATOM 5708 C C . ASP B 1 144 ? 1.174 1.769 13.141 1 98.69 144 ASP B C 1
ATOM 5710 O O . ASP B 1 144 ? 0.537 2.51 12.383 1 98.69 144 ASP B O 1
ATOM 5714 N N . ILE B 1 145 ? 1.842 2.174 14.156 1 97.75 145 ILE B N 1
ATOM 5715 C CA . ILE B 1 145 ? 1.768 3.545 14.656 1 97.75 145 ILE B CA 1
ATOM 5716 C C . ILE B 1 145 ? 2.441 4.488 13.656 1 97.75 145 ILE B C 1
ATOM 5718 O O . ILE B 1 145 ? 1.889 5.535 13.312 1 97.75 145 ILE B O 1
ATOM 5722 N N . MET B 1 146 ? 3.504 4.098 13.164 1 98.38 146 MET B N 1
ATOM 5723 C CA . MET B 1 146 ? 4.254 5.004 12.297 1 98.38 146 MET B CA 1
ATOM 5724 C C . MET B 1 146 ? 3.613 5.09 10.922 1 98.38 146 MET B C 1
ATOM 5726 O O . MET B 1 146 ? 3.832 6.055 10.188 1 98.38 146 MET B O 1
ATOM 5730 N N . SER B 1 147 ? 2.811 4.082 10.547 1 98.38 147 SER B N 1
ATOM 5731 C CA . SER B 1 147 ? 2.305 4 9.188 1 98.38 147 SER B CA 1
ATOM 5732 C C . SER B 1 147 ? 0.832 4.395 9.117 1 98.38 147 SER B C 1
ATOM 5734 O O . SER B 1 147 ? 0.173 4.18 8.094 1 98.38 147 SER B O 1
ATOM 5736 N N . HIS B 1 148 ? 0.233 4.891 10.156 1 98.19 148 HIS B N 1
ATOM 5737 C CA . HIS B 1 148 ? -1.071 5.543 10.188 1 98.19 148 HIS B CA 1
ATOM 5738 C C . HIS B 1 148 ? -2.186 4.559 9.836 1 98.19 148 HIS B C 1
ATOM 5740 O O . HIS B 1 148 ? -3.047 4.855 9.008 1 98.19 148 HIS B O 1
ATOM 5746 N N . ARG B 1 149 ? -2.182 3.43 10.562 1 98.19 149 ARG B N 1
ATOM 5747 C CA . ARG B 1 149 ? -3.213 2.459 10.211 1 98.19 149 ARG B CA 1
ATOM 5748 C C . ARG B 1 149 ? -3.875 1.89 11.461 1 98.19 149 ARG B C 1
ATOM 5750 O O . ARG B 1 149 ? -4.195 0.7 11.516 1 98.19 149 ARG B O 1
ATOM 5757 N N . THR B 1 150 ? -4.16 2.668 12.492 1 98.19 150 THR B N 1
ATOM 5758 C CA . THR B 1 150 ? -4.754 2.195 13.734 1 98.19 150 THR B CA 1
ATOM 5759 C C . THR B 1 150 ? -6.277 2.195 13.641 1 98.19 150 THR B C 1
ATOM 5761 O O . THR B 1 150 ? -6.957 1.61 14.484 1 98.19 150 THR B O 1
ATOM 5764 N N . GLY B 1 151 ? -6.816 2.91 12.664 1 98 151 GLY B N 1
ATOM 5765 C CA . GLY B 1 151 ? -8.258 3.061 12.555 1 98 151 GLY B CA 1
ATOM 5766 C C . GLY B 1 151 ? -8.781 4.293 13.266 1 98 151 GLY B C 1
ATOM 5767 O O . GLY B 1 151 ? -9.961 4.633 13.141 1 98 151 GLY B O 1
ATOM 5768 N N . LEU B 1 152 ? -7.941 4.98 13.969 1 98.19 152 LEU B N 1
ATOM 5769 C CA . LEU B 1 152 ? -8.312 6.195 14.688 1 98.19 152 LEU B CA 1
ATOM 5770 C C . LEU B 1 152 ? -8.062 7.43 13.82 1 98.19 152 LEU B C 1
ATOM 5772 O O . LEU B 1 152 ? -6.945 7.652 13.359 1 98.19 152 LEU B O 1
ATOM 5776 N N . PRO B 1 153 ? -9.141 8.18 13.594 1 96.38 153 PRO B N 1
ATOM 5777 C CA . PRO B 1 153 ? -8.898 9.469 12.945 1 96.38 153 PRO B CA 1
ATOM 5778 C C . PRO B 1 153 ? -8.016 10.391 13.773 1 96.38 153 PRO B C 1
ATOM 5780 O O . PRO B 1 153 ? -7.789 10.133 14.961 1 96.38 153 PRO B O 1
ATOM 5783 N N . ARG B 1 154 ? -7.531 11.453 13.18 1 95.19 154 ARG B N 1
ATOM 5784 C CA . ARG B 1 154 ? -6.484 12.242 13.82 1 95.19 154 ARG B CA 1
ATOM 5785 C C . ARG B 1 154 ? -7.035 13.023 15.008 1 95.19 154 ARG B C 1
ATOM 5787 O O . ARG B 1 154 ? -6.336 13.227 16 1 95.19 154 ARG B O 1
ATOM 5794 N N . HIS B 1 155 ? -8.336 13.555 14.992 1 95.94 155 HIS B N 1
ATOM 5795 C CA . HIS B 1 155 ? -8.945 14.305 16.078 1 95.94 155 HIS B CA 1
ATOM 5796 C C . HIS B 1 155 ? -8.031 15.43 16.547 1 95.94 155 HIS B C 1
ATOM 5798 O O . HIS B 1 155 ? -7.844 15.625 17.766 1 95.94 155 HIS B O 1
ATOM 5804 N N . ASP B 1 156 ? -7.484 16.141 15.688 1 91.75 156 ASP B N 1
ATOM 5805 C CA . ASP B 1 156 ? -6.504 17.172 16.031 1 91.75 156 ASP B CA 1
ATOM 5806 C C . ASP B 1 156 ? -7.133 18.266 16.875 1 91.75 156 ASP B C 1
ATOM 5808 O O . ASP B 1 156 ? -6.441 18.922 17.672 1 91.75 156 ASP B O 1
ATOM 5812 N N . LEU B 1 157 ? -8.406 18.422 16.781 1 91.19 157 LEU B N 1
ATOM 5813 C CA . LEU B 1 157 ? -9.07 19.516 17.5 1 91.19 157 LEU B CA 1
ATOM 5814 C C . LEU B 1 157 ? -9.164 19.188 18.984 1 91.19 157 LEU B C 1
ATOM 5816 O O . LEU B 1 157 ? -9.5 20.062 19.797 1 91.19 157 LEU B O 1
ATOM 5820 N N . MET B 1 158 ? -8.773 18.062 19.391 1 93.44 158 MET B N 1
ATOM 5821 C CA . MET B 1 158 ? -8.836 17.719 20.797 1 93.44 158 MET B CA 1
ATOM 5822 C C . MET B 1 158 ? -7.66 18.312 21.562 1 93.44 158 MET B C 1
ATOM 5824 O O . MET B 1 158 ? -7.691 18.406 22.797 1 93.44 158 MET B O 1
ATOM 5828 N N . TYR B 1 159 ? -6.641 18.719 20.906 1 91.06 159 TYR B N 1
ATOM 5829 C CA . TYR B 1 159 ? -5.43 19.188 21.578 1 91.06 159 TYR B CA 1
ATOM 5830 C C . TYR B 1 159 ? -5.691 20.484 22.344 1 91.06 159 TYR B C 1
ATOM 5832 O O . TYR B 1 159 ? -6.227 21.438 21.781 1 91.06 159 TYR B O 1
ATOM 5840 N N . GLY B 1 160 ? -5.277 20.484 23.531 1 87.88 160 GLY B N 1
ATOM 5841 C CA . GLY B 1 160 ? -5.281 21.688 24.344 1 87.88 160 GLY B CA 1
ATOM 5842 C C . GLY B 1 160 ? -3.941 22.406 24.344 1 87.88 160 GLY B C 1
ATOM 5843 O O . GLY B 1 160 ? -2.902 21.797 24.109 1 87.88 160 GLY B O 1
ATOM 5844 N N . ARG B 1 161 ? -3.969 23.609 24.656 1 81.44 161 ARG B N 1
ATOM 5845 C CA . ARG B 1 161 ? -2.758 24.422 24.688 1 81.44 161 ARG B CA 1
ATOM 5846 C C . ARG B 1 161 ? -1.799 23.953 25.766 1 81.44 161 ARG B C 1
ATOM 5848 O O . ARG B 1 161 ? -0.58 24.062 25.625 1 81.44 161 ARG B O 1
ATOM 5855 N N . THR B 1 162 ? -2.334 23.391 26.812 1 81.69 162 THR B N 1
ATOM 5856 C CA . THR B 1 162 ? -1.494 23.016 27.953 1 81.69 162 THR B CA 1
ATOM 5857 C C . THR B 1 162 ? -1.28 21.5 27.984 1 81.69 162 THR B C 1
ATOM 5859 O O . THR B 1 162 ? -0.788 20.969 28.984 1 81.69 162 THR B O 1
ATOM 5862 N N . ASP B 1 163 ? -1.689 20.891 26.969 1 87.94 163 ASP B N 1
ATOM 5863 C CA . ASP B 1 163 ? -1.537 19.438 26.938 1 87.94 163 ASP B CA 1
ATOM 5864 C C . ASP B 1 163 ? -0.063 19.047 26.969 1 87.94 163 ASP B C 1
ATOM 5866 O O . ASP B 1 163 ? 0.8 19.797 26.531 1 87.94 163 ASP B O 1
ATOM 5870 N N . ASN B 1 164 ? 0.207 17.922 27.609 1 86.31 164 ASN B N 1
ATOM 5871 C CA . ASN B 1 164 ? 1.451 17.172 27.438 1 86.31 164 ASN B CA 1
ATOM 5872 C C . ASN B 1 164 ? 1.201 15.789 26.859 1 86.31 164 ASN B C 1
ATOM 5874 O O . ASN B 1 164 ? 0.057 15.43 26.578 1 86.31 164 ASN B O 1
ATOM 5878 N N . VAL B 1 165 ? 2.246 15.062 26.656 1 90.12 165 VAL B N 1
ATOM 5879 C CA . VAL B 1 165 ? 2.127 13.781 25.969 1 90.12 165 VAL B CA 1
ATOM 5880 C C . VAL B 1 165 ? 1.219 12.852 26.766 1 90.12 165 VAL B C 1
ATOM 5882 O O . VAL B 1 165 ? 0.34 12.195 26.203 1 90.12 165 VAL B O 1
ATOM 5885 N N . THR B 1 166 ? 1.353 12.797 28.062 1 92.06 166 THR B N 1
ATOM 5886 C CA . THR B 1 166 ? 0.587 11.875 28.891 1 92.06 166 THR B CA 1
ATOM 5887 C C . THR B 1 166 ? -0.892 12.25 28.906 1 92.06 166 THR B C 1
ATOM 5889 O O . THR B 1 166 ? -1.761 11.375 28.844 1 92.06 166 THR B O 1
ATOM 5892 N N . SER B 1 167 ? -1.148 13.562 28.969 1 92.44 167 SER B N 1
ATOM 5893 C CA . SER B 1 167 ? -2.545 13.984 28.953 1 92.44 167 SER B CA 1
ATOM 5894 C C . SER B 1 167 ? -3.211 13.641 27.625 1 92.44 167 SER B C 1
ATOM 5896 O O . SER B 1 167 ? -4.395 13.297 27.594 1 92.44 167 SER B O 1
ATOM 5898 N N . ILE B 1 168 ? -2.482 13.766 26.562 1 93.94 168 ILE B N 1
ATOM 5899 C CA . ILE B 1 168 ? -3 13.43 25.234 1 93.94 168 ILE B CA 1
ATOM 5900 C C . ILE B 1 168 ? -3.277 11.938 25.156 1 93.94 168 ILE B C 1
ATOM 5902 O O . ILE B 1 168 ? -4.371 11.523 24.75 1 93.94 168 ILE B O 1
ATOM 5906 N N . LEU B 1 169 ? -2.312 11.117 25.594 1 95.56 169 LEU B N 1
ATOM 5907 C CA . LEU B 1 169 ? -2.436 9.664 25.5 1 95.56 169 LEU B CA 1
ATOM 5908 C C . LEU B 1 169 ? -3.598 9.156 26.344 1 95.56 169 LEU B C 1
ATOM 5910 O O . LEU B 1 169 ? -4.32 8.242 25.938 1 95.56 169 LEU B O 1
ATOM 5914 N N . ASN B 1 170 ? -3.848 9.773 27.469 1 96.38 170 ASN B N 1
ATOM 5915 C CA . ASN B 1 170 ? -4.902 9.352 28.375 1 96.38 170 ASN B CA 1
ATOM 5916 C C . ASN B 1 170 ? -6.289 9.586 27.781 1 96.38 170 ASN B C 1
ATOM 5918 O O . ASN B 1 170 ? -7.266 8.969 28.203 1 96.38 170 ASN B O 1
ATOM 5922 N N . ARG B 1 171 ? -6.395 10.383 26.797 1 96.75 171 ARG B N 1
ATOM 5923 C CA . ARG B 1 171 ? -7.703 10.727 26.25 1 96.75 171 ARG B CA 1
ATOM 5924 C C . ARG B 1 171 ? -8 9.898 25 1 96.75 171 ARG B C 1
ATOM 5926 O O . ARG B 1 171 ? -9.133 9.891 24.516 1 96.75 171 ARG B O 1
ATOM 5933 N N . LEU B 1 172 ? -7.023 9.172 24.5 1 97.94 172 LEU B N 1
ATOM 5934 C CA . LEU B 1 172 ? -7.188 8.438 23.234 1 97.94 172 LEU B CA 1
ATOM 5935 C C . LEU B 1 172 ? -8.32 7.422 23.344 1 97.94 172 LEU B C 1
ATOM 5937 O O . LEU B 1 172 ? -9.039 7.184 22.375 1 97.94 172 LEU B O 1
ATOM 5941 N N . LYS B 1 173 ? -8.516 6.863 24.516 1 98.12 173 LYS B N 1
ATOM 5942 C CA . LYS B 1 173 ? -9.516 5.82 24.719 1 98.12 173 LYS B CA 1
ATOM 5943 C C . LYS B 1 173 ? -10.93 6.367 24.531 1 98.12 173 LYS B C 1
ATOM 5945 O O . LYS B 1 173 ? -11.883 5.602 24.375 1 98.12 173 LYS B O 1
ATOM 5950 N N . HIS B 1 174 ? -11.055 7.699 24.516 1 98 174 HIS B N 1
ATOM 5951 C CA . HIS B 1 174 ? -12.367 8.32 24.438 1 98 174 HIS B CA 1
ATOM 5952 C C . HIS B 1 174 ? -12.68 8.758 23 1 98 174 HIS B C 1
ATOM 5954 O O . HIS B 1 174 ? -13.789 9.203 22.719 1 98 174 HIS B O 1
ATOM 5960 N N . LEU B 1 175 ? -11.734 8.641 22.125 1 97.94 175 LEU B N 1
ATOM 5961 C CA . LEU B 1 175 ? -11.914 9.117 20.766 1 97.94 175 LEU B CA 1
ATOM 5962 C C . LEU B 1 175 ? -12.531 8.031 19.891 1 97.94 175 LEU B C 1
ATOM 5964 O O . LEU B 1 175 ? -12.117 6.875 19.938 1 97.94 175 LEU B O 1
ATOM 5968 N N . GLU B 1 176 ? -13.492 8.422 19.094 1 96.69 176 GLU B N 1
ATOM 5969 C CA . GLU B 1 176 ? -14.219 7.484 18.234 1 96.69 176 GLU B CA 1
ATOM 5970 C C . GLU B 1 176 ? -13.375 7.082 17.031 1 96.69 176 GLU B C 1
ATOM 5972 O O . GLU B 1 176 ? -12.859 7.938 16.312 1 96.69 176 GLU B O 1
ATOM 5977 N N . PRO B 1 177 ? -13.18 5.711 16.797 1 97 177 PRO B N 1
ATOM 5978 C CA . PRO B 1 177 ? -12.562 5.273 15.547 1 97 177 PRO B CA 1
ATOM 5979 C C . PRO B 1 177 ? -13.484 5.441 14.344 1 97 177 PRO B C 1
ATOM 5981 O O . PRO B 1 177 ? -14.703 5.543 14.508 1 97 177 PRO B O 1
ATOM 5984 N N . SER B 1 178 ? -12.906 5.562 13.188 1 97 178 SER B N 1
ATOM 5985 C CA . SER B 1 178 ? -13.703 5.73 11.977 1 97 178 SER B CA 1
ATOM 5986 C C . SER B 1 178 ? -13.43 4.613 10.969 1 97 178 SER B C 1
ATOM 5988 O O . SER B 1 178 ? -14.062 4.555 9.914 1 97 178 SER B O 1
ATOM 5990 N N . ALA B 1 179 ? -12.531 3.713 11.258 1 96.88 179 ALA B N 1
ATOM 5991 C CA . ALA B 1 179 ? -12.188 2.562 10.422 1 96.88 179 ALA B CA 1
ATOM 5992 C C . ALA B 1 179 ? -11.727 1.386 11.273 1 96.88 179 ALA B C 1
ATOM 5994 O O . ALA B 1 179 ? -11.422 1.55 12.461 1 96.88 179 ALA B O 1
ATOM 5995 N N . GLU B 1 180 ? -11.734 0.244 10.672 1 96.88 180 GLU B N 1
ATOM 5996 C CA . GLU B 1 180 ? -11.203 -0.927 11.367 1 96.88 180 GLU B CA 1
ATOM 5997 C C . GLU B 1 180 ? -9.68 -0.905 11.398 1 96.88 180 GLU B C 1
ATOM 5999 O O . GLU B 1 180 ? -9.039 -0.228 10.586 1 96.88 180 GLU B O 1
ATOM 6004 N N . PHE B 1 181 ? -9.133 -1.677 12.391 1 97.88 181 PHE B N 1
ATOM 6005 C CA . PHE B 1 181 ? -7.695 -1.756 12.602 1 97.88 181 PHE B CA 1
ATOM 6006 C C . PHE B 1 181 ? -6.992 -2.256 11.344 1 97.88 181 PHE B C 1
ATOM 6008 O O . PHE B 1 181 ? -7.379 -3.279 10.773 1 97.88 181 PHE B O 1
ATOM 6015 N N . ARG B 1 182 ? -5.953 -1.461 10.75 1 98.5 182 ARG B N 1
ATOM 6016 C CA . ARG B 1 182 ? -5.055 -1.755 9.641 1 98.5 182 ARG B CA 1
ATOM 6017 C C . ARG B 1 182 ? -5.801 -1.747 8.312 1 98.5 182 ARG B C 1
ATOM 6019 O O . ARG B 1 182 ? -5.293 -2.238 7.301 1 98.5 182 ARG B O 1
ATOM 6026 N N . ASP B 1 183 ? -6.992 -1.173 8.297 1 97.12 183 ASP B N 1
ATOM 6027 C CA . ASP B 1 183 ? -7.832 -1.251 7.102 1 97.12 183 ASP B CA 1
ATOM 6028 C C . ASP B 1 183 ? -7.441 -0.183 6.082 1 97.12 183 ASP B C 1
ATOM 6030 O O . ASP B 1 183 ? -7.305 -0.473 4.895 1 97.12 183 ASP B O 1
ATOM 6034 N N . ILE B 1 184 ? -7.289 1.026 6.57 1 96.69 184 ILE B N 1
ATOM 6035 C CA . ILE B 1 184 ? -6.996 2.127 5.656 1 96.69 184 ILE B CA 1
ATOM 6036 C C . ILE B 1 184 ? -5.973 3.064 6.293 1 96.69 184 ILE B C 1
ATOM 6038 O O . ILE B 1 184 ? -5.699 2.979 7.492 1 96.69 184 ILE B O 1
ATOM 6042 N N . TYR B 1 185 ? -5.426 3.939 5.484 1 97.69 185 TYR B N 1
ATOM 6043 C CA . TYR B 1 185 ? -4.547 5.02 5.914 1 97.69 185 TYR B CA 1
ATOM 6044 C C . TYR B 1 185 ? -5.344 6.168 6.52 1 97.69 185 TYR B C 1
ATOM 6046 O O . TYR B 1 185 ? -6.25 6.707 5.879 1 97.69 185 TYR B O 1
ATOM 6054 N N . GLN B 1 186 ? -4.992 6.52 7.73 1 97.38 186 GLN B N 1
ATOM 6055 C CA . GLN B 1 186 ? -5.531 7.715 8.367 1 97.38 186 GLN B CA 1
ATOM 6056 C C . GLN B 1 186 ? -4.438 8.492 9.102 1 97.38 186 GLN B C 1
ATOM 6058 O O . GLN B 1 186 ? -4.035 8.117 10.203 1 97.38 186 GLN B O 1
ATOM 6063 N N . TYR B 1 187 ? -4.055 9.562 8.516 1 96.94 187 TYR B N 1
ATOM 6064 C CA . TYR B 1 187 ? -3 10.383 9.102 1 96.94 187 TYR B CA 1
ATOM 6065 C C . TYR B 1 187 ? -3.338 10.75 10.547 1 96.94 187 TYR B C 1
ATOM 6067 O O . TYR B 1 187 ? -4.441 11.227 10.828 1 96.94 187 TYR B O 1
ATOM 6075 N N . ASN B 1 188 ? -2.389 10.516 11.508 1 97.06 188 ASN B N 1
ATOM 6076 C CA . ASN B 1 188 ? -2.715 10.695 12.922 1 97.06 188 ASN B CA 1
ATOM 6077 C C . ASN B 1 188 ? -1.519 11.211 13.711 1 97.06 188 ASN B C 1
ATOM 6079 O O . ASN B 1 188 ? -0.561 10.477 13.953 1 97.06 188 ASN B O 1
ATOM 6083 N N . ASN B 1 189 ? -1.595 12.422 14.164 1 96.06 189 ASN B N 1
ATOM 6084 C CA . ASN B 1 189 ? -0.528 13.062 14.93 1 96.06 189 ASN B CA 1
ATOM 6085 C C . ASN B 1 189 ? -0.375 12.43 16.312 1 96.06 189 ASN B C 1
ATOM 6087 O O . ASN B 1 189 ? 0.724 12.414 16.875 1 96.06 189 ASN B O 1
ATOM 6091 N N . ASN B 1 190 ? -1.44 11.875 16.891 1 96.38 190 ASN B N 1
ATOM 6092 C CA . ASN B 1 190 ? -1.389 11.281 18.219 1 96.38 190 ASN B CA 1
ATOM 6093 C C . ASN B 1 190 ? -0.396 10.117 18.266 1 96.38 190 ASN B C 1
ATOM 6095 O O . ASN B 1 190 ? 0.243 9.891 19.297 1 96.38 190 ASN B O 1
ATOM 6099 N N . MET B 1 191 ? -0.287 9.453 17.188 1 97.56 191 MET B N 1
ATOM 6100 C CA . MET B 1 191 ? 0.615 8.312 17.125 1 97.56 191 MET B CA 1
ATOM 6101 C C . MET B 1 191 ? 2.07 8.758 17.203 1 97.56 191 MET B C 1
ATOM 6103 O O . MET B 1 191 ? 2.904 8.078 17.812 1 97.56 191 MET B O 1
ATOM 6107 N N . TYR B 1 192 ? 2.367 9.844 16.688 1 96.81 192 TYR B N 1
ATOM 6108 C CA . TYR B 1 192 ? 3.727 10.367 16.766 1 96.81 192 TYR B CA 1
ATOM 6109 C C . TYR B 1 192 ? 3.977 11.055 18.094 1 96.81 192 TYR B C 1
ATOM 6111 O O . TYR B 1 192 ? 5.113 11.094 18.578 1 96.81 192 TYR B O 1
ATOM 6119 N N . MET B 1 193 ? 2.893 11.555 18.719 1 95.31 193 MET B N 1
ATOM 6120 C CA . MET B 1 193 ? 3.047 11.969 20.109 1 95.31 193 MET B CA 1
ATOM 6121 C C . MET B 1 193 ? 3.443 10.789 20.984 1 95.31 193 MET B C 1
ATOM 6123 O O . MET B 1 193 ? 4.328 10.914 21.828 1 95.31 193 MET B O 1
ATOM 6127 N N . LEU B 1 194 ? 2.826 9.742 20.734 1 96.62 194 LEU B N 1
ATOM 6128 C CA . LEU B 1 194 ? 3.135 8.523 21.484 1 96.62 194 LEU B CA 1
ATOM 6129 C C . LEU B 1 194 ? 4.594 8.117 21.281 1 96.62 194 LEU B C 1
ATOM 6131 O O . LEU B 1 194 ? 5.297 7.82 22.25 1 96.62 194 LEU B O 1
ATOM 6135 N N . LEU B 1 195 ? 5.055 8.086 20.047 1 97.25 195 LEU B N 1
ATOM 6136 C CA . LEU B 1 195 ? 6.426 7.688 19.734 1 97.25 195 LEU B CA 1
ATOM 6137 C C . LEU B 1 195 ? 7.43 8.609 20.422 1 97.25 195 LEU B C 1
ATOM 6139 O O . LEU B 1 195 ? 8.508 8.164 20.828 1 97.25 195 LEU B O 1
ATOM 6143 N N . SER B 1 196 ? 7.074 9.852 20.578 1 95.69 196 SER B N 1
ATOM 6144 C CA . SER B 1 196 ? 7.965 10.812 21.219 1 95.69 196 SER B CA 1
ATOM 6145 C C . SER B 1 196 ? 8.109 10.523 22.703 1 95.69 196 SER B C 1
ATOM 6147 O O . SER B 1 196 ? 9.023 11.039 23.359 1 95.69 196 SER B O 1
ATOM 6149 N N . TYR B 1 197 ? 7.27 9.695 23.25 1 95 197 TYR B N 1
ATOM 6150 C CA . TYR B 1 197 ? 7.273 9.344 24.672 1 95 197 TYR B CA 1
ATOM 6151 C C . TYR B 1 197 ? 8.297 8.258 24.953 1 95 197 TYR B C 1
ATOM 6153 O O . TYR B 1 197 ? 8.688 8.055 26.109 1 95 197 TYR B O 1
ATOM 6161 N N . LEU B 1 198 ? 8.758 7.555 23.984 1 96.25 198 LEU B N 1
ATOM 6162 C CA . LEU B 1 198 ? 9.492 6.305 24.141 1 96.25 198 LEU B CA 1
ATOM 6163 C C . LEU B 1 198 ? 10.844 6.551 24.797 1 96.25 198 LEU B C 1
ATOM 6165 O O . LEU B 1 198 ? 11.266 5.781 25.672 1 96.25 198 LEU B O 1
ATOM 6169 N N . PRO B 1 199 ? 11.586 7.656 24.422 1 95 199 PRO B N 1
ATOM 6170 C CA . PRO B 1 199 ? 12.859 7.871 25.125 1 95 199 PRO B CA 1
ATOM 6171 C C . PRO B 1 199 ? 12.688 8 26.625 1 95 199 PRO B C 1
ATOM 6173 O O . PRO B 1 199 ? 13.492 7.453 27.391 1 95 199 PRO B O 1
ATOM 6176 N N . GLU B 1 200 ? 11.664 8.672 27.016 1 93 200 GLU B N 1
ATOM 6177 C CA . GLU B 1 200 ? 11.406 8.875 28.438 1 93 200 GLU B CA 1
ATOM 6178 C C . GLU B 1 200 ? 11.055 7.559 29.141 1 93 200 GLU B C 1
ATOM 6180 O O . GLU B 1 200 ? 11.461 7.324 30.281 1 93 200 GLU B O 1
ATOM 6185 N N . ILE B 1 201 ? 10.375 6.688 28.469 1 93.88 201 ILE B N 1
ATOM 6186 C CA . ILE B 1 201 ? 9.867 5.453 29.062 1 93.88 201 ILE B CA 1
ATOM 6187 C C . ILE B 1 201 ? 10.977 4.398 29.078 1 93.88 201 ILE B C 1
ATOM 6189 O O . ILE B 1 201 ? 11.039 3.574 29.984 1 93.88 201 ILE B O 1
ATOM 6193 N N . LEU B 1 202 ? 11.82 4.398 28.125 1 96.31 202 LEU B N 1
ATOM 6194 C CA . LEU B 1 202 ? 12.695 3.25 27.891 1 96.31 202 LEU B CA 1
ATOM 6195 C C . LEU B 1 202 ? 14.086 3.5 28.453 1 96.31 202 LEU B C 1
ATOM 6197 O O . LEU B 1 202 ? 14.82 2.555 28.766 1 96.31 202 LEU B O 1
ATOM 6201 N N . LEU B 1 203 ? 14.438 4.793 28.5 1 96.38 203 LEU B N 1
ATOM 6202 C CA . LEU B 1 203 ? 15.789 5.094 28.953 1 96.38 203 LEU B CA 1
ATOM 6203 C C . LEU B 1 203 ? 15.82 5.395 30.453 1 96.38 203 LEU B C 1
ATOM 6205 O O . LEU B 1 203 ? 14.922 6.07 30.969 1 96.38 203 LEU B O 1
ATOM 6209 N N . PRO B 1 204 ? 16.844 4.961 31.141 1 95.06 204 PRO B N 1
ATOM 6210 C CA . PRO B 1 204 ? 16.906 5.117 32.594 1 95.06 204 PRO B CA 1
ATOM 6211 C C . PRO B 1 204 ? 16.922 6.578 33.031 1 95.06 204 PRO B C 1
ATOM 6213 O O . PRO B 1 204 ? 16.359 6.926 34.062 1 95.06 204 PRO B O 1
ATOM 6216 N N . HIS B 1 205 ? 17.562 7.445 32.344 1 94.44 205 HIS B N 1
ATOM 6217 C CA . HIS B 1 205 ? 17.672 8.844 32.719 1 94.44 205 HIS B CA 1
ATOM 6218 C C . HIS B 1 205 ? 16.484 9.648 32.219 1 94.44 205 HIS B C 1
ATOM 6220 O O . HIS B 1 205 ? 16.375 10.844 32.5 1 94.44 205 HIS B O 1
ATOM 6226 N N . LYS B 1 206 ? 15.617 9.148 31.469 1 93.88 206 LYS B N 1
ATOM 6227 C CA . LYS B 1 206 ? 14.312 9.664 31.062 1 93.88 206 LYS B CA 1
ATOM 6228 C C . LYS B 1 206 ? 14.453 11.031 30.406 1 93.88 206 LYS B C 1
ATOM 6230 O O . LYS B 1 206 ? 13.766 11.984 30.781 1 93.88 206 LYS B O 1
ATOM 6235 N N . PRO B 1 207 ? 15.266 11.18 29.422 1 92.62 207 PRO B N 1
ATOM 6236 C CA . PRO B 1 207 ? 15.43 12.484 28.766 1 92.62 207 PRO B CA 1
ATOM 6237 C C . PRO B 1 207 ? 14.148 12.977 28.094 1 92.62 207 PRO B C 1
ATOM 6239 O O . PRO B 1 207 ? 13.375 12.164 27.578 1 92.62 207 PRO B O 1
ATOM 6242 N N . PRO B 1 208 ? 14.016 14.344 28.047 1 90.56 208 PRO B N 1
ATOM 6243 C CA . PRO B 1 208 ? 12.977 14.859 27.156 1 90.56 208 PRO B CA 1
ATOM 6244 C C . PRO B 1 208 ? 13.227 14.484 25.688 1 90.56 208 PRO B C 1
ATOM 6246 O O . PRO B 1 208 ? 14.375 14.406 25.25 1 90.56 208 PRO B O 1
ATOM 6249 N N . PHE B 1 209 ? 12.195 14.344 25.047 1 93.75 209 PHE B N 1
ATOM 6250 C CA . PHE B 1 209 ? 12.273 13.891 23.672 1 93.75 209 PHE B CA 1
ATOM 6251 C C . PHE B 1 209 ? 13.141 14.82 22.844 1 93.75 209 PHE B C 1
ATOM 6253 O O . PHE B 1 209 ? 14.039 14.375 22.125 1 93.75 209 PHE B O 1
ATOM 6260 N N . ALA B 1 210 ? 12.891 16.078 22.938 1 93 210 ALA B N 1
ATOM 6261 C CA . ALA B 1 210 ? 13.633 17.062 22.156 1 93 210 ALA B CA 1
ATOM 6262 C C . ALA B 1 210 ? 15.133 16.969 22.438 1 93 210 ALA B C 1
ATOM 6264 O O . ALA B 1 210 ? 15.945 17.109 21.516 1 93 210 ALA B O 1
ATOM 6265 N N . ARG B 1 211 ? 15.516 16.703 23.641 1 93.44 211 ARG B N 1
ATOM 6266 C CA . ARG B 1 211 ? 16.922 16.547 24.016 1 93.44 211 ARG B CA 1
ATOM 6267 C C . ARG B 1 211 ? 17.516 15.297 23.391 1 93.44 211 ARG B C 1
ATOM 6269 O O . ARG B 1 211 ? 18.656 15.312 22.906 1 93.44 211 ARG B O 1
ATOM 6276 N N . TYR B 1 212 ? 16.75 14.258 23.469 1 95.44 212 TYR B N 1
ATOM 6277 C CA . TYR B 1 212 ? 17.219 13.016 22.859 1 95.44 212 TYR B CA 1
ATOM 6278 C C . TYR B 1 212 ? 17.5 13.203 21.375 1 95.44 212 TYR B C 1
ATOM 6280 O O . TYR B 1 212 ? 18.547 12.766 20.875 1 95.44 212 TYR B O 1
ATOM 6288 N N . VAL B 1 213 ? 16.625 13.859 20.641 1 96.81 213 VAL B N 1
ATOM 6289 C CA . VAL B 1 213 ? 16.781 14.078 19.219 1 96.81 213 VAL B CA 1
ATOM 6290 C C . VAL B 1 213 ? 17.984 14.992 18.953 1 96.81 213 VAL B C 1
ATOM 6292 O O . VAL B 1 213 ? 18.781 14.742 18.047 1 96.81 213 VAL B O 1
ATOM 6295 N N . LYS B 1 214 ? 18.094 16 19.719 1 95.81 214 LYS B N 1
ATOM 6296 C CA . LYS B 1 214 ? 19.203 16.922 19.578 1 95.81 214 LYS B CA 1
ATOM 6297 C C . LYS B 1 214 ? 20.547 16.203 19.734 1 95.81 214 LYS B C 1
ATOM 6299 O O . LYS B 1 214 ? 21.438 16.328 18.891 1 95.81 214 LYS B O 1
ATOM 6304 N N . GLU B 1 215 ? 20.641 15.367 20.719 1 96.5 215 GLU B N 1
ATOM 6305 C CA . GLU B 1 215 ? 21.906 14.734 21.094 1 96.5 215 GLU B CA 1
ATOM 6306 C C . GLU B 1 215 ? 22.234 13.586 20.141 1 96.5 215 GLU B C 1
ATOM 6308 O O . GLU B 1 215 ? 23.406 13.273 19.938 1 96.5 215 GLU B O 1
ATOM 6313 N N . HIS B 1 216 ? 21.234 13.016 19.547 1 98 216 HIS B N 1
ATOM 6314 C CA . HIS B 1 216 ? 21.5 11.781 18.812 1 98 216 HIS B CA 1
ATOM 6315 C C . HIS B 1 216 ? 21.344 11.984 17.312 1 98 216 HIS B C 1
ATOM 6317 O O . HIS B 1 216 ? 21.781 11.141 16.516 1 98 216 HIS B O 1
ATOM 6323 N N . ILE B 1 217 ? 20.75 13.094 16.891 1 98.44 217 ILE B N 1
ATOM 6324 C CA . ILE B 1 217 ? 20.531 13.289 15.469 1 98.44 217 ILE B CA 1
ATOM 6325 C C . ILE B 1 217 ? 21.047 14.664 15.047 1 98.44 217 ILE B C 1
ATOM 6327 O O . ILE B 1 217 ? 21.984 14.766 14.25 1 98.44 217 ILE B O 1
ATOM 6331 N N . PHE B 1 218 ? 20.594 15.766 15.672 1 98 218 PHE B N 1
ATOM 6332 C CA . PHE B 1 218 ? 20.953 17.109 15.219 1 98 218 PHE B CA 1
ATOM 6333 C C . PHE B 1 218 ? 22.453 17.344 15.344 1 98 218 PHE B C 1
ATOM 6335 O O . PHE B 1 218 ? 23.125 17.641 14.352 1 98 218 PHE B O 1
ATOM 6342 N N . GLU B 1 219 ? 22.953 17.156 16.516 1 98.06 219 GLU B N 1
ATOM 6343 C CA . GLU B 1 219 ? 24.344 17.5 16.797 1 98.06 219 GLU B CA 1
ATOM 6344 C C . GLU B 1 219 ? 25.297 16.578 16.047 1 98.06 219 GLU B C 1
ATOM 6346 O O . GLU B 1 219 ? 26.203 17.047 15.359 1 98.06 219 GLU B O 1
ATOM 6351 N N . PRO B 1 220 ? 25.047 15.336 16.109 1 98.62 220 PRO B N 1
ATOM 6352 C CA . PRO B 1 220 ? 25.969 14.453 15.391 1 98.62 220 PRO B CA 1
ATOM 6353 C C . PRO B 1 220 ? 25.969 14.695 13.883 1 98.62 220 PRO B C 1
ATOM 6355 O O . PRO B 1 220 ? 27 14.492 13.227 1 98.62 220 PRO B O 1
ATOM 6358 N N . LEU B 1 221 ? 24.875 15.164 13.305 1 98.62 221 LEU B N 1
ATOM 6359 C CA . LEU B 1 221 ? 24.812 15.398 11.867 1 98.62 221 LEU B CA 1
ATOM 6360 C C . LEU B 1 221 ? 25.281 16.812 11.523 1 98.62 221 LEU B C 1
ATOM 6362 O O . LEU B 1 221 ? 25.438 17.141 10.344 1 98.62 221 LEU B O 1
ATOM 6366 N N . GLY B 1 222 ? 25.438 17.594 12.523 1 98.12 222 GLY B N 1
ATOM 6367 C CA . GLY B 1 222 ? 25.859 18.969 12.297 1 98.12 222 GLY B CA 1
ATOM 6368 C C . GLY B 1 222 ? 24.719 19.891 11.891 1 98.12 222 GLY B C 1
ATOM 6369 O O . GLY B 1 222 ? 24.922 20.875 11.188 1 98.12 222 GLY B O 1
ATOM 6370 N N . LEU B 1 223 ? 23.5 19.578 12.273 1 98.44 223 LEU B N 1
ATOM 6371 C CA . LEU B 1 223 ? 22.359 20.453 12.031 1 98.44 223 LEU B CA 1
ATOM 6372 C C . LEU B 1 223 ? 22.281 21.547 13.086 1 98.44 223 LEU B C 1
ATOM 6374 O O . LEU B 1 223 ? 21.359 21.578 13.898 1 98.44 223 LEU B O 1
ATOM 6378 N N . THR B 1 224 ? 23.047 22.484 12.969 1 94.69 224 THR B N 1
ATOM 6379 C CA . THR B 1 224 ? 23.359 23.406 14.062 1 94.69 224 THR B CA 1
ATOM 6380 C C . THR B 1 224 ? 22.266 24.453 14.203 1 94.69 224 THR B C 1
ATOM 6382 O O . THR B 1 224 ? 22.125 25.078 15.258 1 94.69 224 THR B O 1
ATOM 6385 N N . SER B 1 225 ? 21.531 24.703 13.141 1 96.88 225 SER B N 1
ATOM 6386 C CA . SER B 1 225 ? 20.469 25.688 13.227 1 96.88 225 SER B CA 1
ATOM 6387 C C . SER B 1 225 ? 19.125 25.016 13.562 1 96.88 225 SER B C 1
ATOM 6389 O O . SER B 1 225 ? 18.141 25.703 13.859 1 96.88 225 SER B O 1
ATOM 6391 N N . THR B 1 226 ? 19.062 23.719 13.477 1 97 226 THR B N 1
ATOM 6392 C CA . THR B 1 226 ? 17.828 22.984 13.703 1 97 226 THR B CA 1
ATOM 6393 C C . THR B 1 226 ? 17.578 22.797 15.195 1 97 226 THR B C 1
ATOM 6395 O O . THR B 1 226 ? 18.469 22.422 15.945 1 97 226 THR B O 1
ATOM 6398 N N . THR B 1 227 ? 16.344 23.109 15.617 1 94.19 227 THR B N 1
ATOM 6399 C CA . THR B 1 227 ? 16.016 23.078 17.047 1 94.19 227 THR B CA 1
ATOM 6400 C C . THR B 1 227 ? 14.523 22.875 17.25 1 94.19 227 THR B C 1
ATOM 6402 O O . THR B 1 227 ? 13.719 23.078 16.344 1 94.19 227 THR B O 1
ATOM 6405 N N . TYR B 1 228 ? 14.164 22.438 18.469 1 92.19 228 TYR B N 1
ATOM 6406 C CA . TYR B 1 228 ? 12.773 22.422 18.906 1 92.19 228 TYR B CA 1
ATOM 6407 C C . TYR B 1 228 ? 12.422 23.688 19.672 1 92.19 228 TYR B C 1
ATOM 6409 O O . TYR B 1 228 ? 11.258 23.922 20 1 92.19 228 TYR B O 1
ATOM 6417 N N . SER B 1 229 ? 13.375 24.5 19.922 1 90.12 229 SER B N 1
ATOM 6418 C CA . SER B 1 229 ? 13.195 25.641 20.797 1 90.12 229 SER B CA 1
ATOM 6419 C C . SER B 1 229 ? 12.953 26.922 20 1 90.12 229 SER B C 1
ATOM 6421 O O . SER B 1 229 ? 13.859 27.406 19.312 1 90.12 229 SER B O 1
ATOM 6423 N N . VAL B 1 230 ? 11.859 27.5 20.266 1 87.81 230 VAL B N 1
ATOM 6424 C CA . VAL B 1 230 ? 11.555 28.781 19.609 1 87.81 230 VAL B CA 1
ATOM 6425 C C . VAL B 1 230 ? 12.469 29.875 20.156 1 87.81 230 VAL B C 1
ATOM 6427 O O . VAL B 1 230 ? 12.867 30.781 19.422 1 87.81 230 VAL B O 1
ATOM 6430 N N . ASP B 1 231 ? 12.836 29.703 21.391 1 87.62 231 ASP B N 1
ATOM 6431 C CA . ASP B 1 231 ? 13.734 30.672 22 1 87.62 231 ASP B CA 1
ATOM 6432 C C . ASP B 1 231 ? 15.094 30.672 21.297 1 87.62 231 ASP B C 1
ATOM 6434 O O . ASP B 1 231 ? 15.641 31.734 21 1 87.62 231 ASP B O 1
ATOM 6438 N N . VAL B 1 232 ? 15.539 29.531 21.062 1 90.12 232 VAL B N 1
ATOM 6439 C CA . VAL B 1 232 ? 16.828 29.406 20.375 1 90.12 232 VAL B CA 1
ATOM 6440 C C . VAL B 1 232 ? 16.703 29.938 18.953 1 90.12 232 VAL B C 1
ATOM 6442 O O . VAL B 1 232 ? 17.594 30.656 18.469 1 90.12 232 VAL B O 1
ATOM 6445 N N . ALA B 1 233 ? 15.688 29.641 18.234 1 92.31 233 ALA B N 1
ATOM 6446 C CA . ALA B 1 233 ? 15.477 30.094 16.859 1 92.31 233 ALA B CA 1
ATOM 6447 C C . ALA B 1 233 ? 15.375 31.609 16.797 1 92.31 233 ALA B C 1
ATOM 6449 O O . ALA B 1 233 ? 15.953 32.219 15.898 1 92.31 233 ALA B O 1
ATOM 6450 N N . GLN B 1 234 ? 14.672 32.188 17.719 1 89.5 234 GLN B N 1
ATOM 6451 C CA . GLN B 1 234 ? 14.5 33.656 17.75 1 89.5 234 GLN B CA 1
ATOM 6452 C C . GLN B 1 234 ? 15.82 34.344 18.047 1 89.5 234 GLN B C 1
ATOM 6454 O O . GLN B 1 234 ? 16.125 35.375 17.438 1 89.5 234 GLN B O 1
ATOM 6459 N N . ALA B 1 235 ? 16.531 33.812 18.922 1 91.31 235 ALA B N 1
ATOM 6460 C CA . ALA B 1 235 ? 17.797 34.406 19.328 1 91.31 235 ALA B CA 1
ATOM 6461 C C . ALA B 1 235 ? 18.797 34.406 18.172 1 91.31 235 ALA B C 1
ATOM 6463 O O . ALA B 1 235 ? 19.703 35.25 18.125 1 91.31 235 ALA B O 1
ATOM 6464 N N . SER B 1 236 ? 18.594 33.531 17.25 1 94.62 236 SER B N 1
ATOM 6465 C CA . SER B 1 236 ? 19.5 33.438 16.109 1 94.62 236 SER B CA 1
ATOM 6466 C C . SER B 1 236 ? 19.328 34.656 15.18 1 94.62 236 SER B C 1
ATOM 6468 O O . SER B 1 236 ? 20.219 34.969 14.391 1 94.62 236 SER B O 1
ATOM 6470 N N . GLY B 1 237 ? 18.172 35.219 15.172 1 94.38 237 GLY B N 1
ATOM 6471 C CA . GLY B 1 237 ? 17.859 36.312 14.273 1 94.38 237 GLY B CA 1
ATOM 6472 C C . GLY B 1 237 ? 17.422 35.844 12.891 1 94.38 237 GLY B C 1
ATOM 6473 O O . GLY B 1 237 ? 17.141 36.688 12.023 1 94.38 237 GLY B O 1
ATOM 6474 N N . ASN B 1 238 ? 17.266 34.562 12.719 1 96.88 238 ASN B N 1
ATOM 6475 C CA . ASN B 1 238 ? 17 34.031 11.383 1 96.88 238 ASN B CA 1
ATOM 6476 C C . ASN B 1 238 ? 15.578 33.5 11.273 1 96.88 238 ASN B C 1
ATOM 6478 O O . ASN B 1 238 ? 15.164 33.031 10.211 1 96.88 238 ASN B O 1
ATOM 6482 N N . LEU B 1 239 ? 14.82 33.562 12.359 1 95.06 239 LEU B N 1
ATOM 6483 C CA . LEU B 1 239 ? 13.477 33 12.328 1 95.06 239 LEU B CA 1
ATOM 6484 C C . LEU B 1 239 ? 12.562 33.812 11.422 1 95.06 239 LEU B C 1
ATOM 6486 O O . LEU B 1 239 ? 12.375 35 11.648 1 95.06 239 LEU B O 1
ATOM 6490 N N . ALA B 1 240 ? 12.047 33.156 10.445 1 95.88 240 ALA B N 1
ATOM 6491 C CA . ALA B 1 240 ? 11.094 33.812 9.562 1 95.88 240 ALA B CA 1
ATOM 6492 C C . ALA B 1 240 ? 9.742 34 10.242 1 95.88 240 ALA B C 1
ATOM 6494 O O . ALA B 1 240 ? 9.414 33.281 11.188 1 95.88 240 ALA B O 1
ATOM 6495 N N . GLN B 1 241 ? 9.055 35 9.781 1 92.5 241 GLN B N 1
ATOM 6496 C CA . GLN B 1 241 ? 7.668 35.188 10.211 1 92.5 241 GLN B CA 1
ATOM 6497 C C . GLN B 1 241 ? 6.703 34.438 9.273 1 92.5 241 GLN B C 1
ATOM 6499 O O . GLN B 1 241 ? 6.863 34.5 8.055 1 92.5 241 GLN B O 1
ATOM 6504 N N . GLY B 1 242 ? 5.785 33.688 9.914 1 92.88 242 GLY B N 1
ATOM 6505 C CA . GLY B 1 242 ? 4.652 33.312 9.086 1 92.88 242 GLY B CA 1
ATOM 6506 C C . GLY B 1 242 ? 3.85 34.5 8.594 1 92.88 242 GLY B C 1
ATOM 6507 O O . GLY B 1 242 ? 3.637 35.438 9.344 1 92.88 242 GLY B O 1
ATOM 6508 N N . MET B 1 243 ? 3.434 34.406 7.32 1 92.38 243 MET B N 1
ATOM 6509 C CA . MET B 1 243 ? 2.787 35.562 6.758 1 92.38 243 MET B CA 1
ATOM 6510 C C . MET B 1 243 ? 1.416 35.219 6.188 1 92.38 243 MET B C 1
ATOM 6512 O O . MET B 1 243 ? 1.284 34.281 5.414 1 92.38 243 MET B O 1
ATOM 6516 N N . ALA B 1 244 ? 0.439 35.938 6.586 1 88.94 244 ALA B N 1
ATOM 6517 C CA . ALA B 1 244 ? -0.911 35.875 6.031 1 88.94 244 ALA B CA 1
ATOM 6518 C C . ALA B 1 244 ? -1.243 37.156 5.246 1 88.94 244 ALA B C 1
ATOM 6520 O O . ALA B 1 244 ? -0.433 38.062 5.18 1 88.94 244 ALA B O 1
ATOM 6521 N N . ARG B 1 245 ? -2.342 37.094 4.531 1 89.81 245 ARG B N 1
ATOM 6522 C CA . ARG B 1 245 ? -2.855 38.25 3.807 1 89.81 245 ARG B CA 1
ATOM 6523 C C . ARG B 1 245 ? -4.273 38.594 4.254 1 89.81 245 ARG B C 1
ATOM 6525 O O . ARG B 1 245 ? -5.191 37.781 4.098 1 89.81 245 ARG B O 1
ATOM 6532 N N . ASP B 1 246 ? -4.43 39.719 4.676 1 83.88 246 ASP B N 1
ATOM 6533 C CA . ASP B 1 246 ? -5.73 40.156 5.156 1 83.88 246 ASP B CA 1
ATOM 6534 C C . ASP B 1 246 ? -6.465 40.969 4.078 1 83.88 246 ASP B C 1
ATOM 6536 O O . ASP B 1 246 ? -5.836 41.625 3.258 1 83.88 246 ASP B O 1
ATOM 6540 N N . GLY B 1 247 ? -7.719 40.812 4.098 1 85.25 247 GLY B N 1
ATOM 6541 C CA . GLY B 1 247 ? -8.578 41.719 3.332 1 85.25 247 GLY B CA 1
ATOM 6542 C C . GLY B 1 247 ? -8.68 41.312 1.868 1 85.25 247 GLY B C 1
ATOM 6543 O O . GLY B 1 247 ? -9.008 42.156 1.022 1 85.25 247 GLY B O 1
ATOM 6544 N N . VAL B 1 248 ? -8.336 40.125 1.537 1 90 248 VAL B N 1
ATOM 6545 C CA . VAL B 1 248 ? -8.469 39.688 0.152 1 90 248 VAL B CA 1
ATOM 6546 C C . VAL B 1 248 ? -9.938 39.406 -0.162 1 90 248 VAL B C 1
ATOM 6548 O O . VAL B 1 248 ? -10.602 38.688 0.566 1 90 248 VAL B O 1
ATOM 6551 N N . ASN B 1 249 ? -10.477 40.062 -1.209 1 92 249 ASN B N 1
ATOM 6552 C CA . ASN B 1 249 ? -11.781 39.719 -1.747 1 92 249 ASN B CA 1
ATOM 6553 C C . ASN B 1 249 ? -11.688 38.5 -2.691 1 92 249 ASN B C 1
ATOM 6555 O O . ASN B 1 249 ? -11.547 38.688 -3.904 1 92 249 ASN B O 1
ATOM 6559 N N . LYS B 1 250 ? -11.891 37.406 -2.221 1 89.31 250 LYS B N 1
ATOM 6560 C CA . LYS B 1 250 ? -11.617 36.156 -2.943 1 89.31 250 LYS B CA 1
ATOM 6561 C C . LYS B 1 250 ? -12.609 35.969 -4.078 1 89.31 250 LYS B C 1
ATOM 6563 O O . LYS B 1 250 ? -12.305 35.281 -5.074 1 89.31 250 LYS B O 1
ATOM 6568 N N . THR B 1 251 ? -13.844 36.469 -3.936 1 89.62 251 THR B N 1
ATOM 6569 C CA . THR B 1 251 ? -14.828 36.312 -5.008 1 89.62 251 THR B CA 1
ATOM 6570 C C . THR B 1 251 ? -14.375 37.062 -6.258 1 89.62 251 THR B C 1
ATOM 6572 O O . THR B 1 251 ? -14.648 36.625 -7.379 1 89.62 251 THR B O 1
ATOM 6575 N N . GLU B 1 252 ? -13.742 38.125 -5.961 1 92.62 252 GLU B N 1
ATOM 6576 C CA . GLU B 1 252 ? -13.258 38.938 -7.082 1 92.62 252 GLU B CA 1
ATOM 6577 C C . GLU B 1 252 ? -11.914 38.438 -7.59 1 92.62 252 GLU B C 1
ATOM 6579 O O . GLU B 1 252 ? -11.703 38.312 -8.797 1 92.62 252 GLU B O 1
ATOM 6584 N N . ASN B 1 253 ? -11.055 38.219 -6.664 1 93.81 253 ASN B N 1
ATOM 6585 C CA . ASN B 1 253 ? -9.727 37.719 -6.992 1 93.81 253 ASN B CA 1
ATOM 6586 C C . ASN B 1 253 ? -9.18 36.812 -5.895 1 93.81 253 ASN B C 1
ATOM 6588 O O . ASN B 1 253 ? -8.617 37.281 -4.91 1 93.81 253 ASN B O 1
ATOM 6592 N N . LEU B 1 254 ? -9.156 35.562 -6.215 1 91.88 254 LEU B N 1
ATOM 6593 C CA . LEU B 1 254 ? -8.758 34.531 -5.25 1 91.88 254 LEU B CA 1
ATOM 6594 C C . LEU B 1 254 ? -7.289 34.688 -4.871 1 91.88 254 LEU B C 1
ATOM 6596 O O . LEU B 1 254 ? -6.883 34.344 -3.766 1 91.88 254 LEU B O 1
ATOM 6600 N N . PHE B 1 255 ? -6.539 35.281 -5.711 1 94.75 255 PHE B N 1
ATOM 6601 C CA . PHE B 1 255 ? -5.098 35.375 -5.516 1 94.75 255 PHE B CA 1
ATOM 6602 C C . PHE B 1 255 ? -4.68 36.812 -5.277 1 94.75 255 PHE B C 1
ATOM 6604 O O . PHE B 1 255 ? -3.555 37.219 -5.598 1 94.75 255 PHE B O 1
ATOM 6611 N N . GLY B 1 256 ? -5.598 37.594 -4.723 1 95.19 256 GLY B N 1
ATOM 6612 C CA . GLY B 1 256 ? -5.32 39 -4.453 1 95.19 256 GLY B CA 1
ATOM 6613 C C . GLY B 1 256 ? -4.199 39.188 -3.449 1 95.19 256 GLY B C 1
ATOM 6614 O O . GLY B 1 256 ? -3.879 38.281 -2.678 1 95.19 256 GLY B O 1
ATOM 6615 N N . MET B 1 257 ? -3.574 40.344 -3.426 1 93.19 257 MET B N 1
ATOM 6616 C CA . MET B 1 257 ? -2.395 40.656 -2.619 1 93.19 257 MET B CA 1
ATOM 6617 C C . MET B 1 257 ? -2.768 40.812 -1.149 1 93.19 257 MET B C 1
ATOM 6619 O O . MET B 1 257 ? -2.021 40.375 -0.266 1 93.19 257 MET B O 1
ATOM 6623 N N . GLY B 1 258 ? -3.967 41.469 -0.896 1 92.56 258 GLY B N 1
ATOM 6624 C CA . GLY B 1 258 ? -4.344 41.781 0.472 1 92.56 258 GLY B CA 1
ATOM 6625 C C . GLY B 1 258 ? -3.279 42.562 1.221 1 92.56 258 GLY B C 1
ATOM 6626 O O . GLY B 1 258 ? -2.422 43.219 0.605 1 92.56 258 GLY B O 1
ATOM 6627 N N . THR B 1 259 ? -3.428 42.656 2.564 1 90.25 259 THR B N 1
ATOM 6628 C CA . THR B 1 259 ? -2.445 43.281 3.439 1 90.25 259 THR B CA 1
ATOM 6629 C C . THR B 1 259 ? -1.663 42.25 4.223 1 90.25 259 THR B C 1
ATOM 6631 O O . THR B 1 259 ? -2.248 41.438 4.945 1 90.25 259 THR B O 1
ATOM 6634 N N . PRO B 1 260 ? -0.308 42.312 4.078 1 90.75 260 PRO B N 1
ATOM 6635 C CA . PRO B 1 260 ? 0.486 41.312 4.805 1 90.75 260 PRO B CA 1
ATOM 6636 C C . PRO B 1 260 ? 0.333 41.438 6.32 1 90.75 260 PRO B C 1
ATOM 6638 O O . PRO B 1 260 ? 0.267 42.562 6.852 1 90.75 260 PRO B O 1
ATOM 6641 N N . ARG B 1 261 ? 0.274 40.281 6.922 1 85.62 261 ARG B N 1
ATOM 6642 C CA . ARG B 1 261 ? 0.202 40.188 8.375 1 85.62 261 ARG B CA 1
ATOM 6643 C C . ARG B 1 261 ? 1.084 39.062 8.914 1 85.62 261 ARG B C 1
ATOM 6645 O O . ARG B 1 261 ? 1.006 37.938 8.438 1 85.62 261 ARG B O 1
ATOM 6652 N N . ALA B 1 262 ? 1.917 39.438 9.883 1 87.19 262 ALA B N 1
ATOM 6653 C CA . ALA B 1 262 ? 2.713 38.406 10.562 1 87.19 262 ALA B CA 1
ATOM 6654 C C . ALA B 1 262 ? 1.836 37.531 11.438 1 87.19 262 ALA B C 1
ATOM 6656 O O . ALA B 1 262 ? 0.924 38.031 12.109 1 87.19 262 ALA B O 1
ATOM 6657 N N . MET B 1 263 ? 2.102 36.25 11.305 1 81.75 263 MET B N 1
ATOM 6658 C CA . MET B 1 263 ? 1.399 35.312 12.156 1 81.75 263 MET B CA 1
ATOM 6659 C C . MET B 1 263 ? 2.307 34.812 13.266 1 81.75 263 MET B C 1
ATOM 6661 O O . MET B 1 263 ? 3.531 34.781 13.125 1 81.75 263 MET B O 1
ATOM 6665 N N . ARG B 1 264 ? 1.721 34.5 14.344 1 70.94 264 ARG B N 1
ATOM 6666 C CA . ARG B 1 264 ? 2.457 33.812 15.414 1 70.94 264 ARG B CA 1
ATOM 6667 C C . ARG B 1 264 ? 1.97 32.406 15.602 1 70.94 264 ARG B C 1
ATOM 6669 O O . ARG B 1 264 ? 0.764 32.156 15.68 1 70.94 264 ARG B O 1
ATOM 6676 N N . HIS B 1 265 ? 2.975 31.531 15.508 1 69.19 265 HIS B N 1
ATOM 6677 C CA . HIS B 1 265 ? 2.602 30.141 15.773 1 69.19 265 HIS B CA 1
ATOM 6678 C C . HIS B 1 265 ? 2.064 29.969 17.188 1 69.19 265 HIS B C 1
ATOM 6680 O O . HIS B 1 265 ? 2.629 30.516 18.141 1 69.19 265 HIS B O 1
ATOM 6686 N N . PRO B 1 266 ? 1.08 29.156 17.328 1 61.78 266 PRO B N 1
ATOM 6687 C CA . PRO B 1 266 ? 0.406 29.078 18.625 1 61.78 266 PRO B CA 1
ATOM 6688 C C . PRO B 1 266 ? 1.322 28.562 19.734 1 61.78 266 PRO B C 1
ATOM 6690 O O . PRO B 1 266 ? 1.218 29 20.875 1 61.78 266 PRO B O 1
ATOM 6693 N N . ASN B 1 267 ? 2.15 27.703 19.344 1 62.5 267 ASN B N 1
ATOM 6694 C CA . ASN B 1 267 ? 2.982 27.094 20.375 1 62.5 267 ASN B CA 1
ATOM 6695 C C . ASN B 1 267 ? 4.129 28.016 20.781 1 62.5 267 ASN B C 1
ATOM 6697 O O . ASN B 1 267 ? 4.859 27.703 21.734 1 62.5 267 ASN B O 1
ATOM 6701 N N . TRP B 1 268 ? 4.266 29.031 20.125 1 58.94 268 TRP B N 1
ATOM 6702 C CA . TRP B 1 268 ? 5.387 29.922 20.422 1 58.94 268 TRP B CA 1
ATOM 6703 C C . TRP B 1 268 ? 5.098 30.781 21.641 1 58.94 268 TRP B C 1
ATOM 6705 O O . TRP B 1 268 ? 5.996 31.453 22.172 1 58.94 268 TRP B O 1
ATOM 6715 N N . PHE B 1 269 ? 3.959 30.531 22.031 1 53.72 269 PHE B N 1
ATOM 6716 C CA . PHE B 1 269 ? 3.602 31.281 23.234 1 53.72 269 PHE B CA 1
ATOM 6717 C C . PHE B 1 269 ? 3.971 30.516 24.484 1 53.72 269 PHE B C 1
ATOM 6719 O O . PHE B 1 269 ? 3.895 31.047 25.594 1 53.72 269 PHE B O 1
ATOM 6726 N N . LEU B 1 270 ? 4.348 29.312 24.234 1 57.94 270 LEU B N 1
ATOM 6727 C CA . LEU B 1 270 ? 4.684 28.5 25.391 1 57.94 270 LEU B CA 1
ATOM 6728 C C . LEU B 1 270 ? 6.191 28.484 25.625 1 57.94 270 LEU B C 1
ATOM 6730 O O . LEU B 1 270 ? 6.973 28.391 24.672 1 57.94 270 LEU B O 1
ATOM 6734 N N . ALA B 1 271 ? 6.613 29.125 26.75 1 58.31 271 ALA B N 1
ATOM 6735 C CA . ALA B 1 271 ? 8.031 29.047 27.109 1 58.31 271 ALA B CA 1
ATOM 6736 C C . ALA B 1 271 ? 8.523 27.609 27.109 1 58.31 271 ALA B C 1
ATOM 6738 O O . ALA B 1 271 ? 7.852 26.719 27.656 1 58.31 271 ALA B O 1
ATOM 6739 N N . GLY B 1 272 ? 9.352 27.156 26.188 1 63.03 272 GLY B N 1
ATOM 6740 C CA . GLY B 1 272 ? 9.797 25.781 26.203 1 63.03 272 GLY B CA 1
ATOM 6741 C C . GLY B 1 272 ? 11.266 25.625 26.547 1 63.03 272 GLY B C 1
ATOM 6742 O O . GLY B 1 272 ? 11.758 24.5 26.688 1 63.03 272 GLY B O 1
ATOM 6743 N N . GLY B 1 273 ? 11.938 26.688 26.844 1 68.62 273 GLY B N 1
ATOM 6744 C CA . GLY B 1 273 ? 13.367 26.609 27.109 1 68.62 273 GLY B CA 1
ATOM 6745 C C . GLY B 1 273 ? 14.141 25.922 26 1 68.62 273 GLY B C 1
ATOM 6746 O O . GLY B 1 273 ? 13.75 25.984 24.828 1 68.62 273 GLY B O 1
ATOM 6747 N N . GLU B 1 274 ? 15.281 25.406 26.391 1 71.25 274 GLU B N 1
ATOM 6748 C CA . GLU B 1 274 ? 16.188 24.797 25.406 1 71.25 274 GLU B CA 1
ATOM 6749 C C . GLU B 1 274 ? 15.578 23.547 24.797 1 71.25 274 GLU B C 1
ATOM 6751 O O . GLU B 1 274 ? 15.883 23.203 23.656 1 71.25 274 GLU B O 1
ATOM 6756 N N . ASP B 1 275 ? 14.742 22.984 25.578 1 72.31 275 ASP B N 1
ATOM 6757 C CA . ASP B 1 275 ? 14.219 21.703 25.109 1 72.31 275 ASP B CA 1
ATOM 6758 C C . ASP B 1 275 ? 12.852 21.875 24.453 1 72.31 275 ASP B C 1
ATOM 6760 O O . ASP B 1 275 ? 12.242 20.906 24.016 1 72.31 275 ASP B O 1
ATOM 6764 N N . GLY B 1 276 ? 12.547 23.062 24.281 1 65.19 276 GLY B N 1
ATOM 6765 C CA . GLY B 1 276 ? 11.266 23.281 23.641 1 65.19 276 GLY B CA 1
ATOM 6766 C C . GLY B 1 276 ? 10.094 22.797 24.469 1 65.19 276 GLY B C 1
ATOM 6767 O O . GLY B 1 276 ? 10.195 22.672 25.688 1 65.19 276 GLY B O 1
ATOM 6768 N N . ASN B 1 277 ? 8.969 22.781 23.719 1 63.03 277 ASN B N 1
ATOM 6769 C CA . ASN B 1 277 ? 7.758 22.406 24.453 1 63.03 277 ASN B CA 1
ATOM 6770 C C . ASN B 1 277 ? 7.371 20.953 24.188 1 63.03 277 ASN B C 1
ATOM 6772 O O . ASN B 1 277 ? 7.805 20.359 23.188 1 63.03 277 ASN B O 1
ATOM 6776 N N . TYR B 1 278 ? 6.684 20.281 25.094 1 55.84 278 TYR B N 1
ATOM 6777 C CA . TYR B 1 278 ? 6.398 18.859 25.266 1 55.84 278 TYR B CA 1
ATOM 6778 C C . TYR B 1 278 ? 5.547 18.328 24.125 1 55.84 278 TYR B C 1
ATOM 6780 O O . TYR B 1 278 ? 5.359 17.125 23.984 1 55.84 278 TYR B O 1
ATOM 6788 N N . LYS B 1 279 ? 5.125 19.047 23.172 1 64.56 279 LYS B N 1
ATOM 6789 C CA . LYS B 1 279 ? 4.258 18.5 22.141 1 64.56 279 LYS B CA 1
ATOM 6790 C C . LYS B 1 279 ? 5.027 18.281 20.828 1 64.56 279 LYS B C 1
ATOM 6792 O O . LYS B 1 279 ? 4.488 18.5 19.75 1 64.56 279 LYS B O 1
ATOM 6797 N N . SER B 1 280 ? 6.199 17.75 21.078 1 73.62 280 SER B N 1
ATOM 6798 C CA . SER B 1 280 ? 7.062 17.844 19.906 1 73.62 280 SER B CA 1
ATOM 6799 C C . SER B 1 280 ? 7.031 16.547 19.094 1 73.62 280 SER B C 1
ATOM 6801 O O . SER B 1 280 ? 7.801 16.391 18.141 1 73.62 280 SER B O 1
ATOM 6803 N N . GLY B 1 281 ? 6.184 15.711 19.297 1 85.75 281 GLY B N 1
ATOM 6804 C CA . GLY B 1 281 ? 6.262 14.445 18.594 1 85.75 281 GLY B CA 1
ATOM 6805 C C . GLY B 1 281 ? 5.805 14.523 17.156 1 85.75 281 GLY B C 1
ATOM 6806 O O . GLY B 1 281 ? 6.535 14.125 16.234 1 85.75 281 GLY B O 1
ATOM 6807 N N . ALA B 1 282 ? 4.719 15.219 16.906 1 92.56 282 ALA B N 1
ATOM 6808 C CA . ALA B 1 282 ? 4.117 15.281 15.578 1 92.56 282 ALA B CA 1
ATOM 6809 C C . ALA B 1 282 ? 4.68 16.453 14.781 1 92.56 282 ALA B C 1
ATOM 6811 O O . ALA B 1 282 ? 4.508 16.516 13.562 1 92.56 282 ALA B O 1
ATOM 6812 N N . GLY B 1 283 ? 5.348 17.359 15.43 1 92.12 283 GLY B N 1
ATOM 6813 C CA . GLY B 1 283 ? 5.918 18.562 14.859 1 92.12 283 GLY B CA 1
ATOM 6814 C C . GLY B 1 283 ? 6.922 19.234 15.773 1 92.12 283 GLY B C 1
ATOM 6815 O O . GLY B 1 283 ? 7.617 18.562 16.547 1 92.12 283 GLY B O 1
ATOM 6816 N N . GLY B 1 284 ? 7.199 20.438 15.539 1 90.06 284 GLY B N 1
ATOM 6817 C CA . GLY B 1 284 ? 7.918 21.266 16.5 1 90.06 284 GLY B CA 1
ATOM 6818 C C . GLY B 1 284 ? 9.312 21.625 16.031 1 90.06 284 GLY B C 1
ATOM 6819 O O . GLY B 1 284 ? 9.922 22.562 16.562 1 90.06 284 GLY B O 1
ATOM 6820 N N . VAL B 1 285 ? 9.773 20.984 15.031 1 94.75 285 VAL B N 1
ATOM 6821 C CA . VAL B 1 285 ? 11.133 21.266 14.594 1 94.75 285 VAL B CA 1
ATOM 6822 C C . VAL B 1 285 ? 11.148 22.578 13.789 1 94.75 285 VAL B C 1
ATOM 6824 O O . VAL B 1 285 ? 10.258 22.812 12.977 1 94.75 285 VAL B O 1
ATOM 6827 N N . ILE B 1 286 ? 12.102 23.375 14.102 1 95 286 ILE B N 1
ATOM 6828 C CA . ILE B 1 286 ? 12.453 24.578 13.344 1 95 286 ILE B CA 1
ATOM 6829 C C . ILE B 1 286 ? 13.781 24.359 12.625 1 95 286 ILE B C 1
ATOM 6831 O O . ILE B 1 286 ? 14.758 23.922 13.227 1 95 286 ILE B O 1
ATOM 6835 N N . SER B 1 287 ? 13.789 24.625 11.344 1 97.88 287 SER B N 1
ATOM 6836 C CA . SER B 1 287 ? 15 24.344 10.57 1 97.88 287 SER B CA 1
ATOM 6837 C C . SER B 1 287 ? 15.141 25.312 9.398 1 97.88 287 SER B C 1
ATOM 6839 O O . SER B 1 287 ? 14.359 26.266 9.273 1 97.88 287 SER B O 1
ATOM 6841 N N . SER B 1 288 ? 16.297 25.188 8.641 1 98.81 288 SER B N 1
ATOM 6842 C CA . SER B 1 288 ? 16.609 26.016 7.484 1 98.81 288 SER B CA 1
ATOM 6843 C C . SER B 1 288 ? 16.844 25.172 6.234 1 98.81 288 SER B C 1
ATOM 6845 O O . SER B 1 288 ? 17.016 23.953 6.328 1 98.81 288 SER B O 1
ATOM 6847 N N . ALA B 1 289 ? 16.781 25.859 5.113 1 98.81 289 ALA B N 1
ATOM 6848 C CA . ALA B 1 289 ? 17.109 25.156 3.869 1 98.81 289 ALA B CA 1
ATOM 6849 C C . ALA B 1 289 ? 18.531 24.609 3.91 1 98.81 289 ALA B C 1
ATOM 6851 O O . ALA B 1 289 ? 18.797 23.531 3.389 1 98.81 289 ALA B O 1
ATOM 6852 N N . LYS B 1 290 ? 19.438 25.328 4.543 1 98.69 290 LYS B N 1
ATOM 6853 C CA . LYS B 1 290 ? 20.828 24.875 4.645 1 98.69 290 LYS B CA 1
ATOM 6854 C C . LYS B 1 290 ? 20.922 23.578 5.449 1 98.69 290 LYS B C 1
ATOM 6856 O O . LYS B 1 290 ? 21.594 22.641 5.035 1 98.69 290 LYS B O 1
ATOM 6861 N N . ASP B 1 291 ? 20.281 23.562 6.598 1 98.88 291 ASP B N 1
ATOM 6862 C CA . ASP B 1 291 ? 20.297 22.328 7.387 1 98.88 291 ASP B CA 1
ATOM 6863 C C . ASP B 1 291 ? 19.531 21.219 6.676 1 98.88 291 ASP B C 1
ATOM 6865 O O . ASP B 1 291 ? 19.891 20.047 6.793 1 98.88 291 ASP B O 1
ATOM 6869 N N . ALA B 1 292 ? 18.469 21.609 5.945 1 98.88 292 ALA B N 1
ATOM 6870 C CA . ALA B 1 292 ? 17.734 20.609 5.172 1 98.88 292 ALA B CA 1
ATOM 6871 C C . ALA B 1 292 ? 18.625 19.953 4.125 1 98.88 292 ALA B C 1
ATOM 6873 O O . ALA B 1 292 ? 18.5 18.766 3.834 1 98.88 292 ALA B O 1
ATOM 6874 N N . ALA B 1 293 ? 19.5 20.719 3.545 1 98.81 293 ALA B N 1
ATOM 6875 C CA . ALA B 1 293 ? 20.469 20.156 2.598 1 98.81 293 ALA B CA 1
ATOM 6876 C C . ALA B 1 293 ? 21.328 19.094 3.26 1 98.81 293 ALA B C 1
ATOM 6878 O O . ALA B 1 293 ? 21.516 18 2.709 1 98.81 293 ALA B O 1
ATOM 6879 N N . THR B 1 294 ? 21.812 19.375 4.426 1 98.75 294 THR B N 1
ATOM 6880 C CA . THR B 1 294 ? 22.625 18.422 5.18 1 98.75 294 THR B CA 1
ATOM 6881 C C . THR B 1 294 ? 21.812 17.188 5.527 1 98.75 294 THR B C 1
ATOM 6883 O O . THR B 1 294 ? 22.297 16.062 5.41 1 98.75 294 THR B O 1
ATOM 6886 N N . TRP B 1 295 ? 20.609 17.422 5.969 1 98.88 295 TRP B N 1
ATOM 6887 C CA . TRP B 1 295 ? 19.688 16.344 6.305 1 98.88 295 TRP B CA 1
ATOM 6888 C C . TRP B 1 295 ? 19.453 15.438 5.105 1 98.88 295 TRP B C 1
ATOM 6890 O O . TRP B 1 295 ? 19.516 14.211 5.227 1 98.88 295 TRP B O 1
ATOM 6900 N N . LEU B 1 296 ? 19.25 16 3.936 1 98.88 296 LEU B N 1
ATOM 6901 C CA . LEU B 1 296 ? 19.031 15.25 2.701 1 98.88 296 LEU B CA 1
ATOM 6902 C C . LEU B 1 296 ? 20.281 14.461 2.316 1 98.88 296 LEU B C 1
ATOM 6904 O O . LEU B 1 296 ? 20.172 13.305 1.89 1 98.88 296 LEU B O 1
ATOM 6908 N N . GLN B 1 297 ? 21.469 15.055 2.469 1 98.69 297 GLN B N 1
ATOM 6909 C CA . GLN B 1 297 ? 22.703 14.336 2.209 1 98.69 297 GLN B CA 1
ATOM 6910 C C . GLN B 1 297 ? 22.828 13.102 3.1 1 98.69 297 GLN B C 1
ATOM 6912 O O . GLN B 1 297 ? 23.172 12.016 2.627 1 98.69 297 GLN B O 1
ATOM 6917 N N . ALA B 1 298 ? 22.5 13.289 4.336 1 98.75 298 ALA B N 1
ATOM 6918 C CA . ALA B 1 298 ? 22.594 12.18 5.285 1 98.75 298 ALA B CA 1
ATOM 6919 C C . ALA B 1 298 ? 21.641 11.055 4.91 1 98.75 298 ALA B C 1
ATOM 6921 O O . ALA B 1 298 ? 22.016 9.875 4.941 1 98.75 298 ALA B O 1
ATOM 6922 N N . LEU B 1 299 ? 20.438 11.383 4.535 1 98.69 299 LEU B N 1
ATOM 6923 C CA . LEU B 1 299 ? 19.438 10.391 4.176 1 98.69 299 LEU B CA 1
ATOM 6924 C C . LEU B 1 299 ? 19.844 9.648 2.904 1 98.69 299 LEU B C 1
ATOM 6926 O O . LEU B 1 299 ? 19.562 8.453 2.76 1 98.69 299 LEU B O 1
ATOM 6930 N N . LEU B 1 300 ? 20.438 10.344 1.985 1 98.31 300 LEU B N 1
ATOM 6931 C CA . LEU B 1 300 ? 20.844 9.75 0.713 1 98.31 300 LEU B CA 1
ATOM 6932 C C . LEU B 1 300 ? 22.125 8.93 0.875 1 98.31 300 LEU B C 1
ATOM 6934 O O . LEU B 1 300 ? 22.391 8.047 0.058 1 98.31 300 LEU B O 1
ATOM 6938 N N . ASP B 1 301 ? 22.875 9.25 1.965 1 96.81 301 ASP B N 1
ATOM 6939 C CA . ASP B 1 301 ? 24.172 8.602 2.137 1 96.81 301 ASP B CA 1
ATOM 6940 C C . ASP B 1 301 ? 24.141 7.629 3.312 1 96.81 301 ASP B C 1
ATOM 6942 O O . ASP B 1 301 ? 25.141 7.492 4.031 1 96.81 301 ASP B O 1
ATOM 6946 N N . GLY B 1 302 ? 23.094 7.051 3.592 1 96 302 GLY B N 1
ATOM 6947 C CA . GLY B 1 302 ? 22.984 5.949 4.539 1 96 302 GLY B CA 1
ATOM 6948 C C . GLY B 1 302 ? 23.141 6.391 5.98 1 96 302 GLY B C 1
ATOM 6949 O O . GLY B 1 302 ? 23.656 5.641 6.809 1 96 302 GLY B O 1
ATOM 6950 N N . GLY B 1 303 ? 22.875 7.68 6.285 1 98.19 303 GLY B N 1
ATOM 6951 C CA . GLY B 1 303 ? 22.797 8.148 7.66 1 98.19 303 GLY B CA 1
ATOM 6952 C C . GLY B 1 303 ? 24.109 8.711 8.172 1 98.19 303 GLY B C 1
ATOM 6953 O O . GLY B 1 303 ? 24.297 8.875 9.383 1 98.19 303 GLY B O 1
ATOM 6954 N N . ARG B 1 304 ? 24.984 9.055 7.258 1 97.75 304 ARG B N 1
ATOM 6955 C CA . ARG B 1 304 ? 26.312 9.547 7.637 1 97.75 304 ARG B CA 1
ATOM 6956 C C . ARG B 1 304 ? 26.344 11.07 7.637 1 97.75 304 ARG B C 1
ATOM 6958 O O . ARG B 1 304 ? 25.625 11.719 6.879 1 97.75 304 ARG B O 1
ATOM 6965 N N . ASN B 1 305 ? 27.141 11.617 8.531 1 97.94 305 ASN B N 1
ATOM 6966 C CA . ASN B 1 305 ? 27.484 13.039 8.445 1 97.94 305 ASN B CA 1
ATOM 6967 C C . ASN B 1 305 ? 28.25 13.359 7.168 1 97.94 305 ASN B C 1
ATOM 6969 O O . ASN B 1 305 ? 29.312 12.805 6.926 1 97.94 305 ASN B O 1
ATOM 6973 N N . PRO B 1 306 ? 27.734 14.25 6.402 1 95.81 306 PRO B N 1
ATOM 6974 C CA . PRO B 1 306 ? 28.344 14.469 5.094 1 95.81 306 PRO B CA 1
ATOM 6975 C C . PRO B 1 306 ? 29.719 15.125 5.188 1 95.81 306 PRO B C 1
ATOM 6977 O O . PRO B 1 306 ? 30.484 15.094 4.227 1 95.81 306 PRO B O 1
ATOM 6980 N N . VAL B 1 307 ? 30.078 15.695 6.305 1 95.25 307 VAL B N 1
ATOM 6981 C CA . VAL B 1 307 ? 31.359 16.375 6.48 1 95.25 307 VAL B CA 1
ATOM 6982 C C . VAL B 1 307 ? 32.375 15.422 7.113 1 95.25 307 VAL B C 1
ATOM 6984 O O . VAL B 1 307 ? 33.469 15.211 6.57 1 95.25 307 VAL B O 1
ATOM 6987 N N . THR B 1 308 ? 31.969 14.719 8.148 1 96.5 308 THR B N 1
ATOM 6988 C CA . THR B 1 308 ? 32.906 13.898 8.898 1 96.5 308 THR B CA 1
ATOM 6989 C C . THR B 1 308 ? 32.844 12.438 8.453 1 96.5 308 THR B C 1
ATOM 6991 O O . THR B 1 308 ? 33.719 11.641 8.773 1 96.5 308 THR B O 1
ATOM 6994 N N . ASN B 1 309 ? 31.75 12.008 7.855 1 95.56 309 ASN B N 1
ATOM 6995 C CA . ASN B 1 309 ? 31.5 10.648 7.379 1 95.56 309 ASN B CA 1
ATOM 6996 C C . ASN B 1 309 ? 31.188 9.703 8.531 1 95.56 309 ASN B C 1
ATOM 6998 O O . ASN B 1 309 ? 31.188 8.484 8.352 1 95.56 309 ASN B O 1
ATOM 7002 N N . ASP B 1 310 ? 30.922 10.258 9.664 1 97.38 310 ASP B N 1
ATOM 7003 C CA . ASP B 1 310 ? 30.547 9.43 10.805 1 97.38 310 ASP B CA 1
ATOM 7004 C C . ASP B 1 310 ? 29.172 8.812 10.609 1 97.38 310 ASP B C 1
ATOM 7006 O O . ASP B 1 310 ? 28.266 9.461 10.086 1 97.38 310 ASP B O 1
ATOM 7010 N N . SER B 1 311 ? 29.062 7.539 11.016 1 97.62 311 SER B N 1
ATOM 7011 C CA . SER B 1 311 ? 27.766 6.895 11.016 1 97.62 311 SER B CA 1
ATOM 7012 C C . SER B 1 311 ? 26.891 7.406 12.148 1 97.62 311 SER B C 1
ATOM 7014 O O . SER B 1 311 ? 27.234 7.266 13.32 1 97.62 311 SER B O 1
ATOM 7016 N N . VAL B 1 312 ? 25.781 8.031 11.852 1 98.5 312 VAL B N 1
ATOM 7017 C CA . VAL B 1 312 ? 24.906 8.617 12.852 1 98.5 312 VAL B CA 1
ATOM 7018 C C . VAL B 1 312 ? 23.609 7.816 12.938 1 98.5 312 VAL B C 1
ATOM 7020 O O . VAL B 1 312 ? 23.156 7.457 14.023 1 98.5 312 VAL B O 1
ATOM 7023 N N . ILE B 1 313 ? 23.016 7.512 11.844 1 98.75 313 ILE B N 1
ATOM 7024 C CA . ILE B 1 313 ? 21.797 6.719 11.75 1 98.75 313 ILE B CA 1
ATOM 7025 C C . ILE B 1 313 ? 22.078 5.406 11.031 1 98.75 313 ILE B C 1
ATOM 7027 O O . ILE B 1 313 ? 22.625 5.402 9.922 1 98.75 313 ILE B O 1
ATOM 7031 N N . PRO B 1 314 ? 21.75 4.273 11.641 1 98.44 314 PRO B N 1
ATOM 7032 C CA . PRO B 1 314 ? 21.953 3.006 10.938 1 98.44 314 PRO B CA 1
ATOM 7033 C C . PRO B 1 314 ? 21.188 2.939 9.609 1 98.44 314 PRO B C 1
ATOM 7035 O O . PRO B 1 314 ? 20.016 3.301 9.555 1 98.44 314 PRO B O 1
ATOM 7038 N N . PRO B 1 315 ? 21.859 2.434 8.578 1 97.94 315 PRO B N 1
ATOM 7039 C CA . PRO B 1 315 ? 21.203 2.371 7.27 1 97.94 315 PRO B CA 1
ATOM 7040 C C . PRO B 1 315 ? 19.938 1.536 7.285 1 97.94 315 PRO B C 1
ATOM 7042 O O . PRO B 1 315 ? 18.984 1.827 6.543 1 97.94 315 PRO B O 1
ATOM 7045 N N . ASP B 1 316 ? 19.859 0.52 8.086 1 97.62 316 ASP B N 1
ATOM 7046 C CA . ASP B 1 316 ? 18.672 -0.332 8.156 1 97.62 316 ASP B CA 1
ATOM 7047 C C . ASP B 1 316 ? 17.469 0.438 8.703 1 97.62 316 ASP B C 1
ATOM 7049 O O . ASP B 1 316 ? 16.328 0.148 8.344 1 97.62 316 ASP B O 1
ATOM 7053 N N . VAL B 1 317 ? 17.719 1.373 9.602 1 98.56 317 VAL B N 1
ATOM 7054 C CA . VAL B 1 317 ? 16.656 2.219 10.125 1 98.56 317 VAL B CA 1
ATOM 7055 C C . VAL B 1 317 ? 16.109 3.115 9.016 1 98.56 317 VAL B C 1
ATOM 7057 O O . VAL B 1 317 ? 14.891 3.242 8.844 1 98.56 317 VAL B O 1
ATOM 7060 N N . ILE B 1 318 ? 17 3.711 8.227 1 98.5 318 ILE B N 1
ATOM 7061 C CA . ILE B 1 318 ? 16.609 4.578 7.121 1 98.5 318 ILE B CA 1
ATOM 7062 C C . ILE B 1 318 ? 15.773 3.787 6.109 1 98.5 318 ILE B C 1
ATOM 7064 O O . ILE B 1 318 ? 14.734 4.258 5.648 1 98.5 318 ILE B O 1
ATOM 7068 N N . GLN B 1 319 ? 16.219 2.596 5.836 1 97.62 319 GLN B N 1
ATOM 7069 C CA . GLN B 1 319 ? 15.516 1.754 4.879 1 97.62 319 GLN B CA 1
ATOM 7070 C C . GLN B 1 319 ? 14.141 1.352 5.41 1 97.62 319 GLN B C 1
ATOM 7072 O O . GLN B 1 319 ? 13.148 1.397 4.68 1 97.62 319 GLN B O 1
ATOM 7077 N N . LYS B 1 320 ? 14.086 0.979 6.648 1 97.94 320 LYS B N 1
ATOM 7078 C CA . LYS B 1 320 ? 12.828 0.541 7.254 1 97.94 320 LYS B CA 1
ATOM 7079 C C . LYS B 1 320 ? 11.773 1.642 7.188 1 97.94 320 LYS B C 1
ATOM 7081 O O . LYS B 1 320 ? 10.641 1.401 6.766 1 97.94 320 LYS B O 1
ATOM 7086 N N . VAL B 1 321 ? 12.148 2.83 7.559 1 98.62 321 VAL B N 1
ATOM 7087 C CA . VAL B 1 321 ? 11.148 3.887 7.664 1 98.62 321 VAL B CA 1
ATOM 7088 C C . VAL B 1 321 ? 10.773 4.379 6.266 1 98.62 321 VAL B C 1
ATOM 7090 O O . VAL B 1 321 ? 9.664 4.879 6.055 1 98.62 321 VAL B O 1
ATOM 7093 N N . ALA B 1 322 ? 11.648 4.16 5.27 1 98.5 322 ALA B N 1
ATOM 7094 C CA . ALA B 1 322 ? 11.391 4.609 3.904 1 98.5 322 ALA B CA 1
ATOM 7095 C C . ALA B 1 322 ? 10.594 3.566 3.125 1 98.5 322 ALA B C 1
ATOM 7097 O O . ALA B 1 322 ? 10.203 3.803 1.979 1 98.5 322 ALA B O 1
ATOM 7098 N N . THR B 1 323 ? 10.375 2.438 3.672 1 98.12 323 THR B N 1
ATOM 7099 C CA . THR B 1 323 ? 9.633 1.38 3 1 98.12 323 THR B CA 1
ATOM 7100 C C . THR B 1 323 ? 8.133 1.522 3.266 1 98.12 323 THR B C 1
ATOM 7102 O O . THR B 1 323 ? 7.707 1.613 4.418 1 98.12 323 THR B O 1
ATOM 7105 N N . GLY B 1 324 ? 7.34 1.521 2.17 1 98.38 324 GLY B N 1
ATOM 7106 C CA . GLY B 1 324 ? 5.895 1.654 2.303 1 98.38 324 GLY B CA 1
ATOM 7107 C C . GLY B 1 324 ? 5.25 0.486 3.023 1 98.38 324 GLY B C 1
ATOM 7108 O O . GLY B 1 324 ? 5.609 -0.67 2.785 1 98.38 324 GLY B O 1
ATOM 7109 N N . LYS B 1 325 ? 4.289 0.81 3.939 1 98.19 325 LYS B N 1
ATOM 7110 C CA . LYS B 1 325 ? 3.588 -0.204 4.723 1 98.19 325 LYS B CA 1
ATOM 7111 C C . LYS B 1 325 ? 2.076 -0.085 4.547 1 98.19 325 LYS B C 1
ATOM 7113 O O . LYS B 1 325 ? 1.349 -1.066 4.711 1 98.19 325 LYS B O 1
ATOM 7118 N N . THR B 1 326 ? 1.619 1.108 4.23 1 98.38 326 THR B N 1
ATOM 7119 C CA . THR B 1 326 ? 0.2 1.395 4.043 1 98.38 326 THR B CA 1
ATOM 7120 C C . THR B 1 326 ? -0.044 2.074 2.701 1 98.38 326 THR B C 1
ATOM 7122 O O . THR B 1 326 ? 0.77 2.885 2.252 1 98.38 326 THR B O 1
ATOM 7125 N N . VAL B 1 327 ? -1.134 1.73 2.08 1 98.38 327 VAL B N 1
ATOM 7126 C CA . VAL B 1 327 ? -1.513 2.379 0.829 1 98.38 327 VAL B CA 1
ATOM 7127 C C . VAL B 1 327 ? -2.152 3.734 1.123 1 98.38 327 VAL B C 1
ATOM 7129 O O . VAL B 1 327 ? -3.197 3.807 1.773 1 98.38 327 VAL B O 1
ATOM 7132 N N . GLN B 1 328 ? -1.536 4.754 0.71 1 97.81 328 GLN B N 1
ATOM 7133 C CA . GLN B 1 328 ? -2.113 6.086 0.865 1 97.81 328 GLN B CA 1
ATOM 7134 C C . GLN B 1 328 ? -2.977 6.453 -0.339 1 97.81 328 GLN B C 1
ATOM 7136 O O . GLN B 1 328 ? -4.051 7.043 -0.184 1 97.81 328 GLN B O 1
ATOM 7141 N N . ALA B 1 329 ? -2.508 6.16 -1.505 1 97.12 329 ALA B N 1
ATOM 7142 C CA . ALA B 1 329 ? -3.266 6.254 -2.75 1 97.12 329 ALA B CA 1
ATOM 7143 C C . ALA B 1 329 ? -3.121 4.977 -3.576 1 97.12 329 ALA B C 1
ATOM 7145 O O . ALA B 1 329 ? -2.012 4.598 -3.959 1 97.12 329 ALA B O 1
ATOM 7146 N N . GLY B 1 330 ? -4.27 4.375 -3.904 1 96.88 330 GLY B N 1
ATOM 7147 C CA . GLY B 1 330 ? -4.246 3.078 -4.559 1 96.88 330 GLY B CA 1
ATOM 7148 C C . GLY B 1 330 ? -4.16 3.174 -6.07 1 96.88 330 GLY B C 1
ATOM 7149 O O . GLY B 1 330 ? -4.191 2.156 -6.766 1 96.88 330 GLY B O 1
ATOM 7150 N N . PHE B 1 331 ? -4.129 4.387 -6.582 1 94.88 331 PHE B N 1
ATOM 7151 C CA . PHE B 1 331 ? -3.967 4.711 -7.996 1 94.88 331 PHE B CA 1
ATOM 7152 C C . PHE B 1 331 ? -3.266 6.051 -8.164 1 94.88 331 PHE B C 1
ATOM 7154 O O . PHE B 1 331 ? -3.143 6.82 -7.211 1 94.88 331 PHE B O 1
ATOM 7161 N N . ALA B 1 332 ? -2.75 6.359 -9.344 1 93.56 332 ALA B N 1
ATOM 7162 C CA . ALA B 1 332 ? -2.066 7.625 -9.609 1 93.56 332 ALA B CA 1
ATOM 7163 C C . ALA B 1 332 ? -3.055 8.789 -9.633 1 93.56 332 ALA B C 1
ATOM 7165 O O . ALA B 1 332 ? -4 8.789 -10.422 1 93.56 332 ALA B O 1
ATOM 7166 N N . LEU B 1 333 ? -2.785 9.758 -8.859 1 88.19 333 LEU B N 1
ATOM 7167 C CA . LEU B 1 333 ? -3.67 10.914 -8.789 1 88.19 333 LEU B CA 1
ATOM 7168 C C . LEU B 1 333 ? -3.514 11.797 -10.023 1 88.19 333 LEU B C 1
ATOM 7170 O O . LEU B 1 333 ? -4.426 12.547 -10.367 1 88.19 333 LEU B O 1
ATOM 7174 N N . TYR B 1 334 ? -2.305 11.828 -10.578 1 88.44 334 TYR B N 1
ATOM 7175 C CA . TYR B 1 334 ? -1.978 12.43 -11.859 1 88.44 334 TYR B CA 1
ATOM 7176 C C . TYR B 1 334 ? -1.257 11.438 -12.766 1 88.44 334 TYR B C 1
ATOM 7178 O O . TYR B 1 334 ? -0.622 10.492 -12.281 1 88.44 334 TYR B O 1
ATOM 7186 N N . PRO B 1 335 ? -1.335 11.664 -14.047 1 88.44 335 PRO B N 1
ATOM 7187 C CA . PRO B 1 335 ? -0.678 10.727 -14.961 1 88.44 335 PRO B CA 1
ATOM 7188 C C . PRO B 1 335 ? 0.832 10.648 -14.742 1 88.44 335 PRO B C 1
ATOM 7190 O O . PRO B 1 335 ? 1.465 9.656 -15.109 1 88.44 335 PRO B O 1
ATOM 7193 N N . GLU B 1 336 ? 1.378 11.695 -14.117 1 91.62 336 GLU B N 1
ATOM 7194 C CA . GLU B 1 336 ? 2.822 11.773 -13.914 1 91.62 336 GLU B CA 1
ATOM 7195 C C . GLU B 1 336 ? 3.244 10.992 -12.672 1 91.62 336 GLU B C 1
ATOM 7197 O O . GLU B 1 336 ? 4.438 10.766 -12.453 1 91.62 336 GLU B O 1
ATOM 7202 N N . LEU B 1 337 ? 2.26 10.562 -11.914 1 95.06 337 LEU B N 1
ATOM 7203 C CA . LEU B 1 337 ? 2.557 9.969 -10.617 1 95.06 337 LEU B CA 1
ATOM 7204 C C . LEU B 1 337 ? 2.211 8.484 -10.602 1 95.06 337 LEU B C 1
ATOM 7206 O O . LEU B 1 337 ? 1.916 7.902 -11.648 1 95.06 337 LEU B O 1
ATOM 7210 N N . SER B 1 338 ? 2.432 7.742 -9.547 1 97.19 338 SER B N 1
ATOM 7211 C CA . SER B 1 338 ? 2.084 6.348 -9.289 1 97.19 338 SER B CA 1
ATOM 7212 C C . SER B 1 338 ? 1.2 6.215 -8.055 1 97.19 338 SER B C 1
ATOM 7214 O O . SER B 1 338 ? 0.907 7.207 -7.387 1 97.19 338 SER B O 1
ATOM 7216 N N . PRO B 1 339 ? 0.689 4.996 -7.824 1 96.88 339 PRO B N 1
ATOM 7217 C CA . PRO B 1 339 ? 0.18 4.812 -6.465 1 96.88 339 PRO B CA 1
ATOM 7218 C C . PRO B 1 339 ? 1.189 5.223 -5.395 1 96.88 339 PRO B C 1
ATOM 7220 O O . PRO B 1 339 ? 2.395 5.254 -5.66 1 96.88 339 PRO B O 1
ATOM 7223 N N . MET B 1 340 ? 0.646 5.609 -4.305 1 98.19 340 MET B N 1
ATOM 7224 C CA . MET B 1 340 ? 1.479 6.148 -3.232 1 98.19 340 MET B CA 1
ATOM 7225 C C . MET B 1 340 ? 1.343 5.312 -1.966 1 98.19 340 MET B C 1
ATOM 7227 O O . MET B 1 340 ? 0.234 4.938 -1.581 1 98.19 340 MET B O 1
ATOM 7231 N N . VAL B 1 341 ? 2.482 4.969 -1.38 1 98.69 341 VAL B N 1
ATOM 7232 C CA . VAL B 1 341 ? 2.502 4.223 -0.128 1 98.69 341 VAL B CA 1
ATOM 7233 C C . VAL B 1 341 ? 3.17 5.055 0.963 1 98.69 341 VAL B C 1
ATOM 7235 O O . VAL B 1 341 ? 3.82 6.062 0.673 1 98.69 341 VAL B O 1
ATOM 7238 N N . TYR B 1 342 ? 2.898 4.66 2.223 1 98.62 342 TYR B N 1
ATOM 7239 C CA . TYR B 1 342 ? 3.432 5.383 3.373 1 98.62 342 TYR B CA 1
ATOM 7240 C C . TYR B 1 342 ? 4.152 4.434 4.324 1 98.62 342 TYR B C 1
ATOM 7242 O O . TYR B 1 342 ? 3.686 3.318 4.57 1 98.62 342 TYR B O 1
ATOM 7250 N N . GLY B 1 343 ? 5.387 4.848 4.773 1 98.31 343 GLY B N 1
ATOM 7251 C CA . GLY B 1 343 ? 6.145 4.145 5.797 1 98.31 343 GLY B CA 1
ATOM 7252 C C . GLY B 1 343 ? 6.254 4.918 7.098 1 98.31 343 GLY B C 1
ATOM 7253 O O . GLY B 1 343 ? 5.238 5.293 7.691 1 98.31 343 GLY B O 1
ATOM 7254 N N . GLY B 1 344 ? 7.449 5.133 7.48 1 98.5 344 GLY B N 1
ATOM 7255 C CA . GLY B 1 344 ? 7.699 5.961 8.648 1 98.5 344 GLY B CA 1
ATOM 7256 C C . GLY B 1 344 ? 7.871 7.434 8.312 1 98.5 344 GLY B C 1
ATOM 7257 O O . GLY B 1 344 ? 8.984 7.883 8.023 1 98.5 344 GLY B O 1
ATOM 7258 N N . ALA B 1 345 ? 6.816 8.094 8.422 1 98.38 345 ALA B N 1
ATOM 7259 C CA . ALA B 1 345 ? 6.789 9.547 8.227 1 98.38 345 ALA B CA 1
ATOM 7260 C C . ALA B 1 345 ? 7.207 9.914 6.809 1 98.38 345 ALA B C 1
ATOM 7262 O O . ALA B 1 345 ? 7.816 10.969 6.594 1 98.38 345 ALA B O 1
ATOM 7263 N N . GLN B 1 346 ? 6.93 9.039 5.867 1 97.88 346 GLN B N 1
ATOM 7264 C CA . GLN B 1 346 ? 7.355 9.336 4.504 1 97.88 346 GLN B CA 1
ATOM 7265 C C . GLN B 1 346 ? 6.402 8.719 3.486 1 97.88 346 GLN B C 1
ATOM 7267 O O . GLN B 1 346 ? 6.043 7.543 3.594 1 97.88 346 GLN B O 1
ATOM 7272 N N . PHE B 1 347 ? 6.082 9.555 2.521 1 98.5 347 PHE B N 1
ATOM 7273 C CA . PHE B 1 347 ? 5.422 9.086 1.31 1 98.5 347 PHE B CA 1
ATOM 7274 C C . PHE B 1 347 ? 6.438 8.539 0.316 1 98.5 347 PHE B C 1
ATOM 7276 O O . PHE B 1 347 ? 7.551 9.055 0.208 1 98.5 347 PHE B O 1
ATOM 7283 N N . ARG B 1 348 ? 6.031 7.508 -0.389 1 98.62 348 ARG B N 1
ATOM 7284 C CA . ARG B 1 348 ? 6.895 6.953 -1.427 1 98.62 348 ARG B CA 1
ATOM 7285 C C . ARG B 1 348 ? 6.094 6.602 -2.676 1 98.62 348 ARG B C 1
ATOM 7287 O O . ARG B 1 348 ? 5.07 5.918 -2.59 1 98.62 348 ARG B O 1
ATOM 7294 N N . TYR B 1 349 ? 6.504 7.105 -3.816 1 98.25 349 TYR B N 1
ATOM 7295 C CA . TYR B 1 349 ? 5.883 6.941 -5.125 1 98.25 349 TYR B CA 1
ATOM 7296 C C . TYR B 1 349 ? 6.848 7.316 -6.242 1 98.25 349 TYR B C 1
ATOM 7298 O O . TYR B 1 349 ? 8.07 7.215 -6.078 1 98.25 349 TYR B O 1
ATOM 7306 N N . THR B 1 350 ? 6.34 7.672 -7.461 1 97.69 350 THR B N 1
ATOM 7307 C CA . THR B 1 350 ? 7.223 8.125 -8.531 1 97.69 350 THR B CA 1
ATOM 7308 C C . THR B 1 350 ? 6.684 9.406 -9.172 1 97.69 350 THR B C 1
ATOM 7310 O O . THR B 1 350 ? 5.48 9.672 -9.109 1 97.69 350 THR B O 1
ATOM 7313 N N . TYR B 1 351 ? 7.527 10.203 -9.578 1 97.12 351 TYR B N 1
ATOM 7314 C CA . TYR B 1 351 ? 7.266 11.336 -10.461 1 97.12 351 TYR B CA 1
ATOM 7315 C C . TYR B 1 351 ? 7.949 11.148 -11.812 1 97.12 351 TYR B C 1
ATOM 7317 O O . TYR B 1 351 ? 9.18 11.195 -11.898 1 97.12 351 TYR B O 1
ATOM 7325 N N . ARG B 1 352 ? 7.113 10.906 -12.852 1 95.12 352 ARG B N 1
ATOM 7326 C CA . ARG B 1 352 ? 7.59 10.711 -14.219 1 95.12 352 ARG B CA 1
ATOM 7327 C C . ARG B 1 352 ? 8.633 9.594 -14.281 1 95.12 352 ARG B C 1
ATOM 7329 O O . ARG B 1 352 ? 9.672 9.742 -14.922 1 95.12 352 ARG B O 1
ATOM 7336 N N . GLY B 1 353 ? 8.398 8.578 -13.523 1 95.19 353 GLY B N 1
ATOM 7337 C CA . GLY B 1 353 ? 9.211 7.375 -13.57 1 95.19 353 GLY B CA 1
ATOM 7338 C C . GLY B 1 353 ? 10.359 7.391 -12.57 1 95.19 353 GLY B C 1
ATOM 7339 O O . GLY B 1 353 ? 11.07 6.398 -12.43 1 95.19 353 GLY B O 1
ATOM 7340 N N . HIS B 1 354 ? 10.594 8.469 -11.852 1 96.88 354 HIS B N 1
ATOM 7341 C CA . HIS B 1 354 ? 11.641 8.562 -10.844 1 96.88 354 HIS B CA 1
ATOM 7342 C C . HIS B 1 354 ? 11.078 8.398 -9.438 1 96.88 354 HIS B C 1
ATOM 7344 O O . HIS B 1 354 ? 10.203 9.172 -9.023 1 96.88 354 HIS B O 1
ATOM 7350 N N . GLU B 1 355 ? 11.555 7.434 -8.75 1 97.38 355 GLU B N 1
ATOM 7351 C CA . GLU B 1 355 ? 11.047 7.188 -7.406 1 97.38 355 GLU B CA 1
ATOM 7352 C C . GLU B 1 355 ? 11.391 8.344 -6.469 1 97.38 355 GLU B C 1
ATOM 7354 O O . GLU B 1 355 ? 12.516 8.852 -6.484 1 97.38 355 GLU B O 1
ATOM 7359 N N . ILE B 1 356 ? 10.438 8.781 -5.664 1 98.31 356 ILE B N 1
ATOM 7360 C CA . ILE B 1 356 ? 10.578 9.898 -4.742 1 98.31 356 ILE B CA 1
ATOM 7361 C C . ILE B 1 356 ? 10.133 9.477 -3.342 1 98.31 356 ILE B C 1
ATOM 7363 O O . ILE B 1 356 ? 9.18 8.711 -3.191 1 98.31 356 ILE B O 1
ATOM 7367 N N . ILE B 1 357 ? 10.867 9.852 -2.348 1 98.75 357 ILE B N 1
ATOM 7368 C CA . ILE B 1 357 ? 10.539 9.742 -0.928 1 98.75 357 ILE B CA 1
ATOM 7369 C C . ILE B 1 357 ? 10.43 11.141 -0.317 1 98.75 357 ILE B C 1
ATOM 7371 O O . ILE B 1 357 ? 11.359 11.945 -0.419 1 98.75 357 ILE B O 1
ATOM 7375 N N . GLU B 1 358 ? 9.266 11.398 0.333 1 98.75 358 GLU B N 1
ATOM 7376 C CA . GLU B 1 358 ? 9.141 12.773 0.805 1 98.75 358 GLU B CA 1
ATOM 7377 C C . GLU B 1 358 ? 8.117 12.883 1.937 1 98.75 358 GLU B C 1
ATOM 7379 O O . GLU B 1 358 ? 7.461 11.898 2.273 1 98.75 358 GLU B O 1
ATOM 7384 N N . HIS B 1 359 ? 8.094 13.992 2.523 1 98.69 359 HIS B N 1
ATOM 7385 C CA . HIS B 1 359 ? 7.055 14.422 3.449 1 98.69 359 HIS B CA 1
ATOM 7386 C C . HIS B 1 359 ? 6.902 15.938 3.441 1 98.69 359 HIS B C 1
ATOM 7388 O O . HIS B 1 359 ? 7.883 16.656 3.248 1 98.69 359 HIS B O 1
ATOM 7394 N N . GLY B 1 360 ? 5.719 16.391 3.654 1 98.31 360 GLY B N 1
ATOM 7395 C CA . GLY B 1 360 ? 5.445 17.812 3.785 1 98.31 360 GLY B CA 1
ATOM 7396 C C . GLY B 1 360 ? 5.152 18.234 5.215 1 98.31 360 GLY B C 1
ATOM 7397 O O . GLY B 1 360 ? 4.996 17.391 6.098 1 98.31 360 GLY B O 1
ATOM 7398 N N . GLY B 1 361 ? 5.25 19.5 5.41 1 97.12 361 GLY B N 1
ATOM 7399 C CA . GLY B 1 361 ? 4.879 20.125 6.672 1 97.12 361 GLY B CA 1
ATOM 7400 C C . GLY B 1 361 ? 3.994 21.344 6.496 1 97.12 361 GLY B C 1
ATOM 7401 O O . GLY B 1 361 ? 4.215 22.156 5.594 1 97.12 361 GLY B O 1
ATOM 7402 N N . SER B 1 362 ? 2.977 21.359 7.324 1 94.56 362 SER B N 1
ATOM 7403 C CA . SER B 1 362 ? 2.086 22.516 7.309 1 94.56 362 SER B CA 1
ATOM 7404 C C . SER B 1 362 ? 1.677 22.922 8.719 1 94.56 362 SER B C 1
ATOM 7406 O O . SER B 1 362 ? 1.254 22.078 9.516 1 94.56 362 SER B O 1
ATOM 7408 N N . THR B 1 363 ? 1.914 24.094 9.039 1 90.62 363 THR B N 1
ATOM 7409 C CA . THR B 1 363 ? 1.442 24.719 10.266 1 90.62 363 THR B CA 1
ATOM 7410 C C . THR B 1 363 ? 1.195 26.219 10.055 1 90.62 363 THR B C 1
ATOM 7412 O O . THR B 1 363 ? 1.292 26.703 8.93 1 90.62 363 THR B O 1
ATOM 7415 N N . THR B 1 364 ? 0.762 26.891 11.055 1 86.62 364 THR B N 1
ATOM 7416 C CA . THR B 1 364 ? 0.406 28.297 10.961 1 86.62 364 THR B CA 1
ATOM 7417 C C . THR B 1 364 ? 1.554 29.109 10.359 1 86.62 364 THR B C 1
ATOM 7419 O O . THR B 1 364 ? 2.604 29.266 10.984 1 86.62 364 THR B O 1
ATOM 7422 N N . GLY B 1 365 ? 1.371 29.516 9.125 1 90.62 365 GLY B N 1
ATOM 7423 C CA . GLY B 1 365 ? 2.289 30.438 8.492 1 90.62 365 GLY B CA 1
ATOM 7424 C C . GLY B 1 365 ? 3.414 29.75 7.742 1 90.62 365 GLY B C 1
ATOM 7425 O O . GLY B 1 365 ? 4.156 30.406 7.004 1 90.62 365 GLY B O 1
ATOM 7426 N N . PHE B 1 366 ? 3.576 28.469 7.895 1 95 366 PHE B N 1
ATOM 7427 C CA . PHE B 1 366 ? 4.723 27.797 7.301 1 95 366 PHE B CA 1
ATOM 7428 C C . PHE B 1 366 ? 4.281 26.547 6.539 1 95 366 PHE B C 1
ATOM 7430 O O . PHE B 1 366 ? 3.428 25.797 7.012 1 95 366 PHE B O 1
ATOM 7437 N N . MET B 1 367 ? 4.742 26.406 5.324 1 97.88 367 MET B N 1
ATOM 7438 C CA . MET B 1 367 ? 4.578 25.234 4.457 1 97.88 367 MET B CA 1
ATOM 7439 C C . MET B 1 367 ? 5.926 24.75 3.936 1 97.88 367 MET B C 1
ATOM 7441 O O . MET B 1 367 ? 6.668 25.516 3.312 1 97.88 367 MET B O 1
ATOM 7445 N N . THR B 1 368 ? 6.227 23.453 4.219 1 98.69 368 THR B N 1
ATOM 7446 C CA . THR B 1 368 ? 7.555 22.953 3.881 1 98.69 368 THR B CA 1
ATOM 7447 C C . THR B 1 368 ? 7.465 21.609 3.184 1 98.69 368 THR B C 1
ATOM 7449 O O . THR B 1 368 ? 6.492 20.875 3.365 1 98.69 368 THR B O 1
ATOM 7452 N N . GLN B 1 369 ? 8.398 21.312 2.352 1 98.88 369 GLN B N 1
ATOM 7453 C CA . GLN B 1 369 ? 8.516 20.062 1.617 1 98.88 369 GLN B CA 1
ATOM 7454 C C . GLN B 1 369 ? 9.969 19.594 1.559 1 98.88 369 GLN B C 1
ATOM 7456 O O . GLN B 1 369 ? 10.867 20.375 1.237 1 98.88 369 GLN B O 1
ATOM 7461 N N . ILE B 1 370 ? 10.227 18.391 1.967 1 98.94 370 ILE B N 1
ATOM 7462 C CA . ILE B 1 370 ? 11.539 17.766 1.858 1 98.94 370 ILE B CA 1
ATOM 7463 C C . ILE B 1 370 ? 11.43 16.469 1.061 1 98.94 370 ILE B C 1
ATOM 7465 O O . ILE B 1 370 ? 10.719 15.547 1.456 1 98.94 370 ILE B O 1
ATOM 7469 N N . SER B 1 371 ? 12.133 16.438 -0.08 1 98.88 371 SER B N 1
ATOM 7470 C CA . SER B 1 371 ? 12.023 15.328 -1.029 1 98.88 371 SER B CA 1
ATOM 7471 C C . SER B 1 371 ? 13.391 14.805 -1.432 1 98.88 371 SER B C 1
ATOM 7473 O O . SER B 1 371 ? 14.352 15.57 -1.535 1 98.88 371 SER B O 1
ATOM 7475 N N . ARG B 1 372 ? 13.461 13.484 -1.668 1 98.69 372 ARG B N 1
ATOM 7476 C CA . ARG B 1 372 ? 14.688 12.945 -2.232 1 98.69 372 ARG B CA 1
ATOM 7477 C C . ARG B 1 372 ? 14.391 11.844 -3.246 1 98.69 372 ARG B C 1
ATOM 7479 O O . ARG B 1 372 ? 13.344 11.188 -3.168 1 98.69 372 ARG B O 1
ATOM 7486 N N . PHE B 1 373 ? 15.289 11.695 -4.195 1 97.94 373 PHE B N 1
ATOM 7487 C CA . PHE B 1 373 ? 15.281 10.711 -5.273 1 97.94 373 PHE B CA 1
ATOM 7488 C C . PHE B 1 373 ? 16.469 9.766 -5.148 1 97.94 373 PHE B C 1
ATOM 7490 O O . PHE B 1 373 ? 17.531 10.016 -5.711 1 97.94 373 PHE B O 1
ATOM 7497 N N . PRO B 1 374 ? 16.219 8.602 -4.535 1 96.25 374 PRO B N 1
ATOM 7498 C CA . PRO B 1 374 ? 17.359 7.75 -4.191 1 96.25 374 PRO B CA 1
ATOM 7499 C C . PRO B 1 374 ? 18.109 7.262 -5.426 1 96.25 374 PRO B C 1
ATOM 7501 O O . PRO B 1 374 ? 19.344 7.223 -5.418 1 96.25 374 PRO B O 1
ATOM 7504 N N . SER B 1 375 ? 17.406 6.902 -6.48 1 94.81 375 SER B N 1
ATOM 7505 C CA . SER B 1 375 ? 18.062 6.348 -7.66 1 94.81 375 SER B CA 1
ATOM 7506 C C . SER B 1 375 ? 18.781 7.434 -8.453 1 94.81 375 SER B C 1
ATOM 7508 O O . SER B 1 375 ? 19.609 7.133 -9.312 1 94.81 375 SER B O 1
ATOM 7510 N N . ASN B 1 376 ? 18.516 8.695 -8.156 1 96.31 376 ASN B N 1
ATOM 7511 C CA . ASN B 1 376 ? 19.141 9.812 -8.852 1 96.31 376 ASN B CA 1
ATOM 7512 C C . ASN B 1 376 ? 20.141 10.539 -7.961 1 96.31 376 ASN B C 1
ATOM 7514 O O . ASN B 1 376 ? 20.781 11.5 -8.391 1 96.31 376 ASN B O 1
ATOM 7518 N N . ASP B 1 377 ? 20.234 10.141 -6.715 1 97.25 377 ASP B N 1
ATOM 7519 C CA . ASP B 1 377 ? 21.078 10.805 -5.723 1 97.25 377 ASP B CA 1
ATOM 7520 C C . ASP B 1 377 ? 20.797 12.305 -5.676 1 97.25 377 ASP B C 1
ATOM 7522 O O . ASP B 1 377 ? 21.719 13.117 -5.73 1 97.25 377 ASP B O 1
ATOM 7526 N N . LEU B 1 378 ? 19.547 12.633 -5.641 1 98.44 378 LEU B N 1
ATOM 7527 C CA . LEU B 1 378 ? 19.062 14.008 -5.684 1 98.44 378 LEU B CA 1
ATOM 7528 C C . LEU B 1 378 ? 18.172 14.312 -4.488 1 98.44 378 LEU B C 1
ATOM 7530 O O . LEU B 1 378 ? 17.328 13.484 -4.117 1 98.44 378 LEU B O 1
ATOM 7534 N N . GLY B 1 379 ? 18.375 15.438 -3.828 1 98.81 379 GLY B N 1
ATOM 7535 C CA . GLY B 1 379 ? 17.516 15.938 -2.775 1 98.81 379 GLY B CA 1
ATOM 7536 C C . GLY B 1 379 ? 17.078 17.375 -2.992 1 98.81 379 GLY B C 1
ATOM 7537 O O . GLY B 1 379 ? 17.859 18.203 -3.486 1 98.81 379 GLY B O 1
ATOM 7538 N N . ILE B 1 380 ? 15.828 17.703 -2.631 1 98.88 380 ILE B N 1
ATOM 7539 C CA . ILE B 1 380 ? 15.266 19.047 -2.787 1 98.88 380 ILE B CA 1
ATOM 7540 C C . ILE B 1 380 ? 14.414 19.391 -1.566 1 98.88 380 ILE B C 1
ATOM 7542 O O . ILE B 1 380 ? 13.609 18.578 -1.112 1 98.88 380 ILE B O 1
ATOM 7546 N N . ALA B 1 381 ? 14.586 20.547 -1.051 1 98.94 381 ALA B N 1
ATOM 7547 C CA . ALA B 1 381 ? 13.727 21.109 -0.008 1 98.94 381 ALA B CA 1
ATOM 7548 C C . ALA B 1 381 ? 13.234 22.5 -0.394 1 98.94 381 ALA B C 1
ATOM 7550 O O . ALA B 1 381 ? 13.992 23.312 -0.95 1 98.94 381 ALA B O 1
ATOM 7551 N N . VAL B 1 382 ? 11.969 22.766 -0.2 1 98.94 382 VAL B N 1
ATOM 7552 C CA . VAL B 1 382 ? 11.375 24.078 -0.424 1 98.94 382 VAL B CA 1
ATOM 7553 C C . VAL B 1 382 ? 10.531 24.469 0.783 1 98.94 382 VAL B C 1
ATOM 7555 O O . VAL B 1 382 ? 9.57 23.781 1.13 1 98.94 382 VAL B O 1
ATOM 7558 N N . PHE B 1 383 ? 10.891 25.578 1.421 1 98.88 383 PHE B N 1
ATOM 7559 C CA . PHE B 1 383 ? 10.203 26.109 2.592 1 98.88 383 PHE B CA 1
ATOM 7560 C C . PHE B 1 383 ? 9.539 27.438 2.275 1 98.88 383 PHE B C 1
ATOM 7562 O O . PHE B 1 383 ? 10.164 28.328 1.695 1 98.88 383 PHE B O 1
ATOM 7569 N N . SER B 1 384 ? 8.289 27.547 2.641 1 98.81 384 SER B N 1
ATOM 7570 C CA . SER B 1 384 ? 7.562 28.797 2.428 1 98.81 384 SER B CA 1
ATOM 7571 C C . SER B 1 384 ? 6.961 29.328 3.73 1 98.81 384 SER B C 1
ATOM 7573 O O . SER B 1 384 ? 6.543 28.531 4.582 1 98.81 384 SER B O 1
ATOM 7575 N N . ASN B 1 385 ? 6.961 30.641 3.879 1 97.31 385 ASN B N 1
ATOM 7576 C CA . ASN B 1 385 ? 6.309 31.25 5.031 1 97.31 385 ASN B CA 1
ATOM 7577 C C . ASN B 1 385 ? 5.004 31.938 4.641 1 97.31 385 ASN B C 1
ATOM 7579 O O . ASN B 1 385 ? 4.574 32.875 5.293 1 97.31 385 ASN B O 1
ATOM 7583 N N . ASP B 1 386 ? 4.441 31.516 3.49 1 96.88 386 ASP B N 1
ATOM 7584 C CA . ASP B 1 386 ? 3.115 31.953 3.068 1 96.88 386 ASP B CA 1
ATOM 7585 C C . ASP B 1 386 ? 2.029 31.031 3.621 1 96.88 386 ASP B C 1
ATOM 7587 O O . ASP B 1 386 ? 1.953 29.859 3.248 1 96.88 386 ASP B O 1
ATOM 7591 N N . ASN B 1 387 ? 1.144 31.594 4.387 1 92.19 387 ASN B N 1
ATOM 7592 C CA . ASN B 1 387 ? 0.121 30.797 5.066 1 92.19 387 ASN B CA 1
ATOM 7593 C C . ASN B 1 387 ? -0.929 30.281 4.09 1 92.19 387 ASN B C 1
ATOM 7595 O O . ASN B 1 387 ? -1.421 29.172 4.234 1 92.19 387 ASN B O 1
ATOM 7599 N N . GLU B 1 388 ? -1.306 31.062 3.105 1 92.25 388 GLU B N 1
ATOM 7600 C CA . GLU B 1 388 ? -2.449 30.75 2.254 1 92.25 388 GLU B CA 1
ATOM 7601 C C . GLU B 1 388 ? -2.055 29.812 1.119 1 92.25 388 GLU B C 1
ATOM 7603 O O . GLU B 1 388 ? -2.762 28.844 0.834 1 92.25 388 GLU B O 1
ATOM 7608 N N . TYR B 1 389 ? -0.905 30.109 0.534 1 96.31 389 TYR B N 1
ATOM 7609 C CA . TYR B 1 389 ? -0.623 29.391 -0.701 1 96.31 389 TYR B CA 1
ATOM 7610 C C . TYR B 1 389 ? 0.764 28.75 -0.66 1 96.31 389 TYR B C 1
ATOM 7612 O O . TYR B 1 389 ? 1.263 28.266 -1.678 1 96.31 389 TYR B O 1
ATOM 7620 N N . GLY B 1 390 ? 1.402 28.797 0.504 1 97.81 390 GLY B N 1
ATOM 7621 C CA . GLY B 1 390 ? 2.732 28.219 0.621 1 97.81 390 GLY B CA 1
ATOM 7622 C C . GLY B 1 390 ? 2.801 26.781 0.148 1 97.81 390 GLY B C 1
ATOM 7623 O O . GLY B 1 390 ? 3.822 26.344 -0.386 1 97.81 390 GLY B O 1
ATOM 7624 N N . GLY B 1 391 ? 1.716 26.016 0.364 1 97.75 391 GLY B N 1
ATOM 7625 C CA . GLY B 1 391 ? 1.656 24.641 -0.086 1 97.75 391 GLY B CA 1
ATOM 7626 C C . GLY B 1 391 ? 1.717 24.5 -1.595 1 97.75 391 GLY B C 1
ATOM 7627 O O . GLY B 1 391 ? 2.393 23.609 -2.115 1 97.75 391 GLY B O 1
ATOM 7628 N N . MET B 1 392 ? 1.068 25.328 -2.318 1 97.56 392 MET B N 1
ATOM 7629 C CA . MET B 1 392 ? 1.106 25.312 -3.777 1 97.56 392 MET B CA 1
ATOM 7630 C C . MET B 1 392 ? 2.461 25.797 -4.289 1 97.56 392 MET B C 1
ATOM 7632 O O . MET B 1 392 ? 3.008 25.219 -5.234 1 97.56 392 MET B O 1
ATOM 7636 N N . LEU B 1 393 ? 2.967 26.812 -3.609 1 98.25 393 LEU B N 1
ATOM 7637 C CA . LEU B 1 393 ? 4.242 27.391 -4.02 1 98.25 393 LEU B CA 1
ATOM 7638 C C . LEU B 1 393 ? 5.359 26.344 -3.939 1 98.25 393 LEU B C 1
ATOM 7640 O O . LEU B 1 393 ? 6.125 26.188 -4.891 1 98.25 393 LEU B O 1
ATOM 7644 N N . HIS B 1 394 ? 5.422 25.672 -2.789 1 98.44 394 HIS B N 1
ATOM 7645 C CA . HIS B 1 394 ? 6.539 24.734 -2.68 1 98.44 394 HIS B CA 1
ATOM 7646 C C . HIS B 1 394 ? 6.371 23.562 -3.639 1 98.44 394 HIS B C 1
ATOM 7648 O O . HIS B 1 394 ? 7.359 23.016 -4.121 1 98.44 394 HIS B O 1
ATOM 7654 N N . GLU B 1 395 ? 5.141 23.188 -4.004 1 98.12 395 GLU B N 1
ATOM 7655 C CA . GLU B 1 395 ? 4.93 22.109 -4.965 1 98.12 395 GLU B CA 1
ATOM 7656 C C . GLU B 1 395 ? 5.371 22.531 -6.363 1 98.12 395 GLU B C 1
ATOM 7658 O O . GLU B 1 395 ? 6.078 21.781 -7.047 1 98.12 395 GLU B O 1
ATOM 7663 N N . ILE B 1 396 ? 4.949 23.688 -6.805 1 98.44 396 ILE B N 1
ATOM 7664 C CA . ILE B 1 396 ? 5.293 24.203 -8.125 1 98.44 396 ILE B CA 1
ATOM 7665 C C . ILE B 1 396 ? 6.812 24.297 -8.266 1 98.44 396 ILE B C 1
ATOM 7667 O O . ILE B 1 396 ? 7.383 23.828 -9.25 1 98.44 396 ILE B O 1
ATOM 7671 N N . ILE B 1 397 ? 7.391 24.844 -7.262 1 98.81 397 ILE B N 1
ATOM 7672 C CA . ILE B 1 397 ? 8.828 25.094 -7.301 1 98.81 397 ILE B CA 1
ATOM 7673 C C . ILE B 1 397 ? 9.586 23.766 -7.215 1 98.81 397 ILE B C 1
ATOM 7675 O O . ILE B 1 397 ? 10.555 23.547 -7.949 1 98.81 397 ILE B O 1
ATOM 7679 N N . LYS B 1 398 ? 9.156 22.891 -6.359 1 98.75 398 LYS B N 1
ATOM 7680 C CA . LYS B 1 398 ? 9.797 21.578 -6.23 1 98.75 398 LYS B CA 1
ATOM 7681 C C . LYS B 1 398 ? 9.812 20.844 -7.566 1 98.75 398 LYS B C 1
ATOM 7683 O O . LYS B 1 398 ? 10.867 20.359 -7.996 1 98.75 398 LYS B O 1
ATOM 7688 N N . TRP B 1 399 ? 8.688 20.797 -8.211 1 98.38 399 TRP B N 1
ATOM 7689 C CA . TRP B 1 399 ? 8.617 20.031 -9.461 1 98.38 399 TRP B CA 1
ATOM 7690 C C . TRP B 1 399 ? 9.469 20.688 -10.547 1 98.38 399 TRP B C 1
ATOM 7692 O O . TRP B 1 399 ? 10.102 20 -11.344 1 98.38 399 TRP B O 1
ATOM 7702 N N . TYR B 1 400 ? 9.5 22 -10.57 1 98.44 400 TYR B N 1
ATOM 7703 C CA . TYR B 1 400 ? 10.352 22.703 -11.531 1 98.44 400 TYR B CA 1
ATOM 7704 C C . TYR B 1 400 ? 11.828 22.391 -11.281 1 98.44 400 TYR B C 1
ATOM 7706 O O . TYR B 1 400 ? 12.586 22.156 -12.227 1 98.44 400 TYR B O 1
ATOM 7714 N N . LEU B 1 401 ? 12.219 22.375 -10.031 1 98.62 401 LEU B N 1
ATOM 7715 C CA . LEU B 1 401 ? 13.602 22.062 -9.68 1 98.62 401 LEU B CA 1
ATOM 7716 C C . LEU B 1 401 ? 13.945 20.625 -10.031 1 98.62 401 LEU B C 1
ATOM 7718 O O . LEU B 1 401 ? 15.047 20.344 -10.508 1 98.62 401 LEU B O 1
ATOM 7722 N N . VAL B 1 402 ? 13.031 19.703 -9.828 1 98.25 402 VAL B N 1
ATOM 7723 C CA . VAL B 1 402 ? 13.234 18.297 -10.164 1 98.25 402 VAL B CA 1
ATOM 7724 C C . VAL B 1 402 ? 13.43 18.141 -11.672 1 98.25 402 VAL B C 1
ATOM 7726 O O . VAL B 1 402 ? 14.383 17.5 -12.117 1 98.25 402 VAL B O 1
ATOM 7729 N N . ASP B 1 403 ? 12.516 18.766 -12.422 1 97.56 403 ASP B N 1
ATOM 7730 C CA . ASP B 1 403 ? 12.609 18.672 -13.875 1 97.56 403 ASP B CA 1
ATOM 7731 C C . ASP B 1 403 ? 13.938 19.25 -14.367 1 97.56 403 ASP B C 1
ATOM 7733 O O . ASP B 1 403 ? 14.578 18.672 -15.25 1 97.56 403 ASP B O 1
ATOM 7737 N N . THR B 1 404 ? 14.336 20.344 -13.789 1 97.56 404 THR B N 1
ATOM 7738 C CA . THR B 1 404 ? 15.594 21 -14.156 1 97.56 404 THR B CA 1
ATOM 7739 C C . THR B 1 404 ? 16.781 20.094 -13.812 1 97.56 404 THR B C 1
ATOM 7741 O O . THR B 1 404 ? 17.656 19.875 -14.648 1 97.56 404 THR B O 1
ATOM 7744 N N . ALA B 1 405 ? 16.797 19.578 -12.633 1 97.44 405 ALA B N 1
ATOM 7745 C CA . ALA B 1 405 ? 17.906 18.766 -12.156 1 97.44 405 ALA B CA 1
ATOM 7746 C C . ALA B 1 405 ? 18.031 17.484 -12.961 1 97.44 405 ALA B C 1
ATOM 7748 O O . ALA B 1 405 ? 19.141 16.984 -13.18 1 97.44 405 ALA B O 1
ATOM 7749 N N . LEU B 1 406 ? 16.906 16.953 -13.422 1 95.5 406 LEU B N 1
ATOM 7750 C CA . LEU B 1 406 ? 16.906 15.672 -14.125 1 95.5 406 LEU B CA 1
ATOM 7751 C C . LEU B 1 406 ? 16.922 15.883 -15.633 1 95.5 406 LEU B C 1
ATOM 7753 O O . LEU B 1 406 ? 16.906 14.914 -16.391 1 95.5 406 LEU B O 1
ATOM 7757 N N . GLY B 1 407 ? 16.891 17.125 -16.109 1 95.19 407 GLY B N 1
ATOM 7758 C CA . GLY B 1 407 ? 16.938 17.453 -17.516 1 95.19 407 GLY B CA 1
ATOM 7759 C C . GLY B 1 407 ? 15.648 17.125 -18.25 1 95.19 407 GLY B C 1
ATOM 7760 O O . GLY B 1 407 ? 15.672 16.703 -19.406 1 95.19 407 GLY B O 1
ATOM 7761 N N . LEU B 1 408 ? 14.523 17.266 -17.578 1 95.25 408 LEU B N 1
ATOM 7762 C CA . LEU B 1 408 ? 13.211 17 -18.156 1 95.25 408 LEU B CA 1
ATOM 7763 C C . LEU B 1 408 ? 12.531 18.297 -18.594 1 95.25 408 LEU B C 1
ATOM 7765 O O . LEU B 1 408 ? 12.742 19.344 -17.984 1 95.25 408 LEU B O 1
ATOM 7769 N N . PRO B 1 409 ? 11.672 18.203 -19.672 1 94.94 409 PRO B N 1
ATOM 7770 C CA . PRO B 1 409 ? 10.891 19.391 -20 1 94.94 409 PRO B CA 1
ATOM 7771 C C . PRO B 1 409 ? 9.93 19.797 -18.891 1 94.94 409 PRO B C 1
ATOM 7773 O O . PRO B 1 409 ? 9.273 18.922 -18.297 1 94.94 409 PRO B O 1
ATOM 7776 N N . PRO B 1 410 ? 9.859 21.062 -18.641 1 93.94 410 PRO B N 1
ATOM 7777 C CA . PRO B 1 410 ? 9.008 21.469 -17.516 1 93.94 410 PRO B CA 1
ATOM 7778 C C . PRO B 1 410 ? 7.527 21.25 -17.797 1 93.94 410 PRO B C 1
ATOM 7780 O O . PRO B 1 410 ? 7.066 21.438 -18.922 1 93.94 410 PRO B O 1
ATOM 7783 N N . ILE B 1 411 ? 6.824 20.859 -16.797 1 95.06 411 ILE B N 1
ATOM 7784 C CA . ILE B 1 411 ? 5.367 20.781 -16.797 1 95.06 411 ILE B CA 1
ATOM 7785 C C . ILE B 1 411 ? 4.781 22.016 -16.125 1 95.06 411 ILE B C 1
ATOM 7787 O O . ILE B 1 411 ? 5.309 22.516 -15.133 1 95.06 411 ILE B O 1
ATOM 7791 N N . ASP B 1 412 ? 3.686 22.578 -16.625 1 96.06 412 ASP B N 1
ATOM 7792 C CA . ASP B 1 412 ? 3.068 23.797 -16.094 1 96.06 412 ASP B CA 1
ATOM 7793 C C . ASP B 1 412 ? 2.268 23.5 -14.828 1 96.06 412 ASP B C 1
ATOM 7795 O O . ASP B 1 412 ? 1.043 23.641 -14.82 1 96.06 412 ASP B O 1
ATOM 7799 N N . TRP B 1 413 ? 2.949 23.25 -13.812 1 96.94 413 TRP B N 1
ATOM 7800 C CA . TRP B 1 413 ? 2.311 22.969 -12.531 1 96.94 413 TRP B CA 1
ATOM 7801 C C . TRP B 1 413 ? 1.668 24.219 -11.961 1 96.94 413 TRP B C 1
ATOM 7803 O O . TRP B 1 413 ? 0.746 24.141 -11.141 1 96.94 413 TRP B O 1
ATOM 7813 N N . ASN B 1 414 ? 2.141 25.391 -12.344 1 97.19 414 ASN B N 1
ATOM 7814 C CA . ASN B 1 414 ? 1.55 26.641 -11.891 1 97.19 414 ASN B CA 1
ATOM 7815 C C . ASN B 1 414 ? 0.077 26.75 -12.281 1 97.19 414 ASN B C 1
ATOM 7817 O O . ASN B 1 414 ? -0.782 26.953 -11.422 1 97.19 414 ASN B O 1
ATOM 7821 N N . THR B 1 415 ? -0.189 26.484 -13.516 1 96.38 415 THR B N 1
ATOM 7822 C CA . THR B 1 415 ? -1.564 26.531 -14 1 96.38 415 THR B CA 1
ATOM 7823 C C . THR B 1 415 ? -2.4 25.438 -13.359 1 96.38 415 THR B C 1
ATOM 7825 O O . THR B 1 415 ? -3.553 25.656 -12.984 1 96.38 415 THR B O 1
ATOM 7828 N N . LYS B 1 416 ? -1.802 24.266 -13.258 1 94 416 LYS B N 1
ATOM 7829 C CA . LYS B 1 416 ? -2.516 23.141 -12.656 1 94 416 LYS B CA 1
ATOM 7830 C C . LYS B 1 416 ? -2.922 23.453 -11.219 1 94 416 LYS B C 1
ATOM 7832 O O . LYS B 1 416 ? -4.055 23.188 -10.82 1 94 416 LYS B O 1
ATOM 7837 N N . MET B 1 417 ? -1.995 24.031 -10.445 1 95.88 417 MET B N 1
ATOM 7838 C CA . MET B 1 417 ? -2.258 24.312 -9.039 1 95.88 417 MET B CA 1
ATOM 7839 C C . MET B 1 417 ? -3.264 25.453 -8.898 1 95.88 417 MET B C 1
ATOM 7841 O O . MET B 1 417 ? -4.137 25.406 -8.031 1 95.88 417 MET B O 1
ATOM 7845 N N . LYS B 1 418 ? -3.18 26.484 -9.719 1 95.69 418 LYS B N 1
ATOM 7846 C CA . LYS B 1 418 ? -4.152 27.562 -9.68 1 95.69 418 LYS B CA 1
ATOM 7847 C C . LYS B 1 418 ? -5.555 27.062 -10 1 95.69 418 LYS B C 1
ATOM 7849 O O . LYS B 1 418 ? -6.531 27.484 -9.383 1 95.69 418 LYS B O 1
ATOM 7854 N N . SER B 1 419 ? -5.586 26.172 -10.969 1 95.06 419 SER B N 1
ATOM 7855 C CA . SER B 1 419 ? -6.871 25.594 -11.344 1 95.06 419 SER B CA 1
ATOM 7856 C C . SER B 1 419 ? -7.469 24.781 -10.203 1 95.06 419 SER B C 1
ATOM 7858 O O . SER B 1 419 ? -8.68 24.812 -9.977 1 95.06 419 SER B O 1
ATOM 7860 N N . GLU B 1 420 ? -6.629 24.141 -9.562 1 93.12 420 GLU B N 1
ATOM 7861 C CA . GLU B 1 420 ? -7.094 23.328 -8.438 1 93.12 420 GLU B CA 1
ATOM 7862 C C . GLU B 1 420 ? -7.633 24.203 -7.312 1 93.12 420 GLU B C 1
ATOM 7864 O O . GLU B 1 420 ? -8.688 23.906 -6.742 1 93.12 420 GLU B O 1
ATOM 7869 N N . VAL B 1 421 ? -6.895 25.234 -6.977 1 93.62 421 VAL B N 1
ATOM 7870 C CA . VAL B 1 421 ? -7.328 26.156 -5.934 1 93.62 421 VAL B CA 1
ATOM 7871 C C . VAL B 1 421 ? -8.672 26.781 -6.316 1 93.62 421 VAL B C 1
ATOM 7873 O O . VAL B 1 421 ? -9.586 26.859 -5.496 1 93.62 421 VAL B O 1
ATOM 7876 N N . THR B 1 422 ? -8.797 27.141 -7.551 1 94.06 422 THR B N 1
ATOM 7877 C CA . THR B 1 422 ? -10.016 27.766 -8.055 1 94.06 422 THR B CA 1
ATOM 7878 C C . THR B 1 422 ? -11.188 26.781 -7.996 1 94.06 422 THR B C 1
ATOM 7880 O O . THR B 1 422 ? -12.273 27.141 -7.531 1 94.06 422 THR B O 1
ATOM 7883 N N . ARG B 1 423 ? -10.93 25.641 -8.453 1 93.5 423 ARG B N 1
ATOM 7884 C CA . ARG B 1 423 ? -11.969 24.625 -8.438 1 93.5 423 ARG B CA 1
ATOM 7885 C C . ARG B 1 423 ? -12.461 24.359 -7.023 1 93.5 423 ARG B C 1
ATOM 7887 O O . ARG B 1 423 ? -13.672 24.25 -6.785 1 93.5 423 ARG B O 1
ATOM 7894 N N . GLN B 1 424 ? -11.547 24.234 -6.121 1 90.94 424 GLN B N 1
ATOM 7895 C CA . GLN B 1 424 ? -11.906 23.938 -4.738 1 90.94 424 GLN B CA 1
ATOM 7896 C C . GLN B 1 424 ? -12.711 25.078 -4.129 1 90.94 424 GLN B C 1
ATOM 7898 O O . GLN B 1 424 ? -13.68 24.844 -3.4 1 90.94 424 GLN B O 1
ATOM 7903 N N . TYR B 1 425 ? -12.297 26.266 -4.398 1 90.25 425 TYR B N 1
ATOM 7904 C CA . TYR B 1 425 ? -13 27.438 -3.881 1 90.25 425 TYR B CA 1
ATOM 7905 C C . TYR B 1 425 ? -14.438 27.469 -4.371 1 90.25 425 TYR B C 1
ATOM 7907 O O . TYR B 1 425 ? -15.367 27.641 -3.58 1 90.25 425 TYR B O 1
ATOM 7915 N N . TRP B 1 426 ? -14.641 27.203 -5.586 1 90.75 426 TRP B N 1
ATOM 7916 C CA . TRP B 1 426 ? -15.977 27.328 -6.16 1 90.75 426 TRP B CA 1
ATOM 7917 C C . TRP B 1 426 ? -16.828 26.109 -5.816 1 90.75 426 TRP B C 1
ATOM 7919 O O . TRP B 1 426 ? -18.062 26.219 -5.695 1 90.75 426 TRP B O 1
ATOM 7929 N N . ALA B 1 427 ? -16.172 25.031 -5.688 1 90.38 427 ALA B N 1
ATOM 7930 C CA . ALA B 1 427 ? -16.906 23.859 -5.23 1 90.38 427 ALA B CA 1
ATOM 7931 C C . ALA B 1 427 ? -17.484 24.078 -3.834 1 90.38 427 ALA B C 1
ATOM 7933 O O . ALA B 1 427 ? -18.641 23.719 -3.564 1 90.38 427 ALA B O 1
ATOM 7934 N N . LEU B 1 428 ? -16.719 24.609 -2.998 1 88.19 428 LEU B N 1
ATOM 7935 C CA . LEU B 1 428 ? -17.172 24.906 -1.647 1 88.19 428 LEU B CA 1
ATOM 7936 C C . LEU B 1 428 ? -18.312 25.922 -1.676 1 88.19 428 LEU B C 1
ATOM 7938 O O . LEU B 1 428 ? -19.297 25.797 -0.934 1 88.19 428 LEU B O 1
ATOM 7942 N N . ALA B 1 429 ? -18.172 26.891 -2.498 1 85.88 429 ALA B N 1
ATOM 7943 C CA . ALA B 1 429 ? -19.203 27.922 -2.627 1 85.88 429 ALA B CA 1
ATOM 7944 C C . ALA B 1 429 ? -20.516 27.312 -3.105 1 85.88 429 ALA B C 1
ATOM 7946 O O . ALA B 1 429 ? -21.594 27.688 -2.637 1 85.88 429 ALA B O 1
ATOM 7947 N N . ARG B 1 430 ? -20.359 26.375 -3.943 1 87.5 430 ARG B N 1
ATOM 7948 C CA . ARG B 1 430 ? -21.531 25.719 -4.492 1 87.5 430 ARG B CA 1
ATOM 7949 C C . ARG B 1 430 ? -22.219 24.844 -3.441 1 87.5 430 ARG B C 1
ATOM 7951 O O . ARG B 1 430 ? -23.438 24.781 -3.377 1 87.5 430 ARG B O 1
ATOM 7958 N N . ASP B 1 431 ? -21.422 24.25 -2.662 1 86.44 431 ASP B N 1
ATOM 7959 C CA . ASP B 1 431 ? -21.953 23.297 -1.699 1 86.44 431 ASP B CA 1
ATOM 7960 C C . ASP B 1 431 ? -22.484 24 -0.455 1 86.44 431 ASP B C 1
ATOM 7962 O O . ASP B 1 431 ? -23.219 23.406 0.338 1 86.44 431 ASP B O 1
ATOM 7966 N N . SER B 1 432 ? -22.094 25.219 -0.34 1 84.94 432 SER B N 1
ATOM 7967 C CA . SER B 1 432 ? -22.578 26 0.792 1 84.94 432 SER B CA 1
ATOM 7968 C C . SER B 1 432 ? -23.984 26.516 0.537 1 84.94 432 SER B C 1
ATOM 7970 O O . SER B 1 432 ? -24.234 27.188 -0.469 1 84.94 432 SER B O 1
ATOM 7972 N N . HIS B 1 433 ? -24.859 26.047 1.339 1 84.62 433 HIS B N 1
ATOM 7973 C CA . HIS B 1 433 ? -26.234 26.516 1.236 1 84.62 433 HIS B CA 1
ATOM 7974 C C . HIS B 1 433 ? -26.5 27.672 2.193 1 84.62 433 HIS B C 1
ATOM 7976 O O . HIS B 1 433 ? -26.109 27.625 3.357 1 84.62 433 HIS B O 1
ATOM 7982 N N . PRO B 1 434 ? -27.219 28.641 1.632 1 87.06 434 PRO B N 1
ATOM 7983 C CA . PRO B 1 434 ? -27.578 29.719 2.541 1 87.06 434 PRO B CA 1
ATOM 7984 C C . PRO B 1 434 ? -28.641 29.312 3.566 1 87.06 434 PRO B C 1
ATOM 7986 O O . PRO B 1 434 ? -29.391 28.359 3.33 1 87.06 434 PRO B O 1
ATOM 7989 N N . ARG B 1 435 ? -28.484 30.031 4.684 1 91.75 435 ARG B N 1
ATOM 7990 C CA . ARG B 1 435 ? -29.547 29.875 5.668 1 91.75 435 ARG B CA 1
ATOM 7991 C C . ARG B 1 435 ? -30.906 30.188 5.055 1 91.75 435 ARG B C 1
ATOM 7993 O O . ARG B 1 435 ? -31.047 31.156 4.305 1 91.75 435 ARG B O 1
ATOM 8000 N N . PRO B 1 436 ? -31.922 29.359 5.367 1 93.38 436 PRO B N 1
ATOM 8001 C CA . PRO B 1 436 ? -33.25 29.625 4.82 1 93.38 436 PRO B CA 1
ATOM 8002 C C . PRO B 1 436 ? -33.812 30.984 5.25 1 93.38 436 PRO B C 1
ATOM 8004 O O . PRO B 1 436 ? -33.5 31.469 6.34 1 93.38 436 PRO B O 1
ATOM 8007 N N . SER B 1 437 ? -34.656 31.562 4.395 1 92.62 437 SER B N 1
ATOM 8008 C CA . SER B 1 437 ? -35.281 32.844 4.684 1 92.62 437 SER B CA 1
ATOM 8009 C C . SER B 1 437 ? -36.219 32.75 5.875 1 92.62 437 SER B C 1
ATOM 8011 O O . SER B 1 437 ? -36.344 33.719 6.637 1 92.62 437 SER B O 1
ATOM 8013 N N . ASN B 1 438 ? -36.844 31.656 6.035 1 93.88 438 ASN B N 1
ATOM 8014 C CA . ASN B 1 438 ? -37.719 31.391 7.172 1 93.88 438 ASN B CA 1
ATOM 8015 C C . ASN B 1 438 ? -37.281 30.125 7.914 1 93.88 438 ASN B C 1
ATOM 8017 O O . ASN B 1 438 ? -38 29.125 7.91 1 93.88 438 ASN B O 1
ATOM 8021 N N . PRO B 1 439 ? -36.094 30.25 8.594 1 95.81 439 PRO B N 1
ATOM 8022 C CA . PRO B 1 439 ? -35.625 29.062 9.289 1 95.81 439 PRO B CA 1
ATOM 8023 C C . PRO B 1 439 ? -36.531 28.625 10.422 1 95.81 439 PRO B C 1
ATOM 8025 O O . PRO B 1 439 ? -37.094 29.453 11.125 1 95.81 439 PRO B O 1
ATOM 8028 N N . ARG B 1 440 ? -36.781 27.312 10.508 1 94 440 ARG B N 1
ATOM 8029 C CA . ARG B 1 440 ? -37.531 26.766 11.633 1 94 440 ARG B CA 1
ATOM 8030 C C . ARG B 1 440 ? -36.688 26.797 12.906 1 94 440 ARG B C 1
ATOM 8032 O O . ARG B 1 440 ? -35.5 26.5 12.883 1 94 440 ARG B O 1
ATOM 8039 N N . PRO B 1 441 ? -37.25 27.109 14.047 1 94.44 441 PRO B N 1
ATOM 8040 C CA . PRO B 1 441 ? -36.531 27.141 15.312 1 94.44 441 PRO B CA 1
ATOM 8041 C C . PRO B 1 441 ? -36.156 25.734 15.812 1 94.44 441 PRO B C 1
ATOM 8043 O O . PRO B 1 441 ? -36.75 24.75 15.375 1 94.44 441 PRO B O 1
ATOM 8046 N N . PRO B 1 442 ? -35.188 25.766 16.75 1 95.62 442 PRO B N 1
ATOM 8047 C CA . PRO B 1 442 ? -34.906 24.484 17.375 1 95.62 442 PRO B CA 1
ATOM 8048 C C . PRO B 1 442 ? -36.031 23.984 18.281 1 95.62 442 PRO B C 1
ATOM 8050 O O . PRO B 1 442 ? -37 24.719 18.5 1 95.62 442 PRO B O 1
ATOM 8053 N N . SER B 1 443 ? -35.844 22.781 18.766 1 93.56 443 SER B N 1
ATOM 8054 C CA . SER B 1 443 ? -36.875 22.109 19.547 1 93.56 443 SER B CA 1
ATOM 8055 C C . SER B 1 443 ? -37.031 22.75 20.922 1 93.56 443 SER B C 1
ATOM 8057 O O . SER B 1 443 ? -38.031 22.516 21.609 1 93.56 443 SER B O 1
ATOM 8059 N N . VAL B 1 444 ? -36.062 23.516 21.328 1 93.75 444 VAL B N 1
ATOM 8060 C CA . VAL B 1 444 ? -36.125 24.312 22.547 1 93.75 444 VAL B CA 1
ATOM 8061 C C . VAL B 1 444 ? -35.75 25.766 22.234 1 93.75 444 VAL B C 1
ATOM 8063 O O . VAL B 1 444 ? -35.344 26.078 21.109 1 93.75 444 VAL B O 1
ATOM 8066 N N . SER B 1 445 ? -35.906 26.562 23.297 1 92.44 445 SER B N 1
ATOM 8067 C CA . SER B 1 445 ? -35.5 27.953 23.078 1 92.44 445 SER B CA 1
ATOM 8068 C C . SER B 1 445 ? -34 28.062 22.859 1 92.44 445 SER B C 1
ATOM 8070 O O . SER B 1 445 ? -33.219 27.234 23.359 1 92.44 445 SER B O 1
ATOM 8072 N N . PHE B 1 446 ? -33.594 29.016 22.141 1 93.62 446 PHE B N 1
ATOM 8073 C CA . PHE B 1 446 ? -32.156 29.25 21.906 1 93.62 446 PHE B CA 1
ATOM 8074 C C . PHE B 1 446 ? -31.422 29.438 23.219 1 93.62 446 PHE B C 1
ATOM 8076 O O . PHE B 1 446 ? -30.297 28.984 23.359 1 93.62 446 PHE B O 1
ATOM 8083 N N . GLU B 1 447 ? -32.031 30.109 24.125 1 91.69 447 GLU B N 1
ATOM 8084 C CA . GLU B 1 447 ? -31.438 30.344 25.438 1 91.69 447 GLU B CA 1
ATOM 8085 C C . GLU B 1 447 ? -31.203 29.031 26.188 1 91.69 447 GLU B C 1
ATOM 8087 O O . GLU B 1 447 ? -30.203 28.891 26.891 1 91.69 447 GLU B O 1
ATOM 8092 N N . ALA B 1 448 ? -32.031 28.203 25.969 1 92.69 448 ALA B N 1
ATOM 8093 C CA . ALA B 1 448 ? -31.922 26.922 26.656 1 92.69 448 ALA B CA 1
ATOM 8094 C C . ALA B 1 448 ? -30.719 26.125 26.141 1 92.69 448 ALA B C 1
ATOM 8096 O O . ALA B 1 448 ? -30.219 25.234 26.828 1 92.69 448 ALA B O 1
ATOM 8097 N N . LEU B 1 449 ? -30.266 26.422 24.984 1 95.56 449 LEU B N 1
ATOM 8098 C CA . LEU B 1 449 ? -29.141 25.703 24.391 1 95.56 449 LEU B CA 1
ATOM 8099 C C . LEU B 1 449 ? -27.828 26.156 25 1 95.56 449 LEU B C 1
ATOM 8101 O O . LEU B 1 449 ? -26.797 25.5 24.812 1 95.56 449 LEU B O 1
ATOM 8105 N N . SER B 1 450 ? -27.812 27.219 25.719 1 94 450 SER B N 1
ATOM 8106 C CA . SER B 1 450 ? -26.594 27.703 26.375 1 94 450 SER B CA 1
ATOM 8107 C C . SER B 1 450 ? -26.156 26.797 27.516 1 94 450 SER B C 1
ATOM 8109 O O . SER B 1 450 ? -26.938 25.953 27.969 1 94 450 SER B O 1
ATOM 8111 N N . GLY B 1 451 ? -24.859 26.984 27.938 1 94 451 GLY B N 1
ATOM 8112 C CA . GLY B 1 451 ? -24.344 26.219 29.062 1 94 451 GLY B CA 1
ATOM 8113 C C . GLY B 1 451 ? -23.281 25.219 28.672 1 94 451 GLY B C 1
ATOM 8114 O O . GLY B 1 451 ? -22.781 25.234 27.531 1 94 451 GLY B O 1
ATOM 8115 N N . PRO B 1 452 ? -22.891 24.391 29.609 1 95.75 452 PRO B N 1
ATOM 8116 C CA . PRO B 1 452 ? -21.75 23.5 29.391 1 95.75 452 PRO B CA 1
ATOM 8117 C C . PRO B 1 452 ? -22.156 22.188 28.703 1 95.75 452 PRO B C 1
ATOM 8119 O O . PRO B 1 452 ? -23.203 21.609 29.016 1 95.75 452 PRO B O 1
ATOM 8122 N N . TYR B 1 453 ? -21.438 21.75 27.797 1 97.44 453 TYR B N 1
ATOM 8123 C CA . TYR B 1 453 ? -21.438 20.453 27.141 1 97.44 453 TYR B CA 1
ATOM 8124 C C . TYR B 1 453 ? -20.062 19.797 27.234 1 97.44 453 TYR B C 1
ATOM 8126 O O . TYR B 1 453 ? -19.031 20.5 27.188 1 97.44 453 TYR B O 1
ATOM 8134 N N . GLU B 1 454 ? -20.031 18.438 27.312 1 97.44 454 GLU B N 1
ATOM 8135 C CA . GLU B 1 454 ? -18.75 17.797 27.578 1 97.44 454 GLU B CA 1
ATOM 8136 C C . GLU B 1 454 ? -18.516 16.609 26.641 1 97.44 454 GLU B C 1
ATOM 8138 O O . GLU B 1 454 ? -19.453 15.875 26.312 1 97.44 454 GLU B O 1
ATOM 8143 N N . ASN B 1 455 ? -17.359 16.453 26.203 1 97.5 455 ASN B N 1
ATOM 8144 C CA . ASN B 1 455 ? -16.766 15.297 25.547 1 97.5 455 ASN B CA 1
ATOM 8145 C C . ASN B 1 455 ? -15.461 14.891 26.234 1 97.5 455 ASN B C 1
ATOM 8147 O O . ASN B 1 455 ? -14.523 15.688 26.312 1 97.5 455 ASN B O 1
ATOM 8151 N N . PRO B 1 456 ? -15.352 13.695 26.656 1 96.75 456 PRO B N 1
ATOM 8152 C CA . PRO B 1 456 ? -14.172 13.312 27.438 1 96.75 456 PRO B CA 1
ATOM 8153 C C . PRO B 1 456 ? -12.867 13.469 26.656 1 96.75 456 PRO B C 1
ATOM 8155 O O . PRO B 1 456 ? -11.797 13.609 27.25 1 96.75 456 PRO B O 1
ATOM 8158 N N . GLY B 1 457 ? -12.914 13.398 25.438 1 96.38 457 GLY B N 1
ATOM 8159 C CA . GLY B 1 457 ? -11.734 13.594 24.609 1 96.38 457 GLY B CA 1
ATOM 8160 C C . GLY B 1 457 ? -11.469 15.047 24.281 1 96.38 457 GLY B C 1
ATOM 8161 O O . GLY B 1 457 ? -10.344 15.531 24.438 1 96.38 457 GLY B O 1
ATOM 8162 N N . TYR B 1 458 ? -12.492 15.82 24 1 96.19 458 TYR B N 1
ATOM 8163 C CA . TYR B 1 458 ? -12.375 17.188 23.5 1 96.19 458 TYR B CA 1
ATOM 8164 C C . TYR B 1 458 ? -12.523 18.188 24.641 1 96.19 458 TYR B C 1
ATOM 8166 O O . TYR B 1 458 ? -12.195 19.375 24.484 1 96.19 458 TYR B O 1
ATOM 8174 N N . GLY B 1 459 ? -13.031 17.734 25.766 1 95 459 GLY B N 1
ATOM 8175 C CA . GLY B 1 459 ? -13.195 18.641 26.891 1 95 459 GLY B CA 1
ATOM 8176 C C . GLY B 1 459 ? -14.57 19.281 26.938 1 95 459 GLY B C 1
ATOM 8177 O O . GLY B 1 459 ? -15.523 18.766 26.359 1 95 459 GLY B O 1
ATOM 8178 N N . THR B 1 460 ? -14.641 20.391 27.688 1 95.06 460 THR B N 1
ATOM 8179 C CA . THR B 1 460 ? -15.922 21.031 27.953 1 95.06 460 THR B CA 1
ATOM 8180 C C . THR B 1 460 ? -16.047 22.328 27.125 1 95.06 460 THR B C 1
ATOM 8182 O O . THR B 1 460 ? -15.086 23.078 27 1 95.06 460 THR B O 1
ATOM 8185 N N . VAL B 1 461 ? -17.219 22.5 26.594 1 94.94 461 VAL B N 1
ATOM 8186 C CA . VAL B 1 461 ? -17.594 23.734 25.938 1 94.94 461 VAL B CA 1
ATOM 8187 C C . VAL B 1 461 ? -18.766 24.391 26.672 1 94.94 461 VAL B C 1
ATOM 8189 O O . VAL B 1 461 ? -19.781 23.75 26.938 1 94.94 461 VAL B O 1
ATOM 8192 N N . ASN B 1 462 ? -18.594 25.625 27 1 94.81 462 ASN B N 1
ATOM 8193 C CA . ASN B 1 462 ? -19.641 26.375 27.688 1 94.81 462 ASN B CA 1
ATOM 8194 C C . ASN B 1 462 ? -20.203 27.484 26.797 1 94.81 462 ASN B C 1
ATOM 8196 O O . ASN B 1 462 ? -19.625 28.562 26.703 1 94.81 462 ASN B O 1
ATOM 8200 N N . PHE B 1 463 ? -21.422 27.297 26.281 1 94.94 463 PHE B N 1
ATOM 8201 C CA . PHE B 1 463 ? -21.969 28.188 25.266 1 94.94 463 PHE B CA 1
ATOM 8202 C C . PHE B 1 463 ? -22.672 29.375 25.891 1 94.94 463 PHE B C 1
ATOM 8204 O O . PHE B 1 463 ? -23.375 29.219 26.906 1 94.94 463 PHE B O 1
ATOM 8211 N N . CYS B 1 464 ? -22.5 30.484 25.25 1 92.5 464 CYS B N 1
ATOM 8212 C CA . CYS B 1 464 ? -23.328 31.656 25.469 1 92.5 464 CYS B CA 1
ATOM 8213 C C . CYS B 1 464 ? -24.188 31.953 24.234 1 92.5 464 CYS B C 1
ATOM 8215 O O . CYS B 1 464 ? -23.734 31.797 23.109 1 92.5 464 CYS B O 1
ATOM 8217 N N . PHE B 1 465 ? -25.375 32.375 24.453 1 91.94 465 PHE B N 1
ATOM 8218 C CA . PHE B 1 465 ? -26.297 32.719 23.359 1 91.94 465 PHE B CA 1
ATOM 8219 C C . PHE B 1 465 ? -26.172 34.188 22.984 1 91.94 465 PHE B C 1
ATOM 8221 O O . PHE B 1 465 ? -26.219 35.062 23.844 1 91.94 465 PHE B O 1
ATOM 8228 N N . ILE B 1 466 ? -26 34.406 21.703 1 89.25 466 ILE B N 1
ATOM 8229 C CA . ILE B 1 466 ? -25.875 35.75 21.156 1 89.25 466 ILE B CA 1
ATOM 8230 C C . ILE B 1 466 ? -26.906 35.938 20.047 1 89.25 466 ILE B C 1
ATOM 8232 O O . ILE B 1 466 ? -26.953 35.188 19.078 1 89.25 466 ILE B O 1
ATOM 8236 N N . PHE B 1 467 ? -27.75 36.875 20.188 1 87.38 467 PHE B N 1
ATOM 8237 C CA . PHE B 1 467 ? -28.734 37.25 19.172 1 87.38 467 PHE B CA 1
ATOM 8238 C C . PHE B 1 467 ? -29.094 38.75 19.297 1 87.38 467 PHE B C 1
ATOM 8240 O O . PHE B 1 467 ? -29.297 39.25 20.406 1 87.38 467 PHE B O 1
ATOM 8247 N N . LYS B 1 468 ? -29.375 39.344 18.047 1 75.75 468 LYS B N 1
ATOM 8248 C CA . LYS B 1 468 ? -29.781 40.75 17.922 1 75.75 468 LYS B CA 1
ATOM 8249 C C . LYS B 1 468 ? -28.891 41.656 18.766 1 75.75 468 LYS B C 1
ATOM 8251 O O . LYS B 1 468 ? -28.203 41.188 19.672 1 75.75 468 LYS B O 1
ATOM 8256 N N . ASN B 1 469 ? -28.422 42.844 18.219 1 57.34 469 ASN B N 1
ATOM 8257 C CA . ASN B 1 469 ? -27.531 43.812 18.859 1 57.34 469 ASN B CA 1
ATOM 8258 C C . ASN B 1 469 ? -27.906 44.031 20.328 1 57.34 469 ASN B C 1
ATOM 8260 O O . ASN B 1 469 ? -28.625 44.969 20.656 1 57.34 469 ASN B O 1
ATOM 8264 N N . LYS B 1 470 ? -28.312 42.969 20.969 1 52.19 470 LYS B N 1
ATOM 8265 C CA . LYS B 1 470 ? -28.469 43.375 22.359 1 52.19 470 LYS B CA 1
ATOM 8266 C C . LYS B 1 470 ? -27.188 43.938 22.922 1 52.19 470 LYS B C 1
ATOM 8268 O O . LYS B 1 470 ? -26.094 43.531 22.516 1 52.19 470 LYS B O 1
ATOM 8273 N N . SER B 1 471 ? -27.25 45.031 23.484 1 46.88 471 SER B N 1
ATOM 8274 C CA . SER B 1 471 ? -26.141 45.75 24.094 1 46.88 471 SER B CA 1
ATOM 8275 C C . SER B 1 471 ? -25.172 44.812 24.781 1 46.88 471 SER B C 1
ATOM 8277 O O . SER B 1 471 ? -25.547 43.719 25.234 1 46.88 471 SER B O 1
ATOM 8279 N N . THR B 1 472 ? -23.844 44.938 24.469 1 47.69 472 THR B N 1
ATOM 8280 C CA . THR B 1 472 ? -22.719 44.312 25.141 1 47.69 472 THR B CA 1
ATOM 8281 C C . THR B 1 472 ? -23.078 43.906 26.562 1 47.69 472 THR B C 1
ATOM 8283 O O . THR B 1 472 ? -22.484 43 27.125 1 47.69 472 THR B O 1
ATOM 8286 N N . SER B 1 473 ? -23.953 44.719 27.062 1 46.41 473 SER B N 1
ATOM 8287 C CA . SER B 1 473 ? -24.219 44.625 28.484 1 46.41 473 SER B CA 1
ATOM 8288 C C . SER B 1 473 ? -25.016 43.375 28.812 1 46.41 473 SER B C 1
ATOM 8290 O O . SER B 1 473 ? -25.062 42.938 29.969 1 46.41 473 SER B O 1
ATOM 8292 N N . ASP B 1 474 ? -25.562 42.812 27.781 1 49.22 474 ASP B N 1
ATOM 8293 C CA . ASP B 1 474 ? -26.469 41.719 28.125 1 49.22 474 ASP B CA 1
ATOM 8294 C C . ASP B 1 474 ? -25.859 40.344 27.781 1 49.22 474 ASP B C 1
ATOM 8296 O O . ASP B 1 474 ? -26.547 39.344 27.797 1 49.22 474 ASP B O 1
ATOM 8300 N N . ILE B 1 475 ? -24.734 40.406 27.156 1 53.06 475 ILE B N 1
ATOM 8301 C CA . ILE B 1 475 ? -24.094 39.125 26.906 1 53.06 475 ILE B CA 1
ATOM 8302 C C . ILE B 1 475 ? -23.594 38.5 28.219 1 53.06 475 ILE B C 1
ATOM 8304 O O . ILE B 1 475 ? -22.922 39.188 29 1 53.06 475 ILE B O 1
ATOM 8308 N N . PRO B 1 476 ? -24.016 37.344 28.484 1 55.78 476 PRO B N 1
ATOM 8309 C CA . PRO B 1 476 ? -23.562 36.75 29.734 1 55.78 476 PRO B CA 1
ATOM 8310 C C . PRO B 1 476 ? -22.047 36.719 29.859 1 55.78 476 PRO B 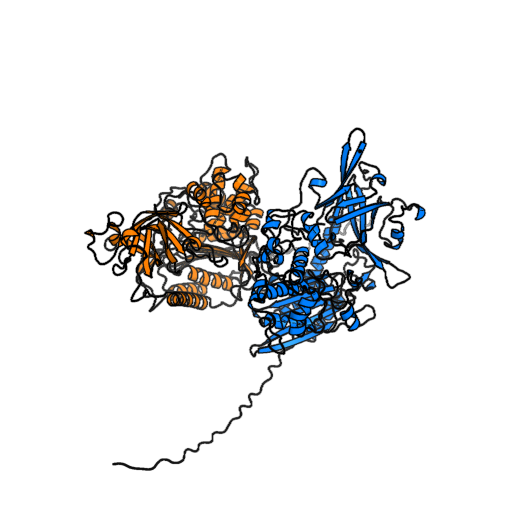C 1
ATOM 8312 O O . PRO B 1 476 ? -21.344 36.719 28.859 1 55.78 476 PRO B O 1
ATOM 8315 N N . SER B 1 477 ? -21.531 36.688 31.047 1 54.91 477 SER B N 1
ATOM 8316 C CA . SER B 1 477 ? -20.172 36.844 31.562 1 54.91 477 SER B CA 1
ATOM 8317 C C . SER B 1 477 ? -19.188 35.938 30.844 1 54.91 477 SER B C 1
ATOM 8319 O O . SER B 1 477 ? -18.125 36.375 30.406 1 54.91 477 SER B O 1
ATOM 8321 N N . PRO B 1 478 ? -19.531 34.75 30.469 1 57.94 478 PRO B N 1
ATOM 8322 C CA . PRO B 1 478 ? -18.453 33.906 29.938 1 57.94 478 PRO B CA 1
ATOM 8323 C C . PRO B 1 478 ? -18 34.344 28.547 1 57.94 478 PRO B C 1
ATOM 8325 O O . PRO B 1 478 ? -16.922 33.969 28.094 1 57.94 478 PRO B O 1
ATOM 8328 N N . CYS B 1 479 ? -18.828 35.094 27.891 1 67.88 479 CYS B N 1
ATOM 8329 C CA . CYS B 1 479 ? -18.469 35.5 26.531 1 67.88 479 CYS B CA 1
ATOM 8330 C C . CYS B 1 479 ? -18.344 37 26.422 1 67.88 479 CYS B C 1
ATOM 8332 O O . CYS B 1 479 ? -18.359 37.531 25.312 1 67.88 479 CYS B O 1
ATOM 8334 N N . ASP B 1 480 ? -18.156 37.656 27.531 1 66.5 480 ASP B N 1
ATOM 8335 C CA . ASP B 1 480 ? -18.203 39.125 27.609 1 66.5 480 ASP B CA 1
ATOM 8336 C C . ASP B 1 480 ? -17.141 39.75 26.719 1 66.5 480 ASP B C 1
ATOM 8338 O O . ASP B 1 480 ? -17.391 40.75 26.062 1 66.5 480 ASP B O 1
ATOM 8342 N N . ASP B 1 481 ? -15.961 39.125 26.672 1 73 481 ASP B N 1
ATOM 8343 C CA . ASP B 1 481 ? -14.875 39.812 25.953 1 73 481 ASP B CA 1
ATOM 8344 C C . ASP B 1 481 ? -14.828 39.375 24.484 1 73 481 ASP B C 1
ATOM 8346 O O . ASP B 1 481 ? -13.898 39.719 23.766 1 73 481 ASP B O 1
ATOM 8350 N N . SER B 1 482 ? -15.867 38.75 24.062 1 70.81 482 SER B N 1
ATOM 8351 C CA . SER B 1 482 ? -15.781 38.094 22.75 1 70.81 482 SER B CA 1
ATOM 8352 C C . SER B 1 482 ? -15.875 39.156 21.625 1 70.81 482 SER B C 1
ATOM 8354 O O . SER B 1 482 ? -15.312 38.938 20.547 1 70.81 482 SER B O 1
ATOM 8356 N N . TRP B 1 483 ? -16.516 40.156 21.891 1 66.19 483 TRP B N 1
ATOM 8357 C CA . TRP B 1 483 ? -16.609 41.188 20.875 1 66.19 483 TRP B CA 1
ATOM 8358 C C . TRP B 1 483 ? -15.242 41.812 20.578 1 66.19 483 TRP B C 1
ATOM 8360 O O . TRP B 1 483 ? -14.953 42.188 19.438 1 66.19 483 TRP B O 1
ATOM 8370 N N . THR B 1 484 ? -14.562 41.844 21.609 1 67.5 484 THR B N 1
ATOM 8371 C CA . THR B 1 484 ? -13.227 42.375 21.469 1 67.5 484 THR B CA 1
ATOM 8372 C C . THR B 1 484 ? -12.273 41.344 20.875 1 67.5 484 THR B C 1
ATOM 8374 O O . THR B 1 484 ? -11.445 41.656 20.016 1 67.5 484 THR B O 1
ATOM 8377 N N . THR B 1 485 ? -12.492 40.219 21.234 1 78.56 485 THR B N 1
ATOM 8378 C CA . THR B 1 485 ? -11.508 39.188 20.891 1 78.56 485 THR B CA 1
ATOM 8379 C C . THR B 1 485 ? -11.828 38.594 19.516 1 78.56 485 THR B C 1
ATOM 8381 O O . THR B 1 485 ? -10.977 37.969 18.906 1 78.56 485 THR B O 1
ATOM 8384 N N . LEU B 1 486 ? -13.055 38.844 19.094 1 84.75 486 LEU B N 1
ATOM 8385 C CA . LEU B 1 486 ? -13.461 38.281 17.797 1 84.75 486 LEU B CA 1
ATOM 8386 C C . LEU B 1 486 ? -14.031 39.375 16.906 1 84.75 486 LEU B C 1
ATOM 8388 O O . LEU B 1 486 ? -15.164 39.281 16.438 1 84.75 486 LEU B O 1
ATOM 8392 N N . PRO B 1 487 ? -13.195 40.312 16.656 1 76.56 487 PRO B N 1
ATOM 8393 C CA . PRO B 1 487 ? -13.734 41.438 15.883 1 76.56 487 PRO B CA 1
ATOM 8394 C C . PRO B 1 487 ? -14.297 41 14.531 1 76.56 487 PRO B C 1
ATOM 8396 O O . PRO B 1 487 ? -13.586 40.375 13.734 1 76.56 487 PRO B O 1
ATOM 8399 N N . GLY B 1 488 ? -15.578 41.312 14.352 1 77.12 488 GLY B N 1
ATOM 8400 C CA . GLY B 1 488 ? -16.219 41.125 13.055 1 77.12 488 GLY B CA 1
ATOM 8401 C C . GLY B 1 488 ? -16.625 39.688 12.781 1 77.12 488 GLY B C 1
ATOM 8402 O O . GLY B 1 488 ? -17.172 39.406 11.719 1 77.12 488 GLY B O 1
ATOM 8403 N N . ALA B 1 489 ? -16.375 38.875 13.703 1 83.88 489 ALA B N 1
ATOM 8404 C CA . ALA B 1 489 ? -16.594 37.438 13.414 1 83.88 489 ALA B CA 1
ATOM 8405 C C . ALA B 1 489 ? -18.031 37.031 13.742 1 83.88 489 ALA B C 1
ATOM 8407 O O . ALA B 1 489 ? -18.531 36.031 13.25 1 83.88 489 ALA B O 1
ATOM 8408 N N . ILE B 1 490 ? -18.719 37.781 14.469 1 86.12 490 ILE B N 1
ATOM 8409 C CA . ILE B 1 490 ? -20.031 37.406 14.961 1 86.12 490 ILE B CA 1
ATOM 8410 C C . ILE B 1 490 ? -21.109 38.188 14.258 1 86.12 490 ILE B C 1
ATOM 8412 O O . ILE B 1 490 ? -21.141 39.438 14.344 1 86.12 490 ILE B O 1
ATOM 8416 N N . ASP B 1 491 ? -21.969 37.531 13.562 1 85.94 491 ASP B N 1
ATOM 8417 C CA . ASP B 1 491 ? -23.172 38.125 13.008 1 85.94 491 ASP B CA 1
ATOM 8418 C C . ASP B 1 491 ? -24.328 38 14 1 85.94 491 ASP B C 1
ATOM 8420 O O . ASP B 1 491 ? -24.969 36.969 14.125 1 85.94 491 ASP B O 1
ATOM 8424 N N . THR B 1 492 ? -24.734 39.094 14.523 1 86.38 492 THR B N 1
ATOM 8425 C CA . THR B 1 492 ? -25.719 39.062 15.602 1 86.38 492 THR B CA 1
ATOM 8426 C C . THR B 1 492 ? -27.141 39 15.039 1 86.38 492 THR B C 1
ATOM 8428 O O . THR B 1 492 ? -28.109 38.844 15.789 1 86.38 492 THR B O 1
ATOM 8431 N N . SER B 1 493 ? -27.219 39.062 13.781 1 88.62 493 SER B N 1
ATOM 8432 C CA . SER B 1 493 ? -28.531 38.969 13.18 1 88.62 493 SER B CA 1
ATOM 8433 C C . SER B 1 493 ? -29.016 37.531 13.133 1 88.62 493 SER B C 1
ATOM 8435 O O . SER B 1 493 ? -30.188 37.281 12.891 1 88.62 493 SER B O 1
ATOM 8437 N N . VAL B 1 494 ? -28.156 36.625 13.398 1 93.12 494 VAL B N 1
ATOM 8438 C CA . VAL B 1 494 ? -28.484 35.219 13.422 1 93.12 494 VAL B CA 1
ATOM 8439 C C . VAL B 1 494 ? -28.266 34.656 14.82 1 93.12 494 VAL B C 1
ATOM 8441 O O . VAL B 1 494 ? -27.234 34.906 15.445 1 93.12 494 VAL B O 1
ATOM 8444 N N . PRO B 1 495 ? -29.219 33.938 15.32 1 93.94 495 PRO B N 1
ATOM 8445 C CA . PRO B 1 495 ? -28.969 33.281 16.625 1 93.94 495 PRO B CA 1
ATOM 8446 C C . PRO B 1 495 ? -27.688 32.469 16.625 1 93.94 495 PRO B C 1
ATOM 8448 O O . PRO B 1 495 ? -27.516 31.562 15.797 1 93.94 495 PRO B O 1
ATOM 8451 N N . THR B 1 496 ? -26.828 32.781 17.594 1 94.38 496 THR B N 1
ATOM 8452 C CA . THR B 1 496 ? -25.484 32.188 17.594 1 94.38 496 THR B CA 1
ATOM 8453 C C . THR B 1 496 ? -25.125 31.719 19 1 94.38 496 THR B C 1
ATOM 8455 O O . THR B 1 496 ? -25.406 32.406 19.984 1 94.38 496 THR B O 1
ATOM 8458 N N . LEU B 1 497 ? -24.609 30.547 19.062 1 94.88 497 LEU B N 1
ATOM 8459 C CA . LEU B 1 497 ? -23.969 30.062 20.281 1 94.88 497 LEU B CA 1
ATOM 8460 C C . LEU B 1 497 ? -22.453 30.188 20.172 1 94.88 497 LEU B C 1
ATOM 8462 O O . LEU B 1 497 ? -21.859 29.703 19.219 1 94.88 497 LEU B O 1
ATOM 8466 N N . LEU B 1 498 ? -21.859 30.812 21.172 1 93.81 498 LEU B N 1
ATOM 8467 C CA . LEU B 1 498 ? -20.422 31.047 21.188 1 93.81 498 LEU B CA 1
ATOM 8468 C C . LEU B 1 498 ? -19.797 30.484 22.469 1 93.81 498 LEU B C 1
ATOM 8470 O O . LEU B 1 498 ? -20.359 30.641 23.547 1 93.81 498 LEU B O 1
ATOM 8474 N N . ALA B 1 499 ? -18.656 29.891 22.312 1 93.38 499 ALA B N 1
ATOM 8475 C CA . ALA B 1 499 ? -17.906 29.422 23.469 1 93.38 499 ALA B CA 1
ATOM 8476 C C . ALA B 1 499 ? -16.406 29.625 23.281 1 93.38 499 ALA B C 1
ATOM 8478 O O . ALA B 1 499 ? -15.891 29.438 22.172 1 93.38 499 ALA B O 1
ATOM 8479 N N . LYS B 1 500 ? -15.812 29.984 24.359 1 90.44 500 LYS B N 1
ATOM 8480 C CA . LYS B 1 500 ? -14.359 29.938 24.422 1 90.44 500 LYS B CA 1
ATOM 8481 C C . LYS B 1 500 ? -13.859 28.531 24.766 1 90.44 500 LYS B C 1
ATOM 8483 O O . LYS B 1 500 ? -14.484 27.828 25.562 1 90.44 500 LYS B O 1
ATOM 8488 N N . TRP B 1 501 ? -12.836 28.156 24.125 1 86.38 501 TRP B N 1
ATOM 8489 C CA . TRP B 1 501 ? -12.18 26.922 24.516 1 86.38 501 TRP B CA 1
ATOM 8490 C C . TRP B 1 501 ? -10.672 27 24.281 1 86.38 501 TRP B C 1
ATOM 8492 O O . TRP B 1 501 ? -10.203 27.891 23.562 1 86.38 501 TRP B O 1
ATOM 8502 N N . ASP B 1 502 ? -9.93 26.25 25.031 1 82.88 502 ASP B N 1
ATOM 8503 C CA . ASP B 1 502 ? -8.469 26.281 25.047 1 82.88 502 ASP B CA 1
ATOM 8504 C C . ASP B 1 502 ? -7.891 25.172 24.156 1 82.88 502 ASP B C 1
ATOM 8506 O O . ASP B 1 502 ? -7.281 24.234 24.656 1 82.88 502 ASP B O 1
ATOM 8510 N N . LYS B 1 503 ? -8.031 25.406 22.875 1 87.31 503 LYS B N 1
ATOM 8511 C CA . LYS B 1 503 ? -7.484 24.422 21.938 1 87.31 503 LYS B CA 1
ATOM 8512 C C . LYS B 1 503 ? -6.203 24.938 21.297 1 87.31 503 LYS B C 1
ATOM 8514 O O . LYS B 1 503 ? -5.934 26.141 21.312 1 87.31 503 LYS B O 1
ATOM 8519 N N . ALA B 1 504 ? -5.43 24.047 20.766 1 81.62 504 ALA B N 1
ATOM 8520 C CA . ALA B 1 504 ? -4.125 24.375 20.203 1 81.62 504 ALA B CA 1
ATOM 8521 C C . ALA B 1 504 ? -4.27 25.312 19 1 81.62 504 ALA B C 1
ATOM 8523 O O . ALA B 1 504 ? -3.455 26.219 18.828 1 81.62 504 ALA B O 1
ATOM 8524 N N . TRP B 1 505 ? -5.328 25.109 18.25 1 81.69 505 TRP B N 1
ATOM 8525 C CA . TRP B 1 505 ? -5.418 25.859 17 1 81.69 505 TRP B CA 1
ATOM 8526 C C . TRP B 1 505 ? -6.68 26.719 16.984 1 81.69 505 TRP B C 1
ATOM 8528 O O . TRP B 1 505 ? -7.012 27.312 15.953 1 81.69 505 TRP B O 1
ATOM 8538 N N . SER B 1 506 ? -7.418 26.734 18.016 1 85.69 506 SER B N 1
ATOM 8539 C CA . SER B 1 506 ? -8.648 27.516 18.062 1 85.69 506 SER B CA 1
ATOM 8540 C C . SER B 1 506 ? -8.922 28.016 19.484 1 85.69 506 SER B C 1
ATOM 8542 O O . SER B 1 506 ? -8.641 27.328 20.453 1 85.69 506 SER B O 1
ATOM 8544 N N . THR B 1 507 ? -9.508 29.203 19.484 1 87.44 507 THR B N 1
ATOM 8545 C CA . THR B 1 507 ? -9.781 29.812 20.781 1 87.44 507 THR B CA 1
ATOM 8546 C C . THR B 1 507 ? -11.281 29.812 21.062 1 87.44 507 THR B C 1
ATOM 8548 O O . THR B 1 507 ? -11.703 30 22.203 1 87.44 507 THR B O 1
ATOM 8551 N N . HIS B 1 508 ? -12.055 29.703 19.969 1 91.19 508 HIS B N 1
ATOM 8552 C CA . HIS B 1 508 ? -13.508 29.734 20.109 1 91.19 508 HIS B CA 1
ATOM 8553 C C . HIS B 1 508 ? -14.172 28.734 19.172 1 91.19 508 HIS B C 1
ATOM 8555 O O . HIS B 1 508 ? -13.602 28.359 18.141 1 91.19 508 HIS B O 1
ATOM 8561 N N . ILE B 1 509 ? -15.281 28.297 19.578 1 93.38 509 ILE B N 1
ATOM 8562 C CA . ILE B 1 509 ? -16.188 27.578 18.703 1 93.38 509 ILE B CA 1
ATOM 8563 C C . ILE B 1 509 ? -17.531 28.297 18.641 1 93.38 509 ILE B C 1
ATOM 8565 O O . ILE B 1 509 ? -18.016 28.812 19.656 1 93.38 509 ILE B O 1
ATOM 8569 N N . MET B 1 510 ? -18 28.438 17.438 1 94.12 510 MET B N 1
ATOM 8570 C CA . MET B 1 510 ? -19.234 29.188 17.188 1 94.12 510 MET B CA 1
ATOM 8571 C C . MET B 1 510 ? -20.234 28.328 16.406 1 94.12 510 MET B C 1
ATOM 8573 O O . MET B 1 510 ? -19.891 27.734 15.398 1 94.12 510 MET B O 1
ATOM 8577 N N . LEU B 1 511 ? -21.484 28.234 16.938 1 96.62 511 LEU B N 1
ATOM 8578 C CA . LEU B 1 511 ? -22.594 27.578 16.266 1 96.62 511 LEU B CA 1
ATOM 8579 C C . LEU B 1 511 ? -23.625 28.594 15.805 1 96.62 511 LEU B C 1
ATOM 8581 O O . LEU B 1 511 ? -24.328 29.203 16.625 1 96.62 511 LEU B O 1
ATOM 8585 N N . THR B 1 512 ? -23.734 28.734 14.539 1 95.5 512 THR B N 1
ATOM 8586 C CA . THR B 1 512 ? -24.734 29.641 13.969 1 95.5 512 THR B CA 1
ATOM 8587 C C . THR B 1 512 ? -25.953 28.859 13.492 1 95.5 512 THR B C 1
ATOM 8589 O O . THR B 1 512 ? -25.828 27.906 12.711 1 95.5 512 THR B O 1
ATOM 8592 N N . HIS B 1 513 ? -27.125 29.344 13.945 1 97 513 HIS B N 1
ATOM 8593 C CA . HIS B 1 513 ? -28.328 28.578 13.648 1 97 513 HIS B CA 1
ATOM 8594 C C . HIS B 1 513 ? -28.594 28.531 12.148 1 97 513 HIS B C 1
ATOM 8596 O O . HIS B 1 513 ? -28.5 29.547 11.453 1 97 513 HIS B O 1
ATOM 8602 N N . PHE B 1 514 ? -28.875 27.391 11.672 1 96.56 514 PHE B N 1
ATOM 8603 C CA . PHE B 1 514 ? -29.203 27.188 10.266 1 96.56 514 PHE B CA 1
ATOM 8604 C C . PHE B 1 514 ? -30.703 26.891 10.102 1 96.56 514 PHE B C 1
ATOM 8606 O O . PHE B 1 514 ? -31.469 27.781 9.742 1 96.56 514 PHE B O 1
ATOM 8613 N N . ASP B 1 515 ? -31.078 25.719 10.586 1 96.81 515 ASP B N 1
ATOM 8614 C CA . ASP B 1 515 ? -32.469 25.297 10.516 1 96.81 515 ASP B CA 1
ATOM 8615 C C . ASP B 1 515 ? -32.781 24.188 11.531 1 96.81 515 ASP B C 1
ATOM 8617 O O . ASP B 1 515 ? -31.953 23.297 11.734 1 96.81 515 ASP B O 1
ATOM 8621 N N . GLU B 1 516 ? -33.906 24.375 12.188 1 96.94 516 GLU B N 1
ATOM 8622 C CA . GLU B 1 516 ? -34.281 23.391 13.188 1 96.94 516 GLU B CA 1
ATOM 8623 C C . GLU B 1 516 ? -33.188 23.188 14.219 1 96.94 516 GLU B C 1
ATOM 8625 O O . GLU B 1 516 ? -32.688 24.156 14.82 1 96.94 516 GLU B O 1
ATOM 8630 N N . ASN B 1 517 ? -32.75 21.938 14.383 1 97.06 517 ASN B N 1
ATOM 8631 C CA . ASN B 1 517 ? -31.75 21.641 15.398 1 97.06 517 ASN B CA 1
ATOM 8632 C C . ASN B 1 517 ? -30.344 21.672 14.82 1 97.06 517 ASN B C 1
ATOM 8634 O O . ASN B 1 517 ? -29.391 21.203 15.453 1 97.06 517 ASN B O 1
ATOM 8638 N N . LEU B 1 518 ? -30.25 22.234 13.609 1 97.25 518 LEU B N 1
ATOM 8639 C CA . LEU B 1 518 ? -28.984 22.219 12.867 1 97.25 518 LEU B CA 1
ATOM 8640 C C . LEU B 1 518 ? -28.312 23.578 12.914 1 97.25 518 LEU B C 1
ATOM 8642 O O . LEU B 1 518 ? -28.953 24.609 12.695 1 97.25 518 LEU B O 1
ATOM 8646 N N . PHE B 1 519 ? -27.078 23.562 13.188 1 97.62 519 PHE B N 1
ATOM 8647 C CA . PHE B 1 519 ? -26.25 24.766 13.266 1 97.62 519 PHE B CA 1
ATOM 8648 C C . PHE B 1 519 ? -25 24.625 12.398 1 97.62 519 PHE B C 1
ATOM 8650 O O . PHE B 1 519 ? -24.469 23.516 12.234 1 97.62 519 PHE B O 1
ATOM 8657 N N . ASN B 1 520 ? -24.5 25.734 11.82 1 94.88 520 ASN B N 1
ATOM 8658 C CA . ASN B 1 520 ? -23.188 25.797 11.203 1 94.88 520 ASN B CA 1
ATOM 8659 C C . ASN B 1 520 ? -22.078 26 12.234 1 94.88 520 ASN B C 1
ATOM 8661 O O . ASN B 1 520 ? -22.234 26.812 13.148 1 94.88 520 ASN B O 1
ATOM 8665 N N . VAL B 1 521 ? -21.031 25.266 12.055 1 95.5 521 VAL B N 1
ATOM 8666 C CA . VAL B 1 521 ? -19.953 25.328 13.031 1 95.5 521 VAL B CA 1
ATOM 8667 C C . VAL B 1 521 ? -18.766 26.109 12.445 1 95.5 521 VAL B C 1
ATOM 8669 O O . VAL B 1 521 ? -18.375 25.891 11.305 1 95.5 521 VAL B O 1
ATOM 8672 N N . SER B 1 522 ? -18.25 27.031 13.203 1 92.31 522 SER B N 1
ATOM 8673 C CA . SER B 1 522 ? -16.984 27.703 12.922 1 92.31 522 SER B CA 1
ATOM 8674 C C . SER B 1 522 ? -16.031 27.594 14.109 1 92.31 522 SER B C 1
ATOM 8676 O O . SER B 1 522 ? -16.406 27.859 15.25 1 92.31 522 SER B O 1
ATOM 8678 N N . THR B 1 523 ? -14.875 27.188 13.828 1 91.31 523 THR B N 1
ATOM 8679 C CA . THR B 1 523 ? -13.805 27.297 14.812 1 91.31 523 THR B CA 1
ATOM 8680 C C . THR B 1 523 ? -12.922 28.516 14.523 1 91.31 523 THR B C 1
ATOM 8682 O O . THR B 1 523 ? -12.492 28.719 13.383 1 91.31 523 THR B O 1
ATOM 8685 N N . LEU B 1 524 ? -12.719 29.328 15.57 1 88.75 524 LEU B N 1
ATOM 8686 C CA . LEU B 1 524 ? -12.055 30.609 15.383 1 88.75 524 LEU B CA 1
ATOM 8687 C C . LEU B 1 524 ? -10.781 30.688 16.219 1 88.75 524 LEU B C 1
ATOM 8689 O O . LEU B 1 524 ? -10.727 30.188 17.344 1 88.75 524 LEU B O 1
ATOM 8693 N N . GLU B 1 525 ? -9.859 31.25 15.641 1 84.12 525 GLU B N 1
ATOM 8694 C CA . GLU B 1 525 ? -8.625 31.578 16.344 1 84.12 525 GLU B CA 1
ATOM 8695 C C . GLU B 1 525 ? -8.477 33.094 16.5 1 84.12 525 GLU B C 1
ATOM 8697 O O . GLU B 1 525 ? -8.531 33.844 15.516 1 84.12 525 GLU B O 1
ATOM 8702 N N . SER B 1 526 ? -8.477 33.531 17.75 1 82.94 526 SER B N 1
ATOM 8703 C CA . SER B 1 526 ? -8.242 34.938 18.062 1 82.94 526 SER B CA 1
ATOM 8704 C C . SER B 1 526 ? -6.852 35.125 18.656 1 82.94 526 SER B C 1
ATOM 8706 O O . SER B 1 526 ? -6.449 34.438 19.578 1 82.94 526 SER B O 1
ATOM 8708 N N . ARG B 1 527 ? -6.09 36.031 18.047 1 74.94 527 ARG B N 1
ATOM 8709 C CA . ARG B 1 527 ? -4.738 36.281 18.516 1 74.94 527 ARG B CA 1
ATOM 8710 C C . ARG B 1 527 ? -4.516 37.781 18.688 1 74.94 527 ARG B C 1
ATOM 8712 O O . ARG B 1 527 ? -5.082 38.594 17.938 1 74.94 527 ARG B O 1
ATOM 8719 N N . HIS B 1 528 ? -3.699 38.062 19.688 1 74.06 528 HIS B N 1
ATOM 8720 C CA . HIS B 1 528 ? -3.318 39.438 19.875 1 74.06 528 HIS B CA 1
ATOM 8721 C C . HIS B 1 528 ? -2.439 39.938 18.734 1 74.06 528 HIS B C 1
ATOM 8723 O O . HIS B 1 528 ? -1.641 39.188 18.188 1 74.06 528 HIS B O 1
ATOM 8729 N N . THR B 1 529 ? -2.68 41.125 18.344 1 67.88 529 THR B N 1
ATOM 8730 C CA . THR B 1 529 ? -1.835 41.75 17.328 1 67.88 529 THR B CA 1
ATOM 8731 C C . THR B 1 529 ? -0.91 42.781 17.969 1 67.88 529 THR B C 1
ATOM 8733 O O . THR B 1 529 ? -1.004 43.062 19.156 1 67.88 529 THR B O 1
ATOM 8736 N N . ILE B 1 530 ? 0.153 43.156 17.297 1 61.59 530 ILE B N 1
ATOM 8737 C CA . ILE B 1 530 ? 1.061 44.219 17.766 1 61.59 530 ILE B CA 1
ATOM 8738 C C . ILE B 1 530 ? 0.465 45.594 17.453 1 61.59 530 ILE B C 1
ATOM 8740 O O . ILE B 1 530 ? 1.064 46.625 17.781 1 61.59 530 ILE B O 1
ATOM 8744 N N . ASN B 1 531 ? -0.622 45.531 16.875 1 62.97 531 ASN B N 1
ATOM 8745 C CA . ASN B 1 531 ? -1.302 46.781 16.516 1 62.97 531 ASN B CA 1
ATOM 8746 C C . ASN B 1 531 ? -2.336 47.188 17.562 1 62.97 531 ASN B C 1
ATOM 8748 O O . ASN B 1 531 ? -3.367 46.5 17.703 1 62.97 531 ASN B O 1
ATOM 8752 N N . ASP B 1 532 ? -2.066 48.188 18.141 1 65.12 532 ASP B N 1
ATOM 8753 C CA . ASP B 1 532 ? -2.938 48.625 19.219 1 65.12 532 ASP B CA 1
ATOM 8754 C C . ASP B 1 532 ? -4.336 48.938 18.703 1 65.12 532 ASP B C 1
ATOM 8756 O O . ASP B 1 532 ? -5.32 48.844 19.438 1 65.12 532 ASP B O 1
ATOM 8760 N N . THR B 1 533 ? -4.363 49.406 17.438 1 65.5 533 THR B N 1
ATOM 8761 C CA . THR B 1 533 ? -5.664 49.781 16.891 1 65.5 533 THR B CA 1
ATOM 8762 C C . THR B 1 533 ? -6.469 48.531 16.516 1 65.5 533 THR B C 1
ATOM 8764 O O . THR B 1 533 ? -7.691 48.594 16.375 1 65.5 533 THR B O 1
ATOM 8767 N N . GLN B 1 534 ? -5.801 47.469 16.312 1 68.25 534 GLN B N 1
ATOM 8768 C CA . GLN B 1 534 ? -6.406 46.156 16.078 1 68.25 534 GLN B CA 1
ATOM 8769 C C . GLN B 1 534 ? -5.773 45.094 16.953 1 68.25 534 GLN B C 1
ATOM 8771 O O . GLN B 1 534 ? -4.988 44.281 16.484 1 68.25 534 GLN B O 1
ATOM 8776 N N . PRO B 1 535 ? -6.25 45.156 18.109 1 73.62 535 PRO B N 1
ATOM 8777 C CA . PRO B 1 535 ? -5.527 44.375 19.109 1 73.62 535 PRO B CA 1
ATOM 8778 C C . PRO B 1 535 ? -5.656 42.875 18.875 1 73.62 535 PRO B C 1
ATOM 8780 O O . PRO B 1 535 ? -4.855 42.094 19.406 1 73.62 535 PRO B O 1
ATOM 8783 N N . PHE B 1 536 ? -6.77 42.594 18.062 1 79 536 PHE B N 1
ATOM 8784 C CA . PHE B 1 536 ? -6.934 41.156 17.844 1 79 536 PHE B CA 1
ATOM 8785 C C . PHE B 1 536 ? -7.137 40.875 16.359 1 79 536 PHE B C 1
ATOM 8787 O O . PHE B 1 536 ? -7.688 41.688 15.625 1 79 536 PHE B O 1
ATOM 8794 N N . TRP B 1 537 ? -6.582 39.75 16.047 1 75.38 537 TRP B N 1
ATOM 8795 C CA . TRP B 1 537 ? -6.844 39.125 14.758 1 75.38 537 TRP B CA 1
ATOM 8796 C C . TRP B 1 537 ? -7.629 37.844 14.922 1 75.38 537 TRP B C 1
ATOM 8798 O O . TRP B 1 537 ? -7.438 37.094 15.898 1 75.38 537 TRP B O 1
ATOM 8808 N N . THR B 1 538 ? -8.68 37.719 14.008 1 79.88 538 THR B N 1
ATOM 8809 C CA . THR B 1 538 ? -9.5 36.5 14.062 1 79.88 538 THR B CA 1
ATOM 8810 C C . THR B 1 538 ? -9.492 35.812 12.719 1 79.88 538 THR B C 1
ATOM 8812 O O . THR B 1 538 ? -9.562 36.438 11.664 1 79.88 538 THR B O 1
ATOM 8815 N N . ALA B 1 539 ? -9.242 34.5 12.758 1 77.06 539 ALA B N 1
ATOM 8816 C CA . ALA B 1 539 ? -9.336 33.688 11.555 1 77.06 539 ALA B CA 1
ATOM 8817 C C . ALA B 1 539 ? -10.117 32.406 11.82 1 77.06 539 ALA B C 1
ATOM 8819 O O . ALA B 1 539 ? -10.141 31.906 12.953 1 77.06 539 ALA B O 1
ATOM 8820 N N . GLU B 1 540 ? -10.773 31.984 10.742 1 78.81 540 GLU B N 1
ATOM 8821 C CA . GLU B 1 540 ? -11.422 30.672 10.812 1 78.81 540 GLU B CA 1
ATOM 8822 C C . GLU B 1 540 ? -10.438 29.547 10.5 1 78.81 540 GLU B C 1
ATOM 8824 O O . GLU B 1 540 ? -9.695 29.625 9.508 1 78.81 540 GLU B O 1
ATOM 8829 N N . VAL B 1 541 ? -10.375 28.516 11.227 1 73.19 541 VAL B N 1
ATOM 8830 C CA . VAL B 1 541 ? -9.406 27.422 11.141 1 73.19 541 VAL B CA 1
ATOM 8831 C C . VAL B 1 541 ? -9.875 26.406 10.102 1 73.19 541 VAL B C 1
ATOM 8833 O O . VAL B 1 541 ? -9.07 25.859 9.352 1 73.19 541 VAL B O 1
ATOM 8836 N N . HIS B 1 542 ? -11.133 26.062 9.953 1 69.12 542 HIS B N 1
ATOM 8837 C CA . HIS B 1 542 ? -11.664 25.062 9.039 1 69.12 542 HIS B CA 1
ATOM 8838 C C . HIS B 1 542 ? -12.422 25.703 7.887 1 69.12 542 HIS B C 1
ATOM 8840 O O . HIS B 1 542 ? -13.508 25.25 7.523 1 69.12 542 HIS B O 1
ATOM 8846 N N . GLU B 1 543 ? -11.875 26.672 7.312 1 66.56 543 GLU B N 1
ATOM 8847 C CA . GLU B 1 543 ? -12.562 27.406 6.262 1 66.56 543 GLU B CA 1
ATOM 8848 C C . GLU B 1 543 ? -12.797 26.531 5.031 1 66.56 543 GLU B C 1
ATOM 8850 O O . GLU B 1 543 ? -13.727 26.781 4.262 1 66.56 543 GLU B O 1
ATOM 8855 N N . GLY B 1 544 ? -12.32 25.453 4.891 1 73.44 544 GLY B N 1
ATOM 8856 C CA . GLY B 1 544 ? -12.445 24.656 3.67 1 73.44 544 GLY B CA 1
ATOM 8857 C C . GLY B 1 544 ? -13.375 23.469 3.816 1 73.44 544 GLY B C 1
ATOM 8858 O O . GLY B 1 544 ? -13.484 22.656 2.906 1 73.44 544 GLY B O 1
ATOM 8859 N N . THR B 1 545 ? -14.117 23.453 4.855 1 82.25 545 THR B N 1
ATOM 8860 C CA . THR B 1 545 ? -15.031 22.344 5.098 1 82.25 545 THR B CA 1
ATOM 8861 C C . THR B 1 545 ? -16.328 22.844 5.727 1 82.25 545 THR B C 1
ATOM 8863 O O . THR B 1 545 ? -16.344 23.859 6.41 1 82.25 545 THR B O 1
ATOM 8866 N N . ILE B 1 546 ? -17.359 22.156 5.414 1 87.75 546 ILE B N 1
ATOM 8867 C CA . ILE B 1 546 ? -18.656 22.438 6.039 1 87.75 546 ILE B CA 1
ATOM 8868 C C . ILE B 1 546 ? -18.875 21.5 7.23 1 87.75 546 ILE B C 1
ATOM 8870 O O . ILE B 1 546 ? -19.062 20.297 7.055 1 87.75 546 ILE B O 1
ATOM 8874 N N . VAL B 1 547 ? -18.781 22.094 8.352 1 92.88 547 VAL B N 1
ATOM 8875 C CA . VAL B 1 547 ? -19.016 21.359 9.594 1 92.88 547 VAL B CA 1
ATOM 8876 C C . VAL B 1 547 ? -20.328 21.828 10.219 1 92.88 547 VAL B C 1
ATOM 8878 O O . VAL B 1 547 ? -20.641 23.016 10.227 1 92.88 547 VAL B O 1
ATOM 8881 N N . THR B 1 548 ? -21.094 20.844 10.68 1 95.69 548 THR B N 1
ATOM 8882 C CA . THR B 1 548 ? -22.391 21.156 11.273 1 95.69 548 THR B CA 1
ATOM 8883 C C . THR B 1 548 ? -22.5 20.562 12.68 1 95.69 548 THR B C 1
ATOM 8885 O O . THR B 1 548 ? -21.734 19.641 13.031 1 95.69 548 THR B O 1
ATOM 8888 N N . ALA B 1 549 ? -23.344 21.172 13.422 1 97.94 549 ALA B N 1
ATOM 8889 C CA . ALA B 1 549 ? -23.75 20.672 14.734 1 97.94 549 ALA B CA 1
ATOM 8890 C C . ALA B 1 549 ? -25.25 20.391 14.766 1 97.94 549 ALA B C 1
ATOM 8892 O O . ALA B 1 549 ? -26.047 21.203 14.312 1 97.94 549 ALA B O 1
ATOM 8893 N N . GLU B 1 550 ? -25.578 19.281 15.281 1 98.19 550 GLU B N 1
ATOM 8894 C CA . GLU B 1 550 ? -26.984 18.906 15.438 1 98.19 550 GLU B CA 1
ATOM 8895 C C . GLU B 1 550 ? -27.297 18.562 16.891 1 98.19 550 GLU B C 1
ATOM 8897 O O . GLU B 1 550 ? -26.688 17.672 17.469 1 98.19 550 GLU B O 1
ATOM 8902 N N . PHE B 1 551 ? -28.266 19.266 17.438 1 97.75 551 PHE B N 1
ATOM 8903 C CA . PHE B 1 551 ? -28.688 19.016 18.812 1 97.75 551 PHE B CA 1
ATOM 8904 C C . PHE B 1 551 ? -29.719 17.891 18.875 1 97.75 551 PHE B C 1
ATOM 8906 O O . PHE B 1 551 ? -30.531 17.734 17.953 1 97.75 551 PHE B O 1
ATOM 8913 N N . SER B 1 552 ? -29.641 17.156 19.938 1 96.38 552 SER B N 1
ATOM 8914 C CA . SER B 1 552 ? -30.578 16.078 20.188 1 96.38 552 SER B CA 1
ATOM 8915 C C . SER B 1 552 ? -31.25 16.219 21.547 1 96.38 552 SER B C 1
ATOM 8917 O O . SER B 1 552 ? -30.656 16.766 22.484 1 96.38 552 SER B O 1
ATOM 8919 N N . PHE B 1 553 ? -32.5 15.648 21.594 1 93.62 553 PHE B N 1
ATOM 8920 C CA . PHE B 1 553 ? -33.312 15.844 22.781 1 93.62 553 PHE B CA 1
ATOM 8921 C C . PHE B 1 553 ? -33.938 14.531 23.234 1 93.62 553 PHE B C 1
ATOM 8923 O O . PHE B 1 553 ? -34.094 13.609 22.438 1 93.62 553 PHE B O 1
ATOM 8930 N N . ARG B 1 554 ? -34.062 14.398 24.516 1 88.38 554 ARG B N 1
ATOM 8931 C CA . ARG B 1 554 ? -34.781 13.281 25.109 1 88.38 554 ARG B CA 1
ATOM 8932 C C . ARG B 1 554 ? -36.094 13.75 25.703 1 88.38 554 ARG B C 1
ATOM 8934 O O . ARG B 1 554 ? -36.188 14.859 26.234 1 88.38 554 ARG B O 1
ATOM 8941 N N . GLN B 1 555 ? -37.156 12.953 25.391 1 79.62 555 GLN B N 1
ATOM 8942 C CA . GLN B 1 555 ? -38.469 13.234 25.984 1 79.62 555 GLN B CA 1
ATOM 8943 C C . GLN B 1 555 ? -38.562 12.641 27.391 1 79.62 555 GLN B C 1
ATOM 8945 O O . GLN B 1 555 ? -38.406 11.438 27.578 1 79.62 555 GLN B O 1
ATOM 8950 N N . GLU B 1 556 ? -38.375 13.312 28.359 1 69.69 556 GLU B N 1
ATOM 8951 C CA . GLU B 1 556 ? -38.688 12.852 29.719 1 69.69 556 GLU B CA 1
ATOM 8952 C C . GLU B 1 556 ? -40.031 13.375 30.203 1 69.69 556 GLU B C 1
ATOM 8954 O O . GLU B 1 556 ? -40.125 14.523 30.625 1 69.69 556 GLU B O 1
ATOM 8959 N N . LYS B 1 557 ? -40.938 12.805 30.469 1 64.62 557 LYS B N 1
ATOM 8960 C CA . LYS B 1 557 ? -42.281 13.141 30.828 1 64.62 557 LYS B CA 1
ATOM 8961 C C . LYS B 1 557 ? -42.844 14.258 29.938 1 64.62 557 LYS B C 1
ATOM 8963 O O . LYS B 1 557 ? -42.812 14.148 28.719 1 64.62 557 LYS B O 1
ATOM 8968 N N . SER B 1 558 ? -43.312 15.43 30.516 1 66.69 558 SER B N 1
ATOM 8969 C CA . SER B 1 558 ? -43.938 16.516 29.797 1 66.69 558 SER B CA 1
ATOM 8970 C C . SER B 1 558 ? -42.938 17.547 29.312 1 66.69 558 SER B C 1
ATOM 8972 O O . SER B 1 558 ? -43.281 18.516 28.625 1 66.69 558 SER B O 1
ATOM 8974 N N . GLN B 1 559 ? -41.438 17.266 29.578 1 69.06 559 GLN B N 1
ATOM 8975 C CA . GLN B 1 559 ? -40.469 18.297 29.172 1 69.06 559 GLN B CA 1
ATOM 8976 C C . GLN B 1 559 ? -39.375 17.703 28.297 1 69.06 559 GLN B C 1
ATOM 8978 O O . GLN B 1 559 ? -38.969 16.547 28.484 1 69.06 559 GLN B O 1
ATOM 8983 N N . ARG B 1 560 ? -38.969 18.453 27.375 1 79.81 560 ARG B N 1
ATOM 8984 C CA . ARG B 1 560 ? -37.875 18.094 26.516 1 79.81 560 ARG B CA 1
ATOM 8985 C C . ARG B 1 560 ? -36.531 18.531 27.125 1 79.81 560 ARG B C 1
ATOM 8987 O O . ARG B 1 560 ? -36.375 19.688 27.531 1 79.81 560 ARG B O 1
ATOM 8994 N N . SER B 1 561 ? -35.688 17.578 27.391 1 88.81 561 SER B N 1
ATOM 8995 C CA . SER B 1 561 ? -34.375 17.859 27.906 1 88.81 561 SER B CA 1
ATOM 8996 C C . SER B 1 561 ? -33.312 17.656 26.828 1 88.81 561 SER B C 1
ATOM 8998 O O . SER B 1 561 ? -33.469 16.797 25.953 1 88.81 561 SER B O 1
ATOM 9000 N N . ILE B 1 562 ? -32.312 18.547 26.828 1 94.62 562 ILE B N 1
ATOM 9001 C CA . ILE B 1 562 ? -31.25 18.469 25.844 1 94.62 562 ILE B CA 1
ATOM 9002 C C . ILE B 1 562 ? -30.328 17.297 26.172 1 94.62 562 ILE B C 1
ATOM 9004 O O . ILE B 1 562 ? -29.797 17.203 27.281 1 94.62 562 ILE B O 1
ATOM 9008 N N . SER B 1 563 ? -30.109 16.344 25.281 1 95.56 563 SER B N 1
ATOM 9009 C CA . SER B 1 563 ? -29.156 15.242 25.422 1 95.56 563 SER B CA 1
ATOM 9010 C C . SER B 1 563 ? -27.734 15.703 25.156 1 95.56 563 SER B C 1
ATOM 9012 O O . SER B 1 563 ? -26.812 15.359 25.891 1 95.56 563 SER B O 1
ATOM 9014 N N . GLY B 1 564 ? -27.578 16.469 24.125 1 97.75 564 GLY B N 1
ATOM 9015 C CA . GLY B 1 564 ? -26.297 16.953 23.656 1 97.75 564 GLY B CA 1
ATOM 9016 C C . GLY B 1 564 ? -26.312 17.375 22.188 1 97.75 564 GLY B C 1
ATOM 9017 O O . GLY B 1 564 ? -27.375 17.625 21.625 1 97.75 564 GLY B O 1
ATOM 9018 N N . PHE B 1 565 ? -25.172 17.547 21.641 1 98.12 565 PHE B N 1
ATOM 9019 C CA . PHE B 1 565 ? -25.062 17.859 20.219 1 98.12 565 PHE B CA 1
ATOM 9020 C C . PHE B 1 565 ? -23.891 17.109 19.594 1 98.12 565 PHE B C 1
ATOM 9022 O O . PHE B 1 565 ? -22.953 16.734 20.281 1 98.12 565 PHE B O 1
ATOM 9029 N N . GLY B 1 566 ? -24.078 16.828 18.312 1 98.06 566 GLY B N 1
ATOM 9030 C CA . GLY B 1 566 ? -23.047 16.141 17.547 1 98.06 566 GLY B CA 1
ATOM 9031 C C . GLY B 1 566 ? -22.469 17 16.438 1 98.06 566 GLY B C 1
ATOM 9032 O O . GLY B 1 566 ? -23.188 17.75 15.781 1 98.06 566 GLY B O 1
ATOM 9033 N N . LEU B 1 567 ? -21.125 16.891 16.281 1 97 567 LEU B N 1
ATOM 9034 C CA . LEU B 1 567 ? -20.438 17.531 15.164 1 97 567 LEU B CA 1
ATOM 9035 C C . LEU B 1 567 ? -20.25 16.562 14.008 1 97 567 LEU B C 1
ATOM 9037 O O . LEU B 1 567 ? -19.938 15.391 14.219 1 97 567 LEU B O 1
ATOM 9041 N N . THR B 1 568 ? -20.5 17.047 12.797 1 95.25 568 THR B N 1
ATOM 9042 C CA . THR B 1 568 ? -20.297 16.266 11.578 1 95.25 568 THR B CA 1
ATOM 9043 C C . THR B 1 568 ? -19.719 17.141 10.469 1 95.25 568 THR B C 1
ATOM 9045 O O . THR B 1 568 ? -19.797 18.375 10.539 1 95.25 568 THR B O 1
ATOM 9048 N N . GLY B 1 569 ? -19.141 16.484 9.531 1 92.44 569 GLY B N 1
ATOM 9049 C CA . GLY B 1 569 ? -18.578 17.219 8.406 1 92.44 569 GLY B CA 1
ATOM 9050 C C . GLY B 1 569 ? -17.078 17.078 8.281 1 92.44 569 GLY B C 1
ATOM 9051 O O . GLY B 1 569 ? -16.406 17.969 7.766 1 92.44 569 GLY B O 1
ATOM 9052 N N . GLY B 1 570 ? -16.516 16.047 8.867 1 92.44 570 GLY B N 1
ATOM 9053 C CA . GLY B 1 570 ? -15.109 15.742 8.734 1 92.44 570 GLY B CA 1
ATOM 9054 C C . GLY B 1 570 ? -14.266 16.344 9.852 1 92.44 570 GLY B C 1
ATOM 9055 O O . GLY B 1 570 ? -13.039 16.391 9.742 1 92.44 570 GLY B O 1
ATOM 9056 N N . ILE B 1 571 ? -14.859 16.719 10.883 1 92 571 ILE B N 1
ATOM 9057 C CA . ILE B 1 571 ? -14.18 17.453 11.953 1 92 571 ILE B CA 1
ATOM 9058 C C . ILE B 1 571 ? -13.188 16.531 12.656 1 92 571 ILE B C 1
ATOM 9060 O O . ILE B 1 571 ? -12.188 16.984 13.211 1 92 571 ILE B O 1
ATOM 9064 N N . TRP B 1 572 ? -13.453 15.219 12.648 1 93 572 TRP B N 1
ATOM 9065 C CA . TRP B 1 572 ? -12.578 14.273 13.336 1 93 572 TRP B CA 1
ATOM 9066 C C . TRP B 1 572 ? -11.359 13.945 12.484 1 93 572 TRP B C 1
ATOM 9068 O O . TRP B 1 572 ? -10.406 13.328 12.961 1 93 572 TRP B O 1
ATOM 9078 N N . GLY B 1 573 ? -11.312 14.336 11.164 1 93.81 573 GLY B N 1
ATOM 9079 C CA . GLY B 1 573 ? -10.141 14.156 10.32 1 93.81 573 GLY B CA 1
ATOM 9080 C C . GLY B 1 573 ? -9.906 12.711 9.922 1 93.81 573 GLY B C 1
ATOM 9081 O O . GLY B 1 573 ? -8.781 12.211 9.992 1 93.81 573 GLY B O 1
ATOM 9082 N N . ALA B 1 574 ? -10.898 11.992 9.508 1 93.62 574 ALA B N 1
ATOM 9083 C CA . ALA B 1 574 ? -10.828 10.562 9.211 1 93.62 574 ALA B CA 1
ATOM 9084 C C . ALA B 1 574 ? -10.18 10.312 7.855 1 93.62 574 ALA B C 1
ATOM 9086 O O . ALA B 1 574 ? -9.742 9.195 7.566 1 93.62 574 ALA B O 1
ATOM 9087 N N . GLY B 1 575 ? -10.07 11.328 7.043 1 89.31 575 GLY B N 1
ATOM 9088 C CA . GLY B 1 575 ? -9.57 11.133 5.688 1 89.31 575 GLY B CA 1
ATOM 9089 C C . GLY B 1 575 ? -10.664 10.758 4.699 1 89.31 575 GLY B C 1
ATOM 9090 O O . GLY B 1 575 ? -11.812 10.555 5.09 1 89.31 575 GLY B O 1
ATOM 9091 N N . THR B 1 576 ? -10.344 10.57 3.439 1 83.19 576 THR B N 1
ATOM 9092 C CA . THR B 1 576 ? -11.32 10.438 2.363 1 83.19 576 THR B CA 1
ATOM 9093 C C . THR B 1 576 ? -11.781 8.992 2.223 1 83.19 576 THR B C 1
ATOM 9095 O O . THR B 1 576 ? -12.836 8.727 1.642 1 83.19 576 THR B O 1
ATOM 9098 N N . GLU B 1 577 ? -11.031 8.102 2.721 1 86.69 577 GLU B N 1
ATOM 9099 C CA . GLU B 1 577 ? -11.375 6.699 2.512 1 86.69 577 GLU B CA 1
ATOM 9100 C C . GLU B 1 577 ? -12.328 6.195 3.592 1 86.69 577 GLU B C 1
ATOM 9102 O O . GLU B 1 577 ? -12.945 5.141 3.438 1 86.69 577 GLU B O 1
ATOM 9107 N N . ALA B 1 578 ? -12.336 7.02 4.621 1 89.62 578 ALA B N 1
ATOM 9108 C CA . ALA B 1 578 ? -13.219 6.598 5.707 1 89.62 578 ALA B CA 1
ATOM 9109 C C . ALA B 1 578 ? -14.68 6.875 5.367 1 89.62 578 ALA B C 1
ATOM 9111 O O . ALA B 1 578 ? -14.992 7.898 4.754 1 89.62 578 ALA B O 1
ATOM 9112 N N . GLY B 1 579 ? -15.57 6.062 5.609 1 83.56 579 GLY B N 1
ATOM 9113 C CA . GLY B 1 579 ? -16.984 6.281 5.395 1 83.56 579 GLY B CA 1
ATOM 9114 C C . GLY B 1 579 ? -17.594 7.25 6.387 1 83.56 579 GLY B C 1
ATOM 9115 O O . GLY B 1 579 ? -16.922 7.734 7.293 1 83.56 579 GLY B O 1
ATOM 9116 N N . THR B 1 580 ? -18.766 7.66 6.117 1 88.06 580 THR B N 1
ATOM 9117 C CA . THR B 1 580 ? -19.516 8.539 7.004 1 88.06 580 THR B CA 1
ATOM 9118 C C . THR B 1 580 ? -20.359 7.723 7.984 1 88.06 580 THR B C 1
ATOM 9120 O O . THR B 1 580 ? -20.859 6.648 7.641 1 88.06 580 THR B O 1
ATOM 9123 N N . ARG B 1 581 ? -20.406 8.227 9.148 1 91.56 581 ARG B N 1
ATOM 9124 C CA . ARG B 1 581 ? -21.266 7.582 10.133 1 91.56 581 ARG B CA 1
ATOM 9125 C C . ARG B 1 581 ? -22.734 7.711 9.734 1 91.56 581 ARG B C 1
ATOM 9127 O O . ARG B 1 581 ? -23.156 8.75 9.219 1 91.56 581 ARG B O 1
ATOM 9134 N N . LYS B 1 582 ? -23.469 6.605 9.914 1 86.38 582 LYS B N 1
ATOM 9135 C CA . LYS B 1 582 ? -24.891 6.559 9.562 1 86.38 582 LYS B CA 1
ATOM 9136 C C . LYS B 1 582 ? -25.75 6.215 10.781 1 86.38 582 LYS B C 1
ATOM 9138 O O . LYS B 1 582 ? -25.234 5.766 11.805 1 86.38 582 LYS B O 1
ATOM 9143 N N . GLY B 1 583 ? -26.906 6.613 10.688 1 90.25 583 GLY B N 1
ATOM 9144 C CA . GLY B 1 583 ? -27.844 6.293 11.75 1 90.25 583 GLY B CA 1
ATOM 9145 C C . GLY B 1 583 ? -29.031 7.242 11.805 1 90.25 583 GLY B C 1
ATOM 9146 O O . GLY B 1 583 ? -29.047 8.258 11.102 1 90.25 583 GLY B O 1
ATOM 9147 N N . GLY B 1 584 ? -29.922 6.816 12.609 1 90.56 584 GLY B N 1
ATOM 9148 C CA . GLY B 1 584 ? -31.188 7.543 12.656 1 90.56 584 GLY B CA 1
ATOM 9149 C C . GLY B 1 584 ? -31.141 8.773 13.539 1 90.56 584 GLY B C 1
ATOM 9150 O O . GLY B 1 584 ? -31.922 9.703 13.367 1 90.56 584 GLY B O 1
ATOM 9151 N N . THR B 1 585 ? -30.25 8.859 14.523 1 92.38 585 THR B N 1
ATOM 9152 C CA . THR B 1 585 ? -30.172 9.977 15.461 1 92.38 585 THR B CA 1
ATOM 9153 C C . THR B 1 585 ? -28.938 10.836 15.188 1 92.38 585 THR B C 1
ATOM 9155 O O . THR B 1 585 ? -28.016 10.406 14.484 1 92.38 585 THR B O 1
ATOM 9158 N N . ALA B 1 586 ? -28.953 12.047 15.766 1 94.5 586 ALA B N 1
ATOM 9159 C CA . ALA B 1 586 ? -27.781 12.922 15.68 1 94.5 586 ALA B CA 1
ATOM 9160 C C . ALA B 1 586 ? -26.562 12.266 16.328 1 94.5 586 ALA B C 1
ATOM 9162 O O . ALA B 1 586 ? -25.438 12.406 15.836 1 94.5 586 ALA B O 1
ATOM 9163 N N . GLN B 1 587 ? -26.828 11.586 17.391 1 94.94 587 GLN B N 1
ATOM 9164 C CA . GLN B 1 587 ? -25.734 10.938 18.109 1 94.94 587 GLN B CA 1
ATOM 9165 C C . GLN B 1 587 ? -25.125 9.812 17.281 1 94.94 587 GLN B C 1
ATOM 9167 O O . GLN B 1 587 ? -23.906 9.633 17.266 1 94.94 587 GLN B O 1
ATOM 9172 N N . ASP B 1 588 ? -25.953 9.094 16.531 1 94.75 588 ASP B N 1
ATOM 9173 C CA . ASP B 1 588 ? -25.484 8.016 15.664 1 94.75 588 ASP B CA 1
ATOM 9174 C C . ASP B 1 588 ? -24.578 8.562 14.562 1 94.75 588 ASP B C 1
ATOM 9176 O O . ASP B 1 588 ? -23.609 7.914 14.172 1 94.75 588 ASP B O 1
ATOM 9180 N N . ARG B 1 589 ? -24.812 9.719 14.109 1 95.94 589 ARG B N 1
ATOM 9181 C CA . ARG B 1 589 ? -24.156 10.281 12.945 1 95.94 589 ARG B CA 1
ATOM 9182 C C . ARG B 1 589 ? -22.953 11.133 13.352 1 95.94 589 ARG B C 1
ATOM 9184 O O . ARG B 1 589 ? -22.141 11.516 12.508 1 95.94 589 ARG B O 1
ATOM 9191 N N . ALA B 1 590 ? -22.859 11.398 14.672 1 97.25 590 ALA B N 1
ATOM 9192 C CA . ALA B 1 590 ? -21.875 12.359 15.156 1 97.25 590 ALA B CA 1
ATOM 9193 C C . ALA B 1 590 ? -20.469 11.789 15.047 1 97.25 590 ALA B C 1
ATOM 9195 O O . ALA B 1 590 ? -20.219 10.633 15.422 1 97.25 590 ALA B O 1
ATOM 9196 N N . GLU B 1 591 ? -19.547 12.602 14.539 1 96.94 591 GLU B N 1
ATOM 9197 C CA . GLU B 1 591 ? -18.125 12.312 14.602 1 96.94 591 GLU B CA 1
ATOM 9198 C C . GLU B 1 591 ? -17.562 12.586 15.992 1 96.94 591 GLU B C 1
ATOM 9200 O O . GLU B 1 591 ? -16.719 11.836 16.484 1 96.94 591 GLU B O 1
ATOM 9205 N N . VAL B 1 592 ? -18.062 13.594 16.562 1 97.56 592 VAL B N 1
ATOM 9206 C CA . VAL B 1 592 ? -17.781 13.969 17.953 1 97.56 592 VAL B CA 1
ATOM 9207 C C . VAL B 1 592 ? -19.078 14.328 18.656 1 97.56 592 VAL B C 1
ATOM 9209 O O . VAL B 1 592 ? -19.828 15.195 18.203 1 97.56 592 VAL B O 1
ATOM 9212 N N . TRP B 1 593 ? -19.359 13.695 19.75 1 98.06 593 TRP B N 1
ATOM 9213 C CA . TRP B 1 593 ? -20.594 13.93 20.516 1 98.06 593 TRP B CA 1
ATOM 9214 C C . TRP B 1 593 ? -20.281 14.602 21.844 1 98.06 593 TRP B C 1
ATOM 9216 O O . TRP B 1 593 ? -19.438 14.125 22.609 1 98.06 593 TRP B O 1
ATOM 9226 N N . PHE B 1 594 ? -20.969 15.703 22.078 1 98.19 594 PHE B N 1
ATOM 9227 C CA . PHE B 1 594 ? -20.922 16.391 23.359 1 98.19 594 PHE B CA 1
ATOM 9228 C C . PHE B 1 594 ? -22.203 16.172 24.141 1 98.19 594 PHE B C 1
ATOM 9230 O O . PHE B 1 594 ? -23.297 16.484 23.656 1 98.19 594 PHE B O 1
ATOM 9237 N N . HIS B 1 595 ? -22.094 15.766 25.375 1 97.44 595 HIS B N 1
ATOM 9238 C CA . HIS B 1 595 ? -23.25 15.578 26.25 1 97.44 595 HIS B CA 1
ATOM 9239 C C . HIS B 1 595 ? -23.547 16.844 27.047 1 97.44 595 HIS B C 1
ATOM 9241 O O . HIS B 1 595 ? -22.625 17.547 27.484 1 97.44 595 HIS B O 1
ATOM 9247 N N . LYS B 1 596 ? -24.797 17.078 27.188 1 96.44 596 LYS B N 1
ATOM 9248 C CA . LYS B 1 596 ? -25.188 18.156 28.078 1 96.44 596 LYS B CA 1
ATOM 9249 C C . LYS B 1 596 ? -24.828 17.844 29.516 1 96.44 596 LYS B C 1
ATOM 9251 O O . LYS B 1 596 ? -25.031 16.719 29.984 1 96.44 596 LYS B O 1
ATOM 9256 N N . VAL B 1 597 ? -24.219 18.812 30.219 1 92.94 597 VAL B N 1
ATOM 9257 C CA . VAL B 1 597 ? -23.859 18.656 31.609 1 92.94 597 VAL B CA 1
ATOM 9258 C C . VAL B 1 597 ? -24.953 19.234 32.5 1 92.94 597 VAL B C 1
ATOM 9260 O O . VAL B 1 597 ? -25.531 20.281 32.188 1 92.94 597 VAL B O 1
#

Solvent-accessible surface area (backbone atoms only — not comparable to full-atom values): 62004 Å² total; per-residue (Å²): 130,94,78,85,71,92,71,75,68,93,68,80,80,78,73,73,74,70,69,70,67,68,72,67,67,74,78,72,77,66,70,86,32,73,67,48,50,49,50,55,52,48,52,45,56,72,51,34,55,72,19,31,38,22,30,15,42,32,38,55,43,96,86,70,48,74,49,78,48,58,43,37,41,56,23,26,32,88,89,60,46,64,29,33,23,67,34,27,39,58,31,18,40,47,26,24,36,60,42,52,48,50,50,40,53,54,44,68,37,83,78,43,87,68,78,55,52,62,75,36,40,44,51,80,74,37,84,60,57,41,42,55,53,66,64,36,32,60,63,34,20,49,53,38,44,48,28,21,20,56,17,42,31,30,40,68,75,39,40,37,68,81,53,40,52,67,63,52,38,60,26,39,42,61,44,67,62,58,49,55,61,44,64,51,53,18,69,38,52,62,42,33,32,54,58,37,44,44,51,38,70,58,38,92,83,39,48,56,46,53,51,51,45,39,68,57,46,31,58,68,53,62,27,80,74,48,40,48,13,62,62,60,40,54,71,68,71,34,52,43,37,18,22,39,60,43,83,50,54,49,90,84,35,75,56,45,55,47,43,72,38,76,47,76,48,66,68,68,72,50,86,26,58,86,51,14,53,74,66,43,17,38,20,51,31,28,32,24,24,49,44,47,38,51,52,42,48,14,66,73,54,50,25,20,17,83,83,79,62,45,83,62,40,62,48,67,47,56,50,56,28,60,32,27,61,26,40,70,31,36,50,48,90,44,77,48,29,28,25,28,25,23,12,34,52,26,40,32,24,24,55,64,21,40,42,36,43,29,37,53,12,65,47,76,13,19,14,26,38,44,38,32,22,73,93,66,39,36,28,41,33,28,37,18,23,21,47,87,52,14,63,54,50,35,50,39,50,48,53,48,50,48,23,57,68,70,72,44,82,76,72,72,44,61,61,54,49,52,48,48,54,51,50,52,52,50,50,51,56,66,69,51,70,76,67,56,94,77,51,50,69,41,97,55,59,68,70,69,69,36,43,49,27,38,23,87,39,62,42,67,40,48,32,38,60,42,54,50,88,56,57,77,83,70,43,58,73,90,50,52,63,41,65,64,41,32,60,88,70,72,63,38,86,41,54,26,36,37,23,59,40,68,30,52,75,28,39,30,44,34,36,35,62,38,43,38,49,32,22,40,49,46,40,28,28,54,40,78,44,94,39,82,92,45,44,41,42,60,45,66,67,58,76,88,53,70,32,34,33,29,56,39,71,41,83,54,87,100,46,79,40,72,50,26,37,11,34,35,56,62,73,39,42,38,57,87,85,38,72,77,64,64,62,94,46,48,70,49,34,29,59,47,60,28,35,50,109,130,94,71,78,77,88,70,74,72,87,66,75,87,74,76,73,75,72,69,71,68,66,73,66,69,74,79,72,76,65,70,84,32,74,69,48,50,50,51,54,52,48,52,46,58,71,52,33,52,72,20,30,38,21,30,15,40,33,37,54,44,98,86,70,48,73,50,78,48,58,42,36,40,55,22,24,31,90,88,60,44,63,30,32,23,68,34,27,40,60,31,18,40,47,28,24,37,61,41,52,49,50,49,39,52,55,44,68,37,82,80,44,87,70,78,55,52,62,75,36,40,45,51,80,74,36,86,59,58,42,42,55,52,63,63,34,31,60,63,34,20,48,53,38,44,48,27,21,20,57,18,42,33,29,41,69,75,38,40,39,67,80,54,38,53,68,62,53,38,60,26,41,43,60,44,67,60,57,50,55,62,43,62,53,52,18,68,38,51,61,42,34,33,53,56,37,44,45,52,39,71,59,39,92,82,40,48,56,45,53,50,49,46,40,68,58,44,30,58,70,54,61,28,80,75,47,40,48,14,62,63,59,40,53,72,67,71,35,51,42,38,16,23,39,58,43,85,51,56,48,90,82,35,75,59,47,54,49,44,73,38,75,47,77,48,66,68,68,72,49,88,27,57,85,50,15,54,72,68,41,17,38,20,51,31,27,31,24,24,49,44,46,37,51,52,43,48,13,66,73,54,50,24,20,16,84,86,81,61,45,82,61,39,62,46,68,47,57,51,56,28,60,32,27,61,26,40,71,32,37,50,48,89,44,76,46,28,28,25,27,23,23,12,36,52,27,40,31,24,23,56,64,21,41,43,36,43,30,37,52,13,66,49,78,14,19,14,26,38,44,39,34,22,74,94,66,39,33,28,42,34,28,37,19,23,22,47,86,51,13,65,56,49,33,51,38,50,48,51,48,51,49,22,58,67,71,71,44,84,77,72,71,43,60,61,55,48,52,49,49,55,50,50,51,55,53,49,50,57,66,70,54,71,76,67,57,94,77,51,52,69,42,96,56,59,68,70,70,67,36,42,49,27,38,21,87,42,62,41,68,42,47,31,39,60,41,53,50,90,57,56,77,81,69,44,57,75,92,50,53,63,40,65,64,41,32,60,87,69,71,65,38,87,40,55,27,36,39,21,59,41,68,31,53,75,27,38,30,42,34,36,37,61,37,41,39,49,32,22,41,50,44,41,29,28,56,40,78,44,96,37,82,93,45,45,42,41,61,45,66,68,58,76,88,52,69,33,35,34,28,55,38,71,41,80,53,86,99,46,79,39,72,50,26,38,12,34,35,56,62,75,40,42,39,56,86,85,39,71,78,62,65,60,94,46,47,70,49,34,29,59,45,60,28,36,52,109

Sequence (1194 aa):
MVGGLVAFFLVYLCALASAEQALLGLTRNPVLSPHVDAFISDILAEWNTPGGVSVAVVKKHSDGTWTVETKGYGNASTDGRKMTGDSLFCIASNSKLFNIIATGLLISNESLPRRISWDTKIASVVPEWELKDPIASSQSTITDIMSHRTGLPRHDLMYGRTDNVTSILNRLKHLEPSAEFRDIYQYNNNMYMLLSYLPEILLPHKPPFARYVKEHIFEPLGLTSTTYSVDVAQASGNLAQGMARDGVNKTENLFGMGTPRAMRHPNWFLAGGEDGNYKSGAGGVISSAKDAATWLQALLDGGRNPVTNDSVIPPDVIQKVATGKTVQAGFALYPELSPMVYGGAQFRYTYRGHEIIEHGGSTTGFMTQISRFPSNDLGIAVFSNDNEYGGMLHEIIKWYLVDTALGLPPIDWNTKMKSEVTRQYWALARDSHPRPSNPRPPSVSFEALSGPYENPGYGTVNFCFIFKNKSTSDIPSPCDDSWTTLPGAIDTSVPTLLAKWDKAWSTHIMLTHFDENLFNVSTLESRHTINDTQPFWTAEVHEGTIVTAEFSFRQEKSQRSISGFGLTGGIWGAGTEAGTRKGGTAQDRAEVWFHKVMVGGLVAFFLVYLCALASAEQALLGLTRNPVLSPHVDAFISDILAEWNTPGGVSVAVVKKHSDGTWTVETKGYGNASTDGRKMTGDSLFCIASNSKLFNIIATGLLISNESLPRRISWDTKIASVVPEWELKDPIASSQSTITDIMSHRTGLPRHDLMYGRTDNVTSILNRLKHLEPSAEFRDIYQYNNNMYMLLSYLPEILLPHKPPFARYVKEHIFEPLGLTSTTYSVDVAQASGNLAQGMARDGVNKTENLFGMGTPRAMRHPNWFLAGGEDGNYKSGAGGVISSAKDAATWLQALLDGGRNPVTNDSVIPPDVIQKVATGKTVQAGFALYPELSPMVYGGAQFRYTYRGHEIIEHGGSTTGFMTQISRFPSNDLGIAVFSNDNEYGGMLHEIIKWYLVDTALGLPPIDWNTKMKSEVTRQYWALARDSHPRPSNPRPPSVSFEALSGPYENPGYGTVNFCFIFKNKSTSDIPSPCDDSWTTLPGAIDTSVPTLLAKWDKAWSTHIMLTHFDENLFNVSTLESRHTINDTQPFWTAEVHEGTIVTAEFSFRQEKSQRSISGFGLTGGIWGAGTEAGTRKGGTAQDRAEVWFHKV

InterPro domains:
  IPR001466 Beta-lactamase-related [PF00144] (52-388)
  IPR012338 Beta-lactamase/transpeptidase-like [G3DSA:3.40.710.10] (35-399)
  IPR012338 Beta-lactamase/transpeptidase-like [SSF56601] (35-391)
  IPR050491 Beta-lactamase AmpC-like [PTHR46825] (36-388)

Foldseek 3Di:
DDDDDPPDDPPPDPPPPPPPPPPPVPPDDDLCDVVLVVVLQVLCVVLLFQWWKKKWKWFADPVGDIDIDIAIQHALENVRHTGGQFFKFFQFQVLLLLLLLLVVVQQVDPPFPDHDDQQDFLVVQPVLAAALDHCLSGRDGNFQLQFAFSQAAAQQFQAFLPDFLSNQRNLRRQADGQGHGRPAHHDHLNSLSSSLQRQQRTPPVRDHSQVSSCVQACVQLVQPQKGLAPVSNVVVVRYGFQWEAPDDPCVVPVSDNHHIDTDDQLLNVPHQPRSHDRRPRSTRMMHGNNSLNSVLLCLLVQNARSPPRDRRGHSVSSVQQQDFDHFNAPAAPDPQWGGWGGGRSWIWIGGNRFIKIWHWRAGRQKTKIWMDGNVRRMIMIMIIRYNPCRPLSRVQSVQSSVCSVVVHDDDPSSVVSVVVVVVLVVVQVVVDDAFDPDAAEAPDDLQQQAAWWARSSNGIWGKWKAADPDDLVPTDDQCSCVCLQPPPNDDRNFIKIKTADRTSAAGIWMWTDRHYQKTWIWGKHWDAGPDPVNGIDIDTDPVSWTKMKGWDWDDDDPDIDTQWIAIDICSSRRDDPRDFFDDDDRVRRGSTTIGDD/DPDDDPPDDPPDDPPPPPPPPPVPVPPDDDLCDVVLVVVLQVLCVVLLFQWWKKKWKWFADPVGDIDIDIAIQHALENVRHTGGQFFKDFQFQVLLLLLLLLVVVQQVDPPFPDHDDQQDFLVVQPVLAAALDHCLRGRDGNFQLQFAFSQAAAQQFQAFLPDFLSNQRNLRRQADGQGHGRPAHHDHLNSLSSSLQRQQRTPPVRDHSQVSSCVQACVQLVQPQKGLAPVSNVVVVRYGFQWEAPDDPCVVPVSDNHHIDTDDQLLNVPHQPRSHDRSPRSTRMMHGNNSLNSVLLCLLVQNARSPPRDRRGHSVSSVQQQDFDHFNAPAAPDPQWGGWGGGRSWIWIGGNRFIKIWHWRAGRQKTKIWMDGNVRRMIMIMIIRYNPCRPLSRVQSVQSSVCSVVVHDDDPSSVVSVVVVVVLVVVQVVPDDAFDPDAAEAPDDLQQPAAWWARSSNGIWGKWKAADPPDLVPTDDQCSCVCLQPPPNDDRNFIKIKTADRTSAAGIWMWTDRHYQKTWIWGKHWDAGPDPVNRIDIDTDPPSWTKMKGWDWDDDDPDIDTQWIAIDICSSRRDDPRDFFDDDDRVRRGSTTIGDD

Nearest PDB structures (foldseek):
  7v21-assembly1_C  TM=7.488E-01  e=1.500E-17  Homo sapiens
  6ksu-assembly1_A  TM=6.545E-01  e=4.125E-19  Streptomyces albidoflavus
  7v21-assembly1_D  TM=7.403E-01  e=2.132E-16  Homo sapiens
  6ksv-assembly1_A  TM=6.155E-01  e=2.166E-18  Streptomyces albidoflavus
  1ei5-assembly1_A  TM=5.560E-01  e=2.703E-18  Brucella anthropi

Secondary structure (DSSP, 8-state):
------------------------------SS-HHHHHHHHHHHHHTT-SSEEEEEEEEE-TTS-EEEEEEEEEBSSTT-PBP-TT-EEE-GGGHHHHHHHHHHHHHH-TT-SS---TT-BGGGT-TT---SSHHHHHH-BHHHHHTT-SS----GGG-BTT--HHHHHHHGGGSPP-S-TTTS----HHHHHHHHTHHHHHSTT---HHHHHIIIIIHHHT-TT-BS-HHHHHHTT-BPPEEEEES--TTT-TT---EEEEE--GGGGS--GGG--S--SSS--EEEHHHHHHHHHHHHTTTB-TTT--B-S-HHHHHHHHS--EEEESS-SSTTB--EEE-SS-EEEEETTEEEEEEEEEETTEEEEEEEEGGGTEEEEEEE-BTTTHHHHHHHHHHHHHHHHHTPPPP-HHHHHHHHHHHHHHHHHHHPPPPPSSPPPPSS-TGGG-EEEEETTTEEEEEEEE-SS--GGGS-GGGTTHHHHSTTT--TTS-EEEEE--BSS-SEEEEEEEETTEEEEEEEEEEE-S-TTS-EEEEES-TTS--EEEEEEEEETTEEEEEEEEEESSTT---SSSPPP--SSHHHH-SEEEEE-/-----TTS-TT-------------------SS-HHHHHHHHHHHHHTT-SSEEEEEEEEE-TTS-EEEEEEEEEBSSTT-PBP-TT-EEE-GGGHHHHHHHHHHHHHH-TT-SS---TT-BGGGT-TT---SSHHHHHH-BHHHHHTT-SS----GGG-BTT--HHHHHHHGGGSPP-S-TTTS----HHHHHHHHTHHHHHSTT---HHHHHIIIIIHHHT-TT-BS-HHHHHHTT-BPPEEEEES--TTT-TT---EEEEE--GGGGS--GGG--S--SSS--EEEHHHHHHHHHHHHTTTB-TTT--B-S-HHHHHHHHS--EEEESS-SSTTB--EEE-SS-EEEEETTEEEEEEEEEETTEEEEEEEEGGGTEEEEEEE-BTTTHHHHHHHHHHHHHHHHHTPPPP-HHHHHHHHHHHHHHHHHHH-PPPPSSPPP-SS-TGGG-EEEEETTTEEEEEEEE-SS--GGGS-GGGTTHHHHSTTT--TTS-EEEEE--BSS-SEEEEEEEETTEEEEEEEEEEE-S-TTS-EEEEES-TTS--EEEEEEEEETTEEEEEEEEEESSTT---SSSPPP--SSHHHH-SEEEEE-

pLDDT: mean 89.03, std 16.55, range [18.95, 98.94]